Protein AF-0000000065772350 (afdb_homodimer)

Solvent-accessible surface area (backbone atoms only — not comparable to full-atom values): 46336 Å² total; per-residue (Å²): 126,84,79,58,51,27,40,21,30,43,32,26,46,42,38,69,61,45,47,45,46,50,48,33,29,39,70,34,78,89,43,21,50,24,34,38,24,37,18,22,85,47,65,66,41,33,50,53,26,49,55,54,48,52,40,41,30,59,56,54,69,30,72,39,47,77,48,82,29,68,46,66,61,71,36,40,52,66,23,47,32,36,38,36,41,57,62,77,55,40,62,73,58,43,49,50,47,42,50,53,54,36,42,76,71,72,44,83,48,23,58,44,49,60,50,49,68,27,5,50,53,41,37,57,41,35,43,63,57,53,49,49,50,52,53,43,32,59,72,46,21,53,82,22,39,35,43,35,56,38,65,15,47,45,46,43,47,32,45,43,46,71,78,42,66,77,59,46,66,36,26,52,66,59,36,60,65,49,36,50,43,50,53,20,55,42,68,71,48,65,50,86,40,53,47,70,44,53,42,42,29,76,66,52,20,29,39,80,39,48,26,35,54,44,95,89,67,48,72,42,74,40,60,69,59,53,51,51,33,39,75,72,65,56,28,67,50,78,46,85,83,73,44,72,63,43,53,47,43,46,39,53,55,47,21,71,74,68,76,40,47,56,31,34,53,27,46,54,46,42,50,63,36,32,47,42,60,49,84,92,36,61,65,45,31,61,74,40,42,55,39,66,50,39,41,65,53,49,52,54,50,50,59,63,45,42,61,55,50,50,50,49,56,70,67,39,91,57,55,87,70,74,76,54,86,62,62,66,35,54,50,53,48,6,35,74,72,41,53,70,45,78,47,62,33,34,39,69,22,77,76,23,46,64,71,48,69,75,60,40,43,27,24,29,44,20,45,25,19,60,90,37,83,42,76,47,71,72,42,71,64,63,63,68,58,38,40,57,47,44,49,53,46,38,23,40,53,30,38,40,48,15,65,77,63,64,34,58,68,32,47,52,50,17,46,58,47,18,42,24,52,20,32,60,36,38,66,68,53,49,49,50,47,52,53,50,49,53,61,72,51,43,84,62,39,60,73,69,70,74,110,126,84,79,58,51,27,41,19,30,41,31,28,47,42,37,68,62,44,47,46,48,50,48,35,29,38,70,33,79,89,44,21,50,23,34,38,24,36,17,22,84,46,65,67,40,33,51,53,26,49,54,52,50,51,42,40,30,58,55,55,69,32,70,38,48,77,47,81,29,70,45,65,62,72,36,39,51,67,24,47,30,34,37,37,40,56,61,76,55,40,60,73,58,44,49,51,48,42,50,53,55,34,41,75,71,70,43,83,49,23,58,43,48,59,50,48,68,27,6,50,53,41,37,56,40,36,41,64,56,52,50,48,50,52,53,42,31,60,74,45,21,53,83,21,40,35,42,34,57,38,65,14,47,45,46,41,46,34,46,43,46,70,76,41,66,79,58,45,66,36,28,52,65,58,35,60,66,50,37,51,45,50,54,20,56,42,69,71,47,66,51,85,40,53,46,71,44,53,42,43,28,75,65,54,22,28,40,81,39,49,26,35,54,44,96,87,67,48,72,42,73,39,61,68,58,54,50,51,31,39,77,70,66,56,28,67,51,78,44,83,82,72,44,74,63,43,55,46,42,46,40,51,55,47,20,71,74,69,76,40,48,54,30,33,53,29,49,55,46,42,51,61,34,33,49,43,62,50,86,93,36,61,65,45,32,62,76,40,42,55,38,67,50,39,40,66,53,50,50,55,50,49,58,62,47,42,60,57,51,52,52,48,56,71,68,40,93,60,57,89,70,75,78,56,88,61,60,63,36,55,48,53,48,8,36,74,73,40,52,70,45,77,46,63,31,35,39,69,21,76,75,24,46,64,70,50,69,74,60,41,42,26,25,29,44,21,45,25,19,60,89,37,82,42,75,48,73,74,43,72,63,62,63,69,60,38,41,57,46,44,50,53,46,38,22,39,51,30,38,40,48,14,65,77,64,63,36,59,68,31,47,52,49,16,47,58,48,19,42,25,51,20,33,60,34,38,68,68,55,48,50,51,47,53,50,50,48,54,60,72,52,44,84,62,39,60,72,68,70,75,110

Nearest PDB structures (foldseek):
  3fef-assembly1_A  TM=8.973E-01  e=4.379E-29  Bacillus subtilis
  5c3m-assembly1_A-2  TM=8.425E-01  e=6.530E-26  Geobacillus stearothermophilus
  6wbt-assembly1_D  TM=8.058E-01  e=1.986E-25  metagenomes
  6vc6-assembly3_C  TM=7.998E-01  e=3.654E-24  Merdibacter massiliensis
  1obb-assembly1_B  TM=8.121E-01  e=7.881E-23  Thermotoga maritima MSB8

Structure (mmCIF, N/CA/C/O backbone):
data_AF-0000000065772350-model_v1
#
loop_
_entity.id
_entity.type
_entity.pdbx_description
1 polymer Alpha-galactosidase
#
loop_
_atom_site.group_PDB
_atom_site.id
_atom_site.type_symbol
_atom_site.label_atom_id
_atom_site.label_alt_id
_atom_site.label_comp_id
_atom_site.label_asym_id
_atom_site.label_entity_id
_atom_site.label_seq_id
_atom_site.pdbx_PDB_ins_code
_atom_site.Cartn_x
_atom_site.Cartn_y
_atom_site.Cartn_z
_atom_site.occupancy
_atom_site.B_iso_or_equiv
_atom_site.auth_seq_id
_atom_site.auth_comp_id
_atom_site.auth_asym_id
_atom_site.auth_atom_id
_atom_site.pdbx_PDB_model_num
ATOM 1 N N . MET A 1 1 ? -0.227 -54.375 3.166 1 37.28 1 MET A N 1
ATOM 2 C CA . MET A 1 1 ? 0.173 -53.719 1.927 1 37.28 1 MET A CA 1
ATOM 3 C C . MET A 1 1 ? -0.187 -52.25 1.957 1 37.28 1 MET A C 1
ATOM 5 O O . MET A 1 1 ? -1.317 -51.875 2.289 1 37.28 1 MET A O 1
ATOM 9 N N . MET A 1 2 ? 0.697 -51.375 2.143 1 52.25 2 MET A N 1
ATOM 10 C CA . MET A 1 2 ? 0.331 -49.969 2.365 1 52.25 2 MET A CA 1
ATOM 11 C C . MET A 1 2 ? -0.595 -49.469 1.263 1 52.25 2 MET A C 1
ATOM 13 O O . MET A 1 2 ? -0.431 -49.844 0.096 1 52.25 2 MET A O 1
ATOM 17 N N . SER A 1 3 ? -1.798 -49.094 1.539 1 76.5 3 SER A N 1
ATOM 18 C CA . SER A 1 3 ? -2.816 -48.625 0.603 1 76.5 3 SER A CA 1
ATOM 19 C C . SER A 1 3 ? -2.256 -47.594 -0.348 1 76.5 3 SER A C 1
ATOM 21 O O . SER A 1 3 ? -1.364 -46.812 0.022 1 76.5 3 SER A O 1
ATOM 23 N N . ALA A 1 4 ? -2.244 -47.844 -1.655 1 91.94 4 ALA A N 1
ATOM 24 C CA . ALA A 1 4 ? -1.817 -46.906 -2.701 1 91.94 4 ALA A CA 1
ATOM 25 C C . ALA A 1 4 ? -2.625 -45.625 -2.65 1 91.94 4 ALA A C 1
ATOM 27 O O . ALA A 1 4 ? -3.842 -45.656 -2.457 1 91.94 4 ALA A O 1
ATOM 28 N N . PRO A 1 5 ? -1.971 -44.469 -2.648 1 96.94 5 PRO A N 1
ATOM 29 C CA . PRO A 1 5 ? -2.723 -43.219 -2.623 1 96.94 5 PRO A CA 1
ATOM 30 C C . PRO A 1 5 ? -3.52 -43 -3.904 1 96.94 5 PRO A C 1
ATOM 32 O O . PRO A 1 5 ? -3.186 -43.531 -4.953 1 96.94 5 PRO A O 1
ATOM 35 N N . LYS A 1 6 ? -4.559 -42.281 -3.801 1 98.25 6 LYS A N 1
ATOM 36 C CA . LYS A 1 6 ? -5.297 -41.781 -4.957 1 98.25 6 LYS A CA 1
ATOM 37 C C . LYS A 1 6 ? -4.98 -40.312 -5.219 1 98.25 6 LYS A C 1
ATOM 39 O O . LYS A 1 6 ? -5.141 -39.469 -4.328 1 98.25 6 LYS A O 1
ATOM 44 N N . ILE A 1 7 ? -4.539 -40.062 -6.387 1 98.31 7 ILE A N 1
ATOM 45 C CA . ILE A 1 7 ? -4.184 -38.719 -6.832 1 98.31 7 ILE A CA 1
ATOM 46 C C . ILE A 1 7 ? -5.152 -38.25 -7.922 1 98.31 7 ILE A C 1
ATOM 48 O O . ILE A 1 7 ? -5.207 -38.844 -9 1 98.31 7 ILE A O 1
ATOM 52 N N . THR A 1 8 ? -5.926 -37.219 -7.602 1 98.56 8 THR A N 1
ATOM 53 C CA . THR A 1 8 ? -6.883 -36.719 -8.57 1 98.56 8 THR A CA 1
ATOM 54 C C . THR A 1 8 ? -6.363 -35.406 -9.203 1 98.56 8 THR A C 1
ATOM 56 O O . THR A 1 8 ? -5.926 -34.5 -8.5 1 98.56 8 THR A O 1
ATOM 59 N N . PHE A 1 9 ? -6.398 -35.344 -10.539 1 98 9 PHE A N 1
ATOM 60 C CA . PHE A 1 9 ? -6.059 -34.156 -11.297 1 98 9 PHE A CA 1
ATOM 61 C C . PHE A 1 9 ? -7.316 -33.469 -11.836 1 98 9 PHE A C 1
ATOM 63 O O . PHE A 1 9 ? -8.023 -34.031 -12.672 1 98 9 PHE A O 1
ATOM 70 N N . ILE A 1 10 ? -7.578 -32.312 -11.32 1 98 10 ILE A N 1
ATOM 71 C CA . ILE A 1 10 ? -8.648 -31.484 -11.867 1 98 10 ILE A CA 1
ATOM 72 C C . ILE A 1 10 ? -8.086 -30.5 -12.891 1 98 10 ILE A C 1
ATOM 74 O O . ILE A 1 10 ? -7.207 -29.688 -12.562 1 98 10 ILE A O 1
ATOM 78 N N . GLY A 1 11 ? -8.594 -30.438 -14.102 1 95.88 11 GLY A N 1
ATOM 79 C CA . GLY A 1 11 ? -7.988 -29.719 -15.211 1 95.88 11 GLY A CA 1
ATOM 80 C C . GLY A 1 11 ? -6.922 -30.531 -15.93 1 95.88 11 GLY A C 1
ATOM 81 O O . GLY A 1 11 ? -5.879 -29.984 -16.297 1 95.88 11 GLY A O 1
ATOM 82 N N . ALA A 1 12 ? -7.145 -31.781 -16.078 1 92.62 12 ALA A N 1
ATOM 83 C CA . ALA A 1 12 ? -6.176 -32.719 -16.609 1 92.62 12 ALA A CA 1
ATOM 84 C C . ALA A 1 12 ? -5.98 -32.531 -18.109 1 92.62 12 ALA A C 1
ATOM 86 O O . ALA A 1 12 ? -5.066 -33.094 -18.719 1 92.62 12 ALA A O 1
ATOM 87 N N . GLY A 1 13 ? -6.773 -31.641 -18.672 1 87.12 13 GLY A N 1
ATOM 88 C CA . GLY A 1 13 ? -6.578 -31.297 -20.078 1 87.12 13 GLY A CA 1
ATOM 89 C C . GLY A 1 13 ? -5.297 -30.516 -20.312 1 87.12 13 GLY A C 1
ATOM 90 O O . GLY A 1 13 ? -4.848 -30.391 -21.453 1 87.12 13 GLY A O 1
ATOM 91 N N . SER A 1 14 ? -4.785 -29.969 -19.297 1 86.69 14 SER A N 1
ATOM 92 C CA . SER A 1 14 ? -3.439 -29.406 -19.375 1 86.69 14 SER A CA 1
ATOM 93 C C . SER A 1 14 ? -2.381 -30.5 -19.406 1 86.69 14 SER A C 1
ATOM 95 O O . SER A 1 14 ? -1.613 -30.672 -18.469 1 86.69 14 SER A O 1
ATOM 97 N N . THR A 1 15 ? -2.203 -31.062 -20.484 1 83.69 15 THR A N 1
ATOM 98 C CA . THR A 1 15 ? -1.484 -32.312 -20.656 1 83.69 15 THR A CA 1
ATOM 99 C C . THR A 1 15 ? -0.011 -32.156 -20.297 1 83.69 15 THR A C 1
ATOM 101 O O . THR A 1 15 ? 0.583 -33.031 -19.672 1 83.69 15 THR A O 1
ATOM 104 N N . ILE A 1 16 ? 0.551 -31.062 -20.672 1 79.44 16 ILE A N 1
ATOM 105 C CA . ILE A 1 16 ? 1.968 -30.844 -20.406 1 79.44 16 ILE A CA 1
ATOM 106 C C . ILE A 1 16 ? 2.193 -30.75 -18.891 1 79.44 16 ILE A C 1
ATOM 108 O O . ILE A 1 16 ? 3.164 -31.312 -18.375 1 79.44 16 ILE A O 1
ATOM 112 N N . PHE A 1 17 ? 1.324 -30.062 -18.25 1 84.12 17 PHE A N 1
ATOM 113 C CA . PHE A 1 17 ? 1.437 -29.938 -16.812 1 84.12 17 PHE A CA 1
ATOM 114 C C . PHE A 1 17 ? 1.237 -31.281 -16.125 1 84.12 17 PHE A C 1
ATOM 116 O O . PHE A 1 17 ? 1.968 -31.641 -15.195 1 84.12 17 PHE A O 1
ATOM 123 N N . VAL A 1 18 ? 0.269 -32 -16.578 1 89.12 18 VAL A N 1
ATOM 124 C CA . VAL A 1 18 ? -0.013 -33.344 -16.047 1 89.12 18 VAL A CA 1
ATOM 125 C C . VAL A 1 18 ? 1.196 -34.25 -16.25 1 89.12 18 VAL A C 1
ATOM 127 O O . VAL A 1 18 ? 1.621 -34.938 -15.336 1 89.12 18 VAL A O 1
ATOM 130 N N . LYS A 1 19 ? 1.681 -34.156 -17.438 1 89.12 19 LYS A N 1
ATOM 131 C CA . LYS A 1 19 ? 2.85 -34.969 -17.781 1 89.12 19 LYS A CA 1
ATOM 132 C C . LYS A 1 19 ? 4.012 -34.688 -16.844 1 89.12 19 LYS A C 1
ATOM 134 O O . LYS A 1 19 ? 4.652 -35.625 -16.328 1 89.12 19 LYS A O 1
ATOM 139 N N . ASN A 1 20 ? 4.238 -33.469 -16.562 1 88.94 20 ASN A N 1
ATOM 140 C CA . ASN A 1 20 ? 5.363 -33.062 -15.711 1 88.94 20 ASN A CA 1
ATOM 141 C C . ASN A 1 20 ? 5.164 -33.531 -14.266 1 88.94 20 ASN A C 1
ATOM 143 O O . ASN A 1 20 ? 6.074 -34.125 -13.672 1 88.94 20 ASN A O 1
ATOM 147 N N . ILE A 1 21 ? 4.027 -33.312 -13.742 1 92.19 21 ILE A N 1
ATOM 148 C CA . ILE A 1 21 ? 3.75 -33.688 -12.359 1 92.19 21 ILE A CA 1
ATOM 149 C C . ILE A 1 21 ? 3.764 -35.188 -12.195 1 92.19 21 ILE A C 1
ATOM 151 O O . ILE A 1 21 ? 4.406 -35.719 -11.289 1 92.19 21 ILE A O 1
ATOM 155 N N . LEU A 1 22 ? 3.09 -35.938 -13.102 1 92.5 22 LEU A N 1
ATOM 156 C CA . LEU A 1 22 ? 2.99 -37.375 -12.984 1 92.5 22 LEU A CA 1
ATOM 157 C C . LEU A 1 22 ? 4.312 -38.062 -13.344 1 92.5 22 LEU A C 1
ATOM 159 O O . LEU A 1 22 ? 4.656 -39.094 -12.789 1 92.5 22 LEU A O 1
ATOM 163 N N . GLY A 1 23 ? 5.012 -37.375 -14.25 1 90.75 23 GLY A N 1
ATOM 164 C CA . GLY A 1 23 ? 6.371 -37.844 -14.469 1 90.75 23 GLY A CA 1
ATOM 165 C C . GLY A 1 23 ? 7.199 -37.875 -13.195 1 90.75 23 GLY A C 1
ATOM 166 O O . GLY A 1 23 ? 7.898 -38.875 -12.945 1 90.75 23 GLY A O 1
ATOM 167 N N . ASP A 1 24 ? 7.125 -36.875 -12.453 1 92.5 24 ASP A N 1
ATOM 168 C CA . ASP A 1 24 ? 7.824 -36.812 -11.18 1 92.5 24 ASP A CA 1
ATOM 169 C C . ASP A 1 24 ? 7.25 -37.812 -10.172 1 92.5 24 ASP A C 1
ATOM 171 O O . ASP A 1 24 ? 7.992 -38.406 -9.406 1 92.5 24 ASP A O 1
ATOM 175 N N . VAL A 1 25 ? 5.973 -37.938 -10.188 1 93.56 25 VAL A N 1
ATOM 176 C CA . VAL A 1 25 ? 5.27 -38.812 -9.258 1 93.56 25 VAL A CA 1
ATOM 177 C C . VAL A 1 25 ? 5.719 -40.25 -9.469 1 93.56 25 VAL A C 1
ATOM 179 O O . VAL A 1 25 ? 6.012 -40.969 -8.508 1 93.56 25 VAL A O 1
ATOM 182 N N . PHE A 1 26 ? 5.879 -40.688 -10.672 1 92.44 26 PHE A N 1
ATOM 183 C CA . PHE A 1 26 ? 6.172 -42.062 -10.984 1 92.44 26 PHE A CA 1
ATOM 184 C C . PHE A 1 26 ? 7.648 -42.375 -10.766 1 92.44 26 PHE A C 1
ATOM 186 O O . PHE A 1 26 ? 8.055 -43.531 -10.773 1 92.44 26 PHE A O 1
ATOM 193 N N . HIS A 1 27 ? 8.375 -41.375 -10.477 1 89.81 27 HIS A N 1
ATOM 194 C CA . HIS A 1 27 ? 9.766 -41.594 -10.094 1 89.81 27 HIS A CA 1
ATOM 195 C C . HIS A 1 27 ? 9.891 -41.875 -8.609 1 89.81 27 HIS A C 1
ATOM 197 O O . HIS A 1 27 ? 10.938 -42.344 -8.148 1 89.81 27 HIS A O 1
ATOM 203 N N . ARG A 1 28 ? 8.836 -41.656 -7.922 1 92.38 28 ARG A N 1
ATOM 204 C CA . ARG A 1 28 ? 8.805 -41.938 -6.492 1 92.38 28 ARG A CA 1
ATOM 205 C C . ARG A 1 28 ? 8.305 -43.375 -6.234 1 92.38 28 ARG A C 1
ATOM 207 O O . ARG A 1 28 ? 7.16 -43.688 -6.562 1 92.38 28 ARG A O 1
ATOM 214 N N . GLU A 1 29 ? 9.086 -44.125 -5.512 1 93.38 29 GLU A N 1
ATOM 215 C CA . GLU A 1 29 ? 8.758 -45.531 -5.285 1 93.38 29 GLU A CA 1
ATOM 216 C C . GLU A 1 29 ? 7.422 -45.656 -4.555 1 93.38 29 GLU A C 1
ATOM 218 O O . GLU A 1 29 ? 6.59 -46.5 -4.926 1 93.38 29 GLU A O 1
ATOM 223 N N . ALA A 1 30 ? 7.223 -44.844 -3.639 1 94.69 30 ALA A N 1
ATOM 224 C CA . ALA A 1 30 ? 6.043 -44.938 -2.783 1 94.69 30 ALA A CA 1
ATOM 225 C C . ALA A 1 30 ? 4.777 -44.562 -3.549 1 94.69 30 ALA A C 1
ATOM 227 O O . ALA A 1 30 ? 3.666 -44.844 -3.09 1 94.69 30 ALA A O 1
ATOM 228 N N . LEU A 1 31 ? 4.883 -44.031 -4.777 1 95.56 31 LEU A N 1
ATOM 229 C CA . LEU A 1 31 ? 3.723 -43.5 -5.488 1 95.56 31 LEU A CA 1
ATOM 230 C C . LEU A 1 31 ? 3.498 -44.25 -6.793 1 95.56 31 LEU A C 1
ATOM 232 O O . LEU A 1 31 ? 2.543 -43.969 -7.523 1 95.56 31 LEU A O 1
ATOM 236 N N . LYS A 1 32 ? 4.223 -45.219 -7.074 1 93.81 32 LYS A N 1
ATOM 237 C CA . LYS A 1 32 ? 4.211 -45.969 -8.336 1 93.81 32 LYS A CA 1
ATOM 238 C C . LYS A 1 32 ? 2.908 -46.75 -8.508 1 93.81 32 LYS A C 1
ATOM 240 O O . LYS A 1 32 ? 2.539 -47.094 -9.625 1 93.81 32 LYS A O 1
ATOM 245 N N . THR A 1 33 ? 2.277 -47.062 -7.469 1 94.94 33 THR A N 1
ATOM 246 C CA . THR A 1 33 ? 1.059 -47.875 -7.543 1 94.94 33 THR A CA 1
ATOM 247 C C . THR A 1 33 ? -0.173 -47 -7.336 1 94.94 33 THR A C 1
ATOM 249 O O . THR A 1 33 ? -1.271 -47.5 -7.094 1 94.94 33 THR A O 1
ATOM 252 N N . ALA A 1 34 ? 0.012 -45.719 -7.41 1 96.5 34 ALA A N 1
ATOM 253 C CA . ALA A 1 34 ? -1.069 -44.781 -7.117 1 96.5 34 ALA A CA 1
ATOM 254 C C . ALA A 1 34 ? -2.209 -44.938 -8.125 1 96.5 34 ALA A C 1
ATOM 256 O O . ALA A 1 34 ? -1.983 -45.281 -9.273 1 96.5 34 ALA A O 1
ATOM 257 N N . HIS A 1 35 ? -3.4 -44.688 -7.629 1 97.5 35 HIS A N 1
ATOM 258 C CA . HIS A 1 35 ? -4.559 -44.5 -8.492 1 97.5 35 HIS A CA 1
ATOM 259 C C . HIS A 1 35 ? -4.609 -43.062 -9 1 97.5 35 HIS A C 1
ATOM 261 O O . HIS A 1 35 ? -4.758 -42.125 -8.219 1 97.5 35 HIS A O 1
ATOM 267 N N . ILE A 1 36 ? -4.438 -42.938 -10.328 1 97.62 36 ILE A N 1
ATOM 268 C CA . ILE A 1 36 ? -4.484 -41.625 -10.953 1 97.62 36 ILE A CA 1
ATOM 269 C C . ILE A 1 36 ? -5.879 -41.375 -11.523 1 97.62 36 ILE A C 1
ATOM 271 O O . ILE A 1 36 ? -6.324 -42.062 -12.43 1 97.62 36 ILE A O 1
ATOM 275 N N . ALA A 1 37 ? -6.57 -40.438 -10.945 1 98.25 37 ALA A N 1
ATOM 276 C CA . ALA A 1 37 ? -7.863 -40 -11.477 1 98.25 37 ALA A CA 1
ATOM 277 C C . ALA A 1 37 ? -7.742 -38.688 -12.25 1 98.25 37 ALA A C 1
ATOM 279 O O . ALA A 1 37 ? -7.41 -37.656 -11.672 1 98.25 37 ALA A O 1
ATOM 280 N N . LEU A 1 38 ? -7.961 -38.719 -13.586 1 98.12 38 LEU A N 1
ATOM 281 C CA . LEU A 1 38 ? -7.906 -37.531 -14.453 1 98.12 38 LEU A CA 1
ATOM 282 C C . LEU A 1 38 ? -9.305 -36.969 -14.695 1 98.12 38 LEU A C 1
ATOM 284 O O . LEU A 1 38 ? -10.211 -37.719 -15.102 1 98.12 38 LEU A O 1
ATOM 288 N N . MET A 1 39 ? -9.445 -35.719 -14.406 1 98.31 39 MET A N 1
ATOM 289 C CA . MET A 1 39 ? -10.734 -35.062 -14.633 1 98.31 39 MET A CA 1
ATOM 290 C C . MET A 1 39 ? -10.578 -33.844 -15.516 1 98.31 39 MET A C 1
ATOM 292 O O . MET A 1 39 ? -9.711 -33 -15.273 1 98.31 39 MET A O 1
ATOM 296 N N . ASP A 1 40 ? -11.398 -33.719 -16.578 1 97.31 40 ASP A N 1
ATOM 297 C CA . ASP A 1 40 ? -11.508 -32.531 -17.422 1 97.31 40 ASP A CA 1
ATOM 298 C C . ASP A 1 40 ? -12.891 -32.438 -18.047 1 97.31 40 ASP A C 1
ATOM 300 O O . ASP A 1 40 ? -13.547 -33.438 -18.281 1 97.31 40 ASP A O 1
ATOM 304 N N . ILE A 1 41 ? -13.273 -31.234 -18.328 1 94.19 41 ILE A N 1
ATOM 305 C CA . ILE A 1 41 ? -14.594 -31.031 -18.922 1 94.19 41 ILE A CA 1
ATOM 306 C C . ILE A 1 41 ? -14.539 -31.344 -20.406 1 94.19 41 ILE A C 1
ATOM 308 O O . ILE A 1 41 ? -15.57 -31.594 -21.031 1 94.19 41 ILE A O 1
ATOM 312 N N . ASP A 1 42 ? -13.367 -31.281 -21.016 1 94.12 42 ASP A N 1
ATOM 313 C CA . ASP A 1 42 ? -13.172 -31.578 -22.438 1 94.12 42 ASP A CA 1
ATOM 314 C C . ASP A 1 42 ? -12.766 -33.031 -22.641 1 94.12 42 ASP A C 1
ATOM 316 O O . ASP A 1 42 ? -11.617 -33.406 -22.391 1 94.12 42 ASP A O 1
ATOM 320 N N . PRO A 1 43 ? -13.625 -33.781 -23.234 1 94.69 43 PRO A N 1
ATOM 321 C CA . PRO A 1 43 ? -13.328 -35.219 -23.359 1 94.69 43 PRO A CA 1
ATOM 322 C C . PRO A 1 43 ? -12.148 -35.469 -24.281 1 94.69 43 PRO A C 1
ATOM 324 O O . PRO A 1 43 ? -11.414 -36.469 -24.094 1 94.69 43 PRO A O 1
ATOM 327 N N . THR A 1 44 ? -11.984 -34.625 -25.281 1 92.88 44 THR A N 1
ATOM 328 C CA . THR A 1 44 ? -10.875 -34.844 -26.203 1 92.88 44 THR A CA 1
ATOM 329 C C . THR A 1 44 ? -9.539 -34.625 -25.5 1 92.88 44 THR A C 1
ATOM 331 O O . THR A 1 44 ? -8.633 -35.438 -25.625 1 92.88 44 THR A O 1
ATOM 334 N N . ARG A 1 45 ? -9.414 -33.531 -24.797 1 91.94 45 ARG A N 1
ATOM 335 C CA . ARG A 1 45 ? -8.188 -33.25 -24.062 1 91.94 45 ARG A CA 1
ATOM 336 C C . ARG A 1 45 ? -7.938 -34.312 -22.969 1 91.94 45 ARG A C 1
ATOM 338 O O . ARG A 1 45 ? -6.789 -34.625 -22.688 1 91.94 45 ARG A O 1
ATOM 345 N N . LEU A 1 46 ? -9.023 -34.719 -22.406 1 95.06 46 LEU A N 1
ATOM 346 C CA . LEU A 1 46 ? -8.93 -35.75 -21.391 1 95.06 46 LEU A CA 1
ATOM 347 C C . LEU A 1 46 ? -8.344 -37.031 -21.984 1 95.06 46 LEU A C 1
ATOM 349 O O . LEU A 1 46 ? -7.488 -37.688 -21.359 1 95.06 46 LEU A O 1
ATOM 353 N N . GLU A 1 47 ? -8.773 -37.406 -23.125 1 93.62 47 GLU A N 1
ATOM 354 C CA . GLU A 1 47 ? -8.273 -38.594 -23.797 1 93.62 47 GLU A CA 1
ATOM 355 C C . GLU A 1 47 ? -6.793 -38.438 -24.156 1 93.62 47 GLU A C 1
ATOM 357 O O . GLU A 1 47 ? -6.02 -39.406 -24.031 1 93.62 47 GLU A O 1
ATOM 362 N N . GLU A 1 48 ? -6.453 -37.281 -24.625 1 91.69 48 GLU A N 1
ATOM 363 C CA . GLU A 1 48 ? -5.059 -37 -24.938 1 91.69 48 GLU A CA 1
ATOM 364 C C . GLU A 1 48 ? -4.168 -37.188 -23.703 1 91.69 48 GLU A C 1
ATOM 366 O O . GLU A 1 48 ? -3.098 -37.781 -23.781 1 91.69 48 GLU A O 1
ATOM 371 N N . SER A 1 49 ? -4.652 -36.656 -22.594 1 93.88 49 SER A N 1
ATOM 372 C CA . SER A 1 49 ? -3.908 -36.781 -21.344 1 93.88 49 SER A CA 1
ATOM 373 C C . SER A 1 49 ? -3.807 -38.25 -20.922 1 93.88 49 SER A C 1
ATOM 375 O O . SER A 1 49 ? -2.766 -38.656 -20.422 1 93.88 49 SER A O 1
ATOM 377 N N . HIS A 1 50 ? -4.887 -38.969 -21.109 1 94.75 50 HIS A N 1
ATOM 378 C CA . HIS A 1 50 ? -4.891 -40.406 -20.766 1 94.75 50 HIS A CA 1
ATOM 379 C C . HIS A 1 50 ? -3.805 -41.156 -21.531 1 94.75 50 HIS A C 1
ATOM 381 O O . HIS A 1 50 ? -3.086 -41.969 -20.938 1 94.75 50 HIS A O 1
ATOM 387 N N . ILE A 1 51 ? -3.674 -40.844 -22.766 1 92 51 ILE A N 1
ATOM 388 C CA . ILE A 1 51 ? -2.695 -41.5 -23.625 1 92 51 ILE A CA 1
ATOM 389 C C . ILE A 1 51 ? -1.284 -41.219 -23.125 1 92 51 ILE A C 1
ATOM 391 O O . ILE A 1 51 ? -0.468 -42.125 -22.969 1 92 51 ILE A O 1
ATOM 395 N N . VAL A 1 52 ? -1.066 -39.969 -22.891 1 91.75 52 VAL A N 1
ATOM 396 C CA . VAL A 1 52 ? 0.262 -39.531 -22.469 1 91.75 52 VAL A CA 1
ATOM 397 C C . VAL A 1 52 ? 0.6 -40.125 -21.109 1 91.75 52 VAL A C 1
ATOM 399 O O . VAL A 1 52 ? 1.711 -40.625 -20.891 1 91.75 52 VAL A O 1
ATOM 402 N N . VAL A 1 53 ? -0.35 -40.156 -20.172 1 93 53 VAL A N 1
ATOM 403 C CA . VAL A 1 53 ? -0.119 -40.625 -18.797 1 93 53 VAL A CA 1
ATOM 404 C C . VAL A 1 53 ? 0.101 -42.156 -18.812 1 93 53 VAL A C 1
ATOM 406 O O . VAL A 1 53 ? 0.941 -42.656 -18.078 1 93 53 VAL A O 1
ATOM 409 N N . ARG A 1 54 ? -0.634 -42.844 -19.594 1 92.5 54 ARG A N 1
ATOM 410 C CA . ARG A 1 54 ? -0.46 -44.281 -19.703 1 92.5 54 ARG A CA 1
ATOM 411 C C . ARG A 1 54 ? 0.947 -44.625 -20.188 1 92.5 54 ARG A C 1
ATOM 413 O O . ARG A 1 54 ? 1.59 -45.531 -19.625 1 92.5 54 ARG A O 1
ATOM 420 N N . LYS A 1 55 ? 1.363 -43.906 -21.125 1 91.19 55 LYS A N 1
ATOM 421 C CA . LYS A 1 55 ? 2.707 -44.125 -21.656 1 91.19 55 LYS A CA 1
ATOM 422 C C . LYS A 1 55 ? 3.77 -43.781 -20.609 1 91.19 55 LYS A C 1
ATOM 424 O O . LYS A 1 55 ? 4.812 -44.438 -20.547 1 91.19 55 LYS A O 1
ATOM 429 N N . LEU A 1 56 ? 3.492 -42.781 -19.953 1 90.75 56 LEU A N 1
ATOM 430 C CA . LEU A 1 56 ? 4.395 -42.375 -18.891 1 90.75 56 LEU A CA 1
ATOM 431 C C . LEU A 1 56 ? 4.492 -43.469 -17.828 1 90.75 56 LEU A C 1
ATOM 433 O O . LEU A 1 56 ? 5.582 -43.75 -17.328 1 90.75 56 LEU A O 1
ATOM 437 N N . MET A 1 57 ? 3.385 -44 -17.438 1 91.38 57 MET A N 1
ATOM 438 C CA . MET A 1 57 ? 3.33 -45.062 -16.453 1 91.38 57 MET A CA 1
ATOM 439 C C . MET A 1 57 ? 4.125 -46.281 -16.906 1 91.38 57 MET A C 1
ATOM 441 O O . MET A 1 57 ? 4.922 -46.844 -16.156 1 91.38 57 MET A O 1
ATOM 445 N N . ASP A 1 58 ? 3.955 -46.594 -18.109 1 90.12 58 ASP A N 1
ATOM 446 C CA . ASP A 1 58 ? 4.652 -47.719 -18.672 1 90.12 58 ASP A CA 1
ATOM 447 C C . ASP A 1 58 ? 6.164 -47.5 -18.688 1 90.12 58 ASP A C 1
ATOM 449 O O . ASP A 1 58 ? 6.93 -48.406 -18.328 1 90.12 58 ASP A O 1
ATOM 453 N N . SER A 1 59 ? 6.473 -46.406 -19.062 1 89.62 59 SER A N 1
ATOM 454 C CA . SER A 1 59 ? 7.891 -46.062 -19.172 1 89.62 59 SER A CA 1
ATOM 455 C C . SER A 1 59 ? 8.57 -46.062 -17.812 1 89.62 59 SER A C 1
ATOM 457 O O . SER A 1 59 ? 9.75 -46.406 -17.703 1 89.62 59 SER A O 1
ATOM 459 N N . ALA A 1 60 ? 7.848 -45.719 -16.781 1 89.88 60 ALA A N 1
ATOM 460 C CA . ALA A 1 60 ? 8.406 -45.594 -15.438 1 89.88 60 ALA A CA 1
ATOM 461 C C . ALA A 1 60 ? 8.258 -46.875 -14.648 1 89.88 60 ALA A C 1
ATOM 463 O O . ALA A 1 60 ? 8.75 -47 -13.523 1 89.88 60 ALA A O 1
ATOM 464 N N . GLY A 1 61 ? 7.59 -47.812 -15.211 1 89.44 61 GLY A N 1
ATOM 465 C CA . GLY A 1 61 ? 7.324 -49.062 -14.516 1 89.44 61 GLY A CA 1
ATOM 466 C C . GLY A 1 61 ? 6.293 -48.938 -13.414 1 89.44 61 GLY A C 1
ATOM 467 O O . GLY A 1 61 ? 6.355 -49.656 -12.414 1 89.44 61 GLY A O 1
ATOM 468 N N . ALA A 1 62 ? 5.453 -47.969 -13.602 1 91.38 62 ALA A N 1
ATOM 469 C CA . ALA A 1 62 ? 4.375 -47.781 -12.633 1 91.38 62 ALA A CA 1
ATOM 470 C C . ALA A 1 62 ? 3.209 -48.719 -12.914 1 91.38 62 ALA A C 1
ATOM 472 O O . ALA A 1 62 ? 2.904 -49.031 -14.078 1 91.38 62 ALA A O 1
ATOM 473 N N . SER A 1 63 ? 2.586 -49.156 -11.859 1 91.12 63 SER A N 1
ATOM 474 C CA . SER A 1 63 ? 1.566 -50.188 -12 1 91.12 63 SER A CA 1
ATOM 475 C C . SER A 1 63 ? 0.229 -49.719 -11.43 1 91.12 63 SER A C 1
ATOM 477 O O . SER A 1 63 ? -0.628 -50.562 -11.109 1 91.12 63 SER A O 1
ATOM 479 N N . GLY A 1 64 ? 0.095 -48.531 -11.227 1 91.38 64 GLY A N 1
ATOM 480 C CA . GLY A 1 64 ? -1.154 -48.031 -10.68 1 91.38 64 GLY A CA 1
ATOM 481 C C . GLY A 1 64 ? -2.281 -48 -11.695 1 91.38 64 GLY A C 1
ATOM 482 O O . GLY A 1 64 ? -2.125 -48.5 -12.82 1 91.38 64 GLY A O 1
ATOM 483 N N . LYS A 1 65 ? -3.418 -47.531 -11.219 1 94.88 65 LYS A N 1
ATOM 484 C CA . LYS A 1 65 ? -4.633 -47.406 -12.023 1 94.88 65 LYS A CA 1
ATOM 485 C C . LYS A 1 65 ? -4.824 -46 -12.539 1 94.88 65 LYS A C 1
ATOM 487 O O . LYS A 1 65 ? -4.426 -45.031 -11.883 1 94.88 65 LYS A O 1
ATOM 492 N N . ILE A 1 66 ? -5.387 -45.938 -13.781 1 96.56 66 ILE A N 1
ATOM 493 C CA . ILE A 1 66 ? -5.77 -44.656 -14.32 1 96.56 66 ILE A CA 1
ATOM 494 C C . ILE A 1 66 ? -7.266 -44.625 -14.625 1 96.56 66 ILE A C 1
ATOM 496 O O . ILE A 1 66 ? -7.789 -45.562 -15.25 1 96.56 66 ILE A O 1
ATOM 500 N N . THR A 1 67 ? -7.953 -43.688 -14.125 1 97.5 67 THR A N 1
ATOM 501 C CA . THR A 1 67 ? -9.352 -43.469 -14.461 1 97.5 67 THR A CA 1
ATOM 502 C C . THR A 1 67 ? -9.57 -42.062 -15.008 1 97.5 67 THR A C 1
ATOM 504 O O . THR A 1 67 ? -8.859 -41.125 -14.633 1 97.5 67 THR A O 1
ATOM 507 N N . CYS A 1 68 ? -10.5 -41.906 -15.969 1 97.56 68 CYS A N 1
ATOM 508 C CA . CYS A 1 68 ? -10.859 -40.625 -16.578 1 97.56 68 CYS A CA 1
ATOM 509 C C . CYS A 1 68 ? -12.289 -40.219 -16.219 1 97.56 68 CYS A C 1
ATOM 511 O O . CYS A 1 68 ? -13.18 -41.094 -16.219 1 97.56 68 CYS A O 1
ATOM 513 N N . HIS A 1 69 ? -12.453 -39.031 -15.852 1 97.88 69 HIS A N 1
ATOM 514 C CA . HIS A 1 69 ? -13.758 -38.531 -15.406 1 97.88 69 HIS A CA 1
ATOM 515 C C . HIS A 1 69 ? -14.094 -37.188 -16.062 1 97.88 69 HIS A C 1
ATOM 517 O O . HIS A 1 69 ? -13.219 -36.344 -16.25 1 97.88 69 HIS A O 1
ATOM 523 N N . THR A 1 70 ? -15.391 -37 -16.391 1 96.94 70 THR A N 1
ATOM 524 C CA . THR A 1 70 ? -15.867 -35.688 -16.812 1 96.94 70 THR A CA 1
ATOM 525 C C . THR A 1 70 ? -16.641 -35 -15.703 1 96.94 70 THR A C 1
ATOM 527 O O . THR A 1 70 ? -16.922 -33.781 -15.781 1 96.94 70 THR A O 1
ATOM 530 N N . GLN A 1 71 ? -16.828 -35.75 -14.68 1 97.31 71 GLN A N 1
ATOM 531 C CA . GLN A 1 71 ? -17.531 -35.219 -13.516 1 97.31 71 GLN A CA 1
ATOM 532 C C . GLN A 1 71 ? -16.594 -35.062 -12.328 1 97.31 71 GLN A C 1
ATOM 534 O O . GLN A 1 71 ? -15.961 -36.031 -11.898 1 97.31 71 GLN A O 1
ATOM 539 N N . GLN A 1 72 ? -16.531 -33.938 -11.789 1 98.19 72 GLN A N 1
ATOM 540 C CA . GLN A 1 72 ? -15.57 -33.5 -10.773 1 98.19 72 GLN A CA 1
ATOM 541 C C . GLN A 1 72 ? -15.719 -34.344 -9.508 1 98.19 72 GLN A C 1
ATOM 543 O O . GLN A 1 72 ? -14.734 -34.906 -9.016 1 98.19 72 GLN A O 1
ATOM 548 N N . LYS A 1 73 ? -16.953 -34.469 -8.992 1 98.25 73 LYS A N 1
ATOM 549 C CA . LYS A 1 73 ? -17.172 -35.156 -7.719 1 98.25 73 LYS A CA 1
ATOM 550 C C . LYS A 1 73 ? -16.781 -36.625 -7.793 1 98.25 73 LYS A C 1
ATOM 552 O O . LYS A 1 73 ? -16.203 -37.156 -6.844 1 98.25 73 LYS A O 1
ATOM 557 N N . GLU A 1 74 ? -17.094 -37.25 -8.906 1 98.19 74 GLU A N 1
ATOM 558 C CA . GLU A 1 74 ? -16.719 -38.625 -9.102 1 98.19 74 GLU A CA 1
ATOM 559 C C . GLU A 1 74 ? -15.203 -38.812 -9.078 1 98.19 74 GLU A C 1
ATOM 561 O O . GLU A 1 74 ? -14.688 -39.75 -8.484 1 98.19 74 GLU A O 1
ATOM 566 N N . ALA A 1 75 ? -14.539 -37.906 -9.742 1 98.5 75 ALA A N 1
ATOM 567 C CA . ALA A 1 75 ? -13.078 -37.969 -9.797 1 98.5 75 ALA A CA 1
ATOM 568 C C . ALA A 1 75 ? -12.477 -37.781 -8.406 1 98.5 75 ALA A C 1
ATOM 570 O O . ALA A 1 75 ? -11.43 -38.375 -8.102 1 98.5 75 ALA A O 1
ATOM 571 N N . LEU A 1 76 ? -13.086 -37.031 -7.504 1 98.81 76 LEU A N 1
ATOM 572 C CA . LEU A 1 76 ? -12.562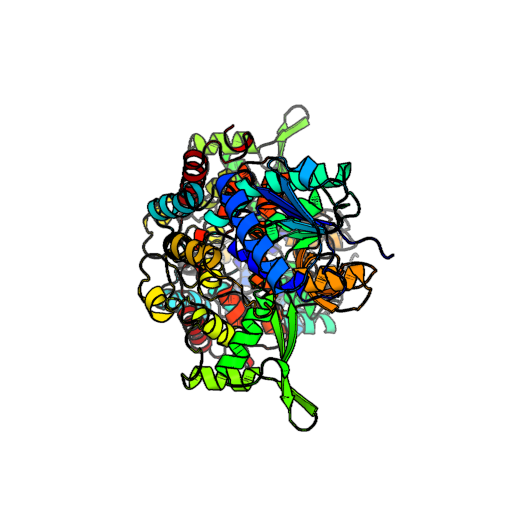 -36.625 -6.207 1 98.81 76 LEU A CA 1
ATOM 573 C C . LEU A 1 76 ? -12.828 -37.688 -5.152 1 98.81 76 LEU A C 1
ATOM 575 O O . LEU A 1 76 ? -12.203 -37.688 -4.086 1 98.81 76 LEU A O 1
ATOM 579 N N . GLU A 1 77 ? -13.742 -38.625 -5.441 1 98.44 77 GLU A N 1
ATOM 580 C CA . GLU A 1 77 ? -14.148 -39.594 -4.445 1 98.44 77 GLU A CA 1
ATOM 581 C C . GLU A 1 77 ? -12.945 -40.344 -3.885 1 98.44 77 GLU A C 1
ATOM 583 O O . GLU A 1 77 ? -12.164 -40.938 -4.641 1 98.44 77 GLU A O 1
ATOM 588 N N . ASP A 1 78 ? -12.703 -40.25 -2.566 1 97.69 78 ASP A N 1
ATOM 589 C CA . ASP A 1 78 ? -11.703 -40.969 -1.773 1 97.69 78 ASP A CA 1
ATOM 590 C C . ASP A 1 78 ? -10.289 -40.531 -2.145 1 97.69 78 ASP A C 1
ATOM 592 O O . ASP A 1 78 ? -9.328 -41.281 -1.942 1 97.69 78 ASP A O 1
ATOM 596 N N . ALA A 1 79 ? -10.141 -39.344 -2.736 1 98.69 79 ALA A N 1
ATOM 597 C CA . ALA A 1 79 ? -8.82 -38.844 -3.102 1 98.69 79 ALA A CA 1
ATOM 598 C C . ALA A 1 79 ? -7.984 -38.531 -1.86 1 98.69 79 ALA A C 1
ATOM 600 O O . ALA A 1 79 ? -8.516 -38.125 -0.834 1 98.69 79 ALA A O 1
ATOM 601 N N . ASP A 1 80 ? -6.695 -38.781 -1.958 1 98.56 80 ASP A N 1
ATOM 602 C CA . ASP A 1 80 ? -5.738 -38.375 -0.935 1 98.56 80 ASP A CA 1
ATOM 603 C C . ASP A 1 80 ? -5.082 -37.031 -1.292 1 98.56 80 ASP A C 1
ATOM 605 O O . ASP A 1 80 ? -4.727 -36.281 -0.406 1 98.56 80 ASP A O 1
ATOM 609 N N . PHE A 1 81 ? -4.859 -36.875 -2.537 1 98.69 81 PHE A N 1
ATOM 610 C CA . PHE A 1 81 ? -4.281 -35.656 -3.082 1 98.69 81 PHE A CA 1
ATOM 611 C C . PHE A 1 81 ? -5.102 -35.156 -4.262 1 98.69 81 PHE A C 1
ATOM 613 O O . PHE A 1 81 ? -5.582 -35.938 -5.074 1 98.69 81 PHE A O 1
ATOM 620 N N . VAL A 1 82 ? -5.258 -33.875 -4.32 1 98.81 82 VAL A N 1
ATOM 621 C CA . VAL A 1 82 ? -5.984 -33.219 -5.406 1 98.81 82 VAL A CA 1
ATOM 622 C C . VAL A 1 82 ? -5.105 -32.125 -6.039 1 98.81 82 VAL A C 1
ATOM 624 O O . VAL A 1 82 ? -4.75 -31.141 -5.391 1 98.81 82 VAL A O 1
ATOM 627 N N . VAL A 1 83 ? -4.699 -32.281 -7.277 1 98.31 83 VAL A N 1
ATOM 628 C CA . VAL A 1 83 ? -3.947 -31.297 -8.039 1 98.31 83 VAL A CA 1
ATOM 629 C C . VAL A 1 83 ? -4.898 -30.5 -8.93 1 98.31 83 VAL A C 1
ATOM 631 O O . VAL A 1 83 ? -5.668 -31.078 -9.703 1 98.31 83 VAL A O 1
ATOM 634 N N . VAL A 1 84 ? -4.832 -29.234 -8.766 1 98 84 VAL A N 1
ATOM 635 C CA . VAL A 1 84 ? -5.711 -28.375 -9.555 1 98 84 VAL A CA 1
ATOM 636 C C . VAL A 1 84 ? -4.879 -27.562 -10.531 1 98 84 VAL A C 1
ATOM 638 O O . VAL A 1 84 ? -3.965 -26.828 -10.125 1 98 84 VAL A O 1
ATOM 641 N N . ALA A 1 85 ? -5.184 -27.688 -11.797 1 95.31 85 ALA A N 1
ATOM 642 C CA . ALA A 1 85 ? -4.461 -26.984 -12.844 1 95.31 85 ALA A CA 1
ATOM 643 C C . ALA A 1 85 ? -5.375 -26.688 -14.031 1 95.31 85 ALA A C 1
ATOM 645 O O . ALA A 1 85 ? -5.348 -27.391 -15.039 1 95.31 85 ALA A O 1
ATOM 646 N N . PHE A 1 86 ? -6.207 -25.75 -13.945 1 95.06 86 PHE A N 1
ATOM 647 C CA . PHE A 1 86 ? -7.082 -25.375 -15.047 1 95.06 86 PHE A CA 1
ATOM 648 C C . PHE A 1 86 ? -7.035 -23.875 -15.281 1 95.06 86 PHE A C 1
ATOM 650 O O . PHE A 1 86 ? -6.441 -23.125 -14.5 1 95.06 86 PHE A O 1
ATOM 657 N N . GLN A 1 87 ? -7.5 -23.453 -16.391 1 94.12 87 GLN A N 1
ATOM 658 C CA . GLN A 1 87 ? -7.707 -22.062 -16.75 1 94.12 87 GLN A CA 1
ATOM 659 C C . GLN A 1 87 ? -9.133 -21.828 -17.234 1 94.12 87 GLN A C 1
ATOM 661 O O . GLN A 1 87 ? -9.469 -22.141 -18.375 1 94.12 87 GLN A O 1
ATOM 666 N N . ILE A 1 88 ? -9.891 -21.203 -16.406 1 96.44 88 ILE A N 1
ATOM 667 C CA . ILE A 1 88 ? -11.289 -20.969 -16.734 1 96.44 88 ILE A CA 1
ATOM 668 C C . ILE A 1 88 ? -11.398 -19.984 -17.891 1 96.44 88 ILE A C 1
ATOM 670 O O . ILE A 1 88 ? -10.828 -18.891 -17.828 1 96.44 88 ILE A O 1
ATOM 674 N N . GLY A 1 89 ? -12.117 -20.359 -18.891 1 94.69 89 GLY A N 1
ATOM 675 C CA . GLY A 1 89 ? -12.305 -19.516 -20.062 1 94.69 89 GLY A CA 1
ATOM 676 C C . GLY A 1 89 ? -11.203 -19.672 -21.094 1 94.69 89 GLY A C 1
ATOM 677 O O . GLY A 1 89 ? -11.352 -19.234 -22.234 1 94.69 89 GLY A O 1
ATOM 678 N N . GLY A 1 90 ? -10.008 -20.266 -20.719 1 92.75 90 GLY A N 1
ATOM 679 C CA . GLY A 1 90 ? -8.914 -20.609 -21.625 1 92.75 90 GLY A CA 1
ATOM 680 C C . GLY A 1 90 ? -8.328 -19.391 -22.328 1 92.75 90 GLY A C 1
ATOM 681 O O . GLY A 1 90 ? -8.539 -18.25 -21.906 1 92.75 90 GLY A O 1
ATOM 682 N N . TYR A 1 91 ? -7.473 -19.703 -23.328 1 93.62 91 TYR A N 1
ATOM 683 C CA . TYR A 1 91 ? -6.91 -18.656 -24.156 1 93.62 91 TYR A CA 1
ATOM 684 C C . TYR A 1 91 ? -8.016 -17.875 -24.875 1 93.62 91 TYR A C 1
ATOM 686 O O . TYR A 1 91 ? -8.117 -16.656 -24.719 1 93.62 91 TYR A O 1
ATOM 694 N N . GLU A 1 92 ? -8.711 -18.625 -25.656 1 94.62 92 GLU A N 1
ATOM 695 C CA . GLU A 1 92 ? -9.953 -18.047 -26.172 1 94.62 92 GLU A CA 1
ATOM 696 C C . GLU A 1 92 ? -11.156 -18.562 -25.391 1 94.62 92 GLU A C 1
ATOM 698 O O . GLU A 1 92 ? -11.25 -19.766 -25.094 1 94.62 92 GLU A O 1
ATOM 703 N N . PRO A 1 93 ? -11.969 -17.766 -24.984 1 97.12 93 PRO A N 1
ATOM 704 C CA . PRO A 1 93 ? -12.023 -16.344 -25.328 1 97.12 93 PRO A CA 1
ATOM 705 C C . PRO A 1 93 ? -11.414 -15.445 -24.25 1 97.12 93 PRO A C 1
ATOM 707 O O . PRO A 1 93 ? -11.125 -14.281 -24.516 1 97.12 93 PRO A O 1
ATOM 710 N N . CYS A 1 94 ? -11.219 -15.961 -23.094 1 97.62 94 CYS A N 1
ATOM 711 C CA . CYS A 1 94 ? -11.141 -15.078 -21.938 1 97.62 94 CYS A CA 1
ATOM 712 C C . CYS A 1 94 ? -9.781 -14.398 -21.859 1 97.62 94 CYS A C 1
ATOM 714 O O . CYS A 1 94 ? -9.695 -13.211 -21.547 1 97.62 94 CYS A O 1
ATOM 716 N N . THR A 1 95 ? -8.703 -15.102 -22.094 1 97.44 95 THR A N 1
ATOM 717 C CA . THR A 1 95 ? -7.391 -14.453 -22.078 1 97.44 95 THR A CA 1
ATOM 718 C C . THR A 1 95 ? -7.324 -13.359 -23.141 1 97.44 95 THR A C 1
ATOM 720 O O . THR A 1 95 ? -6.828 -12.266 -22.875 1 97.44 95 THR A O 1
ATOM 723 N N . VAL A 1 96 ? -7.809 -13.703 -24.344 1 98.12 96 VAL A N 1
ATOM 724 C CA . VAL A 1 96 ? -7.824 -12.727 -25.438 1 98.12 96 VAL A CA 1
ATOM 725 C C . VAL A 1 96 ? -8.633 -11.5 -25.016 1 98.12 96 VAL A C 1
ATOM 727 O O . VAL A 1 96 ? -8.203 -10.367 -25.234 1 98.12 96 VAL A O 1
ATOM 730 N N . THR A 1 97 ? -9.766 -11.727 -24.422 1 98.62 97 THR A N 1
ATOM 731 C CA . THR A 1 97 ? -10.625 -10.641 -23.953 1 98.62 97 THR A CA 1
ATOM 732 C C . THR A 1 97 ? -9.898 -9.773 -22.938 1 98.62 97 THR A C 1
ATOM 734 O O . THR A 1 97 ? -9.969 -8.547 -23 1 98.62 97 THR A O 1
ATOM 737 N N . ASP A 1 98 ? -9.164 -10.383 -21.984 1 98.69 98 ASP A N 1
ATOM 738 C CA . ASP A 1 98 ? -8.406 -9.664 -20.969 1 98.69 98 ASP A CA 1
ATOM 739 C C . ASP A 1 98 ? -7.414 -8.695 -21.594 1 98.69 98 ASP A C 1
ATOM 741 O O . ASP A 1 98 ? -7.168 -7.613 -21.047 1 98.69 98 ASP A O 1
ATOM 745 N N . PHE A 1 99 ? -6.82 -9.078 -22.703 1 98.69 99 PHE A N 1
ATOM 746 C CA . PHE A 1 99 ? -5.793 -8.258 -23.344 1 98.69 99 PHE A CA 1
ATOM 747 C C . PHE A 1 99 ? -6.422 -7.23 -24.281 1 98.69 99 PHE A C 1
ATOM 749 O O . PHE A 1 99 ? -6.055 -6.055 -24.25 1 98.69 99 PHE A O 1
ATOM 756 N N . GLU A 1 100 ? -7.402 -7.637 -25.078 1 98.56 100 GLU A N 1
ATOM 757 C CA . GLU A 1 100 ? -7.961 -6.77 -26.109 1 98.56 100 GLU A CA 1
ATOM 758 C C . GLU A 1 100 ? -8.719 -5.594 -25.5 1 98.56 100 GLU A C 1
ATOM 760 O O . GLU A 1 100 ? -8.578 -4.457 -25.953 1 98.56 100 GLU A O 1
ATOM 765 N N . VAL A 1 101 ? -9.555 -5.863 -24.5 1 98.81 101 VAL A N 1
ATOM 766 C CA . VAL A 1 101 ? -10.344 -4.801 -23.891 1 98.81 101 VAL A CA 1
ATOM 767 C C . VAL A 1 101 ? -9.406 -3.809 -23.188 1 98.81 101 VAL A C 1
ATOM 769 O O . VAL A 1 101 ? -9.586 -2.594 -23.312 1 98.81 101 VAL A O 1
ATOM 772 N N . CYS A 1 102 ? -8.414 -4.324 -22.438 1 98.69 102 CYS A N 1
ATOM 773 C CA . CYS A 1 102 ? -7.461 -3.451 -21.766 1 98.69 102 CYS A CA 1
ATOM 774 C C . CYS A 1 102 ? -6.699 -2.594 -22.766 1 98.69 102 CYS A C 1
ATOM 776 O O . CYS A 1 102 ? -6.52 -1.394 -22.562 1 98.69 102 CYS A O 1
ATOM 778 N N . LYS A 1 103 ? -6.293 -3.215 -23.844 1 98.12 103 LYS A N 1
ATOM 779 C CA . LYS A 1 103 ? -5.562 -2.49 -24.891 1 98.12 103 LYS A CA 1
ATOM 780 C C . LYS A 1 103 ? -6.41 -1.364 -25.469 1 98.12 103 LYS A C 1
ATOM 782 O O . LYS A 1 103 ? -5.902 -0.277 -25.75 1 98.12 103 LYS A O 1
ATOM 787 N N . ARG A 1 104 ? -7.688 -1.581 -25.688 1 98.25 104 ARG A N 1
ATOM 788 C CA . ARG A 1 104 ? -8.609 -0.575 -26.203 1 98.25 104 ARG A CA 1
ATOM 789 C C . ARG A 1 104 ? -8.695 0.626 -25.266 1 98.25 104 ARG A C 1
ATOM 791 O O . ARG A 1 104 ? -8.938 1.75 -25.719 1 98.25 104 ARG A O 1
ATOM 798 N N . HIS A 1 105 ? -8.484 0.392 -24.031 1 98.25 105 HIS A N 1
ATOM 799 C CA . HIS A 1 105 ? -8.539 1.467 -23.047 1 98.25 105 HIS A CA 1
ATOM 800 C C . HIS A 1 105 ? -7.16 2.053 -22.797 1 98.25 105 HIS A C 1
ATOM 802 O O . HIS A 1 105 ? -6.977 2.82 -21.844 1 98.25 105 HIS A O 1
ATOM 808 N N . GLY A 1 106 ? -6.152 1.601 -23.531 1 97.25 106 GLY A N 1
ATOM 809 C CA . GLY A 1 106 ? -4.82 2.176 -23.453 1 97.25 106 GLY A CA 1
ATOM 810 C C . GLY A 1 106 ? -3.943 1.502 -22.406 1 97.25 106 GLY A C 1
ATOM 811 O O . GLY A 1 106 ? -2.895 2.031 -22.031 1 97.25 106 GLY A O 1
ATOM 812 N N . LEU A 1 107 ? -4.328 0.39 -21.906 1 98.19 107 LEU A N 1
ATOM 813 C CA . LEU A 1 107 ? -3.566 -0.341 -20.906 1 98.19 107 LEU A CA 1
ATOM 814 C C . LEU A 1 107 ? -2.891 -1.564 -21.516 1 98.19 107 LEU A C 1
ATOM 816 O O . LEU A 1 107 ? -3.562 -2.533 -21.875 1 98.19 107 LEU A O 1
ATOM 820 N N . GLU A 1 108 ? -1.598 -1.503 -21.594 1 97.69 108 GLU A N 1
ATOM 821 C CA . GLU A 1 108 ? -0.823 -2.609 -22.141 1 97.69 108 GLU A CA 1
ATOM 822 C C . GLU A 1 108 ? -0.353 -3.557 -21.047 1 97.69 108 GLU A C 1
ATOM 824 O O . GLU A 1 108 ? 0.031 -3.115 -19.953 1 97.69 108 GLU A O 1
ATOM 829 N N . GLN A 1 109 ? -0.421 -4.828 -21.312 1 97.69 109 GLN A N 1
ATOM 830 C CA . GLN A 1 109 ? -0.057 -5.852 -20.328 1 97.69 109 GLN A CA 1
ATOM 831 C C . GLN A 1 109 ? 0.977 -6.816 -20.906 1 97.69 109 GLN A C 1
ATOM 833 O O . GLN A 1 109 ? 1.153 -6.891 -22.125 1 97.69 109 GLN A O 1
ATOM 838 N N . THR A 1 110 ? 1.687 -7.516 -20.016 1 97 110 THR A N 1
ATOM 839 C CA . THR A 1 110 ? 2.619 -8.562 -20.438 1 97 110 THR A CA 1
ATOM 840 C C . THR A 1 110 ? 1.994 -9.945 -20.25 1 97 110 THR A C 1
ATOM 842 O O . THR A 1 110 ? 1.728 -10.633 -21.234 1 97 110 THR A O 1
ATOM 845 N N . ILE A 1 111 ? 1.609 -10.32 -19.047 1 96.06 111 ILE A N 1
ATOM 846 C CA . ILE A 1 111 ? 1.114 -11.656 -18.75 1 96.06 111 ILE A CA 1
ATOM 847 C C . ILE A 1 111 ? -0.365 -11.586 -18.375 1 96.06 111 ILE A C 1
ATOM 849 O O . ILE A 1 111 ? -1.181 -12.344 -18.906 1 96.06 111 ILE A O 1
ATOM 853 N N . ALA A 1 112 ? -0.747 -10.672 -17.438 1 96.69 112 ALA A N 1
ATOM 854 C CA . ALA A 1 112 ? -2.131 -10.359 -17.094 1 96.69 112 ALA A CA 1
ATOM 855 C C . ALA A 1 112 ? -2.809 -11.531 -16.406 1 96.69 112 ALA A C 1
ATOM 857 O O . ALA A 1 112 ? -4.027 -11.695 -16.5 1 96.69 112 ALA A O 1
ATOM 858 N N . ASP A 1 113 ? -2.15 -12.367 -15.656 1 95.81 113 ASP A N 1
ATOM 859 C CA . ASP A 1 113 ? -2.805 -13.539 -15.094 1 95.81 113 ASP A CA 1
ATOM 860 C C . ASP A 1 113 ? -2.715 -13.539 -13.562 1 95.81 113 ASP A C 1
ATOM 862 O O . ASP A 1 113 ? -3.119 -14.508 -12.914 1 95.81 113 ASP A O 1
ATOM 866 N N . THR A 1 114 ? -2.102 -12.523 -13.016 1 95 114 THR A N 1
ATOM 867 C CA . THR A 1 114 ? -1.852 -12.523 -11.578 1 95 114 THR A CA 1
ATOM 868 C C . THR A 1 114 ? -2.439 -11.273 -10.93 1 95 114 THR A C 1
ATOM 870 O O . THR A 1 114 ? -3.154 -11.359 -9.93 1 95 114 THR A O 1
ATOM 873 N N . LEU A 1 115 ? -2.127 -10.141 -11.469 1 96.5 115 LEU A N 1
ATOM 874 C CA . LEU A 1 115 ? -2.576 -8.836 -10.984 1 96.5 115 LEU A CA 1
ATOM 875 C C . LEU A 1 115 ? -3.113 -7.988 -12.133 1 96.5 115 LEU A C 1
ATOM 877 O O . LEU A 1 115 ? -3.271 -8.477 -13.25 1 96.5 115 LEU A O 1
ATOM 881 N N . GLY A 1 116 ? -3.529 -6.746 -11.805 1 97.69 116 GLY A N 1
ATOM 882 C CA . GLY A 1 116 ? -4.082 -5.887 -12.836 1 97.69 116 GLY A CA 1
ATOM 883 C C . GLY A 1 116 ? -5.477 -6.297 -13.273 1 97.69 116 GLY A C 1
ATOM 884 O O . GLY A 1 116 ? -6.02 -7.285 -12.773 1 97.69 116 GLY A O 1
ATOM 885 N N . PRO A 1 117 ? -6.027 -5.594 -14.234 1 98.62 117 PRO A N 1
ATOM 886 C CA . PRO A 1 117 ? -7.383 -5.906 -14.695 1 98.62 117 PRO A CA 1
ATOM 887 C C . PRO A 1 117 ? -7.504 -7.332 -15.234 1 98.62 117 PRO A C 1
ATOM 889 O O . PRO A 1 117 ? -8.508 -8.008 -14.984 1 98.62 117 PRO A O 1
ATOM 892 N N . GLY A 1 118 ? -6.504 -7.762 -16 1 98.5 118 GLY A N 1
ATOM 893 C CA . GLY A 1 118 ? -6.535 -9.141 -16.453 1 98.5 118 GLY A CA 1
ATOM 894 C C . GLY A 1 118 ? -6.555 -10.141 -15.312 1 98.5 118 GLY A C 1
ATOM 895 O O . GLY A 1 118 ? -7.352 -11.086 -15.32 1 98.5 118 GLY A O 1
ATOM 896 N N . GLY A 1 119 ? -5.648 -9.969 -14.32 1 98.31 119 GLY A N 1
ATOM 897 C CA . GLY A 1 119 ? -5.613 -10.828 -13.141 1 98.31 119 GLY A CA 1
ATOM 898 C C . GLY A 1 119 ? -6.891 -10.766 -12.328 1 98.31 119 GLY A C 1
ATOM 899 O O . GLY A 1 119 ? -7.348 -11.789 -11.805 1 98.31 119 GLY A O 1
ATOM 900 N N . ILE A 1 120 ? -7.441 -9.602 -12.18 1 98.81 120 ILE A N 1
ATOM 901 C CA . ILE A 1 120 ? -8.688 -9.406 -11.445 1 98.81 120 ILE A CA 1
ATOM 902 C C . ILE A 1 120 ? -9.805 -10.203 -12.102 1 98.81 120 ILE A C 1
ATOM 904 O O . ILE A 1 120 ? -10.531 -10.945 -11.43 1 98.81 120 ILE A O 1
ATOM 908 N N . MET A 1 121 ? -9.953 -10.07 -13.43 1 98.88 121 MET A N 1
ATOM 909 C CA . MET A 1 121 ? -10.984 -10.805 -14.148 1 98.88 121 MET A CA 1
ATOM 910 C C . MET A 1 121 ? -10.766 -12.305 -14.039 1 98.88 121 MET A C 1
ATOM 912 O O . MET A 1 121 ? -11.719 -13.07 -13.883 1 98.88 121 MET A O 1
ATOM 916 N N . ARG A 1 122 ? -9.508 -12.703 -14.125 1 98.69 122 ARG A N 1
ATOM 917 C CA . ARG A 1 122 ? -9.188 -14.125 -14 1 98.69 122 ARG A CA 1
ATOM 918 C C . ARG A 1 122 ? -9.586 -14.656 -12.633 1 98.69 122 ARG A C 1
ATOM 920 O O . ARG A 1 122 ? -10.109 -15.773 -12.516 1 98.69 122 ARG A O 1
ATOM 927 N N . ALA A 1 123 ? -9.352 -13.914 -11.602 1 98.75 123 ALA A N 1
ATOM 928 C CA . ALA A 1 123 ? -9.75 -14.32 -10.258 1 98.75 123 ALA A CA 1
ATOM 929 C C . ALA A 1 123 ? -11.266 -14.469 -10.164 1 98.75 123 ALA A C 1
ATOM 931 O O . ALA A 1 123 ? -11.766 -15.453 -9.602 1 98.75 123 ALA A O 1
ATOM 932 N N . LEU A 1 124 ? -11.938 -13.5 -10.734 1 98.81 124 LEU A N 1
ATOM 933 C CA . LEU A 1 124 ? -13.398 -13.477 -10.672 1 98.81 124 LEU A CA 1
ATOM 934 C C . LEU A 1 124 ? -13.992 -14.695 -11.375 1 98.81 124 LEU A C 1
ATOM 936 O O . LEU A 1 124 ? -15 -15.242 -10.93 1 98.81 124 LEU A O 1
ATOM 940 N N . ARG A 1 125 ? -13.367 -15.109 -12.445 1 98.25 125 ARG A N 1
ATOM 941 C CA . ARG A 1 125 ? -13.852 -16.266 -13.188 1 98.25 125 ARG A CA 1
ATOM 942 C C . ARG A 1 125 ? -13.453 -17.562 -12.492 1 98.25 125 ARG A C 1
ATOM 944 O O . ARG A 1 125 ? -14.18 -18.562 -12.57 1 98.25 125 ARG A O 1
ATOM 951 N N . THR A 1 126 ? -12.398 -17.594 -11.781 1 98.62 126 THR A N 1
ATOM 952 C CA . THR A 1 126 ? -11.742 -18.828 -11.344 1 98.62 126 THR A CA 1
ATOM 953 C C . THR A 1 126 ? -12.227 -19.234 -9.953 1 98.62 126 THR A C 1
ATOM 955 O O . THR A 1 126 ? -12.5 -20.406 -9.711 1 98.62 126 THR A O 1
ATOM 958 N N . ILE A 1 127 ? -12.398 -18.328 -9.031 1 98.75 127 ILE A N 1
ATOM 959 C CA . ILE A 1 127 ? -12.562 -18.609 -7.605 1 98.75 127 ILE A CA 1
ATOM 960 C C . ILE A 1 127 ? -13.852 -19.391 -7.371 1 98.75 127 ILE A C 1
ATOM 962 O O . ILE A 1 127 ? -13.875 -20.328 -6.586 1 98.75 127 ILE A O 1
ATOM 966 N N . PRO A 1 128 ? -14.992 -19.094 -8.078 1 98.44 128 PRO A N 1
ATOM 967 C CA . PRO A 1 128 ? -16.203 -19.891 -7.871 1 98.44 128 PRO A CA 1
ATOM 968 C C . PRO A 1 128 ? -15.984 -21.375 -8.18 1 98.44 128 PRO A C 1
ATOM 970 O O . PRO A 1 128 ? -16.562 -22.234 -7.52 1 98.44 128 PRO A O 1
ATOM 973 N N . HIS A 1 129 ? -15.188 -21.656 -9.172 1 98.12 129 HIS A N 1
ATOM 974 C CA . HIS A 1 129 ? -14.906 -23.047 -9.516 1 98.12 129 HIS A CA 1
ATOM 975 C C . HIS A 1 129 ? -14.031 -23.703 -8.453 1 98.12 129 HIS A C 1
ATOM 977 O O . HIS A 1 129 ? -14.219 -24.891 -8.133 1 98.12 129 HIS A O 1
ATOM 983 N N . LEU A 1 130 ? -13.086 -22.953 -7.957 1 98.81 130 LEU A N 1
ATOM 984 C CA . LEU A 1 130 ? -12.266 -23.469 -6.863 1 98.81 130 LEU A CA 1
ATOM 985 C C . LEU A 1 130 ? -13.117 -23.75 -5.633 1 98.81 130 LEU A C 1
ATOM 987 O O . LEU A 1 130 ? -12.906 -24.75 -4.941 1 98.81 130 LEU A O 1
ATOM 991 N N . TRP A 1 131 ? -14.055 -22.875 -5.336 1 98.62 131 TRP A N 1
ATOM 992 C CA . TRP A 1 131 ? -14.961 -23.094 -4.219 1 98.62 131 TRP A CA 1
ATOM 993 C C . TRP A 1 131 ? -15.781 -24.359 -4.422 1 98.62 131 TRP A C 1
ATOM 995 O O . TRP A 1 131 ? -16.047 -25.094 -3.469 1 98.62 131 TRP A O 1
ATOM 1005 N N . GLN A 1 132 ? -16.172 -24.609 -5.652 1 98.38 132 GLN A N 1
ATOM 1006 C CA . GLN A 1 132 ? -16.922 -25.828 -5.941 1 98.38 132 GLN A CA 1
ATOM 1007 C C . GLN A 1 132 ? -16.078 -27.078 -5.668 1 98.38 132 GLN A C 1
ATOM 1009 O O . GLN A 1 132 ? -16.594 -28.078 -5.184 1 98.38 132 GLN A O 1
ATOM 1014 N N . ILE A 1 133 ? -14.82 -27.016 -6.027 1 98.75 133 ILE A N 1
ATOM 1015 C CA . ILE A 1 133 ? -13.93 -28.109 -5.711 1 98.75 133 ILE A CA 1
ATOM 1016 C C . ILE A 1 133 ? -13.875 -28.312 -4.199 1 98.75 133 ILE A C 1
ATOM 1018 O O . ILE A 1 133 ? -13.945 -29.453 -3.717 1 98.75 133 ILE A O 1
ATOM 1022 N N . CYS A 1 134 ? -13.727 -27.234 -3.457 1 98.81 134 CYS A N 1
ATOM 1023 C CA . CYS A 1 134 ? -13.672 -27.312 -2.002 1 98.81 134 CYS A CA 1
ATOM 1024 C C . CYS A 1 134 ? -14.953 -27.922 -1.438 1 98.81 134 CYS A C 1
ATOM 1026 O O . CYS A 1 134 ? -14.898 -28.703 -0.495 1 98.81 134 CYS A O 1
ATOM 1028 N N . GLU A 1 135 ? -16.062 -27.562 -2.027 1 98.44 135 GLU A N 1
ATOM 1029 C CA . GLU A 1 135 ? -17.328 -28.125 -1.61 1 98.44 135 GLU A CA 1
ATOM 1030 C C . GLU A 1 135 ? -17.359 -29.641 -1.815 1 98.44 135 GLU A C 1
ATOM 1032 O O . GLU A 1 135 ? -17.734 -30.391 -0.91 1 98.44 135 GLU A O 1
ATOM 1037 N N . ASP A 1 136 ? -17 -30.031 -2.982 1 98.75 136 ASP A N 1
ATOM 1038 C CA . ASP A 1 136 ? -16.984 -31.453 -3.301 1 98.75 136 ASP A CA 1
ATOM 1039 C C . ASP A 1 136 ? -15.984 -32.188 -2.412 1 98.75 136 ASP A C 1
ATOM 1041 O O . ASP A 1 136 ? -16.266 -33.312 -1.938 1 98.75 136 ASP A O 1
ATOM 1045 N N . MET A 1 137 ? -14.82 -31.625 -2.209 1 98.88 137 MET A N 1
ATOM 1046 C CA . MET A 1 137 ? -13.82 -32.25 -1.349 1 98.88 137 MET A CA 1
ATOM 1047 C C . MET A 1 137 ? -14.367 -32.469 0.063 1 98.88 137 MET A C 1
ATOM 1049 O O . MET A 1 137 ? -14.141 -33.5 0.679 1 98.88 137 MET A O 1
ATOM 1053 N N . THR A 1 138 ? -15.016 -31.438 0.55 1 98.69 138 THR A N 1
ATOM 1054 C CA . THR A 1 138 ? -15.609 -31.516 1.884 1 98.69 138 THR A CA 1
ATOM 1055 C C . THR A 1 138 ? -16.516 -32.719 2.008 1 98.69 138 THR A C 1
ATOM 1057 O O . THR A 1 138 ? -16.562 -33.375 3.061 1 98.69 138 THR A O 1
ATOM 1060 N N . GLU A 1 139 ? -17.141 -33.094 0.949 1 98.5 139 GLU A N 1
ATOM 1061 C CA . GLU A 1 139 ? -18.125 -34.156 0.965 1 98.5 139 GLU A CA 1
ATOM 1062 C C . GLU A 1 139 ? -17.484 -35.531 0.752 1 98.5 139 GLU A C 1
ATOM 1064 O O . GLU A 1 139 ? -17.828 -36.5 1.423 1 98.5 139 GLU A O 1
ATOM 1069 N N . VAL A 1 140 ? -16.484 -35.625 -0.157 1 98.75 140 VAL A N 1
ATOM 1070 C CA . VAL A 1 140 ? -16.172 -36.969 -0.626 1 98.75 140 VAL A CA 1
ATOM 1071 C C . VAL A 1 140 ? -14.719 -37.281 -0.295 1 98.75 140 VAL A C 1
ATOM 1073 O O . VAL A 1 140 ? -14.32 -38.469 -0.343 1 98.75 140 VAL A O 1
ATOM 1076 N N . CYS A 1 141 ? -13.922 -36.312 0.06 1 98.56 141 CYS A N 1
ATOM 1077 C CA . CYS A 1 141 ? -12.539 -36.562 0.452 1 98.56 141 CYS A CA 1
ATOM 1078 C C . CYS A 1 141 ? -12.039 -35.469 1.387 1 98.56 141 CYS A C 1
ATOM 1080 O O . CYS A 1 141 ? -11.023 -34.812 1.106 1 98.56 141 CYS A O 1
ATOM 1082 N N . PRO A 1 142 ? -12.609 -35.219 2.521 1 98.12 142 PRO A N 1
ATOM 1083 C CA . PRO A 1 142 ? -12.336 -34.094 3.43 1 98.12 142 PRO A CA 1
ATOM 1084 C C . PRO A 1 142 ? -10.906 -34.125 3.969 1 98.12 142 PRO A C 1
ATOM 1086 O O . PRO A 1 142 ? -10.422 -33.094 4.453 1 98.12 142 PRO A O 1
ATOM 1089 N N . ASP A 1 143 ? -10.227 -35.219 3.852 1 97.75 143 ASP A N 1
ATOM 1090 C CA . ASP A 1 143 ? -8.883 -35.312 4.422 1 97.75 143 ASP A CA 1
ATOM 1091 C C . ASP A 1 143 ? -7.816 -35.094 3.348 1 97.75 143 ASP A C 1
ATOM 1093 O O . ASP A 1 143 ? -6.621 -35.094 3.648 1 97.75 143 ASP A O 1
ATOM 1097 N N . ALA A 1 144 ? -8.219 -34.969 2.086 1 98.62 144 ALA A N 1
ATOM 1098 C CA . ALA A 1 144 ? -7.277 -34.812 0.978 1 98.62 144 ALA A CA 1
ATOM 1099 C C . ALA A 1 144 ? -6.527 -33.469 1.073 1 98.62 144 ALA A C 1
ATOM 1101 O O . ALA A 1 144 ? -7.047 -32.5 1.615 1 98.62 144 ALA A O 1
ATOM 1102 N N . THR A 1 145 ? -5.309 -33.438 0.575 1 98.75 145 THR A N 1
ATOM 1103 C CA . THR A 1 145 ? -4.527 -32.219 0.437 1 98.75 145 THR A CA 1
ATOM 1104 C C . THR A 1 145 ? -4.613 -31.672 -0.987 1 98.75 145 THR A C 1
ATOM 1106 O O . THR A 1 145 ? -4.305 -32.375 -1.946 1 98.75 145 THR A O 1
ATOM 1109 N N . MET A 1 146 ? -5.055 -30.484 -1.094 1 98.81 146 MET A N 1
ATOM 1110 C CA . MET A 1 146 ? -5.141 -29.828 -2.4 1 98.81 146 MET A CA 1
ATOM 1111 C C . MET A 1 146 ? -3.834 -29.141 -2.75 1 98.81 146 MET A C 1
ATOM 1113 O O . MET A 1 146 ? -3.289 -28.391 -1.938 1 98.81 146 MET A O 1
ATOM 1117 N N . LEU A 1 147 ? -3.338 -29.375 -3.904 1 98.62 147 LEU A N 1
ATOM 1118 C CA . LEU A 1 147 ? -2.189 -28.719 -4.52 1 98.62 147 LEU A CA 1
ATOM 1119 C C . LEU A 1 147 ? -2.631 -27.828 -5.676 1 98.62 147 LEU A C 1
ATOM 1121 O O . LEU A 1 147 ? -2.826 -28.312 -6.797 1 98.62 147 LEU A O 1
ATOM 1125 N N . ASN A 1 148 ? -2.699 -26.531 -5.445 1 98.25 148 ASN A N 1
ATOM 1126 C CA . ASN A 1 148 ? -3.266 -25.594 -6.406 1 98.25 148 ASN A CA 1
ATOM 1127 C C . ASN A 1 148 ? -2.18 -24.922 -7.25 1 98.25 148 ASN A C 1
ATOM 1129 O O . ASN A 1 148 ? -1.295 -24.25 -6.719 1 98.25 148 ASN A O 1
ATOM 1133 N N . TYR A 1 149 ? -2.289 -25.078 -8.555 1 96.94 149 TYR A N 1
ATOM 1134 C CA . TYR A 1 149 ? -1.353 -24.453 -9.484 1 96.94 149 TYR A CA 1
ATOM 1135 C C . TYR A 1 149 ? -2.035 -23.344 -10.281 1 96.94 149 TYR A C 1
ATOM 1137 O O . TYR A 1 149 ? -1.444 -22.797 -11.211 1 96.94 149 TYR A O 1
ATOM 1145 N N . VAL A 1 150 ? -3.264 -23 -9.922 1 97.12 150 VAL A N 1
ATOM 1146 C CA . VAL A 1 150 ? -4.082 -22.094 -10.719 1 97.12 150 VAL A CA 1
ATOM 1147 C C . VAL A 1 150 ? -3.789 -20.656 -10.312 1 97.12 150 VAL A C 1
ATOM 1149 O O . VAL A 1 150 ? -3.773 -20.312 -9.125 1 97.12 150 VAL A O 1
ATOM 1152 N N . ASN A 1 151 ? -3.588 -19.828 -11.281 1 96.5 151 ASN A N 1
ATOM 1153 C CA . ASN A 1 151 ? -3.48 -18.391 -11.062 1 96.5 151 ASN A CA 1
ATOM 1154 C C . ASN A 1 151 ? -4.844 -17.703 -11.164 1 96.5 151 ASN A C 1
ATOM 1156 O O . ASN A 1 151 ? -5.746 -18.203 -11.828 1 96.5 151 ASN A O 1
ATOM 1160 N N . PRO A 1 152 ? -4.879 -16.516 -10.531 1 98.06 152 PRO A N 1
ATOM 1161 C CA . PRO A 1 152 ? -3.896 -15.852 -9.672 1 98.06 152 PRO A CA 1
ATOM 1162 C C . PRO A 1 152 ? -3.758 -16.5 -8.305 1 98.06 152 PRO A C 1
ATOM 1164 O O . PRO A 1 152 ? -4.719 -16.547 -7.531 1 98.06 152 PRO A O 1
ATOM 1167 N N . MET A 1 153 ? -2.578 -16.828 -7.996 1 98.31 153 MET A N 1
ATOM 1168 C CA . MET A 1 153 ? -2.279 -17.734 -6.887 1 98.31 153 MET A CA 1
ATOM 1169 C C . MET A 1 153 ? -2.721 -17.125 -5.559 1 98.31 153 MET A C 1
ATOM 1171 O O . MET A 1 153 ? -3.447 -17.766 -4.793 1 98.31 153 MET A O 1
ATOM 1175 N N . ALA A 1 154 ? -2.365 -15.859 -5.309 1 98.38 154 ALA A N 1
ATOM 1176 C CA . ALA A 1 154 ? -2.604 -15.258 -3.998 1 98.38 154 ALA A CA 1
ATOM 1177 C C . ALA A 1 154 ? -4.098 -15.078 -3.74 1 98.38 154 ALA A C 1
ATOM 1179 O O . ALA A 1 154 ? -4.602 -15.453 -2.678 1 98.38 154 ALA A O 1
ATOM 1180 N N . MET A 1 155 ? -4.84 -14.547 -4.691 1 98.69 155 MET A N 1
ATOM 1181 C CA . MET A 1 155 ? -6.27 -14.297 -4.516 1 98.69 155 MET A CA 1
ATOM 1182 C C . MET A 1 155 ? -7.047 -15.602 -4.434 1 98.69 155 MET A C 1
ATOM 1184 O O . MET A 1 155 ? -7.953 -15.734 -3.611 1 98.69 155 MET A O 1
ATOM 1188 N N . ASN A 1 156 ? -6.672 -16.594 -5.27 1 98.75 156 ASN A N 1
ATOM 1189 C CA . ASN A 1 156 ? -7.305 -17.906 -5.238 1 98.75 156 ASN A CA 1
ATOM 1190 C C . ASN A 1 156 ? -7.141 -18.578 -3.877 1 98.75 156 ASN A C 1
ATOM 1192 O O . ASN A 1 156 ? -8.125 -19.016 -3.277 1 98.75 156 ASN A O 1
ATOM 1196 N N . THR A 1 157 ? -5.906 -18.625 -3.457 1 98.69 157 THR A N 1
ATOM 1197 C CA . THR A 1 157 ? -5.578 -19.281 -2.197 1 98.69 157 THR A CA 1
ATOM 1198 C C . THR A 1 157 ? -6.27 -18.578 -1.027 1 98.69 157 THR A C 1
ATOM 1200 O O . THR A 1 157 ? -6.836 -19.234 -0.152 1 98.69 157 THR A O 1
ATOM 1203 N N . TRP A 1 158 ? -6.215 -17.281 -1.052 1 98.62 158 TRP A N 1
ATOM 1204 C CA . TRP A 1 158 ? -6.828 -16.484 -0 1 98.62 158 TRP A CA 1
ATOM 1205 C C . TRP A 1 158 ? -8.328 -16.719 0.06 1 98.62 158 TRP A C 1
ATOM 1207 O O . TRP A 1 158 ? -8.891 -16.922 1.141 1 98.62 158 TRP A O 1
ATOM 1217 N N . ALA A 1 159 ? -9 -16.75 -1.066 1 98.56 159 ALA A N 1
ATOM 1218 C CA . ALA A 1 159 ? -10.445 -16.938 -1.123 1 98.56 159 ALA A CA 1
ATOM 1219 C C . ALA A 1 159 ? -10.828 -18.328 -0.615 1 98.56 159 ALA A C 1
ATOM 1221 O O . ALA A 1 159 ? -11.859 -18.484 0.048 1 98.56 159 ALA A O 1
ATOM 1222 N N . MET A 1 160 ? -10.039 -19.344 -0.93 1 98.62 160 MET A N 1
ATOM 1223 C CA . MET A 1 160 ? -10.32 -20.703 -0.453 1 98.62 160 MET A CA 1
ATOM 1224 C C . MET A 1 160 ? -10.156 -20.781 1.061 1 98.62 160 MET A C 1
ATOM 1226 O O . MET A 1 160 ? -10.977 -21.391 1.745 1 98.62 160 MET A O 1
ATOM 1230 N N . TYR A 1 161 ? -9.102 -20.172 1.635 1 98.06 161 TYR A N 1
ATOM 1231 C CA . TYR A 1 161 ? -8.914 -20.156 3.08 1 98.06 161 TYR A CA 1
ATOM 1232 C C . TYR A 1 161 ? -10.078 -19.469 3.775 1 98.06 161 TYR A C 1
ATOM 1234 O O . TYR A 1 161 ? -10.516 -19.891 4.844 1 98.06 161 TYR A O 1
ATOM 1242 N N . ALA A 1 162 ? -10.508 -18.406 3.162 1 97.88 162 ALA A N 1
ATOM 1243 C CA . ALA A 1 162 ? -11.539 -17.578 3.795 1 97.88 162 ALA A CA 1
ATOM 1244 C C . ALA A 1 162 ? -12.867 -18.328 3.869 1 97.88 162 ALA A C 1
ATOM 1246 O O . ALA A 1 162 ? -13.57 -18.266 4.883 1 97.88 162 ALA A O 1
ATOM 1247 N N . ARG A 1 163 ? -13.258 -19.062 2.854 1 97.94 163 ARG A N 1
ATOM 1248 C CA . ARG A 1 163 ? -14.578 -19.688 2.789 1 97.94 163 ARG A CA 1
ATOM 1249 C C . ARG A 1 163 ? -14.531 -21.125 3.271 1 97.94 163 ARG A C 1
ATOM 1251 O O . ARG A 1 163 ? -15.5 -21.641 3.84 1 97.94 163 ARG A O 1
ATOM 1258 N N . TYR A 1 164 ? -13.414 -21.812 3.045 1 98.19 164 TYR A N 1
ATOM 1259 C CA . TYR A 1 164 ? -13.266 -23.219 3.4 1 98.19 164 TYR A CA 1
ATOM 1260 C C . TYR A 1 164 ? -11.984 -23.453 4.203 1 98.19 164 TYR A C 1
ATOM 1262 O O . TYR A 1 164 ? -11.094 -24.188 3.771 1 98.19 164 TYR A O 1
ATOM 1270 N N . PRO A 1 165 ? -11.922 -22.906 5.438 1 96.69 165 PRO A N 1
ATOM 1271 C CA . PRO A 1 165 ? -10.695 -22.969 6.238 1 96.69 165 PRO A CA 1
ATOM 1272 C C . PRO A 1 165 ? -10.312 -24.391 6.629 1 96.69 165 PRO A C 1
ATOM 1274 O O . PRO A 1 165 ? -9.172 -24.641 7.02 1 96.69 165 PRO A O 1
ATOM 1277 N N . HIS A 1 166 ? -11.273 -25.359 6.477 1 97.38 166 HIS A N 1
ATOM 1278 C CA . HIS A 1 166 ? -11.008 -26.734 6.895 1 97.38 166 HIS A CA 1
ATOM 1279 C C . HIS A 1 166 ? -10.289 -27.516 5.797 1 97.38 166 HIS A C 1
ATOM 1281 O O . HIS A 1 166 ? -9.758 -28.609 6.043 1 97.38 166 HIS A O 1
ATOM 1287 N N . ILE A 1 167 ? -10.312 -27 4.562 1 98.31 167 ILE A N 1
ATOM 1288 C CA . ILE A 1 167 ? -9.641 -27.672 3.455 1 98.31 167 ILE A CA 1
ATOM 1289 C C . ILE A 1 167 ? -8.125 -27.531 3.605 1 98.31 167 ILE A C 1
ATOM 1291 O O . ILE A 1 167 ? -7.609 -26.422 3.738 1 98.31 167 ILE A O 1
ATOM 1295 N N . LYS A 1 168 ? -7.414 -28.672 3.633 1 98.5 168 LYS A N 1
ATOM 1296 C CA . LYS A 1 168 ? -5.957 -28.656 3.551 1 98.5 168 LYS A CA 1
ATOM 1297 C C . LYS A 1 168 ? -5.488 -28.266 2.154 1 98.5 168 LYS A C 1
ATOM 1299 O O . LYS A 1 168 ? -5.801 -28.938 1.173 1 98.5 168 LYS A O 1
ATOM 1304 N N . GLN A 1 169 ? -4.797 -27.156 2.072 1 98.5 169 GLN A N 1
ATOM 1305 C CA . GLN A 1 169 ? -4.391 -26.688 0.75 1 98.5 169 GLN A CA 1
ATOM 1306 C C . GLN A 1 169 ? -3.033 -26 0.805 1 98.5 169 GLN A C 1
ATOM 1308 O O . GLN A 1 169 ? -2.607 -25.531 1.866 1 98.5 169 GLN A O 1
ATOM 1313 N N . VAL A 1 170 ? -2.395 -25.922 -0.357 1 98.75 170 VAL A N 1
ATOM 1314 C CA . VAL A 1 170 ? -1.201 -25.109 -0.592 1 98.75 170 VAL A CA 1
ATOM 1315 C C . VAL A 1 170 ? -1.178 -24.625 -2.043 1 98.75 170 VAL A C 1
ATOM 1317 O O . VAL A 1 170 ? -1.521 -25.391 -2.957 1 98.75 170 VAL A O 1
ATOM 1320 N N . GLY A 1 171 ? -0.976 -23.281 -2.186 1 98.5 171 GLY A N 1
ATOM 1321 C CA . GLY A 1 171 ? -0.691 -22.781 -3.52 1 98.5 171 GLY A CA 1
ATOM 1322 C C . GLY A 1 171 ? 0.75 -23 -3.943 1 98.5 171 GLY A C 1
ATOM 1323 O O . GLY A 1 171 ? 1.668 -22.844 -3.135 1 98.5 171 GLY A O 1
ATOM 1324 N N . LEU A 1 172 ? 0.922 -23.312 -5.25 1 97.56 172 LEU A N 1
ATOM 1325 C CA . LEU A 1 172 ? 2.264 -23.672 -5.695 1 97.56 172 LEU A CA 1
ATOM 1326 C C . LEU A 1 172 ? 2.652 -22.891 -6.941 1 97.56 172 LEU A C 1
ATOM 1328 O O . LEU A 1 172 ? 1.817 -22.656 -7.82 1 97.56 172 LEU A O 1
ATOM 1332 N N . CYS A 1 173 ? 3.777 -22.391 -6.902 1 93.94 173 CYS A N 1
ATOM 1333 C CA . CYS A 1 173 ? 4.461 -21.75 -8.016 1 93.94 173 CYS A CA 1
ATOM 1334 C C . CYS A 1 173 ? 5.914 -22.203 -8.102 1 93.94 173 CYS A C 1
ATOM 1336 O O . CYS A 1 173 ? 6.535 -22.5 -7.086 1 93.94 173 CYS A O 1
ATOM 1338 N N . HIS A 1 174 ? 6.449 -22.312 -9.258 1 90.75 174 HIS A N 1
ATOM 1339 C CA . HIS A 1 174 ? 7.816 -22.797 -9.406 1 90.75 174 HIS A CA 1
ATOM 1340 C C . HIS A 1 174 ? 8.812 -21.641 -9.438 1 90.75 174 HIS A C 1
ATOM 1342 O O . HIS A 1 174 ? 9.992 -21.844 -9.727 1 90.75 174 HIS A O 1
ATOM 1348 N N . SER A 1 175 ? 8.375 -20.453 -9.117 1 92.94 175 SER A N 1
ATOM 1349 C CA . SER A 1 175 ? 9.203 -19.281 -9.297 1 92.94 175 SER A CA 1
ATOM 1350 C C . SER A 1 175 ? 10.414 -19.297 -8.359 1 92.94 175 SER A C 1
ATOM 1352 O O . SER A 1 175 ? 11.508 -18.875 -8.75 1 92.94 175 SER A O 1
ATOM 1354 N N . VAL A 1 176 ? 10.25 -19.781 -7.133 1 95.25 176 VAL A N 1
ATOM 1355 C CA . VAL A 1 176 ? 11.352 -19.734 -6.172 1 95.25 176 VAL A CA 1
ATOM 1356 C C . VAL A 1 176 ? 12.477 -20.672 -6.629 1 95.25 176 VAL A C 1
ATOM 1358 O O . VAL A 1 176 ? 13.617 -20.234 -6.789 1 95.25 176 VAL A O 1
ATOM 1361 N N . GLN A 1 177 ? 12.172 -21.922 -6.898 1 92.69 177 GLN A N 1
ATOM 1362 C CA . GLN A 1 177 ? 13.195 -22.859 -7.332 1 92.69 177 GLN A CA 1
ATOM 1363 C C . GLN A 1 177 ? 13.703 -22.531 -8.734 1 92.69 177 GLN A C 1
ATOM 1365 O O . GLN A 1 177 ? 14.891 -22.672 -9.023 1 92.69 177 GLN A O 1
ATOM 1370 N N . GLY A 1 178 ? 12.734 -22.078 -9.594 1 91.81 178 GLY A N 1
ATOM 1371 C CA . GLY A 1 178 ? 13.125 -21.703 -10.938 1 91.81 178 GLY A CA 1
ATOM 1372 C C . GLY A 1 178 ? 14.109 -20.547 -10.969 1 91.81 178 GLY A C 1
ATOM 1373 O O . GLY A 1 178 ? 15.078 -20.578 -11.727 1 91.81 178 GLY A O 1
ATOM 1374 N N . THR A 1 179 ? 13.891 -19.547 -10.18 1 94.88 179 THR A N 1
ATOM 1375 C CA . THR A 1 179 ? 14.773 -18.391 -10.133 1 94.88 179 THR A CA 1
ATOM 1376 C C . THR A 1 179 ? 16.141 -18.781 -9.562 1 94.88 179 THR A C 1
ATOM 1378 O O . THR A 1 179 ? 17.172 -18.312 -10.039 1 94.88 179 THR A O 1
ATOM 1381 N N . ALA A 1 180 ? 16.172 -19.609 -8.516 1 94.88 180 ALA A N 1
ATOM 1382 C CA . ALA A 1 180 ? 17.453 -20.094 -7.973 1 94.88 180 ALA A CA 1
ATOM 1383 C C . ALA A 1 180 ? 18.297 -20.734 -9.062 1 94.88 180 ALA A C 1
ATOM 1385 O O . ALA A 1 180 ? 19.5 -20.5 -9.141 1 94.88 180 ALA A O 1
ATOM 1386 N N . GLU A 1 181 ? 17.656 -21.547 -9.891 1 93.12 181 GLU A N 1
ATOM 1387 C CA . GLU A 1 181 ? 18.359 -22.203 -10.992 1 93.12 181 GLU A CA 1
ATOM 1388 C C . GLU A 1 181 ? 18.844 -21.188 -12.016 1 93.12 181 GLU A C 1
ATOM 1390 O O . GLU A 1 181 ? 19.953 -21.312 -12.539 1 93.12 181 GLU A O 1
ATOM 1395 N N . GLU A 1 182 ? 17.984 -20.219 -12.281 1 93.56 182 GLU A N 1
ATOM 1396 C CA . GLU A 1 182 ? 18.328 -19.172 -13.242 1 93.56 182 GLU A CA 1
ATOM 1397 C C . GLU A 1 182 ? 19.547 -18.375 -12.773 1 93.56 182 GLU A C 1
ATOM 1399 O O . GLU A 1 182 ? 20.453 -18.094 -13.555 1 93.56 182 GLU A O 1
ATOM 1404 N N . LEU A 1 183 ? 19.547 -18.047 -11.508 1 96.19 183 LEU A N 1
ATOM 1405 C CA . LEU A 1 183 ? 20.641 -17.266 -10.961 1 96.19 183 LEU A CA 1
ATOM 1406 C C . LEU A 1 183 ? 21.938 -18.078 -10.914 1 96.19 183 LEU A C 1
ATOM 1408 O O . LEU A 1 183 ? 23.016 -17.547 -11.148 1 96.19 183 LEU A O 1
ATOM 1412 N N . ALA A 1 184 ? 21.812 -19.359 -10.594 1 96.25 184 ALA A N 1
ATOM 1413 C CA . ALA A 1 184 ? 22.969 -20.25 -10.656 1 96.25 184 ALA A CA 1
ATOM 1414 C C . ALA A 1 184 ? 23.562 -20.297 -12.062 1 96.25 184 ALA A C 1
ATOM 1416 O O . ALA A 1 184 ? 24.781 -20.234 -12.234 1 96.25 184 ALA A O 1
ATOM 1417 N N . ARG A 1 185 ? 22.719 -20.391 -13.047 1 95.31 185 ARG A N 1
ATOM 1418 C CA . ARG A 1 185 ? 23.156 -20.391 -14.438 1 95.31 185 ARG A CA 1
ATOM 1419 C C . ARG A 1 185 ? 23.844 -19.078 -14.805 1 95.31 185 ARG A C 1
ATOM 1421 O O . ARG A 1 185 ? 24.875 -19.094 -15.477 1 95.31 185 ARG A O 1
ATOM 1428 N N . ASP A 1 186 ? 23.25 -18 -14.383 1 96.25 186 ASP A N 1
ATOM 1429 C CA . ASP A 1 186 ? 23.828 -16.688 -14.672 1 96.25 186 ASP A CA 1
ATOM 1430 C C . ASP A 1 186 ? 25.266 -16.594 -14.172 1 96.25 186 ASP A C 1
ATOM 1432 O O . ASP A 1 186 ? 26.094 -15.922 -14.789 1 96.25 186 ASP A O 1
ATOM 1436 N N . LEU A 1 187 ? 25.609 -17.281 -13.055 1 96.94 187 LEU A N 1
ATOM 1437 C CA . LEU A 1 187 ? 26.922 -17.219 -12.453 1 96.94 187 LEU A CA 1
ATOM 1438 C C . LEU A 1 187 ? 27.75 -18.453 -12.805 1 96.94 187 LEU A C 1
ATOM 1440 O O . LEU A 1 187 ? 28.875 -18.609 -12.328 1 96.94 187 LEU A O 1
ATOM 1444 N N . ASN A 1 188 ? 27.203 -19.375 -13.547 1 96.06 188 ASN A N 1
ATOM 1445 C CA . ASN A 1 188 ? 27.875 -20.609 -13.938 1 96.06 188 ASN A CA 1
ATOM 1446 C C . ASN A 1 188 ? 28.266 -21.453 -12.727 1 96.06 188 ASN A C 1
ATOM 1448 O O . ASN A 1 188 ? 29.406 -21.891 -12.609 1 96.06 188 ASN A O 1
ATOM 1452 N N . ILE A 1 189 ? 27.359 -21.594 -11.875 1 96.25 189 ILE A N 1
ATOM 1453 C CA . ILE A 1 189 ? 27.609 -22.438 -10.719 1 96.25 189 ILE A CA 1
ATOM 1454 C C . ILE A 1 189 ? 26.547 -23.531 -10.648 1 96.25 189 ILE A C 1
ATOM 1456 O O . ILE A 1 189 ? 25.516 -23.469 -11.336 1 96.25 189 ILE A O 1
ATOM 1460 N N . ASP A 1 190 ? 26.766 -24.562 -9.906 1 95.75 190 ASP A N 1
ATOM 1461 C CA . ASP A 1 190 ? 25.828 -25.656 -9.688 1 95.75 190 ASP A CA 1
ATOM 1462 C C . ASP A 1 190 ? 24.703 -25.219 -8.742 1 95.75 190 ASP A C 1
ATOM 1464 O O . ASP A 1 190 ? 24.953 -24.859 -7.598 1 95.75 190 ASP A O 1
ATOM 1468 N N . PRO A 1 191 ? 23.484 -25.281 -9.188 1 94.94 191 PRO A N 1
ATOM 1469 C CA . PRO A 1 191 ? 22.375 -24.875 -8.336 1 94.94 191 PRO A CA 1
ATOM 1470 C C . PRO A 1 191 ? 22.297 -25.688 -7.035 1 94.94 191 PRO A C 1
ATOM 1472 O O . PRO A 1 191 ? 21.766 -25.188 -6.035 1 94.94 191 PRO A O 1
ATOM 1475 N N . ALA A 1 192 ? 22.844 -26.828 -7.004 1 93.88 192 ALA A N 1
ATOM 1476 C CA . ALA A 1 192 ? 22.812 -27.688 -5.82 1 93.88 192 ALA A CA 1
ATOM 1477 C C . ALA A 1 192 ? 23.641 -27.094 -4.688 1 93.88 192 ALA A C 1
ATOM 1479 O O . ALA A 1 192 ? 23.5 -27.484 -3.529 1 93.88 192 ALA A O 1
ATOM 1480 N N . THR A 1 193 ? 24.516 -26.141 -5.012 1 96.19 193 THR A N 1
ATOM 1481 C CA . THR A 1 193 ? 25.391 -25.516 -4.016 1 96.19 193 THR A CA 1
ATOM 1482 C C . THR A 1 193 ? 24.688 -24.344 -3.346 1 96.19 193 THR A C 1
ATOM 1484 O O . THR A 1 193 ? 25.203 -23.766 -2.391 1 96.19 193 THR A O 1
ATOM 1487 N N . LEU A 1 194 ? 23.516 -24.031 -3.824 1 97.31 194 LEU A N 1
ATOM 1488 C CA . LEU A 1 194 ? 22.828 -22.844 -3.32 1 97.31 194 LEU A CA 1
ATOM 1489 C C . LEU A 1 194 ? 22.078 -23.141 -2.027 1 97.31 194 LEU A C 1
ATOM 1491 O O . LEU A 1 194 ? 21.5 -24.234 -1.881 1 97.31 194 LEU A O 1
ATOM 1495 N N . ARG A 1 195 ? 22.172 -22.25 -1.108 1 97.31 195 ARG A N 1
ATOM 1496 C CA . ARG A 1 195 ? 21.297 -22.156 0.061 1 97.31 195 ARG A CA 1
ATOM 1497 C C . ARG A 1 195 ? 20.594 -20.812 0.108 1 97.31 195 ARG A C 1
ATOM 1499 O O . ARG A 1 195 ? 21.219 -19.766 -0.092 1 97.31 195 ARG A O 1
ATOM 1506 N N . TYR A 1 196 ? 19.297 -20.875 0.248 1 97.88 196 TYR A N 1
ATOM 1507 C CA . TYR A 1 196 ? 18.594 -19.594 0.255 1 97.88 196 TYR A CA 1
ATOM 1508 C C . TYR A 1 196 ? 17.359 -19.656 1.146 1 97.88 196 TYR A C 1
ATOM 1510 O O . TYR A 1 196 ? 16.859 -20.734 1.465 1 97.88 196 TYR A O 1
ATOM 1518 N N . ARG A 1 197 ? 16.969 -18.547 1.649 1 98 197 ARG A N 1
ATOM 1519 C CA . ARG A 1 197 ? 15.695 -18.266 2.312 1 98 197 ARG A CA 1
ATOM 1520 C C . ARG A 1 197 ? 14.883 -17.234 1.539 1 98 197 ARG A C 1
ATOM 1522 O O . ARG A 1 197 ? 15.383 -16.141 1.249 1 98 197 ARG A O 1
ATOM 1529 N N . CYS A 1 198 ? 13.719 -17.594 1.135 1 98.38 198 CYS A N 1
ATOM 1530 C CA . CYS A 1 198 ? 12.844 -16.75 0.333 1 98.38 198 CYS A CA 1
ATOM 1531 C C . CYS A 1 198 ? 11.516 -16.516 1.04 1 98.38 198 CYS A C 1
ATOM 1533 O O . CYS A 1 198 ? 11.039 -17.375 1.772 1 98.38 198 CYS A O 1
ATOM 1535 N N . ALA A 1 199 ? 10.938 -15.289 0.942 1 98.81 199 ALA A N 1
ATOM 1536 C CA . ALA A 1 199 ? 9.641 -15.008 1.556 1 98.81 199 ALA A CA 1
ATOM 1537 C C . ALA A 1 199 ? 8.977 -13.797 0.907 1 98.81 199 ALA A C 1
ATOM 1539 O O . ALA A 1 199 ? 9.664 -12.938 0.344 1 98.81 199 ALA A O 1
ATOM 1540 N N . GLY A 1 200 ? 7.699 -13.68 0.999 1 98.75 200 GLY A N 1
ATOM 1541 C CA . GLY A 1 200 ? 6.891 -12.594 0.487 1 98.75 200 GLY A CA 1
ATOM 1542 C C . GLY A 1 200 ? 5.496 -13.023 0.071 1 98.75 200 GLY A C 1
ATOM 1543 O O . GLY A 1 200 ? 4.797 -13.695 0.833 1 98.75 200 GLY A O 1
ATOM 1544 N N . ILE A 1 201 ? 5.098 -12.539 -1.102 1 98.69 201 ILE A N 1
ATOM 1545 C CA . ILE A 1 201 ? 3.855 -13 -1.709 1 98.69 201 ILE A CA 1
ATOM 1546 C C . ILE A 1 201 ? 4.148 -13.641 -3.062 1 98.69 201 ILE A C 1
ATOM 1548 O O . ILE A 1 201 ? 5.23 -13.453 -3.625 1 98.69 201 ILE A O 1
ATOM 1552 N N . ASN A 1 202 ? 3.215 -14.406 -3.557 1 98 202 ASN A N 1
ATOM 1553 C CA . ASN A 1 202 ? 3.43 -15.086 -4.828 1 98 202 ASN A CA 1
ATOM 1554 C C . ASN A 1 202 ? 3.826 -14.109 -5.93 1 98 202 ASN A C 1
ATOM 1556 O O . ASN A 1 202 ? 3.213 -13.047 -6.07 1 98 202 ASN A O 1
ATOM 1560 N N . HIS A 1 203 ? 4.836 -14.43 -6.652 1 96.69 203 HIS A N 1
ATOM 1561 C CA . HIS A 1 203 ? 5.371 -13.688 -7.789 1 96.69 203 HIS A CA 1
ATOM 1562 C C . HIS A 1 203 ? 6.066 -12.406 -7.332 1 96.69 203 HIS A C 1
ATOM 1564 O O . HIS A 1 203 ? 6.539 -11.625 -8.156 1 96.69 203 HIS A O 1
ATOM 1570 N N . MET A 1 204 ? 6.109 -12.133 -6.066 1 97.94 204 MET A N 1
ATOM 1571 C CA . MET A 1 204 ? 6.855 -11.016 -5.492 1 97.94 204 MET A CA 1
ATOM 1572 C C . MET A 1 204 ? 7.5 -11.422 -4.168 1 97.94 204 MET A C 1
ATOM 1574 O O . MET A 1 204 ? 7.402 -10.688 -3.18 1 97.94 204 MET A O 1
ATOM 1578 N N . ALA A 1 205 ? 7.926 -12.648 -4.07 1 98.5 205 ALA A N 1
ATOM 1579 C CA . ALA A 1 205 ? 8.805 -13.078 -2.984 1 98.5 205 ALA A CA 1
ATOM 1580 C C . ALA A 1 205 ? 10.266 -12.742 -3.295 1 98.5 205 ALA A C 1
ATOM 1582 O O . ALA A 1 205 ? 10.648 -12.648 -4.461 1 98.5 205 ALA A O 1
ATOM 1583 N N . PHE A 1 206 ? 11.062 -12.5 -2.273 1 98.81 206 PHE A N 1
ATOM 1584 C CA . PHE A 1 206 ? 12.461 -12.117 -2.438 1 98.81 206 PHE A CA 1
ATOM 1585 C C . PHE A 1 206 ? 13.375 -13.094 -1.705 1 98.81 206 PHE A C 1
ATOM 1587 O O . PHE A 1 206 ? 13.016 -13.617 -0.65 1 98.81 206 PHE A O 1
ATOM 1594 N N . TYR A 1 207 ? 14.531 -13.336 -2.311 1 98.75 207 TYR A N 1
ATOM 1595 C CA . TYR A 1 207 ? 15.562 -14.078 -1.598 1 98.75 207 TYR A CA 1
ATOM 1596 C C . TYR A 1 207 ? 16.203 -13.227 -0.505 1 98.75 207 TYR A C 1
ATOM 1598 O O . TYR A 1 207 ? 17.125 -12.453 -0.771 1 98.75 207 TYR A O 1
ATOM 1606 N N . LEU A 1 208 ? 15.734 -13.43 0.726 1 98.62 208 LEU A N 1
ATOM 1607 C CA . LEU A 1 208 ? 16.25 -12.695 1.871 1 98.62 208 LEU A CA 1
ATOM 1608 C C . LEU A 1 208 ? 17.703 -13.07 2.154 1 98.62 208 LEU A C 1
ATOM 1610 O O . LEU A 1 208 ? 18.469 -12.258 2.682 1 98.62 208 LEU A O 1
ATOM 1614 N N . GLU A 1 209 ? 18 -14.32 1.893 1 98.12 209 GLU A N 1
ATOM 1615 C CA . GLU A 1 209 ? 19.359 -14.875 1.879 1 98.12 209 GLU A CA 1
ATOM 1616 C C . GLU A 1 209 ? 19.578 -15.742 0.645 1 98.12 209 GLU A C 1
ATOM 1618 O O . GLU A 1 209 ? 18.703 -16.516 0.247 1 98.12 209 GLU A O 1
ATOM 1623 N N . LEU A 1 210 ? 20.672 -15.562 0.004 1 98.38 210 LEU A N 1
ATOM 1624 C CA . LEU A 1 210 ? 21.125 -16.344 -1.143 1 98.38 210 LEU A CA 1
ATOM 1625 C C . LEU A 1 210 ? 22.625 -16.578 -1.088 1 98.38 210 LEU A C 1
ATOM 1627 O O . LEU A 1 210 ? 23.406 -15.648 -1.32 1 98.38 210 LEU A O 1
ATOM 1631 N N . GLU A 1 211 ? 22.984 -17.797 -0.805 1 98.5 211 GLU A N 1
ATOM 1632 C CA . GLU A 1 211 ? 24.391 -18.109 -0.556 1 98.5 211 GLU A CA 1
ATOM 1633 C C . GLU A 1 211 ? 24.844 -19.312 -1.377 1 98.5 211 GLU A C 1
ATOM 1635 O O . GLU A 1 211 ? 24.016 -20.109 -1.807 1 98.5 211 GLU A O 1
ATOM 1640 N N . ARG A 1 212 ? 26.062 -19.375 -1.574 1 97.69 212 ARG A N 1
ATOM 1641 C CA . ARG A 1 212 ? 26.688 -20.516 -2.232 1 97.69 212 ARG A CA 1
ATOM 1642 C C . ARG A 1 212 ? 27.641 -21.25 -1.286 1 97.69 212 ARG A C 1
ATOM 1644 O O . ARG A 1 212 ? 28.406 -20.609 -0.557 1 97.69 212 ARG A O 1
ATOM 1651 N N . LYS A 1 213 ? 27.547 -22.5 -1.27 1 97 213 LYS A N 1
ATOM 1652 C CA . LYS A 1 213 ? 28.5 -23.312 -0.52 1 97 213 LYS A CA 1
ATOM 1653 C C . LYS A 1 213 ? 29.859 -23.359 -1.212 1 97 213 LYS A C 1
ATOM 1655 O O . LYS A 1 213 ? 29.938 -23.656 -2.406 1 97 213 LYS A O 1
ATOM 1660 N N . THR A 1 214 ? 30.891 -23.094 -0.452 1 95.19 214 THR A N 1
ATOM 1661 C CA . THR A 1 214 ? 32.25 -23.109 -0.996 1 95.19 214 THR A CA 1
ATOM 1662 C C . THR A 1 214 ? 32.875 -24.5 -0.824 1 95.19 214 THR A C 1
ATOM 1664 O O . THR A 1 214 ? 32.281 -25.375 -0.183 1 95.19 214 THR A O 1
ATOM 1667 N N . ALA A 1 215 ? 34 -24.641 -1.383 1 93.88 215 ALA A N 1
ATOM 1668 C CA . ALA A 1 215 ? 34.719 -25.922 -1.354 1 93.88 215 ALA A CA 1
ATOM 1669 C C . ALA A 1 215 ? 35.062 -26.328 0.077 1 93.88 215 ALA A C 1
ATOM 1671 O O . ALA A 1 215 ? 35.062 -27.516 0.408 1 93.88 215 ALA A O 1
ATOM 1672 N N . ASP A 1 216 ? 35.281 -25.422 0.944 1 95.5 216 ASP A N 1
ATOM 1673 C CA . ASP A 1 216 ? 35.688 -25.734 2.318 1 95.5 216 ASP A CA 1
ATOM 1674 C C . ASP A 1 216 ? 34.438 -25.906 3.203 1 95.5 216 ASP A C 1
ATOM 1676 O O . ASP A 1 216 ? 34.562 -26.094 4.418 1 95.5 216 ASP A O 1
ATOM 1680 N N . GLY A 1 217 ? 33.312 -25.797 2.576 1 94.69 217 GLY A N 1
ATOM 1681 C CA . GLY A 1 217 ? 32.062 -26.062 3.297 1 94.69 217 GLY A CA 1
ATOM 1682 C C . GLY A 1 217 ? 31.406 -24.812 3.854 1 94.69 217 GLY A C 1
ATOM 1683 O O . GLY A 1 217 ? 30.297 -24.875 4.371 1 94.69 217 GLY A O 1
ATOM 1684 N N . SER A 1 218 ? 32.094 -23.703 3.713 1 97.06 218 SER A N 1
ATOM 1685 C CA . SER A 1 218 ? 31.5 -22.453 4.188 1 97.06 218 SER A CA 1
ATOM 1686 C C . SER A 1 218 ? 30.516 -21.891 3.17 1 97.06 218 SER A C 1
ATOM 1688 O O . SER A 1 218 ? 30.422 -22.375 2.045 1 97.06 218 SER A O 1
ATOM 1690 N N . TYR A 1 219 ? 29.656 -20.938 3.598 1 97.62 219 TYR A N 1
ATOM 1691 C CA . TYR A 1 219 ? 28.703 -20.266 2.723 1 97.62 219 TYR A CA 1
ATOM 1692 C C . TYR A 1 219 ? 29.078 -18.812 2.496 1 97.62 219 TYR A C 1
ATOM 1694 O O . TYR A 1 219 ? 29.531 -18.141 3.418 1 97.62 219 TYR A O 1
ATOM 1702 N N . VAL A 1 220 ? 28.922 -18.391 1.28 1 97.81 220 VAL A N 1
ATOM 1703 C CA . VAL A 1 220 ? 29.219 -17 0.954 1 97.81 220 VAL A CA 1
ATOM 1704 C C . VAL A 1 220 ? 28 -16.359 0.292 1 97.81 220 VAL A C 1
ATOM 1706 O O . VAL A 1 220 ? 27.312 -17 -0.501 1 97.81 220 VAL A O 1
ATOM 1709 N N . ASN A 1 221 ? 27.781 -15.133 0.617 1 98.12 221 ASN A N 1
ATOM 1710 C CA . ASN A 1 221 ? 26.703 -14.359 -0 1 98.12 221 ASN A CA 1
ATOM 1711 C C . ASN A 1 221 ? 26.922 -14.188 -1.5 1 98.12 221 ASN A C 1
ATOM 1713 O O . ASN A 1 221 ? 27.984 -13.727 -1.925 1 98.12 221 ASN A O 1
ATOM 1717 N N . LEU A 1 222 ? 25.922 -14.406 -2.252 1 97.94 222 LEU A N 1
ATOM 1718 C CA . LEU A 1 222 ? 26.047 -14.438 -3.705 1 97.94 222 LEU A CA 1
ATOM 1719 C C . LEU A 1 222 ? 25.781 -13.062 -4.305 1 97.94 222 LEU A C 1
ATOM 1721 O O . LEU A 1 222 ? 26.094 -12.805 -5.465 1 97.94 222 LEU A O 1
ATOM 1725 N N . TYR A 1 223 ? 25.156 -12.156 -3.645 1 98.12 223 TYR A N 1
ATOM 1726 C CA . TYR A 1 223 ? 24.625 -10.914 -4.188 1 98.12 223 TYR A CA 1
ATOM 1727 C C . TYR A 1 223 ? 25.734 -10.047 -4.754 1 98.12 223 TYR A C 1
ATOM 1729 O O . TYR A 1 223 ? 25.594 -9.469 -5.836 1 98.12 223 TYR A O 1
ATOM 1737 N N . PRO A 1 224 ? 26.922 -9.953 -4.055 1 98.12 224 PRO A N 1
ATOM 1738 C CA . PRO A 1 224 ? 27.969 -9.141 -4.664 1 98.12 224 PRO A CA 1
ATOM 1739 C C . PRO A 1 224 ? 28.422 -9.68 -6.02 1 98.12 224 PRO A C 1
ATOM 1741 O O . PRO A 1 224 ? 28.641 -8.898 -6.953 1 98.12 224 PRO A O 1
ATOM 1744 N N . GLU A 1 225 ? 28.5 -11 -6.133 1 97.56 225 GLU A N 1
ATOM 1745 C CA . GLU A 1 225 ? 28.891 -11.617 -7.395 1 97.56 225 GLU A CA 1
ATOM 1746 C C . GLU A 1 225 ? 27.844 -11.406 -8.469 1 97.56 225 GLU A C 1
ATOM 1748 O O . GLU A 1 225 ? 28.172 -11.172 -9.633 1 97.56 225 GLU A O 1
ATOM 1753 N N . LEU A 1 226 ? 26.609 -11.523 -8.094 1 98 226 LEU A N 1
ATOM 1754 C CA . LEU A 1 226 ? 25.5 -11.32 -9.023 1 98 226 LEU A CA 1
ATOM 1755 C C . LEU A 1 226 ? 25.5 -9.898 -9.555 1 98 226 LEU A C 1
ATOM 1757 O O . LEU A 1 226 ? 25.297 -9.68 -10.75 1 98 226 LEU A O 1
ATOM 1761 N N . LEU A 1 227 ? 25.688 -8.961 -8.68 1 97.75 227 LEU A N 1
ATOM 1762 C CA . LEU A 1 227 ? 25.703 -7.559 -9.07 1 97.75 227 LEU A CA 1
ATOM 1763 C C . LEU A 1 227 ? 26.875 -7.273 -10.008 1 97.75 227 LEU A C 1
ATOM 1765 O O . LEU A 1 227 ? 26.719 -6.551 -10.992 1 97.75 227 LEU A O 1
ATOM 1769 N N . ALA A 1 228 ? 28.016 -7.789 -9.695 1 98.06 228 ALA A N 1
ATOM 1770 C CA . ALA A 1 228 ? 29.188 -7.613 -10.531 1 98.06 228 ALA A CA 1
ATOM 1771 C C . ALA A 1 228 ? 28.969 -8.188 -11.93 1 98.06 228 ALA A C 1
ATOM 1773 O O . ALA A 1 228 ? 29.375 -7.59 -12.93 1 98.06 228 ALA A O 1
ATOM 1774 N N . ALA A 1 229 ? 28.375 -9.375 -11.953 1 98.06 229 ALA A N 1
ATOM 1775 C CA . ALA A 1 229 ? 28.078 -10.016 -13.234 1 98.06 229 ALA A CA 1
ATOM 1776 C C . ALA A 1 229 ? 27.125 -9.156 -14.062 1 98.06 229 ALA A C 1
ATOM 1778 O O . ALA A 1 229 ? 27.281 -9.047 -15.281 1 98.06 229 ALA A O 1
ATOM 1779 N N . TYR A 1 230 ? 26.156 -8.609 -13.438 1 97.44 230 TYR A N 1
ATOM 1780 C CA . TYR A 1 230 ? 25.203 -7.746 -14.125 1 97.44 230 TYR A CA 1
ATOM 1781 C C . TYR A 1 230 ? 25.875 -6.492 -14.656 1 97.44 230 TYR A C 1
ATOM 1783 O O . TYR A 1 230 ? 25.672 -6.105 -15.812 1 97.44 230 TYR A O 1
ATOM 1791 N N . GLU A 1 231 ? 26.672 -5.879 -13.906 1 96.88 231 GLU A N 1
ATOM 1792 C CA . GLU A 1 231 ? 27.391 -4.664 -14.289 1 96.88 231 GLU A CA 1
ATOM 1793 C C . GLU A 1 231 ? 28.344 -4.926 -15.453 1 96.88 231 GLU A C 1
ATOM 1795 O O . GLU A 1 231 ? 28.531 -4.059 -16.312 1 96.88 231 GLU A O 1
ATOM 1800 N N . ALA A 1 232 ? 28.859 -6.113 -15.469 1 97.25 232 ALA A N 1
ATOM 1801 C CA . ALA A 1 232 ? 29.828 -6.48 -16.5 1 97.25 232 ALA A CA 1
ATOM 1802 C C . ALA A 1 232 ? 29.125 -6.949 -17.766 1 97.25 232 ALA A C 1
ATOM 1804 O O . ALA A 1 232 ? 29.766 -7.227 -18.781 1 97.25 232 ALA A O 1
ATOM 1805 N N . GLY A 1 233 ? 27.797 -7.113 -17.688 1 95 233 GLY A N 1
ATOM 1806 C CA . GLY A 1 233 ? 27.031 -7.566 -18.844 1 95 233 GLY A CA 1
ATOM 1807 C C . GLY A 1 233 ? 27.062 -9.07 -19.016 1 95 233 GLY A C 1
ATOM 1808 O O . GLY A 1 233 ? 26.688 -9.586 -20.078 1 95 233 GLY A O 1
ATOM 1809 N N . GLN A 1 234 ? 27.484 -9.797 -18 1 96.44 234 GLN A N 1
ATOM 1810 C CA . GLN A 1 234 ? 27.562 -11.25 -18.062 1 96.44 234 GLN A CA 1
ATOM 1811 C C . GLN A 1 234 ? 26.25 -11.891 -17.656 1 96.44 234 GLN A C 1
ATOM 1813 O O . GLN A 1 234 ? 26 -13.062 -17.953 1 96.44 234 GLN A O 1
ATOM 1818 N N . ALA A 1 235 ? 25.484 -11.242 -16.922 1 96 235 ALA A N 1
ATOM 1819 C CA . ALA A 1 235 ? 24.141 -11.633 -16.5 1 96 235 ALA A CA 1
ATOM 1820 C C . ALA A 1 235 ? 23.125 -10.539 -16.812 1 96 235 ALA A C 1
ATOM 1822 O O . ALA A 1 235 ? 23.453 -9.352 -16.812 1 96 235 ALA A O 1
ATOM 1823 N N . PRO A 1 236 ? 21.938 -10.836 -17.141 1 95.19 236 PRO A N 1
ATOM 1824 C CA . PRO A 1 236 ? 21.375 -12.188 -17.188 1 95.19 236 PRO A CA 1
ATOM 1825 C C . PRO A 1 236 ? 21.734 -12.93 -18.469 1 95.19 236 PRO A C 1
ATOM 1827 O O . PRO A 1 236 ? 21.969 -12.297 -19.516 1 95.19 236 PRO A O 1
ATOM 1830 N N . LYS A 1 237 ? 21.75 -14.195 -18.438 1 92.88 237 LYS A N 1
ATOM 1831 C CA . LYS A 1 237 ? 21.875 -15.031 -19.625 1 92.88 237 LYS A CA 1
ATOM 1832 C C . LYS A 1 237 ? 20.531 -15.242 -20.297 1 92.88 237 LYS A C 1
ATOM 1834 O O . LYS A 1 237 ? 19.484 -15.023 -19.688 1 92.88 237 LYS A O 1
ATOM 1839 N N . PRO A 1 238 ? 20.609 -15.578 -21.531 1 86.19 238 PRO A N 1
ATOM 1840 C CA . PRO A 1 238 ? 19.344 -15.836 -22.234 1 86.19 238 PRO A CA 1
ATOM 1841 C C . PRO A 1 238 ? 18.516 -16.922 -21.562 1 86.19 238 PRO A C 1
ATOM 1843 O O . PRO A 1 238 ? 19.062 -17.906 -21.062 1 86.19 238 PRO A O 1
ATOM 1846 N N . ASN A 1 239 ? 17.281 -16.656 -21.656 1 77.06 239 ASN A N 1
ATOM 1847 C CA . ASN A 1 239 ? 16.344 -17.609 -21.078 1 77.06 239 ASN A CA 1
ATOM 1848 C C . ASN A 1 239 ? 16.375 -18.938 -21.828 1 77.06 239 ASN A C 1
ATOM 1850 O O . ASN A 1 239 ? 16.266 -18.969 -23.062 1 77.06 239 ASN A O 1
ATOM 1854 N N . ILE A 1 240 ? 16.625 -20.016 -21.078 1 65.94 240 ILE A N 1
ATOM 1855 C CA . ILE A 1 240 ? 16.719 -21.328 -21.719 1 65.94 240 ILE A CA 1
ATOM 1856 C C . ILE A 1 240 ? 15.352 -22 -21.719 1 65.94 240 ILE A C 1
ATOM 1858 O O . ILE A 1 240 ? 15.18 -23.078 -22.297 1 65.94 240 ILE A O 1
ATOM 1862 N N . HIS A 1 241 ? 14.469 -21.328 -20.953 1 61.47 241 HIS A N 1
ATOM 1863 C CA . HIS A 1 241 ? 13.172 -21.984 -20.812 1 61.47 241 HIS A CA 1
ATOM 1864 C C . HIS A 1 241 ? 12.172 -21.453 -21.828 1 61.47 241 HIS A C 1
ATOM 1866 O O . HIS A 1 241 ? 10.969 -21.375 -21.547 1 61.47 241 HIS A O 1
ATOM 1872 N N . GLY A 1 242 ? 12.648 -21.031 -22.984 1 57.88 242 GLY A N 1
ATOM 1873 C CA . GLY A 1 242 ? 11.75 -20.781 -24.109 1 57.88 242 GLY A CA 1
ATOM 1874 C C . GLY A 1 242 ? 11.281 -19.344 -24.188 1 57.88 242 GLY A C 1
ATOM 1875 O O . GLY A 1 242 ? 10.586 -18.969 -25.141 1 57.88 242 GLY A O 1
ATOM 1876 N N . ASN A 1 243 ? 11.477 -18.578 -23.156 1 69.31 243 ASN A N 1
ATOM 1877 C CA . ASN A 1 243 ? 10.977 -17.219 -23.359 1 69.31 243 ASN A CA 1
ATOM 1878 C C . ASN A 1 243 ? 12.094 -16.281 -23.797 1 69.31 243 ASN A C 1
ATOM 1880 O O . ASN A 1 243 ? 12.562 -15.469 -22.984 1 69.31 243 ASN A O 1
ATOM 1884 N N . THR A 1 244 ? 12.398 -16.375 -25.047 1 73.69 244 THR A N 1
ATOM 1885 C CA . THR A 1 244 ? 13.516 -15.609 -25.578 1 73.69 244 THR A CA 1
ATOM 1886 C C . THR A 1 244 ? 13.18 -14.125 -25.641 1 73.69 244 THR A C 1
ATOM 1888 O O . THR A 1 244 ? 14.07 -13.281 -25.781 1 73.69 244 THR A O 1
ATOM 1891 N N . ARG A 1 245 ? 11.992 -13.859 -25.406 1 80.06 245 ARG A N 1
ATOM 1892 C CA . ARG A 1 245 ? 11.57 -12.469 -25.547 1 80.06 245 ARG A CA 1
ATOM 1893 C C . ARG A 1 245 ? 11.742 -11.711 -24.234 1 80.06 245 ARG A C 1
ATOM 1895 O O . ARG A 1 245 ? 11.648 -10.477 -24.219 1 80.06 245 ARG A O 1
ATOM 1902 N N . CYS A 1 246 ? 12.023 -12.469 -23.25 1 83.81 246 CYS A N 1
ATOM 1903 C CA . CYS A 1 246 ? 12.227 -11.844 -21.938 1 83.81 246 CYS A CA 1
ATOM 1904 C C . CYS A 1 246 ? 13.672 -11.977 -21.484 1 83.81 246 CYS A C 1
ATOM 1906 O O . CYS A 1 246 ? 14.141 -13.078 -21.203 1 83.81 246 CYS A O 1
ATOM 1908 N N . GLN A 1 247 ? 14.422 -10.914 -21.406 1 87.56 247 GLN A N 1
ATOM 1909 C CA . GLN A 1 247 ? 15.852 -10.938 -21.109 1 87.56 247 GLN A CA 1
ATOM 1910 C C . GLN A 1 247 ? 16.109 -10.711 -19.625 1 87.56 247 GLN A C 1
ATOM 1912 O O . GLN A 1 247 ? 17.25 -10.531 -19.203 1 87.56 247 GLN A O 1
ATOM 1917 N N . ASN A 1 248 ? 15.164 -10.695 -18.797 1 93.06 248 ASN A N 1
ATOM 1918 C CA . ASN A 1 248 ? 15.211 -10.664 -17.344 1 93.06 248 ASN A CA 1
ATOM 1919 C C . ASN A 1 248 ? 15.844 -9.367 -16.828 1 93.06 248 ASN A C 1
ATOM 1921 O O . ASN A 1 248 ? 16.438 -9.344 -15.75 1 93.06 248 ASN A O 1
ATOM 1925 N N . ILE A 1 249 ? 15.805 -8.289 -17.516 1 95.38 249 ILE A N 1
ATOM 1926 C CA . ILE A 1 249 ? 16.453 -7.023 -17.188 1 95.38 249 ILE A CA 1
ATOM 1927 C C . ILE A 1 249 ? 15.703 -6.336 -16.047 1 95.38 249 ILE A C 1
ATOM 1929 O O . ILE A 1 249 ? 16.312 -5.793 -15.133 1 95.38 249 ILE A O 1
ATOM 1933 N N . VAL A 1 250 ? 14.406 -6.391 -16.031 1 97.06 250 VAL A N 1
ATOM 1934 C CA . VAL A 1 250 ? 13.578 -5.746 -15.016 1 97.06 250 VAL A CA 1
ATOM 1935 C C . VAL A 1 250 ? 13.969 -6.262 -13.633 1 97.06 250 VAL A C 1
ATOM 1937 O O . VAL A 1 250 ? 14.18 -5.473 -12.711 1 97.06 250 VAL A O 1
ATOM 1940 N N . ARG A 1 251 ? 14.148 -7.551 -13.461 1 97.06 251 ARG A N 1
ATOM 1941 C CA . ARG A 1 251 ? 14.453 -8.125 -12.148 1 97.06 251 ARG A CA 1
ATOM 1942 C C . ARG A 1 251 ? 15.852 -7.723 -11.695 1 97.06 251 ARG A C 1
ATOM 1944 O O . ARG A 1 251 ? 16.062 -7.449 -10.508 1 97.06 251 ARG A O 1
ATOM 1951 N N . TYR A 1 252 ? 16.797 -7.66 -12.578 1 97.31 252 TYR A N 1
ATOM 1952 C CA . TYR A 1 252 ? 18.141 -7.258 -12.211 1 97.31 252 TYR A CA 1
ATOM 1953 C C . TYR A 1 252 ? 18.188 -5.785 -11.82 1 97.31 252 TYR A C 1
ATOM 1955 O O . TYR A 1 252 ? 18.906 -5.402 -10.898 1 97.31 252 TYR A O 1
ATOM 1963 N N . GLU A 1 253 ? 17.469 -4.969 -12.578 1 97.12 253 GLU A N 1
ATOM 1964 C CA . GLU A 1 253 ? 17.406 -3.551 -12.234 1 97.12 253 GLU A CA 1
ATOM 1965 C C . GLU A 1 253 ? 16.781 -3.346 -10.859 1 97.12 253 GLU A C 1
ATOM 1967 O O . GLU A 1 253 ? 17.234 -2.506 -10.078 1 97.12 253 GLU A O 1
ATOM 1972 N N . MET A 1 254 ? 15.75 -4.098 -10.617 1 97.62 254 MET A N 1
ATOM 1973 C CA . MET A 1 254 ? 15.102 -4.008 -9.312 1 97.62 254 MET A CA 1
ATOM 1974 C C . MET A 1 254 ? 16.016 -4.543 -8.211 1 97.62 254 MET A C 1
ATOM 1976 O O . MET A 1 254 ? 16.047 -4 -7.105 1 97.62 254 MET A O 1
ATOM 1980 N N . PHE A 1 255 ? 16.781 -5.602 -8.531 1 98.38 255 PHE A N 1
ATOM 1981 C CA . PHE A 1 255 ? 17.766 -6.125 -7.602 1 98.38 255 PHE A CA 1
ATOM 1982 C C . PHE A 1 255 ? 18.797 -5.051 -7.238 1 98.38 255 PHE A C 1
ATOM 1984 O O . PHE A 1 255 ? 19.109 -4.863 -6.062 1 98.38 255 PHE A O 1
ATOM 1991 N N . LYS A 1 256 ? 19.188 -4.379 -8.195 1 97.19 256 LYS A N 1
ATOM 1992 C CA . LYS A 1 256 ? 20.172 -3.312 -7.992 1 97.19 256 LYS A CA 1
ATOM 1993 C C . LYS A 1 256 ? 19.625 -2.238 -7.055 1 97.19 256 LYS A C 1
ATOM 1995 O O . LYS A 1 256 ? 20.375 -1.692 -6.234 1 97.19 256 LYS A O 1
ATOM 2000 N N . LYS A 1 257 ? 18.391 -1.949 -7.137 1 97.25 257 LYS A N 1
ATOM 2001 C CA . LYS A 1 257 ? 17.797 -0.866 -6.371 1 97.25 257 LYS A CA 1
ATOM 2002 C C . LYS A 1 257 ? 17.312 -1.358 -5.004 1 97.25 257 LYS A C 1
ATOM 2004 O O . LYS A 1 257 ? 17.359 -0.616 -4.023 1 97.25 257 LYS A O 1
ATOM 2009 N N . LEU A 1 258 ? 16.875 -2.621 -4.898 1 98 258 LEU A N 1
ATOM 2010 C CA . LEU A 1 258 ? 16.219 -3.107 -3.695 1 98 258 LEU A CA 1
ATOM 2011 C C . LEU A 1 258 ? 17.188 -3.889 -2.816 1 98 258 LEU A C 1
ATOM 2013 O O . LEU A 1 258 ? 16.922 -4.09 -1.628 1 98 258 LEU A O 1
ATOM 2017 N N . GLY A 1 259 ? 18.25 -4.492 -3.416 1 97.81 259 GLY A N 1
ATOM 2018 C CA . GLY A 1 259 ? 19.25 -5.238 -2.648 1 97.81 259 GLY A CA 1
ATOM 2019 C C . GLY A 1 259 ? 18.875 -6.703 -2.475 1 97.81 259 GLY A C 1
ATOM 2020 O O . GLY A 1 259 ? 19.641 -7.473 -1.888 1 97.81 259 GLY A O 1
ATOM 2021 N N . TYR A 1 260 ? 17.703 -7.113 -2.967 1 98.56 260 TYR A N 1
ATOM 2022 C CA . TYR A 1 260 ? 17.219 -8.484 -2.91 1 98.56 260 TYR A CA 1
ATOM 2023 C C . TYR A 1 260 ? 16.656 -8.922 -4.254 1 98.56 260 TYR A C 1
ATOM 2025 O O . TYR A 1 260 ? 15.984 -8.141 -4.934 1 98.56 260 TYR A O 1
ATOM 2033 N N . PHE A 1 261 ? 16.891 -10.102 -4.648 1 98.5 261 PHE A N 1
ATOM 2034 C CA . PHE A 1 261 ? 16.422 -10.57 -5.945 1 98.5 261 PHE A CA 1
ATOM 2035 C C . PHE A 1 261 ? 15.008 -11.125 -5.844 1 98.5 261 PHE A C 1
ATOM 2037 O O . PHE A 1 261 ? 14.719 -11.938 -4.965 1 98.5 261 PHE A O 1
ATOM 2044 N N . VAL A 1 262 ? 14.164 -10.773 -6.746 1 98.19 262 VAL A N 1
ATOM 2045 C CA . VAL A 1 262 ? 12.758 -11.172 -6.734 1 98.19 262 VAL A CA 1
ATOM 2046 C C . VAL A 1 262 ? 12.578 -12.469 -7.516 1 98.19 262 VAL A C 1
ATOM 2048 O O . VAL A 1 262 ? 13.289 -12.719 -8.492 1 98.19 262 VAL A O 1
ATOM 2051 N N . THR A 1 263 ? 11.688 -13.367 -7.16 1 93.75 263 THR A N 1
ATOM 2052 C CA . THR A 1 263 ? 11.516 -14.703 -7.734 1 93.75 263 THR A CA 1
ATOM 2053 C C . THR A 1 263 ? 10.828 -14.617 -9.094 1 93.75 263 THR A C 1
ATOM 2055 O O . THR A 1 263 ? 11.141 -15.391 -10 1 93.75 263 THR A O 1
ATOM 2058 N N . GLU A 1 264 ? 9.703 -13.828 -9.258 1 89.62 264 GLU A N 1
ATOM 2059 C CA . GLU A 1 264 ? 8.898 -13.945 -10.469 1 89.62 264 GLU A CA 1
ATOM 2060 C C . GLU A 1 264 ? 9.516 -13.156 -11.625 1 89.62 264 GLU A C 1
ATOM 2062 O O . GLU A 1 264 ? 10.266 -12.203 -11.398 1 89.62 264 GLU A O 1
ATOM 2067 N N . SER A 1 265 ? 9.312 -13.602 -12.906 1 92.06 265 SER A N 1
ATOM 2068 C CA . SER A 1 265 ? 9.953 -13.172 -14.141 1 92.06 265 SER A CA 1
ATOM 2069 C C . SER A 1 265 ? 9.789 -11.672 -14.359 1 92.06 265 SER A C 1
ATOM 2071 O O . SER A 1 265 ? 8.922 -11.047 -13.75 1 92.06 265 SER A O 1
ATOM 2073 N N . SER A 1 266 ? 10.68 -11.109 -15.258 1 94.62 266 SER A N 1
ATOM 2074 C CA . SER A 1 266 ? 10.648 -9.695 -15.609 1 94.62 266 SER A CA 1
ATOM 2075 C C . SER A 1 266 ? 9.305 -9.312 -16.219 1 94.62 266 SER A C 1
ATOM 2077 O O . SER A 1 266 ? 8.805 -8.211 -15.992 1 94.62 266 SER A O 1
ATOM 2079 N N . GLU A 1 267 ? 8.766 -10.195 -17.031 1 94.06 267 GLU A N 1
ATOM 2080 C CA . GLU A 1 267 ? 7.492 -9.883 -17.672 1 94.06 267 GLU A CA 1
ATOM 2081 C C . GLU A 1 267 ? 6.371 -9.766 -16.641 1 94.06 267 GLU A C 1
ATOM 2083 O O . GLU A 1 267 ? 5.52 -8.875 -16.734 1 94.06 267 GLU A O 1
ATOM 2088 N N . HIS A 1 268 ? 6.395 -10.609 -15.594 1 94.56 268 HIS A N 1
ATOM 2089 C CA . HIS A 1 268 ? 5.418 -10.516 -14.516 1 94.56 268 HIS A CA 1
ATOM 2090 C C . HIS A 1 268 ? 5.637 -9.258 -13.688 1 94.56 268 HIS A C 1
ATOM 2092 O O . HIS A 1 268 ? 4.703 -8.484 -13.453 1 94.56 268 HIS A O 1
ATOM 2098 N N . PHE A 1 269 ? 6.863 -9.031 -13.305 1 96.56 269 PHE A N 1
ATOM 2099 C CA . PHE A 1 269 ? 7.16 -7.953 -12.367 1 96.56 269 PHE A CA 1
ATOM 2100 C C . PHE A 1 269 ? 6.867 -6.598 -12.992 1 96.56 269 PHE A C 1
ATOM 2102 O O . PHE A 1 269 ? 6.426 -5.668 -12.312 1 96.56 269 PHE A O 1
ATOM 2109 N N . ALA A 1 270 ? 7.07 -6.496 -14.328 1 96.94 270 ALA A N 1
ATOM 2110 C CA . ALA A 1 270 ? 6.891 -5.23 -15.031 1 96.94 270 ALA A CA 1
ATOM 2111 C C . ALA A 1 270 ? 5.434 -4.77 -14.969 1 96.94 270 ALA A C 1
ATOM 2113 O O . ALA A 1 270 ? 5.152 -3.57 -15.016 1 96.94 270 ALA A O 1
ATOM 2114 N N . GLU A 1 271 ? 4.516 -5.652 -14.82 1 95.69 271 GLU A N 1
ATOM 2115 C CA . GLU A 1 271 ? 3.109 -5.254 -14.812 1 95.69 271 GLU A CA 1
ATOM 2116 C C . GLU A 1 271 ? 2.562 -5.184 -13.391 1 95.69 271 GLU A C 1
ATOM 2118 O O . GLU A 1 271 ? 1.42 -4.77 -13.18 1 95.69 271 GLU A O 1
ATOM 2123 N N . TYR A 1 272 ? 3.398 -5.488 -12.344 1 96.19 272 TYR A N 1
ATOM 2124 C CA . TYR A 1 272 ? 2.982 -5.406 -10.945 1 96.19 272 TYR A CA 1
ATOM 2125 C C . TYR A 1 272 ? 3.285 -4.027 -10.367 1 96.19 272 TYR A C 1
ATOM 2127 O O . TYR A 1 272 ? 2.818 -3.686 -9.281 1 96.19 272 TYR A O 1
ATOM 2135 N N . THR A 1 273 ? 4.141 -3.311 -11.031 1 97.75 273 THR A N 1
ATOM 2136 C CA . THR A 1 273 ? 4.68 -2.057 -10.516 1 97.75 273 THR A CA 1
ATOM 2137 C C . THR A 1 273 ? 4.387 -0.907 -11.477 1 97.75 273 THR A C 1
ATOM 2139 O O . THR A 1 273 ? 4.055 -1.133 -12.641 1 97.75 273 THR A O 1
ATOM 2142 N N . PRO A 1 274 ? 4.473 0.243 -11.039 1 98.12 274 PRO A N 1
ATOM 2143 C CA . PRO A 1 274 ? 4.066 1.378 -11.875 1 98.12 274 PRO A CA 1
ATOM 2144 C C . PRO A 1 274 ? 5.215 1.951 -12.695 1 98.12 274 PRO A C 1
ATOM 2146 O O . PRO A 1 274 ? 5.059 2.988 -13.344 1 98.12 274 PRO A O 1
ATOM 2149 N N . TRP A 1 275 ? 6.375 1.367 -12.805 1 98.38 275 TRP A N 1
ATOM 2150 C CA . TRP A 1 275 ? 7.57 2.104 -13.195 1 98.38 275 TRP A CA 1
ATOM 2151 C C . TRP A 1 275 ? 7.957 1.792 -14.641 1 98.38 275 TRP A C 1
ATOM 2153 O O . TRP A 1 275 ? 8.719 2.533 -15.258 1 98.38 275 TRP A O 1
ATOM 2163 N N . PHE A 1 276 ? 7.402 0.753 -15.258 1 98.12 276 PHE A N 1
ATOM 2164 C CA . PHE A 1 276 ? 8.047 0.234 -16.453 1 98.12 276 PHE A CA 1
ATOM 2165 C C . PHE A 1 276 ? 7.152 0.412 -17.672 1 98.12 276 PHE A C 1
ATOM 2167 O O . PHE A 1 276 ? 7.637 0.525 -18.797 1 98.12 276 PHE A O 1
ATOM 2174 N N . ILE A 1 277 ? 5.855 0.284 -17.516 1 98.06 277 ILE A N 1
ATOM 2175 C CA . ILE A 1 277 ? 4.906 0.406 -18.609 1 98.06 277 ILE A CA 1
ATOM 2176 C C . ILE A 1 277 ? 4.07 1.671 -18.438 1 98.06 277 ILE A C 1
ATOM 2178 O O . ILE A 1 277 ? 3.174 1.717 -17.594 1 98.06 277 ILE A O 1
ATOM 2182 N N . LYS A 1 278 ? 4.34 2.668 -19.219 1 96.31 278 LYS A N 1
ATOM 2183 C CA . LYS A 1 278 ? 3.686 3.971 -19.141 1 96.31 278 LYS A CA 1
ATOM 2184 C C . LYS A 1 278 ? 3.334 4.5 -20.531 1 96.31 278 LYS A C 1
ATOM 2186 O O . LYS A 1 278 ? 4.078 4.289 -21.484 1 96.31 278 LYS A O 1
ATOM 2191 N N . PRO A 1 279 ? 2.221 5.273 -20.578 1 94.69 279 PRO A N 1
ATOM 2192 C CA . PRO A 1 279 ? 1.876 5.863 -21.875 1 94.69 279 PRO A CA 1
ATOM 2193 C C . PRO A 1 279 ? 2.967 6.789 -22.406 1 94.69 279 PRO A C 1
ATOM 2195 O O . PRO A 1 279 ? 3.477 7.637 -21.672 1 94.69 279 PRO A O 1
ATOM 2198 N N . GLY A 1 280 ? 3.301 6.547 -23.672 1 94.25 280 GLY A N 1
ATOM 2199 C CA . GLY A 1 280 ? 4.238 7.43 -24.344 1 94.25 280 GLY A CA 1
ATOM 2200 C C . GLY A 1 280 ? 5.68 7.188 -23.938 1 94.25 280 GLY A C 1
ATOM 2201 O O . GLY A 1 280 ? 6.57 7.961 -24.297 1 94.25 280 GLY A O 1
ATOM 2202 N N . ARG A 1 281 ? 5.906 6.172 -23.203 1 96.56 281 ARG A N 1
ATOM 2203 C CA . ARG A 1 281 ? 7.258 5.906 -22.719 1 96.56 281 ARG A CA 1
ATOM 2204 C C . ARG A 1 281 ? 7.82 4.629 -23.344 1 96.56 281 ARG A C 1
ATOM 2206 O O . ARG A 1 281 ? 8.242 3.719 -22.625 1 96.56 281 ARG A O 1
ATOM 2213 N N . GLU A 1 282 ? 7.906 4.625 -24.609 1 97 282 GLU A N 1
ATOM 2214 C CA . GLU A 1 282 ? 8.477 3.502 -25.344 1 97 282 GLU A CA 1
ATOM 2215 C C . GLU A 1 282 ? 9.938 3.287 -24.984 1 97 282 GLU A C 1
ATOM 2217 O O . GLU A 1 282 ? 10.461 2.174 -25.094 1 97 282 GLU A O 1
ATOM 2222 N N . ASP A 1 283 ? 10.562 4.328 -24.531 1 97.69 283 ASP A N 1
ATOM 2223 C CA . ASP A 1 283 ? 11.961 4.242 -24.109 1 97.69 283 ASP A CA 1
ATOM 2224 C C . ASP A 1 283 ? 12.133 3.26 -22.953 1 97.69 283 ASP A C 1
ATOM 2226 O O . ASP A 1 283 ? 13.125 2.529 -22.891 1 97.69 283 ASP A O 1
ATOM 2230 N N . LEU A 1 284 ? 11.172 3.213 -22.047 1 97.75 284 LEU A N 1
ATOM 2231 C CA . LEU A 1 284 ? 11.227 2.279 -20.938 1 97.75 284 LEU A CA 1
ATOM 2232 C C . LEU A 1 284 ? 11.07 0.842 -21.406 1 97.75 284 LEU A C 1
ATOM 2234 O O . LEU A 1 284 ? 11.773 -0.056 -20.953 1 97.75 284 LEU A O 1
ATOM 2238 N N . ILE A 1 285 ? 10.109 0.625 -22.344 1 97.31 285 ILE A N 1
ATOM 2239 C CA . ILE A 1 285 ? 9.859 -0.7 -22.906 1 97.31 285 ILE A CA 1
ATOM 2240 C C . ILE A 1 285 ? 11.125 -1.223 -23.578 1 97.31 285 ILE A C 1
ATOM 2242 O O . ILE A 1 285 ? 11.5 -2.385 -23.391 1 97.31 285 ILE A O 1
ATOM 2246 N N . GLU A 1 286 ? 11.781 -0.344 -24.312 1 96.88 286 GLU A N 1
ATOM 2247 C CA . GLU A 1 286 ? 13 -0.71 -25.031 1 96.88 286 GLU A CA 1
ATOM 2248 C C . GLU A 1 286 ? 14.156 -0.952 -24.062 1 96.88 286 GLU A C 1
ATOM 2250 O O . GLU A 1 286 ? 14.852 -1.965 -24.156 1 96.88 286 GLU A O 1
ATOM 2255 N N . ARG A 1 287 ? 14.32 -0.097 -23.156 1 95.94 287 ARG A N 1
ATOM 2256 C CA . ARG A 1 287 ? 15.438 -0.158 -22.219 1 95.94 287 ARG A CA 1
ATOM 2257 C C . ARG A 1 287 ? 15.391 -1.44 -21.391 1 95.94 287 ARG A C 1
ATOM 2259 O O . ARG A 1 287 ? 16.422 -2.08 -21.172 1 95.94 287 ARG A O 1
ATOM 2266 N N . TYR A 1 288 ? 14.211 -1.8 -20.969 1 96.25 288 TYR A N 1
ATOM 2267 C CA . TYR A 1 288 ? 14.102 -2.928 -20.047 1 96.25 288 TYR A CA 1
ATOM 2268 C C . TYR A 1 288 ? 13.625 -4.18 -20.781 1 96.25 288 TYR A C 1
ATOM 2270 O O . TYR A 1 288 ? 13.398 -5.219 -20.156 1 96.25 288 TYR A O 1
ATOM 2278 N N . LYS A 1 289 ? 13.438 -4.078 -22.062 1 94.62 289 LYS A N 1
ATOM 2279 C CA . LYS A 1 289 ? 13.039 -5.188 -22.922 1 94.62 289 LYS A CA 1
ATOM 2280 C C . LYS A 1 289 ? 11.773 -5.859 -22.406 1 94.62 289 LYS A C 1
ATOM 2282 O O . LYS A 1 289 ? 11.734 -7.082 -22.25 1 94.62 289 LYS A O 1
ATOM 2287 N N . VAL A 1 290 ? 10.766 -5.07 -22.109 1 95.75 290 VAL A N 1
ATOM 2288 C CA . VAL A 1 290 ? 9.484 -5.559 -21.594 1 95.75 290 VAL A CA 1
ATOM 2289 C C . VAL A 1 290 ? 8.688 -6.199 -22.719 1 95.75 290 VAL A C 1
ATOM 2291 O O . VAL A 1 290 ? 8.336 -5.535 -23.703 1 95.75 290 VAL A O 1
ATOM 2294 N N . PRO A 1 291 ? 8.398 -7.457 -22.609 1 94.5 291 PRO A N 1
ATOM 2295 C CA . PRO A 1 291 ? 7.691 -8.133 -23.703 1 94.5 291 PRO A CA 1
ATOM 2296 C C . PRO A 1 291 ? 6.176 -7.988 -23.609 1 94.5 291 PRO A C 1
ATOM 2298 O O . PRO A 1 291 ? 5.488 -8.922 -23.172 1 94.5 291 PRO A O 1
ATOM 2301 N N . LEU A 1 292 ? 5.625 -6.875 -24.109 1 95.69 292 LEU A N 1
ATOM 2302 C CA . LEU A 1 292 ? 4.184 -6.645 -24.109 1 95.69 292 LEU A CA 1
ATOM 2303 C C . LEU A 1 292 ? 3.459 -7.754 -24.859 1 95.69 292 LEU A C 1
ATOM 2305 O O . LEU A 1 292 ? 3.984 -8.297 -25.844 1 95.69 292 LEU A O 1
ATOM 2309 N N . ASP A 1 293 ? 2.309 -8.203 -24.422 1 94.88 293 ASP A N 1
ATOM 2310 C CA . ASP A 1 293 ? 1.447 -9.219 -25.016 1 94.88 293 ASP A CA 1
ATOM 2311 C C . ASP A 1 293 ? 2.135 -10.586 -25.031 1 94.88 293 ASP A C 1
ATOM 2313 O O . ASP A 1 293 ? 1.92 -11.391 -25.938 1 94.88 293 ASP A O 1
ATOM 2317 N N . GLU A 1 294 ? 2.955 -10.805 -24.062 1 91.81 294 GLU A N 1
ATOM 2318 C CA . GLU A 1 294 ? 3.744 -12.031 -24.031 1 91.81 294 GLU A CA 1
ATOM 2319 C C . GLU A 1 294 ? 2.852 -13.258 -23.875 1 91.81 294 GLU A C 1
ATOM 2321 O O . GLU A 1 294 ? 3.035 -14.266 -24.562 1 91.81 294 GLU A O 1
ATOM 2326 N N . TYR A 1 295 ? 1.933 -13.21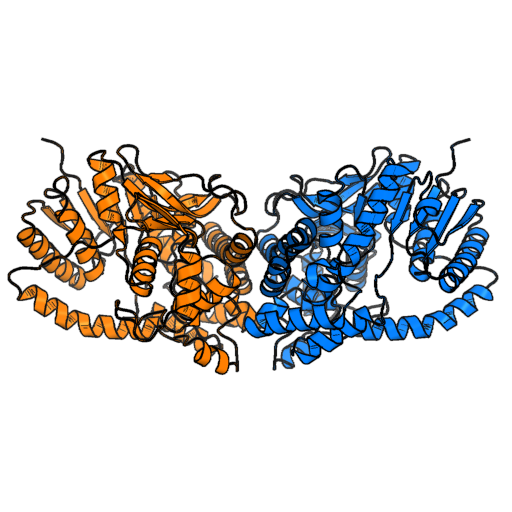1 -22.969 1 92.31 295 TYR A N 1
ATOM 2327 C CA . TYR A 1 295 ? 1.139 -14.391 -22.641 1 92.31 295 TYR A CA 1
ATOM 2328 C C . TYR A 1 295 ? 0.322 -14.852 -23.844 1 92.31 295 TYR A C 1
ATOM 2330 O O . TYR A 1 295 ? 0.296 -16.031 -24.172 1 92.31 295 TYR A O 1
ATOM 2338 N N . PRO A 1 296 ? -0.407 -13.969 -24.562 1 92.94 296 PRO A N 1
ATOM 2339 C CA . PRO A 1 296 ? -1.122 -14.406 -25.766 1 92.94 296 PRO A CA 1
ATOM 2340 C C . PRO A 1 296 ? -0.201 -15.055 -26.797 1 92.94 296 PRO A C 1
ATOM 2342 O O . PRO A 1 296 ? -0.568 -16.062 -27.406 1 92.94 296 PRO A O 1
ATOM 2345 N N . LYS A 1 297 ? 0.968 -14.492 -26.969 1 90.81 297 LYS A N 1
ATOM 2346 C CA . LYS A 1 297 ? 1.922 -15.055 -27.922 1 90.81 297 LYS A CA 1
ATOM 2347 C C . LYS A 1 297 ? 2.326 -16.469 -27.516 1 90.81 297 LYS A C 1
ATOM 2349 O O . LYS A 1 297 ? 2.373 -17.375 -28.359 1 90.81 297 LYS A O 1
ATOM 2354 N N . ARG A 1 298 ? 2.59 -16.609 -26.219 1 88.94 298 ARG A N 1
ATOM 2355 C CA . ARG A 1 298 ? 2.963 -17.922 -25.688 1 88.94 298 ARG A CA 1
ATOM 2356 C C . ARG A 1 298 ? 1.839 -18.938 -25.906 1 88.94 298 ARG A C 1
ATOM 2358 O O . ARG A 1 298 ? 2.09 -20.094 -26.266 1 88.94 298 ARG A O 1
ATOM 2365 N N . CYS A 1 299 ? 0.646 -18.516 -25.656 1 88.44 299 CYS A N 1
ATOM 2366 C CA . CYS A 1 299 ? -0.503 -19.406 -25.797 1 88.44 299 CYS A CA 1
ATOM 2367 C C . CYS A 1 299 ? -0.637 -19.906 -27.234 1 88.44 299 CYS A C 1
ATOM 2369 O O . CYS A 1 299 ? -0.824 -21.094 -27.469 1 88.44 299 CYS A O 1
ATOM 2371 N N . VAL A 1 300 ? -0.481 -19.047 -28.172 1 88.94 300 VAL A N 1
ATOM 2372 C CA . VAL A 1 300 ? -0.611 -19.391 -29.578 1 88.94 300 VAL A CA 1
ATOM 2373 C C . VAL A 1 300 ? 0.5 -20.359 -29.984 1 88.94 300 VAL A C 1
ATOM 2375 O O . VAL A 1 300 ? 0.249 -21.344 -30.672 1 88.94 300 VAL A O 1
ATOM 2378 N N . GLU A 1 301 ? 1.664 -20.062 -29.484 1 87.44 301 GLU A N 1
ATOM 2379 C CA . GLU A 1 301 ? 2.807 -20.906 -29.812 1 87.44 301 GLU A CA 1
ATOM 2380 C C . GLU A 1 301 ? 2.654 -22.297 -29.188 1 87.44 301 GLU A C 1
ATOM 2382 O O . GLU A 1 301 ? 2.957 -23.297 -29.828 1 87.44 301 GLU A O 1
ATOM 2387 N N . GLN A 1 302 ? 2.221 -22.328 -27.938 1 84.69 302 GLN A N 1
ATOM 2388 C CA . GLN A 1 302 ? 2.035 -23.594 -27.234 1 84.69 302 GLN A CA 1
ATOM 2389 C C . GLN A 1 302 ? 0.963 -24.438 -27.922 1 84.69 302 GLN A C 1
ATOM 2391 O O . GLN A 1 302 ? 1.121 -25.656 -28.062 1 84.69 302 GLN A O 1
ATOM 2396 N N . LEU A 1 303 ? -0.116 -23.828 -28.344 1 83 303 LEU A N 1
ATOM 2397 C CA . LEU A 1 303 ? -1.19 -24.531 -29.031 1 83 303 LEU A CA 1
ATOM 2398 C C . LEU A 1 303 ? -0.7 -25.109 -30.359 1 83 303 LEU A C 1
ATOM 2400 O O . LEU A 1 303 ? -1.055 -26.234 -30.719 1 83 303 LEU A O 1
ATOM 2404 N N . ALA A 1 304 ? 0.128 -24.328 -30.969 1 84.62 304 ALA A N 1
ATOM 2405 C CA . ALA A 1 304 ? 0.652 -24.766 -32.25 1 84.62 304 ALA A CA 1
ATOM 2406 C C . ALA A 1 304 ? 1.6 -25.953 -32.094 1 84.62 304 ALA A C 1
ATOM 2408 O O . ALA A 1 304 ? 1.602 -26.859 -32.938 1 84.62 304 ALA A O 1
ATOM 2409 N N . ASN A 1 305 ? 2.277 -25.953 -31.047 1 86.94 305 ASN A N 1
ATOM 2410 C CA . ASN A 1 305 ? 3.289 -26.984 -30.828 1 86.94 305 ASN A CA 1
ATOM 2411 C C . ASN A 1 305 ? 2.682 -28.234 -30.219 1 86.94 305 ASN A C 1
ATOM 2413 O O . ASN A 1 305 ? 3.244 -29.328 -30.359 1 86.94 305 ASN A O 1
ATOM 2417 N N . TRP A 1 306 ? 1.592 -28.062 -29.609 1 85.06 306 TRP A N 1
ATOM 2418 C CA . TRP A 1 306 ? 0.992 -29.156 -28.875 1 85.06 306 TRP A CA 1
ATOM 2419 C C . TRP A 1 306 ? 0.602 -30.297 -29.812 1 85.06 306 TRP A C 1
ATOM 2421 O O . TRP A 1 306 ? 0.835 -31.469 -29.516 1 85.06 306 TRP A O 1
ATOM 2431 N N . HIS A 1 307 ? 0.026 -29.984 -30.922 1 83.12 307 HIS A N 1
ATOM 2432 C CA . HIS A 1 307 ? -0.394 -31.016 -31.859 1 83.12 307 HIS A CA 1
ATOM 2433 C C . HIS A 1 307 ? 0.789 -31.859 -32.312 1 83.12 307 HIS A C 1
ATOM 2435 O O . HIS A 1 307 ? 0.679 -33.094 -32.406 1 83.12 307 HIS A O 1
ATOM 2441 N N . LYS A 1 308 ? 1.832 -31.188 -32.5 1 87.62 308 LYS A N 1
ATOM 2442 C CA . LYS A 1 308 ? 3.037 -31.891 -32.906 1 87.62 308 LYS A CA 1
ATOM 2443 C C . LYS A 1 308 ? 3.58 -32.75 -31.766 1 87.62 308 LYS A C 1
ATOM 2445 O O . LYS A 1 308 ? 3.947 -33.906 -31.984 1 87.62 308 LYS A O 1
ATOM 2450 N N . GLU A 1 309 ? 3.615 -32.25 -30.672 1 86.44 309 GLU A N 1
ATOM 2451 C CA . GLU A 1 309 ? 4.125 -32.969 -29.5 1 86.44 309 GLU A CA 1
ATOM 2452 C C . GLU A 1 309 ? 3.256 -34.188 -29.172 1 86.44 309 GLU A C 1
ATOM 2454 O O . GLU A 1 309 ? 3.771 -35.25 -28.844 1 86.44 309 GLU A O 1
ATOM 2459 N N . LEU A 1 310 ? 1.973 -34 -29.297 1 87.38 310 LEU A N 1
ATOM 2460 C CA . LEU A 1 310 ? 1.043 -35.094 -29.016 1 87.38 310 LEU A CA 1
ATOM 2461 C C . LEU A 1 310 ? 1.266 -36.25 -29.969 1 87.38 310 LEU A C 1
ATOM 2463 O O . LEU A 1 310 ? 1.244 -37.406 -29.547 1 87.38 310 LEU A O 1
ATOM 2467 N N . GLU A 1 311 ? 1.447 -35.906 -31.172 1 88.75 311 GLU A N 1
ATOM 2468 C CA . GLU A 1 311 ? 1.687 -36.938 -32.156 1 88.75 311 GLU A CA 1
ATOM 2469 C C . GLU A 1 311 ? 2.982 -37.688 -31.875 1 88.75 311 GLU A C 1
ATOM 2471 O O . GLU A 1 311 ? 3.057 -38.906 -32.062 1 88.75 311 GLU A O 1
ATOM 2476 N N . GLU A 1 312 ? 3.904 -36.906 -31.453 1 88.25 312 GLU A N 1
ATOM 2477 C CA . GLU A 1 312 ? 5.176 -37.531 -31.094 1 88.25 312 GLU A CA 1
ATOM 2478 C C . GLU A 1 312 ? 5.008 -38.469 -29.922 1 88.25 312 GLU A C 1
ATOM 2480 O O . GLU A 1 312 ? 5.586 -39.562 -29.891 1 88.25 312 GLU A O 1
ATOM 2485 N N . TYR A 1 313 ? 4.254 -38.094 -28.984 1 86 313 TYR A N 1
ATOM 2486 C CA . TYR A 1 313 ? 4.016 -38.938 -27.812 1 86 313 TYR A CA 1
ATOM 2487 C C . TYR A 1 313 ? 3.248 -40.188 -28.203 1 86 313 TYR A C 1
ATOM 2489 O O . TYR A 1 313 ? 3.525 -41.281 -27.688 1 86 313 TYR A O 1
ATOM 2497 N N . LYS A 1 314 ? 2.332 -40.031 -29.047 1 85.44 314 LYS A N 1
ATOM 2498 C CA . LYS A 1 314 ? 1.53 -41.188 -29.5 1 85.44 314 LYS A CA 1
ATOM 2499 C C . LYS A 1 314 ? 2.393 -42.188 -30.219 1 85.44 314 LYS A C 1
ATOM 2501 O O . LYS A 1 314 ? 2.178 -43.406 -30.078 1 85.44 314 LYS A O 1
ATOM 2506 N N . LYS A 1 315 ? 3.393 -41.688 -30.891 1 89.38 315 LYS A N 1
ATOM 2507 C CA . LYS A 1 315 ? 4.219 -42.562 -31.719 1 89.38 315 LYS A CA 1
ATOM 2508 C C . LYS A 1 315 ? 5.379 -43.156 -30.922 1 89.38 315 LYS A C 1
ATOM 2510 O O . LYS A 1 315 ? 5.91 -44.219 -31.266 1 89.38 315 LYS A O 1
ATOM 2515 N N . ALA A 1 316 ? 5.734 -42.406 -29.984 1 86.56 316 ALA A N 1
ATOM 2516 C CA . ALA A 1 316 ? 6.883 -42.844 -29.203 1 86.56 316 ALA A CA 1
ATOM 2517 C C . ALA A 1 316 ? 6.543 -44.062 -28.359 1 86.56 316 ALA A C 1
ATOM 2519 O O . ALA A 1 316 ? 5.43 -44.188 -27.844 1 86.56 316 ALA A O 1
ATOM 2520 N N . SER A 1 317 ? 7.477 -45.062 -28.406 1 81.44 317 SER A N 1
ATOM 2521 C CA . SER A 1 317 ? 7.277 -46.25 -27.578 1 81.44 317 SER A CA 1
ATOM 2522 C C . SER A 1 317 ? 7.496 -45.938 -26.109 1 81.44 317 SER A C 1
ATOM 2524 O O . SER A 1 317 ? 6.91 -46.594 -25.234 1 81.44 317 SER A O 1
ATOM 2526 N N . ARG A 1 318 ? 8.312 -44.938 -25.875 1 84.94 318 ARG A N 1
ATOM 2527 C CA . ARG A 1 318 ? 8.641 -44.531 -24.516 1 84.94 318 ARG A CA 1
ATOM 2528 C C . ARG A 1 318 ? 8.75 -43 -24.391 1 84.94 318 ARG A C 1
ATOM 2530 O O . ARG A 1 318 ? 9.117 -42.344 -25.359 1 84.94 318 ARG A O 1
ATOM 2537 N N . ILE A 1 319 ? 8.289 -42.625 -23.25 1 81.94 319 ILE A N 1
ATOM 2538 C CA . ILE A 1 319 ? 8.453 -41.188 -22.953 1 81.94 319 ILE A CA 1
ATOM 2539 C C . ILE A 1 319 ? 9.5 -41.031 -21.859 1 81.94 319 ILE A C 1
ATOM 2541 O O . ILE A 1 319 ? 9.336 -41.531 -20.75 1 81.94 319 ILE A O 1
ATOM 2545 N N . ASP A 1 320 ? 10.688 -40.562 -22.234 1 77.44 320 ASP A N 1
ATOM 2546 C CA . ASP A 1 320 ? 11.727 -40.281 -21.25 1 77.44 320 ASP A CA 1
ATOM 2547 C C . ASP A 1 320 ? 11.438 -38.969 -20.5 1 77.44 320 ASP A C 1
ATOM 2549 O O . ASP A 1 320 ? 11.164 -37.938 -21.109 1 77.44 320 ASP A O 1
ATOM 2553 N N . ILE A 1 321 ? 11.227 -39.188 -19.188 1 74.75 321 ILE A N 1
ATOM 2554 C CA . ILE A 1 321 ? 10.891 -38 -18.438 1 74.75 321 ILE A CA 1
ATOM 2555 C C . ILE A 1 321 ? 12.047 -37.625 -17.5 1 74.75 321 ILE A C 1
ATOM 2557 O O . ILE A 1 321 ? 12.438 -38.438 -16.641 1 74.75 321 ILE A O 1
ATOM 2561 N N . LYS A 1 322 ? 12.656 -36.562 -17.719 1 78 322 LYS A N 1
ATOM 2562 C CA . LYS A 1 322 ? 13.578 -35.969 -16.75 1 78 322 LYS A CA 1
ATOM 2563 C C . LYS A 1 322 ? 12.812 -35.375 -15.57 1 78 322 LYS A C 1
ATOM 2565 O O . LYS A 1 322 ? 11.773 -34.719 -15.758 1 78 322 LYS A O 1
ATOM 2570 N N . PRO A 1 323 ? 13.258 -35.781 -14.422 1 77.25 323 PRO A N 1
ATOM 2571 C CA . PRO A 1 323 ? 12.57 -35.219 -13.266 1 77.25 323 PRO A CA 1
ATOM 2572 C C . PRO A 1 323 ? 12.414 -33.688 -13.367 1 77.25 323 PRO A C 1
ATOM 2574 O O . PRO A 1 323 ? 13.336 -33 -13.82 1 77.25 323 PRO A O 1
ATOM 2577 N N . SER A 1 324 ? 11.18 -33.406 -13.109 1 75.56 324 SER A N 1
ATOM 2578 C CA . SER A 1 324 ? 10.914 -31.969 -13.055 1 75.56 324 SER A CA 1
ATOM 2579 C C . SER A 1 324 ? 11.008 -31.453 -11.625 1 75.56 324 SER A C 1
ATOM 2581 O O . SER A 1 324 ? 11.219 -32.219 -10.688 1 75.56 324 SER A O 1
ATOM 2583 N N . ARG A 1 325 ? 11.109 -30.234 -11.312 1 77.88 325 ARG A N 1
ATOM 2584 C CA . ARG A 1 325 ? 11.289 -29.594 -10.008 1 77.88 325 ARG A CA 1
ATOM 2585 C C . ARG A 1 325 ? 9.961 -29.078 -9.469 1 77.88 325 ARG A C 1
ATOM 2587 O O . ARG A 1 325 ? 9.93 -28.109 -8.711 1 77.88 325 ARG A O 1
ATOM 2594 N N . GLU A 1 326 ? 8.914 -29.766 -9.922 1 85.94 326 GLU A N 1
ATOM 2595 C CA . GLU A 1 326 ? 7.625 -29.375 -9.359 1 85.94 326 GLU A CA 1
ATOM 2596 C C . GLU A 1 326 ? 7.453 -29.922 -7.945 1 85.94 326 GLU A C 1
ATOM 2598 O O . GLU A 1 326 ? 7.867 -31.047 -7.652 1 85.94 326 GLU A O 1
ATOM 2603 N N . TYR A 1 327 ? 6.73 -29.125 -7.18 1 93.88 327 TYR A N 1
ATOM 2604 C CA . TYR A 1 327 ? 6.652 -29.438 -5.758 1 93.88 327 TYR A CA 1
ATOM 2605 C C . TYR A 1 327 ? 5.641 -30.547 -5.5 1 93.88 327 TYR A C 1
ATOM 2607 O O . TYR A 1 327 ? 5.668 -31.188 -4.445 1 93.88 327 TYR A O 1
ATOM 2615 N N . ALA A 1 328 ? 4.742 -30.812 -6.422 1 95.81 328 ALA A N 1
ATOM 2616 C CA . ALA A 1 328 ? 3.607 -31.688 -6.152 1 95.81 328 ALA A CA 1
ATOM 2617 C C . ALA A 1 328 ? 4.078 -33.094 -5.73 1 95.81 328 ALA A C 1
ATOM 2619 O O . ALA A 1 328 ? 3.645 -33.594 -4.703 1 95.81 328 ALA A O 1
ATOM 2620 N N . SER A 1 329 ? 4.992 -33.688 -6.512 1 95.31 329 SER A N 1
ATOM 2621 C CA . SER A 1 329 ? 5.477 -35.031 -6.203 1 95.31 329 SER A CA 1
ATOM 2622 C C . SER A 1 329 ? 6.207 -35.062 -4.867 1 95.31 329 SER A C 1
ATOM 2624 O O . SER A 1 329 ? 6.09 -36.031 -4.113 1 95.31 329 SER A O 1
ATOM 2626 N N . THR A 1 330 ? 6.949 -33.938 -4.598 1 96.25 330 THR A N 1
ATOM 2627 C CA . THR A 1 330 ? 7.676 -33.812 -3.34 1 96.25 330 THR A CA 1
ATOM 2628 C C . THR A 1 330 ? 6.711 -33.781 -2.158 1 96.25 330 THR A C 1
ATOM 2630 O O . THR A 1 330 ? 6.934 -34.469 -1.152 1 96.25 330 THR A O 1
ATOM 2633 N N . ILE A 1 331 ? 5.684 -33.094 -2.275 1 98.31 331 ILE A N 1
ATOM 2634 C CA . ILE A 1 331 ? 4.688 -32.938 -1.22 1 98.31 331 ILE A CA 1
ATOM 2635 C C . ILE A 1 331 ? 3.994 -34.281 -0.987 1 98.31 331 ILE A C 1
ATOM 2637 O O . ILE A 1 331 ? 3.9 -34.75 0.151 1 98.31 331 ILE A O 1
ATOM 2641 N N . MET A 1 332 ? 3.535 -34.969 -2.057 1 98 332 MET A N 1
ATOM 2642 C CA . MET A 1 332 ? 2.816 -36.219 -1.951 1 98 332 MET A CA 1
ATOM 2643 C C . MET A 1 332 ? 3.689 -37.312 -1.297 1 98 332 MET A C 1
ATOM 2645 O O . MET A 1 332 ? 3.234 -38.031 -0.405 1 98 332 MET A O 1
ATOM 2649 N N . ASN A 1 333 ? 4.922 -37.344 -1.769 1 97.25 333 ASN A N 1
ATOM 2650 C CA . ASN A 1 333 ? 5.844 -38.312 -1.21 1 97.25 333 ASN A CA 1
ATOM 2651 C C . ASN A 1 333 ? 6.078 -38.062 0.279 1 97.25 333 ASN A C 1
ATOM 2653 O O . ASN A 1 333 ? 6.094 -39.031 1.067 1 97.25 333 ASN A O 1
ATOM 2657 N N . ALA A 1 334 ? 6.328 -36.812 0.65 1 98.25 334 ALA A N 1
ATOM 2658 C CA . ALA A 1 334 ? 6.613 -36.469 2.039 1 98.25 334 ALA A CA 1
ATOM 2659 C C . ALA A 1 334 ? 5.434 -36.812 2.943 1 98.25 334 ALA A C 1
ATOM 2661 O O . ALA A 1 334 ? 5.613 -37.406 4.008 1 98.25 334 ALA A O 1
ATOM 2662 N N . ILE A 1 335 ? 4.258 -36.469 2.51 1 98.31 335 ILE A N 1
ATOM 2663 C CA . ILE A 1 335 ? 3.072 -36.719 3.322 1 98.31 335 ILE A CA 1
ATOM 2664 C C . ILE A 1 335 ? 2.824 -38.25 3.414 1 98.31 335 ILE A C 1
ATOM 2666 O O . ILE A 1 335 ? 2.508 -38.75 4.488 1 98.31 335 ILE A O 1
ATOM 2670 N N . TRP A 1 336 ? 2.971 -38.969 2.309 1 97.81 336 TRP A N 1
ATOM 2671 C CA . TRP A 1 336 ? 2.602 -40.375 2.234 1 97.81 336 TRP A CA 1
ATOM 2672 C C . TRP A 1 336 ? 3.609 -41.25 2.984 1 97.81 336 TRP A C 1
ATOM 2674 O O . TRP A 1 336 ? 3.234 -42.219 3.635 1 97.81 336 TRP A O 1
ATOM 2684 N N . THR A 1 337 ? 4.91 -40.906 2.916 1 97.38 337 THR A N 1
ATOM 2685 C CA . THR A 1 337 ? 5.957 -41.781 3.475 1 97.38 337 THR A CA 1
ATOM 2686 C C . THR A 1 337 ? 6.41 -41.25 4.836 1 97.38 337 THR A C 1
ATOM 2688 O O . THR A 1 337 ? 7.027 -41.969 5.613 1 97.38 337 THR A O 1
ATOM 2691 N N . GLY A 1 338 ? 6.254 -39.938 4.98 1 97.5 338 GLY A N 1
ATOM 2692 C CA . GLY A 1 338 ? 6.766 -39.312 6.188 1 97.5 338 GLY A CA 1
ATOM 2693 C C . GLY A 1 338 ? 8.164 -38.75 6.027 1 97.5 338 GLY A C 1
ATOM 2694 O O . GLY A 1 338 ? 8.688 -38.094 6.926 1 97.5 338 GLY A O 1
ATOM 2695 N N . GLU A 1 339 ? 8.773 -39.031 4.895 1 97.5 339 GLU A N 1
ATOM 2696 C CA . GLU A 1 339 ? 10.086 -38.438 4.637 1 97.5 339 GLU A CA 1
ATOM 2697 C C . GLU A 1 339 ? 9.984 -36.906 4.48 1 97.5 339 GLU A C 1
ATOM 2699 O O . GLU A 1 339 ? 9.352 -36.438 3.545 1 97.5 339 GLU A O 1
ATOM 2704 N N . PRO A 1 340 ? 10.617 -36.219 5.367 1 98.06 340 PRO A N 1
ATOM 2705 C CA . PRO A 1 340 ? 10.43 -34.75 5.359 1 98.06 340 PRO A CA 1
ATOM 2706 C C . PRO A 1 340 ? 11.039 -34.094 4.133 1 98.06 340 PRO A C 1
ATOM 2708 O O . PRO A 1 340 ? 12.031 -34.594 3.578 1 98.06 340 PRO A O 1
ATOM 2711 N N . SER A 1 341 ? 10.43 -32.969 3.721 1 97.56 341 SER A N 1
ATOM 2712 C CA . SER A 1 341 ? 10.914 -32.125 2.646 1 97.56 341 SER A CA 1
ATOM 2713 C C . SER A 1 341 ? 10.562 -30.656 2.9 1 97.56 341 SER A C 1
ATOM 2715 O O . SER A 1 341 ? 9.781 -30.344 3.799 1 97.56 341 SER A O 1
ATOM 2717 N N . VAL A 1 342 ? 11.305 -29.781 2.164 1 97.12 342 VAL A N 1
ATOM 2718 C CA . VAL A 1 342 ? 11.016 -28.359 2.232 1 97.12 342 VAL A CA 1
ATOM 2719 C C . VAL A 1 342 ? 10.531 -27.859 0.872 1 97.12 342 VAL A C 1
ATOM 2721 O O . VAL A 1 342 ? 11.078 -28.234 -0.165 1 97.12 342 VAL A O 1
ATOM 2724 N N . ILE A 1 343 ? 9.445 -27.156 0.892 1 97.94 343 ILE A N 1
ATOM 2725 C CA . ILE A 1 343 ? 8.953 -26.469 -0.296 1 97.94 343 ILE A CA 1
ATOM 2726 C C . ILE A 1 343 ? 8.68 -25 0.034 1 97.94 343 ILE A C 1
ATOM 2728 O O . ILE A 1 343 ? 8.742 -24.609 1.199 1 97.94 343 ILE A O 1
ATOM 2732 N N . TYR A 1 344 ? 8.531 -24.25 -0.946 1 98.12 344 TYR A N 1
ATOM 2733 C CA . TYR A 1 344 ? 7.953 -22.922 -0.776 1 98.12 344 TYR A CA 1
ATOM 2734 C C . TYR A 1 344 ? 6.496 -22.891 -1.225 1 98.12 344 TYR A C 1
ATOM 2736 O O . TYR A 1 344 ? 6.191 -23.188 -2.381 1 98.12 344 TYR A O 1
ATOM 2744 N N . GLY A 1 345 ? 5.621 -22.641 -0.29 1 98.62 345 GLY A N 1
ATOM 2745 C CA . GLY A 1 345 ? 4.191 -22.703 -0.56 1 98.62 345 GLY A CA 1
ATOM 2746 C C . GLY A 1 345 ? 3.469 -21.406 -0.271 1 98.62 345 GLY A C 1
ATOM 2747 O O . GLY A 1 345 ? 3.961 -20.562 0.491 1 98.62 345 GLY A O 1
ATOM 2748 N N . ASN A 1 346 ? 2.377 -21.172 -0.975 1 98.81 346 ASN A N 1
ATOM 2749 C CA . ASN A 1 346 ? 1.467 -20.062 -0.705 1 98.81 346 ASN A CA 1
ATOM 2750 C C . ASN A 1 346 ? 0.397 -20.453 0.312 1 98.81 346 ASN A C 1
ATOM 2752 O O . ASN A 1 346 ? -0.392 -21.359 0.071 1 98.81 346 ASN A O 1
ATOM 2756 N N . VAL A 1 347 ? 0.393 -19.781 1.433 1 98.81 347 VAL A N 1
ATOM 2757 C CA . VAL A 1 347 ? -0.443 -20.141 2.57 1 98.81 347 VAL A CA 1
ATOM 2758 C C . VAL A 1 347 ? -0.976 -18.891 3.246 1 98.81 347 VAL A C 1
ATOM 2760 O O . VAL A 1 347 ? -0.59 -17.766 2.887 1 98.81 347 VAL A O 1
ATOM 2763 N N . ARG A 1 348 ? -1.861 -19.094 4.148 1 98.56 348 ARG A N 1
ATOM 2764 C CA . ARG A 1 348 ? -2.424 -17.969 4.91 1 98.56 348 ARG A CA 1
ATOM 2765 C C . ARG A 1 348 ? -1.39 -17.391 5.863 1 98.56 348 ARG A C 1
ATOM 2767 O O . ARG A 1 348 ? -0.651 -18.125 6.52 1 98.56 348 ARG A O 1
ATOM 2774 N N . ASN A 1 349 ? -1.3 -16.078 5.941 1 98.69 349 ASN A N 1
ATOM 2775 C CA . ASN A 1 349 ? -0.411 -15.414 6.891 1 98.69 349 ASN A CA 1
ATOM 2776 C C . ASN A 1 349 ? -0.981 -15.445 8.305 1 98.69 349 ASN A C 1
ATOM 2778 O O . ASN A 1 349 ? -1.715 -14.539 8.703 1 98.69 349 ASN A O 1
ATOM 2782 N N . ASP A 1 350 ? -0.633 -16.391 9.023 1 97.88 350 ASP A N 1
ATOM 2783 C CA . ASP A 1 350 ? -0.986 -16.516 10.438 1 97.88 350 ASP A CA 1
ATOM 2784 C C . ASP A 1 350 ? 0.238 -16.328 11.328 1 97.88 350 ASP A C 1
ATOM 2786 O O . ASP A 1 350 ? 0.711 -17.281 11.961 1 97.88 350 ASP A O 1
ATOM 2790 N N . GLY A 1 351 ? 0.627 -15.102 11.328 1 97.69 351 GLY A N 1
ATOM 2791 C CA . GLY A 1 351 ? 1.786 -14.773 12.141 1 97.69 351 GLY A CA 1
ATOM 2792 C C . GLY A 1 351 ? 3.1 -15.188 11.508 1 97.69 351 GLY A C 1
ATOM 2793 O O . GLY A 1 351 ? 4.121 -15.297 12.188 1 97.69 351 GLY A O 1
ATOM 2794 N N . LEU A 1 352 ? 3.078 -15.484 10.203 1 98.81 352 LEU A N 1
ATOM 2795 C CA . LEU A 1 352 ? 4.277 -15.961 9.516 1 98.81 352 LEU A CA 1
ATOM 2796 C C . LEU A 1 352 ? 5.188 -14.789 9.148 1 98.81 352 LEU A C 1
ATOM 2798 O O . LEU A 1 352 ? 6.402 -14.859 9.344 1 98.81 352 LEU A O 1
ATOM 2802 N N . ILE A 1 353 ? 4.617 -13.766 8.516 1 98.81 353 ILE A N 1
ATOM 2803 C CA . ILE A 1 353 ? 5.309 -12.516 8.203 1 98.81 353 ILE A CA 1
ATOM 2804 C C . ILE A 1 353 ? 4.684 -11.375 9 1 98.81 353 ILE A C 1
ATOM 2806 O O . ILE A 1 353 ? 3.521 -11.023 8.789 1 98.81 353 ILE A O 1
ATOM 2810 N N . ASP A 1 354 ? 5.441 -10.75 9.836 1 98.06 354 ASP A N 1
ATOM 2811 C CA . ASP A 1 354 ? 4.93 -9.852 10.867 1 98.06 354 ASP A CA 1
ATOM 2812 C C . ASP A 1 354 ? 4.426 -8.547 10.258 1 98.06 354 ASP A C 1
ATOM 2814 O O . ASP A 1 354 ? 3.477 -7.941 10.766 1 98.06 354 ASP A O 1
ATOM 2818 N N . ASN A 1 355 ? 5.074 -8.062 9.227 1 98.06 355 ASN A N 1
ATOM 2819 C CA . ASN A 1 355 ? 4.758 -6.727 8.734 1 98.06 355 ASN A CA 1
ATOM 2820 C C . ASN A 1 355 ? 3.998 -6.785 7.41 1 98.06 355 ASN A C 1
ATOM 2822 O O . ASN A 1 355 ? 4.129 -5.891 6.574 1 98.06 355 ASN A O 1
ATOM 2826 N N . LEU A 1 356 ? 3.289 -7.863 7.172 1 98.38 356 LEU A N 1
ATOM 2827 C CA . LEU A 1 356 ? 2.221 -7.977 6.184 1 98.38 356 LEU A CA 1
ATOM 2828 C C . LEU A 1 356 ? 0.886 -8.273 6.855 1 98.38 356 LEU A C 1
ATOM 2830 O O . LEU A 1 356 ? 0.853 -8.773 7.98 1 98.38 356 LEU A O 1
ATOM 2834 N N . PRO A 1 357 ? -0.196 -7.922 6.211 1 97.62 357 PRO A N 1
ATOM 2835 C CA . PRO A 1 357 ? -1.493 -8.102 6.867 1 97.62 357 PRO A CA 1
ATOM 2836 C C . PRO A 1 357 ? -1.758 -9.547 7.27 1 97.62 357 PRO A C 1
ATOM 2838 O O . PRO A 1 357 ? -1.467 -10.469 6.5 1 97.62 357 PRO A O 1
ATOM 2841 N N . GLN A 1 358 ? -2.295 -9.742 8.445 1 96.69 358 GLN A N 1
ATOM 2842 C CA . GLN A 1 358 ? -2.721 -11.07 8.867 1 96.69 358 GLN A CA 1
ATOM 2843 C C . GLN A 1 358 ? -3.873 -11.578 8.008 1 96.69 358 GLN A C 1
ATOM 2845 O O . GLN A 1 358 ? -4.758 -10.812 7.629 1 96.69 358 GLN A O 1
ATOM 2850 N N . GLY A 1 359 ? -3.795 -12.852 7.637 1 97 359 GLY A N 1
ATOM 2851 C CA . GLY A 1 359 ? -4.863 -13.477 6.867 1 97 359 GLY A CA 1
ATOM 2852 C C . GLY A 1 359 ? -4.613 -13.445 5.371 1 97 359 GLY A C 1
ATOM 2853 O O . GLY A 1 359 ? -5.246 -14.188 4.617 1 97 359 GLY A O 1
ATOM 2854 N N . CYS A 1 360 ? -3.707 -12.492 4.945 1 98.38 360 CYS A N 1
ATOM 2855 C CA . CYS A 1 360 ? -3.426 -12.469 3.516 1 98.38 360 CYS A CA 1
ATOM 2856 C C . CYS A 1 360 ? -2.668 -13.719 3.088 1 98.38 360 CYS A C 1
ATOM 2858 O O . CYS A 1 360 ? -2.354 -14.578 3.92 1 98.38 360 CYS A O 1
ATOM 2860 N N . CYS A 1 361 ? -2.484 -13.914 1.815 1 98.81 361 CYS A N 1
ATOM 2861 C CA . CYS A 1 361 ? -1.723 -15.047 1.299 1 98.81 361 CYS A CA 1
ATOM 2862 C C . CYS A 1 361 ? -0.244 -14.703 1.174 1 98.81 361 CYS A C 1
ATOM 2864 O O . CYS A 1 361 ? 0.109 -13.68 0.587 1 98.81 361 CYS A O 1
ATOM 2866 N N . VAL A 1 362 ? 0.63 -15.508 1.766 1 98.88 362 VAL A N 1
ATOM 2867 C CA . VAL A 1 362 ? 2.068 -15.273 1.688 1 98.88 362 VAL A CA 1
ATOM 2868 C C . VAL A 1 362 ? 2.766 -16.531 1.16 1 98.88 362 VAL A C 1
ATOM 2870 O O . VAL A 1 362 ? 2.172 -17.609 1.123 1 98.88 362 VAL A O 1
ATOM 2873 N N . GLU A 1 363 ? 3.906 -16.391 0.66 1 98.88 363 GLU A N 1
ATOM 2874 C CA . GLU A 1 363 ? 4.762 -17.469 0.19 1 98.88 363 GLU A CA 1
ATOM 2875 C C . GLU A 1 363 ? 5.98 -17.641 1.093 1 98.88 363 GLU A C 1
ATOM 2877 O O . GLU A 1 363 ? 6.801 -16.734 1.219 1 98.88 363 GLU A O 1
ATOM 2882 N N . VAL A 1 364 ? 6.074 -18.781 1.753 1 98.88 364 VAL A N 1
ATOM 2883 C CA . VAL A 1 364 ? 7.129 -19.031 2.729 1 98.88 364 VAL A CA 1
ATOM 2884 C C . VAL A 1 364 ? 7.609 -20.469 2.615 1 98.88 364 VAL A C 1
ATOM 2886 O O . VAL A 1 364 ? 6.973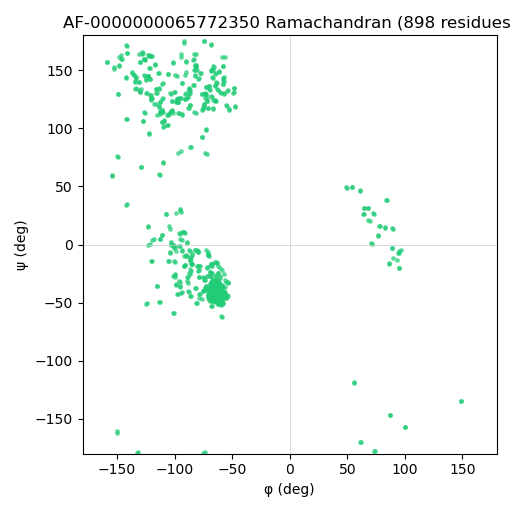 -21.297 1.951 1 98.88 364 VAL A O 1
ATOM 2889 N N . ALA A 1 365 ? 8.75 -20.734 3.213 1 98.56 365 ALA A N 1
ATOM 2890 C CA . ALA A 1 365 ? 9.203 -22.109 3.336 1 98.56 365 ALA A CA 1
ATOM 2891 C C . ALA A 1 365 ? 8.25 -22.922 4.207 1 98.56 365 ALA A C 1
ATOM 2893 O O . ALA A 1 365 ? 7.758 -22.438 5.227 1 98.56 365 ALA A O 1
ATOM 2894 N N . CYS A 1 366 ? 8.016 -24.156 3.77 1 98.69 366 CYS A N 1
ATOM 2895 C CA . CYS A 1 366 ? 7.148 -25.078 4.5 1 98.69 366 CYS A CA 1
ATOM 2896 C C . CYS A 1 366 ? 7.832 -26.422 4.707 1 98.69 366 CYS A C 1
ATOM 2898 O O . CYS A 1 366 ? 8.391 -26.984 3.768 1 98.69 366 CYS A O 1
ATOM 2900 N N . LEU A 1 367 ? 7.789 -26.859 5.906 1 98.75 367 LEU A N 1
ATOM 2901 C CA . LEU A 1 367 ? 8.109 -28.25 6.18 1 98.75 367 LEU A CA 1
ATOM 2902 C C . LEU A 1 367 ? 6.953 -29.156 5.789 1 98.75 367 LEU A C 1
ATOM 2904 O O . LEU A 1 367 ? 5.801 -28.891 6.137 1 98.75 367 LEU A O 1
ATOM 2908 N N . VAL A 1 368 ? 7.262 -30.203 5.012 1 98.69 368 VAL A N 1
ATOM 2909 C CA . VAL A 1 368 ? 6.234 -31.188 4.668 1 98.69 368 VAL A CA 1
ATOM 2910 C C . VAL A 1 368 ? 6.648 -32.562 5.156 1 98.69 368 VAL A C 1
ATOM 2912 O O . VAL A 1 368 ? 7.77 -33.031 4.895 1 98.69 368 VAL A O 1
ATOM 2915 N N . ASP A 1 369 ? 5.867 -33.188 5.906 1 98.38 369 ASP A N 1
ATOM 2916 C CA . ASP A 1 369 ? 6.027 -34.562 6.359 1 98.38 369 ASP A CA 1
ATOM 2917 C C . ASP A 1 369 ? 4.672 -35.219 6.59 1 98.38 369 ASP A C 1
ATOM 2919 O O . ASP A 1 369 ? 3.658 -34.781 6.039 1 98.38 369 ASP A O 1
ATOM 2923 N N . ALA A 1 370 ? 4.629 -36.344 7.352 1 97.56 370 ALA A N 1
ATOM 2924 C CA . ALA A 1 370 ? 3.391 -37.094 7.543 1 97.56 370 ALA A CA 1
ATOM 2925 C C . ALA A 1 370 ? 2.326 -36.219 8.219 1 97.56 370 ALA A C 1
ATOM 2927 O O . ALA A 1 370 ? 1.137 -36.562 8.164 1 97.56 370 ALA A O 1
ATOM 2928 N N . ASN A 1 371 ? 2.777 -35.156 8.867 1 97.56 371 ASN A N 1
ATOM 2929 C CA . ASN A 1 371 ? 1.849 -34.25 9.516 1 97.56 371 ASN A CA 1
ATOM 2930 C C . ASN A 1 371 ? 1.257 -33.25 8.523 1 97.56 371 ASN A C 1
ATOM 2932 O O . ASN A 1 371 ? 0.348 -32.469 8.867 1 97.56 371 ASN A O 1
ATOM 2936 N N . GLY A 1 372 ? 1.698 -33.25 7.246 1 98.25 372 GLY A N 1
ATOM 2937 C CA . GLY A 1 372 ? 1.177 -32.312 6.246 1 98.25 372 GLY A CA 1
ATOM 2938 C C . GLY A 1 372 ? 2.078 -31.125 6.004 1 98.25 372 GLY A C 1
ATOM 2939 O O . GLY A 1 372 ? 3.301 -31.219 6.121 1 98.25 372 GLY A O 1
ATOM 2940 N N . ILE A 1 373 ? 1.527 -30.094 5.531 1 98.5 373 ILE A N 1
ATOM 2941 C CA . ILE A 1 373 ? 2.234 -28.859 5.191 1 98.5 373 ILE A CA 1
ATOM 2942 C C . ILE A 1 373 ? 2.336 -27.969 6.422 1 98.5 373 ILE A C 1
ATOM 2944 O O . ILE A 1 373 ? 1.317 -27.578 7 1 98.5 373 ILE A O 1
ATOM 2948 N N . GLN A 1 374 ? 3.496 -27.641 6.844 1 98.62 374 GLN A N 1
ATOM 2949 C CA . GLN A 1 374 ? 3.744 -26.828 8.039 1 98.62 374 GLN A CA 1
ATOM 2950 C C . GLN A 1 374 ? 4.555 -25.578 7.695 1 98.62 374 GLN A C 1
ATOM 2952 O O . GLN A 1 374 ? 5.785 -25.641 7.641 1 98.62 374 GLN A O 1
ATOM 2957 N N . PRO A 1 375 ? 3.92 -24.422 7.461 1 98.69 375 PRO A N 1
ATOM 2958 C CA . PRO A 1 375 ? 4.633 -23.188 7.109 1 98.69 375 PRO A CA 1
ATOM 2959 C C . PRO A 1 375 ? 5.59 -22.719 8.203 1 98.69 375 PRO A C 1
ATOM 2961 O O . PRO A 1 375 ? 5.309 -22.906 9.391 1 98.69 375 PRO A O 1
ATOM 2964 N N . THR A 1 376 ? 6.648 -22.094 7.84 1 98.38 376 THR A N 1
ATOM 2965 C CA . THR A 1 376 ? 7.629 -21.609 8.805 1 98.38 376 THR A CA 1
ATOM 2966 C C . THR A 1 376 ? 7.523 -20.094 8.953 1 98.38 376 THR A C 1
ATOM 2968 O O . THR A 1 376 ? 7.227 -19.375 7.992 1 98.38 376 THR A O 1
ATOM 2971 N N . LYS A 1 377 ? 7.781 -19.656 10.141 1 98.38 377 LYS A N 1
ATOM 2972 C CA . LYS A 1 377 ? 7.762 -18.234 10.414 1 98.38 377 LYS A CA 1
ATOM 2973 C C . LYS A 1 377 ? 8.969 -17.531 9.797 1 98.38 377 LYS A C 1
ATOM 2975 O O . LYS A 1 377 ? 10.094 -18.016 9.906 1 98.38 377 LYS A O 1
ATOM 2980 N N . VAL A 1 378 ? 8.734 -16.406 9.164 1 98.44 378 VAL A N 1
ATOM 2981 C CA . VAL A 1 378 ? 9.773 -15.609 8.523 1 98.44 378 VAL A CA 1
ATOM 2982 C C . VAL A 1 378 ? 10.195 -14.461 9.438 1 98.44 378 VAL A C 1
ATOM 2984 O O . VAL A 1 378 ? 11.383 -14.141 9.539 1 98.44 378 VAL A O 1
ATOM 2987 N N . GLY A 1 379 ? 9.211 -13.914 10.211 1 98.38 379 GLY A N 1
ATOM 2988 C CA . GLY A 1 379 ? 9.469 -12.703 10.977 1 98.38 379 GLY A CA 1
ATOM 2989 C C . GLY A 1 379 ? 9.227 -11.43 10.18 1 98.38 379 GLY A C 1
ATOM 2990 O O . GLY A 1 379 ? 8.273 -11.352 9.398 1 98.38 379 GLY A O 1
ATOM 2991 N N . THR A 1 380 ? 9.984 -10.43 10.445 1 98.38 380 THR A N 1
ATOM 2992 C CA . THR A 1 380 ? 9.789 -9.133 9.805 1 98.38 380 THR A CA 1
ATOM 2993 C C . THR A 1 380 ? 10.617 -9.031 8.523 1 98.38 380 THR A C 1
ATOM 2995 O O . THR A 1 380 ? 11.812 -9.312 8.531 1 98.38 380 THR A O 1
ATOM 2998 N N . LEU A 1 381 ? 10.031 -8.648 7.453 1 98.75 381 LEU A N 1
ATOM 2999 C CA . LEU A 1 381 ? 10.727 -8.398 6.191 1 98.75 381 LEU A CA 1
ATOM 3000 C C . LEU A 1 381 ? 11.367 -7.016 6.184 1 98.75 381 LEU A C 1
ATOM 3002 O O . LEU A 1 381 ? 10.922 -6.117 6.902 1 98.75 381 LEU A O 1
ATOM 3006 N N . PRO A 1 382 ? 12.492 -6.879 5.352 1 98.44 382 PRO A N 1
ATOM 3007 C CA . PRO A 1 382 ? 12.883 -5.492 5.09 1 98.44 382 PRO A CA 1
ATOM 3008 C C . PRO A 1 382 ? 11.711 -4.613 4.664 1 98.44 382 PRO A C 1
ATOM 3010 O O . PRO A 1 382 ? 10.914 -5.012 3.812 1 98.44 382 PRO A O 1
ATOM 3013 N N . SER A 1 383 ? 11.617 -3.436 5.238 1 98.38 383 SER A N 1
ATOM 3014 C CA . SER A 1 383 ? 10.406 -2.625 5.152 1 98.38 383 SER A CA 1
ATOM 3015 C C . SER A 1 383 ? 10.102 -2.23 3.709 1 98.38 383 SER A C 1
ATOM 3017 O O . SER A 1 383 ? 8.938 -2.119 3.32 1 98.38 383 SER A O 1
ATOM 3019 N N . HIS A 1 384 ? 11.188 -1.968 2.955 1 98.69 384 HIS A N 1
ATOM 3020 C CA . HIS A 1 384 ? 10.961 -1.53 1.582 1 98.69 384 HIS A CA 1
ATOM 3021 C C . HIS A 1 384 ? 10.375 -2.656 0.735 1 98.69 384 HIS A C 1
ATOM 3023 O O . HIS A 1 384 ? 9.586 -2.404 -0.178 1 98.69 384 HIS A O 1
ATOM 3029 N N . LEU A 1 385 ? 10.734 -3.902 1.035 1 98.81 385 LEU A N 1
ATOM 3030 C CA . LEU A 1 385 ? 10.141 -5.035 0.341 1 98.81 385 LEU A CA 1
ATOM 3031 C C . LEU A 1 385 ? 8.68 -5.215 0.753 1 98.81 385 LEU A C 1
ATOM 3033 O O . LEU A 1 385 ? 7.812 -5.441 -0.096 1 98.81 385 LEU A O 1
ATOM 3037 N N . ALA A 1 386 ? 8.438 -5.117 2.045 1 98.81 386 ALA A N 1
ATOM 3038 C CA . ALA A 1 386 ? 7.07 -5.23 2.547 1 98.81 386 ALA A CA 1
ATOM 3039 C C . ALA A 1 386 ? 6.176 -4.145 1.957 1 98.81 386 ALA A C 1
ATOM 3041 O O . ALA A 1 386 ? 5.016 -4.398 1.622 1 98.81 386 ALA A O 1
ATOM 3042 N N . ALA A 1 387 ? 6.707 -2.943 1.866 1 98.69 387 ALA A N 1
ATOM 3043 C CA . ALA A 1 387 ? 5.957 -1.835 1.278 1 98.69 387 ALA A CA 1
ATOM 3044 C C . ALA A 1 387 ? 5.57 -2.141 -0.166 1 98.69 387 ALA A C 1
ATOM 3046 O O . ALA A 1 387 ? 4.445 -1.859 -0.586 1 98.69 387 ALA A O 1
ATOM 3047 N N . LEU A 1 388 ? 6.523 -2.641 -0.889 1 98.5 388 LEU A N 1
ATOM 3048 C CA . LEU A 1 388 ? 6.262 -3.018 -2.273 1 98.5 388 LEU A CA 1
ATOM 3049 C C . LEU A 1 388 ? 5.195 -4.105 -2.348 1 98.5 388 LEU A C 1
ATOM 3051 O O . LEU A 1 388 ? 4.27 -4.02 -3.158 1 98.5 388 LEU A O 1
ATOM 3055 N N . MET A 1 389 ? 5.258 -5.121 -1.489 1 98.75 389 MET A N 1
ATOM 3056 C CA . MET A 1 389 ? 4.281 -6.203 -1.444 1 98.75 389 MET A CA 1
ATOM 3057 C C . MET A 1 389 ? 2.893 -5.672 -1.105 1 98.75 389 MET A C 1
ATOM 3059 O O . MET A 1 389 ? 1.893 -6.152 -1.64 1 98.75 389 MET A O 1
ATOM 3063 N N . GLN A 1 390 ? 2.879 -4.676 -0.269 1 98.62 390 GLN A N 1
ATOM 3064 C CA . GLN A 1 390 ? 1.612 -4.121 0.201 1 98.62 390 GLN A CA 1
ATOM 3065 C C . GLN A 1 390 ? 0.812 -3.525 -0.954 1 98.62 390 GLN A C 1
ATOM 3067 O O . GLN A 1 390 ? -0.42 -3.576 -0.953 1 98.62 390 GLN A O 1
ATOM 3072 N N . THR A 1 391 ? 1.485 -2.949 -1.896 1 98.5 391 THR A N 1
ATOM 3073 C CA . THR A 1 391 ? 0.781 -2.367 -3.031 1 98.5 391 THR A CA 1
ATOM 3074 C C . THR A 1 391 ? -0.013 -3.434 -3.781 1 98.5 391 THR A C 1
ATOM 3076 O O . THR A 1 391 ? -1.089 -3.154 -4.312 1 98.5 391 THR A O 1
ATOM 3079 N N . ASN A 1 392 ? 0.497 -4.641 -3.828 1 98.5 392 ASN A N 1
ATOM 3080 C CA . ASN A 1 392 ? -0.201 -5.742 -4.48 1 98.5 392 ASN A CA 1
ATOM 3081 C C . ASN A 1 392 ? -1.256 -6.359 -3.568 1 98.5 392 ASN A C 1
ATOM 3083 O O . ASN A 1 392 ? -2.34 -6.73 -4.023 1 98.5 392 ASN A O 1
ATOM 3087 N N . ILE A 1 393 ? -0.929 -6.426 -2.312 1 98.81 393 ILE A N 1
ATOM 3088 C CA . ILE A 1 393 ? -1.845 -7.004 -1.336 1 98.81 393 ILE A CA 1
ATOM 3089 C C . ILE A 1 393 ? -3.115 -6.16 -1.256 1 98.81 393 ILE A C 1
ATOM 3091 O O . ILE A 1 393 ? -4.211 -6.695 -1.079 1 98.81 393 ILE A O 1
ATOM 3095 N N . ASN A 1 394 ? -2.977 -4.828 -1.479 1 98.69 394 ASN A N 1
ATOM 3096 C CA . ASN A 1 394 ? -4.152 -3.963 -1.506 1 98.69 394 ASN A CA 1
ATOM 3097 C C . ASN A 1 394 ? -5.18 -4.441 -2.527 1 98.69 394 ASN A C 1
ATOM 3099 O O . ASN A 1 394 ? -6.371 -4.504 -2.23 1 98.69 394 ASN A O 1
ATOM 3103 N N . VAL A 1 395 ? -4.719 -4.781 -3.688 1 98.81 395 VAL A N 1
ATOM 3104 C CA . VAL A 1 395 ? -5.586 -5.27 -4.758 1 98.81 395 VAL A CA 1
ATOM 3105 C C . VAL A 1 395 ? -6.188 -6.613 -4.363 1 98.81 395 VAL A C 1
ATOM 3107 O O . VAL A 1 395 ? -7.391 -6.828 -4.516 1 98.81 395 VAL A O 1
ATOM 3110 N N . GLN A 1 396 ? -5.352 -7.477 -3.812 1 98.88 396 GLN A N 1
ATOM 3111 C CA . GLN A 1 396 ? -5.77 -8.812 -3.41 1 98.88 396 GLN A CA 1
ATOM 3112 C C . GLN A 1 396 ? -6.828 -8.75 -2.312 1 98.88 396 GLN A C 1
ATOM 3114 O O . GLN A 1 396 ? -7.816 -9.492 -2.352 1 98.88 396 GLN A O 1
ATOM 3119 N N . THR A 1 397 ? -6.621 -7.844 -1.382 1 98.81 397 THR A N 1
ATOM 3120 C CA . THR A 1 397 ? -7.562 -7.656 -0.283 1 98.81 397 THR A CA 1
ATOM 3121 C C . THR A 1 397 ? -8.938 -7.246 -0.811 1 98.81 397 THR A C 1
ATOM 3123 O O . THR A 1 397 ? -9.945 -7.855 -0.454 1 98.81 397 THR A O 1
ATOM 3126 N N . LEU A 1 398 ? -8.945 -6.285 -1.661 1 98.88 398 LEU A N 1
ATOM 3127 C CA . LEU A 1 398 ? -10.203 -5.719 -2.139 1 98.88 398 LEU A CA 1
ATOM 3128 C C . LEU A 1 398 ? -10.938 -6.711 -3.037 1 98.88 398 LEU A C 1
ATOM 3130 O O . LEU A 1 398 ? -12.164 -6.836 -2.957 1 98.88 398 LEU A O 1
ATOM 3134 N N . LEU A 1 399 ? -10.211 -7.398 -3.854 1 98.88 399 LEU A N 1
ATOM 3135 C CA . LEU A 1 399 ? -10.867 -8.336 -4.754 1 98.88 399 LEU A CA 1
ATOM 3136 C C . LEU A 1 399 ? -11.406 -9.539 -3.988 1 98.88 399 LEU A C 1
ATOM 3138 O O . LEU A 1 399 ? -12.492 -10.039 -4.289 1 98.88 399 LEU A O 1
ATOM 3142 N N . THR A 1 400 ? -10.617 -10.086 -3.049 1 98.56 400 THR A N 1
ATOM 3143 C CA . THR A 1 400 ? -11.102 -11.195 -2.242 1 98.56 400 THR A CA 1
ATOM 3144 C C . THR A 1 400 ? -12.367 -10.805 -1.477 1 98.56 400 THR A C 1
ATOM 3146 O O . THR A 1 400 ? -13.32 -11.578 -1.396 1 98.56 400 THR A O 1
ATOM 3149 N N . GLU A 1 401 ? -12.344 -9.586 -0.96 1 98.5 401 GLU A N 1
ATOM 3150 C CA . GLU A 1 401 ? -13.539 -9.078 -0.308 1 98.5 401 GLU A CA 1
ATOM 3151 C C . GLU A 1 401 ? -14.711 -8.984 -1.289 1 98.5 401 GLU A C 1
ATOM 3153 O O . GLU A 1 401 ? -15.844 -9.328 -0.948 1 98.5 401 GLU A O 1
ATOM 3158 N N . ALA A 1 402 ? -14.422 -8.5 -2.486 1 98.75 402 ALA A N 1
ATOM 3159 C CA . ALA A 1 402 ? -15.453 -8.359 -3.51 1 98.75 402 ALA A CA 1
ATOM 3160 C C . ALA A 1 402 ? -16.156 -9.695 -3.76 1 98.75 402 ALA A C 1
ATOM 3162 O O . ALA A 1 402 ? -17.391 -9.75 -3.822 1 98.75 402 ALA A O 1
ATOM 3163 N N . ILE A 1 403 ? -15.414 -10.734 -3.893 1 98.38 403 ILE A N 1
ATOM 3164 C CA . ILE A 1 403 ? -15.969 -12.023 -4.27 1 98.38 403 ILE A CA 1
ATOM 3165 C C . ILE A 1 403 ? -16.688 -12.641 -3.07 1 98.38 403 ILE A C 1
ATOM 3167 O O . ILE A 1 403 ? -17.766 -13.234 -3.221 1 98.38 403 ILE A O 1
ATOM 3171 N N . LEU A 1 404 ? -16.125 -12.516 -1.868 1 98.31 404 LEU A N 1
ATOM 3172 C CA . LEU A 1 404 ? -16.688 -13.102 -0.663 1 98.31 404 LEU A CA 1
ATOM 3173 C C . LEU A 1 404 ? -18.016 -12.438 -0.31 1 98.31 404 LEU A C 1
ATOM 3175 O O . LEU A 1 404 ? -18.906 -13.07 0.255 1 98.31 404 LEU A O 1
ATOM 3179 N N . THR A 1 405 ? -18.156 -11.148 -0.651 1 98.31 405 THR A N 1
ATOM 3180 C CA . THR A 1 405 ? -19.328 -10.398 -0.235 1 98.31 405 THR A CA 1
ATOM 3181 C C . THR A 1 405 ? -20.188 -10.031 -1.44 1 98.31 405 THR A C 1
ATOM 3183 O O . THR A 1 405 ? -21.188 -9.328 -1.302 1 98.31 405 THR A O 1
ATOM 3186 N N . GLU A 1 406 ? -19.828 -10.5 -2.635 1 98.31 406 GLU A N 1
ATOM 3187 C CA . GLU A 1 406 ? -20.516 -10.172 -3.875 1 98.31 406 GLU A CA 1
ATOM 3188 C C . GLU A 1 406 ? -20.734 -8.672 -4.004 1 98.31 406 GLU A C 1
ATOM 3190 O O . GLU A 1 406 ? -21.859 -8.219 -4.238 1 98.31 406 GLU A O 1
ATOM 3195 N N . ASN A 1 407 ? -19.672 -7.926 -3.787 1 98 407 ASN A N 1
ATOM 3196 C CA . ASN A 1 407 ? -19.672 -6.469 -3.818 1 98 407 ASN A CA 1
ATOM 3197 C C . ASN A 1 407 ? -18.984 -5.934 -5.07 1 98 407 ASN A C 1
ATOM 3199 O O . ASN A 1 407 ? -17.766 -5.832 -5.117 1 98 407 ASN A O 1
ATOM 3203 N N . ARG A 1 408 ? -19.734 -5.5 -6.008 1 98 408 ARG A N 1
ATOM 3204 C CA . ARG A 1 408 ? -19.234 -5.039 -7.301 1 98 408 ARG A CA 1
ATOM 3205 C C . ARG A 1 408 ? -18.359 -3.801 -7.141 1 98 408 ARG A C 1
ATOM 3207 O O . ARG A 1 408 ? -17.391 -3.623 -7.879 1 98 408 ARG A O 1
ATOM 3214 N N . ASP A 1 409 ? -18.672 -2.896 -6.199 1 98.06 409 ASP A N 1
ATOM 3215 C CA . ASP A 1 409 ? -17.891 -1.679 -5.984 1 98.06 409 ASP A CA 1
ATOM 3216 C C . ASP A 1 409 ? -16.438 -2.006 -5.641 1 98.06 409 ASP A C 1
ATOM 3218 O O . ASP A 1 409 ? -15.523 -1.292 -6.055 1 98.06 409 ASP A O 1
ATOM 3222 N N . ARG A 1 410 ? -16.25 -3.07 -4.93 1 98.69 410 ARG A N 1
ATOM 3223 C CA . ARG A 1 410 ? -14.914 -3.455 -4.504 1 98.69 410 ARG A CA 1
ATOM 3224 C C . ARG A 1 410 ? -14.07 -3.906 -5.691 1 98.69 410 ARG A C 1
ATOM 3226 O O . ARG A 1 410 ? -12.836 -3.865 -5.633 1 98.69 410 ARG A O 1
ATOM 3233 N N . VAL A 1 411 ? -14.703 -4.352 -6.766 1 98.88 411 VAL A N 1
ATOM 3234 C CA . VAL A 1 411 ? -13.969 -4.711 -7.977 1 98.88 411 VAL A CA 1
ATOM 3235 C C . VAL A 1 411 ? -13.336 -3.461 -8.586 1 98.88 411 VAL A C 1
ATOM 3237 O O . VAL A 1 411 ? -12.164 -3.48 -8.984 1 98.88 411 VAL A O 1
ATOM 3240 N N . TYR A 1 412 ? -14.117 -2.371 -8.633 1 98.81 412 TYR A N 1
ATOM 3241 C CA . TYR A 1 412 ? -13.594 -1.104 -9.133 1 98.81 412 TYR A CA 1
ATOM 3242 C C . TYR A 1 412 ? -12.453 -0.599 -8.258 1 98.81 412 TYR A C 1
ATOM 3244 O O . TYR A 1 412 ? -11.43 -0.14 -8.758 1 98.81 412 TYR A O 1
ATOM 3252 N N . HIS A 1 413 ? -12.664 -0.69 -6.953 1 98.88 413 HIS A N 1
ATOM 3253 C CA . HIS A 1 413 ? -11.641 -0.237 -6.02 1 98.88 413 HIS A CA 1
ATOM 3254 C C . HIS A 1 413 ? -10.352 -1.038 -6.188 1 98.88 413 HIS A C 1
ATOM 3256 O O . HIS A 1 413 ? -9.25 -0.484 -6.09 1 98.88 413 HIS A O 1
ATOM 3262 N N . ALA A 1 414 ? -10.484 -2.357 -6.406 1 98.88 414 ALA A N 1
ATOM 3263 C CA . ALA A 1 414 ? -9.305 -3.18 -6.656 1 98.88 414 ALA A CA 1
ATOM 3264 C C . ALA A 1 414 ? -8.547 -2.689 -7.887 1 98.88 414 ALA A C 1
ATOM 3266 O O . ALA A 1 414 ? -7.316 -2.566 -7.855 1 98.88 414 ALA A O 1
ATOM 3267 N N . ALA A 1 415 ? -9.297 -2.42 -8.93 1 98.88 415 ALA A N 1
ATOM 3268 C CA . ALA A 1 415 ? -8.672 -1.928 -10.156 1 98.88 415 ALA A CA 1
ATOM 3269 C C . ALA A 1 415 ? -8.008 -0.573 -9.93 1 98.88 415 ALA A C 1
ATOM 3271 O O . ALA A 1 415 ? -6.918 -0.314 -10.438 1 98.88 415 ALA A O 1
ATOM 3272 N N . MET A 1 416 ? -8.633 0.281 -9.125 1 98.69 416 MET A N 1
ATOM 3273 C CA . MET A 1 416 ? -8.094 1.602 -8.805 1 98.69 416 MET A CA 1
ATOM 3274 C C . MET A 1 416 ? -6.773 1.487 -8.055 1 98.69 416 MET A C 1
ATOM 3276 O O . MET A 1 416 ? -5.891 2.328 -8.219 1 98.69 416 MET A O 1
ATOM 3280 N N . MET A 1 417 ? -6.648 0.439 -7.25 1 98.69 417 MET A N 1
ATOM 3281 C CA . MET A 1 417 ? -5.484 0.3 -6.383 1 98.69 417 MET A CA 1
ATOM 3282 C C . MET A 1 417 ? -4.336 -0.386 -7.113 1 98.69 417 MET A C 1
ATOM 3284 O O . MET A 1 417 ? -3.201 -0.392 -6.633 1 98.69 417 MET A O 1
ATOM 3288 N N . ASP A 1 418 ? -4.613 -0.99 -8.281 1 98.75 418 ASP A N 1
ATOM 3289 C CA . ASP A 1 418 ? -3.547 -1.65 -9.031 1 98.75 418 ASP A CA 1
ATOM 3290 C C . ASP A 1 418 ? -2.502 -0.642 -9.508 1 98.75 418 ASP A C 1
ATOM 3292 O O . ASP A 1 418 ? -2.826 0.301 -10.234 1 98.75 418 ASP A O 1
ATOM 3296 N N . PRO A 1 419 ? -1.222 -0.863 -9.133 1 98.12 419 PRO A N 1
ATOM 3297 C CA . PRO A 1 419 ? -0.207 0.167 -9.367 1 98.12 419 PRO A CA 1
ATOM 3298 C C . PRO A 1 419 ? -0.048 0.511 -10.844 1 98.12 419 PRO A C 1
ATOM 3300 O O . PRO A 1 419 ? 0.027 1.689 -11.203 1 98.12 419 PRO A O 1
ATOM 3303 N N . HIS A 1 420 ? 0.006 -0.504 -11.688 1 98.38 420 HIS A N 1
ATOM 3304 C CA . HIS A 1 420 ? 0.19 -0.285 -13.125 1 98.38 420 HIS A CA 1
ATOM 3305 C C . HIS A 1 420 ? -1.02 0.415 -13.734 1 98.38 420 HIS A C 1
ATOM 3307 O O . HIS A 1 420 ? -0.872 1.406 -14.453 1 98.38 420 HIS A O 1
ATOM 3313 N N . THR A 1 421 ? -2.23 -0.053 -13.414 1 98.69 421 THR A N 1
ATOM 3314 C CA . THR A 1 421 ? -3.469 0.519 -13.93 1 98.69 421 THR A CA 1
ATOM 3315 C C . THR A 1 421 ? -3.613 1.976 -13.5 1 98.69 421 THR A C 1
ATOM 3317 O O . THR A 1 421 ? -3.959 2.836 -14.312 1 98.69 421 THR A O 1
ATOM 3320 N N . ALA A 1 422 ? -3.311 2.219 -12.242 1 98.44 422 ALA A N 1
ATOM 3321 C CA . ALA A 1 422 ? -3.445 3.557 -11.672 1 98.44 422 ALA A CA 1
ATOM 3322 C C . ALA A 1 422 ? -2.449 4.527 -12.297 1 98.44 422 ALA A C 1
ATOM 3324 O O . ALA A 1 422 ? -2.732 5.719 -12.43 1 98.44 422 ALA A O 1
ATOM 3325 N N . ALA A 1 423 ? -1.252 4.027 -12.641 1 97.56 423 ALA A N 1
ATOM 3326 C CA . ALA A 1 423 ? -0.234 4.871 -13.266 1 97.56 423 ALA A CA 1
ATOM 3327 C C . ALA A 1 423 ? -0.649 5.277 -14.672 1 97.56 423 ALA A C 1
ATOM 3329 O O . ALA A 1 423 ? -0.325 6.379 -15.133 1 97.56 423 ALA A O 1
ATOM 3330 N N . VAL A 1 424 ? -1.459 4.469 -15.344 1 98.06 424 VAL A N 1
ATOM 3331 C CA . VAL A 1 424 ? -1.737 4.641 -16.766 1 98.06 424 VAL A CA 1
ATOM 3332 C C . VAL A 1 424 ? -3.053 5.395 -16.953 1 98.06 424 VAL A C 1
ATOM 3334 O O . VAL A 1 424 ? -3.158 6.273 -17.812 1 98.06 424 VAL A O 1
ATOM 3337 N N . LEU A 1 425 ? -4.07 5.062 -16.172 1 98.38 425 LEU A N 1
ATOM 3338 C CA . LEU A 1 425 ? -5.43 5.52 -16.438 1 98.38 425 LEU A CA 1
ATOM 3339 C C . LEU A 1 425 ? -5.91 6.457 -15.336 1 98.38 425 LEU A C 1
ATOM 3341 O O . LEU A 1 425 ? -5.477 6.352 -14.188 1 98.38 425 LEU A O 1
ATOM 3345 N N . GLY A 1 426 ? -6.766 7.43 -15.719 1 97.56 426 GLY A N 1
ATOM 3346 C CA . GLY A 1 426 ? -7.52 8.195 -14.734 1 97.56 426 GLY A CA 1
ATOM 3347 C C . GLY A 1 426 ? -8.672 7.414 -14.125 1 97.56 426 GLY A C 1
ATOM 3348 O O . GLY A 1 426 ? -8.977 6.305 -14.57 1 97.56 426 GLY A O 1
ATOM 3349 N N . ILE A 1 427 ? -9.344 7.953 -13.172 1 97.44 427 ILE A N 1
ATOM 3350 C CA . ILE A 1 427 ? -10.312 7.234 -12.359 1 97.44 427 ILE A CA 1
ATOM 3351 C C . ILE A 1 427 ? -11.5 6.809 -13.227 1 97.44 427 ILE A C 1
ATOM 3353 O O . ILE A 1 427 ? -11.93 5.656 -13.172 1 97.44 427 ILE A O 1
ATOM 3357 N N . ASP A 1 428 ? -12.055 7.691 -14.023 1 97.75 428 ASP A N 1
ATOM 3358 C CA . ASP A 1 428 ? -13.203 7.359 -14.859 1 97.75 428 ASP A CA 1
ATOM 3359 C C . ASP A 1 428 ? -12.828 6.328 -15.922 1 97.75 428 ASP A C 1
ATOM 3361 O O . ASP A 1 428 ? -13.656 5.488 -16.297 1 97.75 428 ASP A O 1
ATOM 3365 N N . GLU A 1 429 ? -11.656 6.438 -16.391 1 98.56 429 GLU A N 1
ATOM 3366 C CA . GLU A 1 429 ? -11.172 5.477 -17.375 1 98.56 429 GLU A CA 1
ATOM 3367 C C . GLU A 1 429 ? -11.07 4.078 -16.781 1 98.56 429 GLU A C 1
ATOM 3369 O O . GLU A 1 429 ? -11.344 3.086 -17.453 1 98.56 429 GLU A O 1
ATOM 3374 N N . ILE A 1 430 ? -10.648 4.004 -15.555 1 98.75 430 ILE A N 1
ATOM 3375 C CA . ILE A 1 430 ? -10.57 2.721 -14.867 1 98.75 430 ILE A CA 1
ATOM 3376 C C . ILE A 1 430 ? -11.961 2.121 -14.727 1 98.75 430 ILE A C 1
ATOM 3378 O O . ILE A 1 430 ? -12.156 0.926 -14.961 1 98.75 430 ILE A O 1
ATOM 3382 N N . TYR A 1 431 ? -12.945 2.939 -14.336 1 98.62 431 TYR A N 1
ATOM 3383 C CA . TYR A 1 431 ? -14.312 2.465 -14.211 1 98.62 431 TYR A CA 1
ATOM 3384 C C . TYR A 1 431 ? -14.844 1.97 -15.555 1 98.62 431 TYR A C 1
ATOM 3386 O O . TYR A 1 431 ? -15.469 0.908 -15.625 1 98.62 431 TYR A O 1
ATOM 3394 N N . ALA A 1 432 ? -14.578 2.727 -16.594 1 98.75 432 ALA A N 1
ATOM 3395 C CA . ALA A 1 432 ? -15.016 2.334 -17.922 1 98.75 432 ALA A CA 1
ATOM 3396 C C . ALA A 1 432 ? -14.367 1.018 -18.344 1 98.75 432 ALA A C 1
ATOM 3398 O O . ALA A 1 432 ? -15.016 0.171 -18.969 1 98.75 432 ALA A O 1
ATOM 3399 N N . LEU A 1 433 ? -13.125 0.896 -18.062 1 98.88 433 LEU A N 1
ATOM 3400 C CA . LEU A 1 433 ? -12.398 -0.334 -18.359 1 98.88 433 LEU A CA 1
ATOM 3401 C C . LEU A 1 433 ? -13.055 -1.531 -17.672 1 98.88 433 LEU A C 1
ATOM 3403 O O . LEU A 1 433 ? -13.297 -2.557 -18.312 1 98.88 433 LEU A O 1
ATOM 3407 N N . VAL A 1 434 ? -13.32 -1.41 -16.359 1 98.88 434 VAL A N 1
ATOM 3408 C CA . VAL A 1 434 ? -13.906 -2.506 -15.594 1 98.88 434 VAL A CA 1
ATOM 3409 C C . VAL A 1 434 ? -15.297 -2.832 -16.141 1 98.88 434 VAL A C 1
ATOM 3411 O O . VAL A 1 434 ? -15.648 -4.004 -16.297 1 98.88 434 VAL A O 1
ATOM 3414 N N . ASP A 1 435 ? -16.062 -1.789 -16.453 1 98.75 435 ASP A N 1
ATOM 3415 C CA . ASP A 1 435 ? -17.375 -1.996 -17.031 1 98.75 435 ASP A CA 1
ATOM 3416 C C . ASP A 1 435 ? -17.281 -2.783 -18.344 1 98.75 435 ASP A C 1
ATOM 3418 O O . ASP A 1 435 ? -18.047 -3.732 -18.547 1 98.75 435 ASP A O 1
ATOM 3422 N N . ASP A 1 436 ? -16.391 -2.381 -19.172 1 98.88 436 ASP A N 1
ATOM 3423 C CA . ASP A 1 436 ? -16.25 -3.027 -20.469 1 98.88 436 ASP A CA 1
ATOM 3424 C C . ASP A 1 436 ? -15.766 -4.465 -20.328 1 98.88 436 ASP A C 1
ATOM 3426 O O . ASP A 1 436 ? -16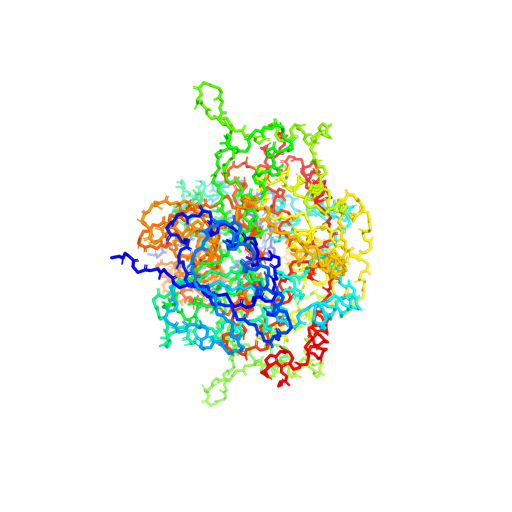.172 -5.348 -21.078 1 98.88 436 ASP A O 1
ATOM 3430 N N . LEU A 1 437 ? -14.883 -4.672 -19.391 1 98.94 437 LEU A N 1
ATOM 3431 C CA . LEU A 1 437 ? -14.414 -6.031 -19.125 1 98.94 437 LEU A CA 1
ATOM 3432 C C . LEU A 1 437 ? -15.562 -6.914 -18.641 1 98.94 437 LEU A C 1
ATOM 3434 O O . LEU A 1 437 ? -15.711 -8.055 -19.094 1 98.94 437 LEU A O 1
ATOM 3438 N N . ILE A 1 438 ? -16.375 -6.438 -17.703 1 98.81 438 ILE A N 1
ATOM 3439 C CA . ILE A 1 438 ? -17.5 -7.191 -17.188 1 98.81 438 ILE A CA 1
ATOM 3440 C C . ILE A 1 438 ? -18.469 -7.516 -18.328 1 98.81 438 ILE A C 1
ATOM 3442 O O . ILE A 1 438 ? -18.922 -8.656 -18.469 1 98.81 438 ILE A O 1
ATOM 3446 N N . ALA A 1 439 ? -18.734 -6.531 -19.156 1 98.62 439 ALA A N 1
ATOM 3447 C CA . ALA A 1 439 ? -19.641 -6.723 -20.281 1 98.62 439 ALA A CA 1
ATOM 3448 C C . ALA A 1 439 ? -19.062 -7.727 -21.281 1 98.62 439 ALA A C 1
ATOM 3450 O O . ALA A 1 439 ? -19.781 -8.602 -21.766 1 98.62 439 ALA A O 1
ATOM 3451 N N . ALA A 1 440 ? -17.812 -7.633 -21.609 1 98.75 440 ALA A N 1
ATOM 3452 C CA . ALA A 1 440 ? -17.188 -8.453 -22.625 1 98.75 440 ALA A CA 1
ATOM 3453 C C . ALA A 1 440 ? -17.078 -9.914 -22.188 1 98.75 440 ALA A C 1
ATOM 3455 O O . ALA A 1 440 ? -17.219 -10.828 -23 1 98.75 440 ALA A O 1
ATOM 3456 N N . HIS A 1 441 ? -16.797 -10.148 -20.922 1 98.62 441 HIS A N 1
ATOM 3457 C CA . HIS A 1 441 ? -16.688 -11.508 -20.406 1 98.62 441 HIS A CA 1
ATOM 3458 C C . HIS A 1 441 ? -18.062 -12.164 -20.266 1 98.62 441 HIS A C 1
ATOM 3460 O O . HIS A 1 441 ? -18.172 -13.383 -20.359 1 98.62 441 HIS A O 1
ATOM 3466 N N . GLY A 1 442 ? -19.109 -11.367 -20.031 1 97.88 442 GLY A N 1
ATOM 3467 C CA . GLY A 1 442 ? -20.469 -11.867 -19.984 1 97.88 442 GLY A CA 1
ATOM 3468 C C . GLY A 1 442 ? -20.656 -12.992 -18.984 1 97.88 442 GLY A C 1
ATOM 3469 O O . GLY A 1 442 ? -20.266 -12.859 -17.812 1 97.88 442 GLY A O 1
ATOM 3470 N N . ASP A 1 443 ? -21.031 -14.148 -19.438 1 97.19 443 ASP A N 1
ATOM 3471 C CA . ASP A 1 443 ? -21.469 -15.25 -18.578 1 97.19 443 ASP A CA 1
ATOM 3472 C C . ASP A 1 443 ? -20.281 -16 -17.984 1 97.19 443 ASP A C 1
ATOM 3474 O O . ASP A 1 443 ? -20.453 -16.875 -17.125 1 97.19 443 ASP A O 1
ATOM 3478 N N . TRP A 1 444 ? -19.125 -15.633 -18.391 1 98 444 TRP A N 1
ATOM 3479 C CA . TRP A 1 444 ? -17.953 -16.234 -17.766 1 98 444 TRP A CA 1
ATOM 3480 C C . TRP A 1 444 ? -17.75 -15.711 -16.344 1 98 444 TRP A C 1
ATOM 3482 O O . TRP A 1 444 ? -16.984 -16.281 -15.578 1 98 444 TRP A O 1
ATOM 3492 N N . LEU A 1 445 ? -18.359 -14.578 -16.047 1 98.56 445 LEU A N 1
ATOM 3493 C CA . LEU A 1 445 ? -18.25 -13.977 -14.719 1 98.56 445 LEU A CA 1
ATOM 3494 C C . LEU A 1 445 ? -19.5 -14.258 -13.883 1 98.56 445 LEU A C 1
ATOM 3496 O O . LEU A 1 445 ? -20.562 -14.539 -14.43 1 98.56 445 LEU A O 1
ATOM 3500 N N . PRO A 1 446 ? -19.359 -14.211 -12.555 1 97.94 446 PRO A N 1
ATOM 3501 C CA . PRO A 1 446 ? -20.516 -14.453 -11.695 1 97.94 446 PRO A CA 1
ATOM 3502 C C . PRO A 1 446 ? -21.672 -13.484 -11.977 1 97.94 446 PRO A C 1
ATOM 3504 O O . PRO A 1 446 ? -21.438 -12.328 -12.336 1 97.94 446 PRO A O 1
ATOM 3507 N N . GLY A 1 447 ? -22.875 -13.961 -11.664 1 97.75 447 GLY A N 1
ATOM 3508 C CA . GLY A 1 447 ? -24.094 -13.227 -11.961 1 97.75 447 GLY A CA 1
ATOM 3509 C C . GLY A 1 447 ? -24.188 -11.906 -11.211 1 97.75 447 GLY A C 1
ATOM 3510 O O . GLY A 1 447 ? -24.75 -10.93 -11.727 1 97.75 447 GLY A O 1
ATOM 3511 N N . TRP A 1 448 ? -23.625 -11.844 -10.031 1 97.69 448 TRP A N 1
ATOM 3512 C CA . TRP A 1 448 ? -23.766 -10.664 -9.18 1 97.69 448 TRP A CA 1
ATOM 3513 C C . TRP A 1 448 ? -23.031 -9.469 -9.781 1 97.69 448 TRP A C 1
ATOM 3515 O O . TRP A 1 448 ? -23.266 -8.32 -9.391 1 97.69 448 TRP A O 1
ATOM 3525 N N . LEU A 1 449 ? -22.141 -9.648 -10.719 1 98.06 449 LEU A N 1
ATOM 3526 C CA . LEU A 1 449 ? -21.391 -8.562 -11.344 1 98.06 449 LEU A CA 1
ATOM 3527 C C . LEU A 1 449 ? -22.25 -7.836 -12.375 1 98.06 449 LEU A C 1
ATOM 3529 O O . LEU A 1 449 ? -21.906 -6.734 -12.805 1 98.06 449 LEU A O 1
ATOM 3533 N N . HIS A 1 450 ? -23.328 -8.5 -12.812 1 95.19 450 HIS A N 1
ATOM 3534 C CA . HIS A 1 450 ? -24.141 -7.949 -13.891 1 95.19 450 HIS A CA 1
ATOM 3535 C C . HIS A 1 450 ? -25.344 -7.184 -13.336 1 95.19 450 HIS A C 1
ATOM 3537 O O . HIS A 1 450 ? -26.156 -6.676 -14.102 1 95.19 450 HIS A O 1
ATOM 3543 N N . ARG A 1 451 ? -25.594 -7.074 -12.07 1 84.38 451 ARG A N 1
ATOM 3544 C CA . ARG A 1 451 ? -26.719 -6.406 -11.438 1 84.38 451 ARG A CA 1
ATOM 3545 C C . ARG A 1 451 ? -26.531 -4.891 -11.438 1 84.38 451 ARG A C 1
ATOM 3547 O O . ARG A 1 451 ? -25.391 -4.406 -11.406 1 84.38 451 ARG A O 1
ATOM 3554 N N . MET B 1 1 ? -3.951 30.25 44.781 1 37.28 1 MET B N 1
ATOM 3555 C CA . MET B 1 1 ? -4.113 30.891 43.469 1 37.28 1 MET B CA 1
ATOM 3556 C C . MET B 1 1 ? -3.66 29.953 42.375 1 37.28 1 MET B C 1
ATOM 3558 O O . MET B 1 1 ? -2.572 29.375 42.438 1 37.28 1 MET B O 1
ATOM 3562 N N . MET B 1 2 ? -4.5 29.344 41.656 1 52.31 2 MET B N 1
ATOM 3563 C CA . MET B 1 2 ? -4.082 28.297 40.719 1 52.31 2 MET B CA 1
ATOM 3564 C C . MET B 1 2 ? -2.977 28.797 39.781 1 52.31 2 MET B C 1
ATOM 3566 O O . MET B 1 2 ? -3 29.953 39.344 1 52.31 2 MET B O 1
ATOM 3570 N N . SER B 1 3 ? -1.79 28.25 39.844 1 76.69 3 SER B N 1
ATOM 3571 C CA . SER B 1 3 ? -0.614 28.641 39.062 1 76.69 3 SER B CA 1
ATOM 3572 C C . SER B 1 3 ? -0.951 28.797 37.594 1 76.69 3 SER B C 1
ATOM 3574 O O . SER B 1 3 ? -1.851 28.125 37.062 1 76.69 3 SER B O 1
ATOM 3576 N N . ALA B 1 4 ? -0.781 29.984 37 1 92 4 ALA B N 1
ATOM 3577 C CA . ALA B 1 4 ? -0.978 30.266 35.562 1 92 4 ALA B CA 1
ATOM 3578 C C . ALA B 1 4 ? -0.099 29.375 34.719 1 92 4 ALA B C 1
ATOM 3580 O O . ALA B 1 4 ? 1.073 29.156 35.031 1 92 4 ALA B O 1
ATOM 3581 N N . PRO B 1 5 ? -0.671 28.719 33.719 1 96.94 5 PRO B N 1
ATOM 3582 C CA . PRO B 1 5 ? 0.156 27.875 32.844 1 96.94 5 PRO B CA 1
ATOM 3583 C C . PRO B 1 5 ? 1.152 28.688 32.031 1 96.94 5 PRO B C 1
ATOM 3585 O O . PRO B 1 5 ? 0.943 29.875 31.781 1 96.94 5 PRO B O 1
ATOM 3588 N N . LYS B 1 6 ? 2.211 28.109 31.672 1 98.25 6 LYS B N 1
ATOM 3589 C CA . LYS B 1 6 ? 3.148 28.656 30.703 1 98.25 6 LYS B CA 1
ATOM 3590 C C . LYS B 1 6 ? 2.986 27.984 29.344 1 98.25 6 LYS B C 1
ATOM 3592 O O . LYS B 1 6 ? 3.072 26.766 29.234 1 98.25 6 LYS B O 1
ATOM 3597 N N . ILE B 1 7 ? 2.744 28.766 28.359 1 98.31 7 ILE B N 1
ATOM 3598 C CA . ILE B 1 7 ? 2.564 28.328 26.984 1 98.31 7 ILE B CA 1
ATOM 3599 C C . ILE B 1 7 ? 3.719 28.844 26.125 1 98.31 7 ILE B C 1
ATOM 3601 O O . ILE B 1 7 ? 3.893 30.047 25.953 1 98.31 7 ILE B O 1
ATOM 3605 N N . THR B 1 8 ? 4.504 27.906 25.609 1 98.56 8 THR B N 1
ATOM 3606 C CA . THR B 1 8 ? 5.637 28.281 24.781 1 98.56 8 THR B CA 1
ATOM 3607 C C . THR B 1 8 ? 5.324 28.047 23.297 1 98.56 8 THR B C 1
ATOM 3609 O O . THR B 1 8 ? 4.855 26.969 22.938 1 98.56 8 THR B O 1
ATOM 3612 N N . PHE B 1 9 ? 5.562 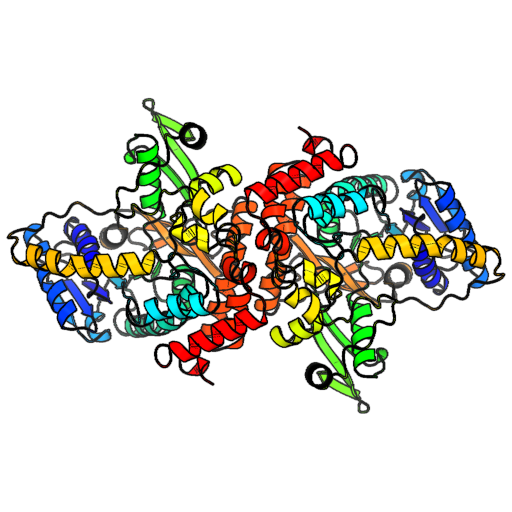29.047 22.453 1 98 9 PHE B N 1
ATOM 3613 C CA . PHE B 1 9 ? 5.438 28.938 21 1 98 9 PHE B CA 1
ATOM 3614 C C . PHE B 1 9 ? 6.809 28.859 20.344 1 98 9 PHE B C 1
ATOM 3616 O O . PHE B 1 9 ? 7.59 29.812 20.406 1 98 9 PHE B O 1
ATOM 3623 N N . ILE B 1 10 ? 7.078 27.719 19.766 1 98 10 ILE B N 1
ATOM 3624 C CA . ILE B 1 10 ? 8.281 27.562 18.969 1 98 10 ILE B CA 1
ATOM 3625 C C . ILE B 1 10 ? 7.949 27.812 17.484 1 98 10 ILE B C 1
ATOM 3627 O O . ILE B 1 10 ? 7.098 27.141 16.922 1 98 10 ILE B O 1
ATOM 3631 N N . GLY B 1 11 ? 8.641 28.703 16.812 1 95.81 11 GLY B N 1
ATOM 3632 C CA . GLY B 1 11 ? 8.266 29.188 15.492 1 95.81 11 GLY B CA 1
ATOM 3633 C C . GLY B 1 11 ? 7.262 30.328 15.539 1 95.81 11 GLY B C 1
ATOM 3634 O O . GLY B 1 11 ? 6.328 30.359 14.727 1 95.81 11 GLY B O 1
ATOM 3635 N N . ALA B 1 12 ? 7.406 31.188 16.469 1 92.38 12 ALA B N 1
ATOM 3636 C CA . ALA B 1 12 ? 6.457 32.25 16.75 1 92.38 12 ALA B CA 1
ATOM 3637 C C . ALA B 1 12 ? 6.5 33.312 15.656 1 92.38 12 ALA B C 1
ATOM 3639 O O . ALA B 1 12 ? 5.637 34.219 15.609 1 92.38 12 ALA B O 1
ATOM 3640 N N . GLY B 1 13 ? 7.438 33.188 14.742 1 87.06 13 GLY B N 1
ATOM 3641 C CA . GLY B 1 13 ? 7.477 34.094 13.602 1 87.06 13 GLY B CA 1
ATOM 3642 C C . GLY B 1 13 ? 6.309 33.906 12.656 1 87.06 13 GLY B C 1
ATOM 3643 O O . GLY B 1 13 ? 6.047 34.75 11.812 1 87.06 13 GLY B O 1
ATOM 3644 N N . SER B 1 14 ? 5.688 32.781 12.766 1 86.62 14 SER B N 1
ATOM 3645 C CA . SER B 1 14 ? 4.414 32.594 12.078 1 86.62 14 SER B CA 1
ATOM 3646 C C . SER B 1 14 ? 3.299 33.406 12.758 1 86.62 14 SER B C 1
ATOM 3648 O O . SER B 1 14 ? 2.381 32.812 13.336 1 86.62 14 SER B O 1
ATOM 3650 N N . THR B 1 15 ? 3.244 34.594 12.539 1 83.62 15 THR B N 1
ATOM 3651 C CA . THR B 1 15 ? 2.471 35.562 13.32 1 83.62 15 THR B CA 1
ATOM 3652 C C . THR B 1 15 ? 0.975 35.281 13.188 1 83.62 15 THR B C 1
ATOM 3654 O O . THR B 1 15 ? 0.229 35.375 14.164 1 83.62 15 THR B O 1
ATOM 3657 N N . ILE B 1 16 ? 0.552 34.969 12.008 1 79.5 16 ILE B N 1
ATOM 3658 C CA . ILE B 1 16 ? -0.869 34.719 11.789 1 79.5 16 ILE B CA 1
ATOM 3659 C C . ILE B 1 16 ? -1.313 33.5 12.578 1 79.5 16 ILE B C 1
ATOM 3661 O O . ILE B 1 16 ? -2.393 33.5 13.172 1 79.5 16 ILE B O 1
ATOM 3665 N N . PHE B 1 17 ? -0.502 32.5 12.539 1 84.06 17 PHE B N 1
ATOM 3666 C CA . PHE B 1 17 ? -0.823 31.281 13.281 1 84.06 17 PHE B CA 1
ATOM 3667 C C . PHE B 1 17 ? -0.83 31.547 14.781 1 84.06 17 PHE B C 1
ATOM 3669 O O . PHE B 1 17 ? -1.716 31.078 15.5 1 84.06 17 PHE B O 1
ATOM 3676 N N . VAL B 1 18 ? 0.143 32.281 15.234 1 89.06 18 VAL B N 1
ATOM 3677 C CA . VAL B 1 18 ? 0.242 32.625 16.641 1 89.06 18 VAL B CA 1
ATOM 3678 C C . VAL B 1 18 ? -0.985 33.438 17.062 1 89.06 18 VAL B C 1
ATOM 3680 O O . VAL B 1 18 ? -1.595 33.188 18.094 1 89.06 18 VAL B O 1
ATOM 3683 N N . LYS B 1 19 ? -1.277 34.375 16.219 1 89.19 19 LYS B N 1
ATOM 3684 C CA . LYS B 1 19 ? -2.438 35.219 16.469 1 89.19 19 LYS B CA 1
ATOM 3685 C C . LYS B 1 19 ? -3.705 34.406 16.625 1 89.19 19 LYS B C 1
ATOM 3687 O O . LYS B 1 19 ? -4.48 34.594 17.562 1 89.19 19 LYS B O 1
ATOM 3692 N N . ASN B 1 20 ? -3.873 33.438 15.789 1 88.94 20 ASN B N 1
ATOM 3693 C CA . ASN B 1 20 ? -5.078 32.625 15.812 1 88.94 20 ASN B CA 1
ATOM 3694 C C . ASN B 1 20 ? -5.141 31.75 17.078 1 88.94 20 ASN B C 1
ATOM 3696 O O . ASN B 1 20 ? -6.168 31.703 17.75 1 88.94 20 ASN B O 1
ATOM 3700 N N . ILE B 1 21 ? -4.09 31.109 17.391 1 92.19 21 ILE B N 1
ATOM 3701 C CA . ILE B 1 21 ? -4.055 30.219 18.531 1 92.19 21 ILE B CA 1
ATOM 3702 C C . ILE B 1 21 ? -4.207 31.016 19.828 1 92.19 21 ILE B C 1
ATOM 3704 O O . ILE B 1 21 ? -5.016 30.672 20.688 1 92.19 21 ILE B O 1
ATOM 3708 N N . LEU B 1 22 ? -3.467 32.156 19.969 1 92.31 22 LEU B N 1
ATOM 3709 C CA . LEU B 1 22 ? -3.498 32.938 21.203 1 92.31 22 LEU B CA 1
ATOM 3710 C C . LEU B 1 22 ? -4.797 33.719 21.312 1 92.31 22 LEU B C 1
ATOM 3712 O O . LEU B 1 22 ? -5.301 33.938 22.422 1 92.31 22 LEU B O 1
ATOM 3716 N N . GLY B 1 23 ? -5.289 34.062 20.125 1 90.69 23 GLY B N 1
ATOM 3717 C CA . GLY B 1 23 ? -6.633 34.625 20.172 1 90.69 23 GLY B CA 1
ATOM 3718 C C . GLY B 1 23 ? -7.641 33.719 20.828 1 90.69 23 GLY B C 1
ATOM 3719 O O . GLY B 1 23 ? -8.445 34.156 21.656 1 90.69 23 GLY B O 1
ATOM 3720 N N . ASP B 1 24 ? -7.602 32.5 20.484 1 92.5 24 ASP B N 1
ATOM 3721 C CA . ASP B 1 24 ? -8.484 31.5 21.094 1 92.5 24 ASP B CA 1
ATOM 3722 C C . ASP B 1 24 ? -8.141 31.266 22.562 1 92.5 24 ASP B C 1
ATOM 3724 O O . ASP B 1 24 ? -9.031 31.094 23.391 1 92.5 24 ASP B O 1
ATOM 3728 N N . VAL B 1 25 ? -6.895 31.281 22.859 1 93.56 25 VAL B N 1
ATOM 3729 C CA . VAL B 1 25 ? -6.406 31.016 24.219 1 93.56 25 VAL B CA 1
ATOM 3730 C C . VAL B 1 25 ? -6.922 32.094 25.156 1 93.56 25 VAL B C 1
ATOM 3732 O O . VAL B 1 25 ? -7.406 31.797 26.25 1 93.56 25 VAL B O 1
ATOM 3735 N N . PHE B 1 26 ? -6.93 33.312 24.75 1 92.44 26 PHE B N 1
ATOM 3736 C CA . PHE B 1 26 ? -7.27 34.438 25.625 1 92.44 26 PHE B CA 1
ATOM 3737 C C . PHE B 1 26 ? -8.781 34.562 25.781 1 92.44 26 PHE B C 1
ATOM 3739 O O . PHE B 1 26 ? -9.266 35.281 26.641 1 92.44 26 PHE B O 1
ATOM 3746 N N . HIS B 1 27 ? -9.469 33.781 25.047 1 89.75 27 HIS B N 1
ATOM 3747 C CA . HIS B 1 27 ? -10.914 33.719 25.234 1 89.75 27 HIS B CA 1
ATOM 3748 C C . HIS B 1 27 ? -11.281 32.719 26.328 1 89.75 27 HIS B C 1
ATOM 3750 O O . HIS B 1 27 ? -12.414 32.719 26.812 1 89.75 27 HIS B O 1
ATOM 3756 N N . ARG B 1 28 ? -10.328 31.953 26.719 1 92.38 28 ARG B N 1
ATOM 3757 C CA . ARG B 1 28 ? -10.531 31 27.797 1 92.38 28 ARG B CA 1
ATOM 3758 C C . ARG B 1 28 ? -10.18 31.625 29.156 1 92.38 28 ARG B C 1
ATOM 3760 O O . ARG B 1 28 ? -9.031 32 29.375 1 92.38 28 ARG B O 1
ATOM 3767 N N . GLU B 1 29 ? -11.117 31.578 30.062 1 93.38 29 GLU B N 1
ATOM 3768 C CA . GLU B 1 29 ? -10.922 32.219 31.359 1 93.38 29 GLU B CA 1
ATOM 3769 C C . GLU B 1 29 ? -9.727 31.641 32.094 1 93.38 29 GLU B C 1
ATOM 3771 O O . GLU B 1 29 ? -8.914 32.375 32.656 1 93.38 29 GLU B O 1
ATOM 3776 N N . ALA B 1 30 ? -9.609 30.391 32.031 1 94.62 30 ALA B N 1
ATOM 3777 C CA . ALA B 1 30 ? -8.578 29.703 32.781 1 94.62 30 ALA B CA 1
ATOM 3778 C C . ALA B 1 30 ? -7.188 29.984 32.219 1 94.62 30 ALA B C 1
ATOM 3780 O O . ALA B 1 30 ? -6.18 29.719 32.875 1 94.62 30 ALA B O 1
ATOM 3781 N N . LEU B 1 31 ? -7.07 30.625 31.031 1 95.56 31 LEU B N 1
ATOM 3782 C CA . LEU B 1 31 ? -5.785 30.781 30.375 1 95.56 31 LEU B CA 1
ATOM 3783 C C . LEU B 1 31 ? -5.426 32.25 30.234 1 95.56 31 LEU B C 1
ATOM 3785 O O . LEU B 1 31 ? -4.355 32.594 29.719 1 95.56 31 LEU B O 1
ATOM 3789 N N . LYS B 1 32 ? -6.168 33.125 30.734 1 93.88 32 LYS B N 1
ATOM 3790 C CA . LYS B 1 32 ? -6.02 34.562 30.562 1 93.88 32 LYS B CA 1
ATOM 3791 C C . LYS B 1 32 ? -4.77 35.094 31.266 1 93.88 32 LYS B C 1
ATOM 3793 O O . LYS B 1 32 ? -4.262 36.156 30.938 1 93.88 32 LYS B O 1
ATOM 3798 N N . THR B 1 33 ? -4.324 34.406 32.25 1 95 33 THR B N 1
ATOM 3799 C CA . THR B 1 33 ? -3.17 34.875 33 1 95 33 THR B CA 1
ATOM 3800 C C . THR B 1 33 ? -1.923 34.062 32.625 1 95 33 THR B C 1
ATOM 3802 O O . THR B 1 33 ? -0.915 34.125 33.344 1 95 33 THR B O 1
ATOM 3805 N N . ALA B 1 34 ? -2 33.375 31.547 1 96.5 34 ALA B N 1
ATOM 3806 C CA . ALA B 1 34 ? -0.91 32.5 31.141 1 96.5 34 ALA B CA 1
ATOM 3807 C C . ALA B 1 34 ? 0.355 33.281 30.828 1 96.5 34 ALA B C 1
ATOM 3809 O O . ALA B 1 34 ? 0.281 34.438 30.406 1 96.5 34 ALA B O 1
ATOM 3810 N N . HIS B 1 35 ? 1.474 32.656 31.125 1 97.5 35 HIS B N 1
ATOM 3811 C CA . HIS B 1 35 ? 2.762 33.125 30.625 1 97.5 35 HIS B CA 1
ATOM 3812 C C . HIS B 1 35 ? 2.998 32.656 29.203 1 97.5 35 HIS B C 1
ATOM 3814 O O . HIS B 1 35 ? 3.096 31.453 28.938 1 97.5 35 HIS B O 1
ATOM 3820 N N . ILE B 1 36 ? 3.025 33.656 28.297 1 97.56 36 ILE B N 1
ATOM 3821 C CA . ILE B 1 36 ? 3.264 33.344 26.891 1 97.56 36 ILE B CA 1
ATOM 3822 C C . ILE B 1 36 ? 4.742 33.531 26.562 1 97.56 36 ILE B C 1
ATOM 3824 O O . ILE B 1 36 ? 5.266 34.656 26.641 1 97.56 36 ILE B O 1
ATOM 3828 N N . ALA B 1 37 ? 5.414 32.438 26.25 1 98.19 37 ALA B N 1
ATOM 3829 C CA . ALA B 1 37 ? 6.801 32.531 25.797 1 98.19 37 ALA B CA 1
ATOM 3830 C C . ALA B 1 37 ? 6.895 32.344 24.297 1 98.19 37 ALA B C 1
ATOM 3832 O O . ALA B 1 37 ? 6.562 31.281 23.766 1 98.19 37 ALA B O 1
ATOM 3833 N N . LEU B 1 38 ? 7.312 33.375 23.531 1 98.12 38 LEU B N 1
ATOM 3834 C CA . LEU B 1 38 ? 7.477 33.344 22.094 1 98.12 38 LEU B CA 1
ATOM 3835 C C . LEU B 1 38 ? 8.938 33.094 21.703 1 98.12 38 LEU B C 1
ATOM 3837 O O . LEU B 1 38 ? 9.828 33.812 22.188 1 98.12 38 LEU B O 1
ATOM 3841 N N . MET B 1 39 ? 9.125 32.094 20.922 1 98.25 39 MET B N 1
ATOM 3842 C CA . MET B 1 39 ? 10.477 31.781 20.469 1 98.25 39 MET B CA 1
ATOM 3843 C C . MET B 1 39 ? 10.555 31.75 18.953 1 98.25 39 MET B C 1
ATOM 3845 O O . MET B 1 39 ? 9.727 31.094 18.297 1 98.25 39 MET B O 1
ATOM 3849 N N . ASP B 1 40 ? 11.523 32.438 18.328 1 97.25 40 ASP B N 1
ATOM 3850 C CA . ASP B 1 40 ? 11.852 32.375 16.906 1 97.25 40 ASP B CA 1
ATOM 3851 C C . ASP B 1 40 ? 13.32 32.719 16.672 1 97.25 40 ASP B C 1
ATOM 3853 O O . ASP B 1 40 ? 13.922 33.469 17.438 1 97.25 40 ASP B O 1
ATOM 3857 N N . ILE B 1 41 ? 13.82 32.156 15.633 1 94.12 41 ILE B N 1
ATOM 3858 C CA . ILE B 1 41 ? 15.227 32.406 15.328 1 94.12 41 ILE B CA 1
ATOM 3859 C C . ILE B 1 41 ? 15.375 33.781 14.672 1 94.12 41 ILE B C 1
ATOM 3861 O O . ILE B 1 41 ? 16.469 34.344 14.664 1 94.12 41 ILE B O 1
ATOM 3865 N N . ASP B 1 42 ? 14.32 34.312 14.078 1 94.06 42 ASP B N 1
ATOM 3866 C CA . ASP B 1 42 ? 14.32 35.625 13.438 1 94.06 42 ASP B CA 1
ATOM 3867 C C . ASP B 1 42 ? 13.844 36.719 14.406 1 94.06 42 ASP B C 1
ATOM 3869 O O . ASP B 1 42 ? 12.648 36.812 14.68 1 94.06 42 ASP B O 1
ATOM 3873 N N . PRO B 1 43 ? 14.727 37.562 14.773 1 94.62 43 PRO B N 1
ATOM 3874 C CA . PRO B 1 43 ? 14.352 38.562 15.781 1 94.62 43 PRO B CA 1
ATOM 3875 C C . PRO B 1 43 ? 13.305 39.562 15.266 1 94.62 43 PRO B C 1
ATOM 3877 O O . PRO B 1 43 ? 12.484 40.031 16.031 1 94.62 43 PRO B O 1
ATOM 3880 N N . THR B 1 44 ? 13.359 39.812 13.984 1 92.88 44 THR B N 1
ATOM 3881 C CA . THR B 1 44 ? 12.398 40.75 13.414 1 92.88 44 THR B CA 1
ATOM 3882 C C . THR B 1 44 ? 10.984 40.188 13.453 1 92.88 44 THR B C 1
ATOM 3884 O O . THR B 1 44 ? 10.047 40.844 13.898 1 92.88 44 THR B O 1
ATOM 3887 N N . ARG B 1 45 ? 10.836 38.969 13.023 1 91.81 45 ARG B N 1
ATOM 3888 C CA . ARG B 1 45 ? 9.531 38.312 13.047 1 91.81 45 ARG B CA 1
ATOM 3889 C C . ARG B 1 45 ? 9.039 38.125 14.477 1 91.81 45 ARG B C 1
ATOM 3891 O O . ARG B 1 45 ? 7.84 38.188 14.734 1 91.81 45 ARG B O 1
ATOM 3898 N N . LEU B 1 46 ? 10 37.844 15.312 1 95 46 LEU B N 1
ATOM 3899 C CA . LEU B 1 46 ? 9.672 37.688 16.734 1 95 46 LEU B CA 1
ATOM 3900 C C . LEU B 1 46 ? 9.086 38.969 17.297 1 95 46 LEU B C 1
ATOM 3902 O O . LEU B 1 46 ? 8.102 38.938 18.047 1 95 46 LEU B O 1
ATOM 3906 N N . GLU B 1 47 ? 9.664 40.062 16.969 1 93.56 47 GLU B N 1
ATOM 3907 C CA . GLU B 1 47 ? 9.172 41.375 17.422 1 93.56 47 GLU B CA 1
ATOM 3908 C C . GLU B 1 47 ? 7.781 41.656 16.875 1 93.56 47 GLU B C 1
ATOM 3910 O O . GLU B 1 47 ? 6.934 42.219 17.578 1 93.56 47 GLU B O 1
ATOM 3915 N N . GLU B 1 48 ? 7.602 41.344 15.633 1 91.62 48 GLU B N 1
ATOM 3916 C CA . GLU B 1 48 ? 6.293 41.531 15.008 1 91.62 48 GLU B CA 1
ATOM 3917 C C . GLU B 1 48 ? 5.219 40.719 15.742 1 91.62 48 GLU B C 1
ATOM 3919 O O . GLU B 1 48 ? 4.133 41.25 16.016 1 91.62 48 GLU B O 1
ATOM 3924 N N . SER B 1 49 ? 5.578 39.5 16.047 1 93.88 49 SER B N 1
ATOM 3925 C CA . SER B 1 49 ? 4.645 38.656 16.797 1 93.88 49 SER B CA 1
ATOM 3926 C C . SER B 1 49 ? 4.367 39.188 18.188 1 93.88 49 SER B C 1
ATOM 3928 O O . SER B 1 49 ? 3.236 39.156 18.672 1 93.88 49 SER B O 1
ATOM 3930 N N . HIS B 1 50 ? 5.402 39.719 18.812 1 94.75 50 HIS B N 1
ATOM 3931 C CA . HIS B 1 50 ? 5.25 40.312 20.141 1 94.75 50 HIS B CA 1
ATOM 3932 C C . HIS B 1 50 ? 4.238 41.438 20.125 1 94.75 50 HIS B C 1
ATOM 3934 O O . HIS B 1 50 ? 3.381 41.531 21 1 94.75 50 HIS B O 1
ATOM 3940 N N . ILE B 1 51 ? 4.32 42.25 19.125 1 92 51 ILE B N 1
ATOM 3941 C CA . ILE B 1 51 ? 3.434 43.406 18.984 1 92 51 ILE B CA 1
ATOM 3942 C C . ILE B 1 51 ? 1.989 42.938 18.844 1 92 51 ILE B C 1
ATOM 3944 O O . ILE B 1 51 ? 1.093 43.438 19.531 1 92 51 ILE B O 1
ATOM 3948 N N . VAL B 1 52 ? 1.832 42.031 17.969 1 91.75 52 VAL B N 1
ATOM 3949 C CA . VAL B 1 52 ? 0.494 41.531 17.672 1 91.75 52 VAL B CA 1
ATOM 3950 C C . VAL B 1 52 ? -0.091 40.844 18.906 1 91.75 52 VAL B C 1
ATOM 3952 O O . VAL B 1 52 ? -1.257 41.031 19.25 1 91.75 52 VAL B O 1
ATOM 3955 N N . VAL B 1 53 ? 0.698 40.031 19.625 1 92.94 53 VAL B N 1
ATOM 3956 C CA . VAL B 1 53 ? 0.229 39.281 20.766 1 92.94 53 VAL B CA 1
ATOM 3957 C C . VAL B 1 53 ? -0.098 40.219 21.922 1 92.94 53 VAL B C 1
ATOM 3959 O O . VAL B 1 53 ? -1.074 40 22.656 1 92.94 53 VAL B O 1
ATOM 3962 N N . ARG B 1 54 ? 0.693 41.188 22.125 1 92.5 54 ARG B N 1
ATOM 3963 C CA . ARG B 1 54 ? 0.429 42.188 23.172 1 92.5 54 ARG B CA 1
ATOM 3964 C C . ARG B 1 54 ? -0.911 42.875 22.938 1 92.5 54 ARG B C 1
ATOM 3966 O O . ARG B 1 54 ? -1.696 43.031 23.875 1 92.5 54 ARG B O 1
ATOM 3973 N N . LYS B 1 55 ? -1.123 43.219 21.75 1 91.25 55 LYS B N 1
ATOM 3974 C CA . LYS B 1 55 ? -2.387 43.875 21.406 1 91.25 55 LYS B CA 1
ATOM 3975 C C . LYS B 1 55 ? -3.562 42.906 21.594 1 91.25 55 LYS B C 1
ATOM 3977 O O . LYS B 1 55 ? -4.652 43.344 21.984 1 91.25 55 LYS B O 1
ATOM 3982 N N . LEU B 1 56 ? -3.311 41.75 21.219 1 90.69 56 LEU B N 1
ATOM 3983 C CA . LEU B 1 56 ? -4.332 40.719 21.406 1 90.69 56 LEU B CA 1
ATOM 3984 C C . LEU B 1 56 ? -4.668 40.562 22.891 1 90.69 56 LEU B C 1
ATOM 3986 O O . LEU B 1 56 ? -5.84 40.406 23.25 1 90.69 56 LEU B O 1
ATOM 3990 N N . MET B 1 57 ? -3.67 40.5 23.703 1 91.38 57 MET B N 1
ATOM 3991 C CA . MET B 1 57 ? -3.846 40.375 25.141 1 91.38 57 MET B CA 1
ATOM 3992 C C . MET B 1 57 ? -4.652 41.531 25.703 1 91.38 57 MET B C 1
ATOM 3994 O O . MET B 1 57 ? -5.594 41.344 26.469 1 91.38 57 MET B O 1
ATOM 3998 N N . ASP B 1 58 ? -4.332 42.656 25.281 1 90.12 58 ASP B N 1
ATOM 3999 C CA . ASP B 1 58 ? -5.02 43.844 25.734 1 90.12 58 ASP B CA 1
ATOM 4000 C C . ASP B 1 58 ? -6.488 43.844 25.312 1 90.12 58 ASP B C 1
ATOM 4002 O O . ASP B 1 58 ? -7.371 44.156 26.125 1 90.12 58 ASP B O 1
ATOM 4006 N N . SER B 1 59 ? -6.656 43.5 24.172 1 89.62 59 SER B N 1
ATOM 4007 C CA . SER B 1 59 ? -8.008 43.469 23.625 1 89.62 59 SER B CA 1
ATOM 4008 C C . SER B 1 59 ? -8.883 42.438 24.328 1 89.62 59 SER B C 1
ATOM 4010 O O . SER B 1 59 ? -10.094 42.656 24.469 1 89.62 59 SER B O 1
ATOM 4012 N N . ALA B 1 60 ? -8.305 41.375 24.781 1 89.94 60 ALA B N 1
ATOM 4013 C CA . ALA B 1 60 ? -9.055 40.281 25.391 1 89.94 60 ALA B CA 1
ATOM 4014 C C . ALA B 1 60 ? -9.117 40.438 26.906 1 89.94 60 ALA B C 1
ATOM 4016 O O . ALA B 1 60 ? -9.781 39.656 27.594 1 89.94 60 ALA B O 1
ATOM 4017 N N . GLY B 1 61 ? -8.445 41.406 27.406 1 89.56 61 GLY B N 1
ATOM 4018 C CA . GLY B 1 61 ? -8.383 41.594 28.844 1 89.56 61 GLY B CA 1
ATOM 4019 C C . GLY B 1 61 ? -7.527 40.562 29.562 1 89.56 61 GLY B C 1
ATOM 4020 O O . GLY B 1 61 ? -7.793 40.219 30.703 1 89.56 61 GLY B O 1
ATOM 4021 N N . ALA B 1 62 ? -6.594 40.062 28.812 1 91.44 62 ALA B N 1
ATOM 4022 C CA . ALA B 1 62 ? -5.664 39.094 29.406 1 91.44 62 ALA B CA 1
ATOM 4023 C C . ALA B 1 62 ? -4.543 39.812 30.156 1 91.44 62 ALA B C 1
ATOM 4025 O O . ALA B 1 62 ? -4.09 40.875 29.75 1 91.44 62 ALA B O 1
ATOM 4026 N N . SER B 1 63 ? -4.121 39.188 31.219 1 91.25 63 SER B N 1
ATOM 4027 C CA . SER B 1 63 ? -3.172 39.844 32.094 1 91.25 63 SER B CA 1
ATOM 4028 C C . SER B 1 63 ? -1.909 39.031 32.281 1 91.25 63 SER B C 1
ATOM 4030 O O . SER B 1 63 ? -1.175 39.219 33.25 1 91.25 63 SER B O 1
ATOM 4032 N N . GLY B 1 64 ? -1.726 38.125 31.484 1 91.31 64 GLY B N 1
ATOM 4033 C CA . GLY B 1 64 ? -0.538 37.281 31.594 1 91.31 64 GLY B CA 1
ATOM 4034 C C . GLY B 1 64 ? 0.728 38 31.156 1 91.31 64 GLY B C 1
ATOM 4035 O O . GLY B 1 64 ? 0.706 39.188 30.844 1 91.31 64 GLY B O 1
ATOM 4036 N N . LYS B 1 65 ? 1.818 37.25 31.219 1 94.88 65 LYS B N 1
ATOM 4037 C CA . LYS B 1 65 ? 3.143 37.719 30.828 1 94.88 65 LYS B CA 1
ATOM 4038 C C . LYS B 1 65 ? 3.518 37.25 29.438 1 94.88 65 LYS B C 1
ATOM 4040 O O . LYS B 1 65 ? 3.098 36.156 29 1 94.88 65 LYS B O 1
ATOM 4045 N N . ILE B 1 66 ? 4.262 38.125 28.734 1 96.56 66 ILE B N 1
ATOM 4046 C CA . ILE B 1 66 ? 4.82 37.75 27.453 1 96.56 66 ILE B CA 1
ATOM 4047 C C . ILE B 1 66 ? 6.34 37.844 27.484 1 96.56 66 ILE B C 1
ATOM 4049 O O . ILE B 1 66 ? 6.883 38.875 27.922 1 96.56 66 ILE B O 1
ATOM 4053 N N . THR B 1 67 ? 7.02 36.844 27.141 1 97.44 67 THR B N 1
ATOM 4054 C CA . THR B 1 67 ? 8.469 36.875 26.984 1 97.44 67 THR B CA 1
ATOM 4055 C C . THR B 1 67 ? 8.875 36.438 25.578 1 97.44 67 THR B C 1
ATOM 4057 O O . THR B 1 67 ? 8.188 35.594 24.969 1 97.44 67 THR B O 1
ATOM 4060 N N . CYS B 1 68 ? 9.938 37.031 25.031 1 97.56 68 CYS B N 1
ATOM 4061 C CA . CYS B 1 68 ? 10.484 36.688 23.703 1 97.56 68 CYS B CA 1
ATOM 4062 C C . CYS B 1 68 ? 11.867 36.062 23.828 1 97.56 68 CYS B C 1
ATOM 4064 O O . CYS B 1 68 ? 12.688 36.531 24.641 1 97.56 68 CYS B O 1
ATOM 4066 N N . HIS B 1 69 ? 12.062 35.031 23.125 1 97.88 69 HIS B N 1
ATOM 4067 C CA . HIS B 1 69 ? 13.32 34.281 23.203 1 97.88 69 HIS B CA 1
ATOM 4068 C C . HIS B 1 69 ? 13.844 33.969 21.812 1 97.88 69 HIS B C 1
ATOM 4070 O O . HIS B 1 69 ? 13.07 33.656 20.906 1 97.88 69 HIS B O 1
ATOM 4076 N N . THR B 1 70 ? 15.188 34 21.656 1 96.94 70 THR B N 1
ATOM 4077 C CA . THR B 1 70 ? 15.812 33.5 20.438 1 96.94 70 THR B CA 1
ATOM 4078 C C . THR B 1 70 ? 16.453 32.125 20.672 1 96.94 70 THR B C 1
ATOM 4080 O O . THR B 1 70 ? 16.828 31.438 19.719 1 96.94 70 THR B O 1
ATOM 4083 N N . GLN B 1 71 ? 16.438 31.781 21.906 1 97.31 71 GLN B N 1
ATOM 4084 C CA . GLN B 1 71 ? 16.984 30.484 22.281 1 97.31 71 GLN B CA 1
ATOM 4085 C C . GLN B 1 71 ? 15.891 29.516 22.719 1 97.31 71 GLN B C 1
ATOM 4087 O O . GLN B 1 71 ? 15.125 29.828 23.641 1 97.31 71 GLN B O 1
ATOM 4092 N N . GLN B 1 72 ? 15.844 28.406 22.141 1 98.19 72 GLN B N 1
ATOM 4093 C CA . GLN B 1 72 ? 14.773 27.422 22.266 1 98.19 72 GLN B CA 1
ATOM 4094 C C . GLN B 1 72 ? 14.664 26.922 23.719 1 98.19 72 GLN B C 1
ATOM 4096 O O . GLN B 1 72 ? 13.578 26.953 24.297 1 98.19 72 GLN B O 1
ATOM 4101 N N . LYS B 1 73 ? 15.797 26.5 24.297 1 98.25 73 LYS B N 1
ATOM 4102 C CA . LYS B 1 73 ? 15.781 25.891 25.625 1 98.25 73 LYS B CA 1
ATOM 4103 C C . LYS B 1 73 ? 15.281 26.875 26.688 1 98.25 73 LYS B C 1
ATOM 4105 O O . LYS B 1 73 ? 14.531 26.5 27.578 1 98.25 73 LYS B O 1
ATOM 4110 N N . GLU B 1 74 ? 15.727 28.094 26.562 1 98.19 74 GLU B N 1
ATOM 4111 C CA . GLU B 1 74 ? 15.281 29.125 27.484 1 98.19 74 GLU B CA 1
ATOM 4112 C C . GLU B 1 74 ? 13.773 29.328 27.406 1 98.19 74 GLU B C 1
ATOM 4114 O O . GLU B 1 74 ? 13.102 29.484 28.438 1 98.19 74 GLU B O 1
ATOM 4119 N N . ALA B 1 75 ? 13.273 29.375 26.203 1 98.5 75 ALA B N 1
ATOM 4120 C CA . ALA B 1 75 ? 11.836 29.547 25.984 1 98.5 75 ALA B CA 1
ATOM 4121 C C . ALA B 1 75 ? 11.039 28.391 26.578 1 98.5 75 ALA B C 1
ATOM 4123 O O . ALA B 1 75 ? 9.93 28.578 27.078 1 98.5 75 ALA B O 1
ATOM 4124 N N . LEU B 1 76 ? 11.57 27.172 26.609 1 98.81 76 LEU B N 1
ATOM 4125 C CA . LEU B 1 76 ? 10.883 25.938 26.984 1 98.81 76 LEU B CA 1
ATOM 4126 C C . LEU B 1 76 ? 10.906 25.734 28.5 1 98.81 76 LEU B C 1
ATOM 4128 O O . LEU B 1 76 ? 10.133 24.938 29.031 1 98.81 76 LEU B O 1
ATOM 4132 N N . GLU B 1 77 ? 11.789 26.453 29.203 1 98.44 77 GLU B N 1
ATOM 4133 C CA . GLU B 1 77 ? 11.969 26.234 30.641 1 98.44 77 GLU B CA 1
ATOM 4134 C C . GLU B 1 77 ? 10.641 26.344 31.375 1 98.44 77 GLU B C 1
ATOM 4136 O O . GLU B 1 77 ? 9.945 27.359 31.281 1 98.44 77 GLU B O 1
ATOM 4141 N N . ASP B 1 78 ? 10.211 25.266 32.031 1 97.62 78 ASP B N 1
ATOM 4142 C CA . ASP B 1 78 ? 9.055 25.156 32.938 1 97.62 78 ASP B CA 1
ATOM 4143 C C . ASP B 1 78 ? 7.746 25.281 32.156 1 97.62 78 ASP B C 1
ATOM 4145 O O . ASP B 1 78 ? 6.715 25.656 32.719 1 97.62 78 ASP B O 1
ATOM 4149 N N . ALA B 1 79 ? 7.762 25.047 30.844 1 98.69 79 ALA B N 1
ATOM 4150 C CA . ALA B 1 79 ? 6.555 25.125 30.016 1 98.69 79 ALA B CA 1
ATOM 4151 C C . ALA B 1 79 ? 5.566 24.016 30.391 1 98.69 79 ALA B C 1
ATOM 4153 O O . ALA B 1 79 ? 5.973 22.906 30.734 1 98.69 79 ALA B O 1
ATOM 4154 N N . ASP B 1 80 ? 4.297 24.344 30.344 1 98.56 80 ASP B N 1
ATOM 4155 C CA . ASP B 1 80 ? 3.229 23.359 30.484 1 98.56 80 ASP B CA 1
ATOM 4156 C C . ASP B 1 80 ? 2.738 22.875 29.109 1 98.56 80 ASP B C 1
ATOM 4158 O O . ASP B 1 80 ? 2.311 21.734 28.969 1 98.56 80 ASP B O 1
ATOM 4162 N N . PHE B 1 81 ? 2.723 23.766 28.203 1 98.69 81 PHE B N 1
ATOM 4163 C CA . PHE B 1 81 ? 2.326 23.5 26.828 1 98.69 81 PHE B CA 1
ATOM 4164 C C . PHE B 1 81 ? 3.352 24.062 25.844 1 98.69 81 PHE B C 1
ATOM 4166 O O . PHE B 1 81 ? 3.893 25.141 26.062 1 98.69 81 PHE B O 1
ATOM 4173 N N . VAL 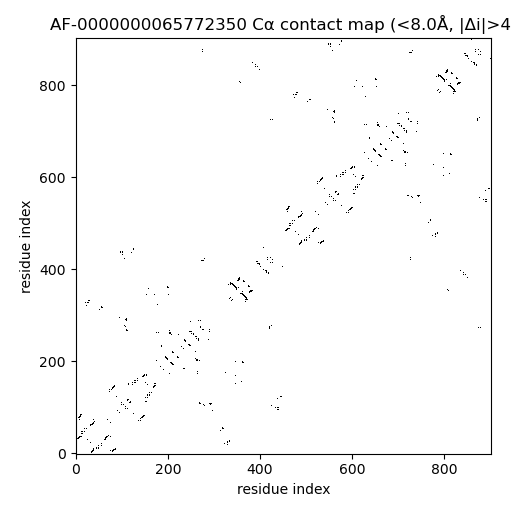B 1 82 ? 3.607 23.312 24.828 1 98.81 82 VAL B N 1
ATOM 4174 C CA . VAL B 1 82 ? 4.539 23.719 23.766 1 98.81 82 VAL B CA 1
ATOM 4175 C C . VAL B 1 82 ? 3.85 23.641 22.406 1 98.81 82 VAL B C 1
ATOM 4177 O O . VAL B 1 82 ? 3.477 22.547 21.969 1 98.81 82 VAL B O 1
ATOM 4180 N N . VAL B 1 83 ? 3.619 24.734 21.734 1 98.31 83 VAL B N 1
ATOM 4181 C CA . VAL B 1 83 ? 3.07 24.781 20.391 1 98.31 83 VAL B CA 1
ATOM 4182 C C . VAL B 1 83 ? 4.203 24.938 19.375 1 98.31 83 VAL B C 1
ATOM 4184 O O . VAL B 1 83 ? 5.031 25.844 19.484 1 98.31 83 VAL B O 1
ATOM 4187 N N . VAL B 1 84 ? 4.207 24.047 18.469 1 98 84 VAL B N 1
ATOM 4188 C CA . VAL B 1 84 ? 5.254 24.078 17.453 1 98 84 VAL B CA 1
ATOM 4189 C C . VAL B 1 84 ? 4.645 24.406 16.094 1 98 84 VAL B C 1
ATOM 4191 O O . VAL B 1 84 ? 3.736 23.719 15.617 1 98 84 VAL B O 1
ATOM 4194 N N . ALA B 1 85 ? 5.121 25.453 15.492 1 95.31 85 ALA B N 1
ATOM 4195 C CA . ALA B 1 85 ? 4.625 25.906 14.195 1 95.31 85 ALA B CA 1
ATOM 4196 C C . ALA B 1 85 ? 5.727 26.594 13.391 1 95.31 85 ALA B C 1
ATOM 4198 O O . ALA B 1 85 ? 5.797 27.812 13.344 1 95.31 85 ALA B O 1
ATOM 4199 N N . PHE B 1 86 ? 6.613 25.906 12.852 1 95 86 PHE B N 1
ATOM 4200 C CA . PHE B 1 86 ? 7.676 26.469 12.031 1 95 86 PHE B CA 1
ATOM 4201 C C . PHE B 1 86 ? 7.77 25.766 10.688 1 95 86 PHE B C 1
ATOM 4203 O O . PHE B 1 86 ? 7.121 24.734 10.477 1 95 86 PHE B O 1
ATOM 4210 N N . GLN B 1 87 ? 8.422 26.328 9.773 1 94.12 87 GLN B N 1
ATOM 4211 C CA . GLN B 1 87 ? 8.789 25.75 8.484 1 94.12 87 GLN B CA 1
ATOM 4212 C C . GLN B 1 87 ? 10.289 25.891 8.234 1 94.12 87 GLN B C 1
ATOM 4214 O O . GLN B 1 87 ? 10.773 26.953 7.859 1 94.12 87 GLN B O 1
ATOM 4219 N N . ILE B 1 88 ? 10.961 24.812 8.352 1 96.31 88 ILE B N 1
ATOM 4220 C CA . ILE B 1 88 ? 12.406 24.812 8.188 1 96.31 88 ILE B CA 1
ATOM 4221 C C . ILE B 1 88 ? 12.766 25.109 6.734 1 96.31 88 ILE B C 1
ATOM 4223 O O . ILE B 1 88 ? 12.273 24.438 5.824 1 96.31 88 ILE B O 1
ATOM 4227 N N . GLY B 1 89 ? 13.594 26.078 6.547 1 94.62 89 GLY B N 1
ATOM 4228 C CA . GLY B 1 89 ? 14.016 26.484 5.215 1 94.62 89 GLY B CA 1
ATOM 4229 C C . GLY B 1 89 ? 13.078 27.469 4.559 1 94.62 89 GLY B C 1
ATOM 4230 O O . GLY B 1 89 ? 13.438 28.109 3.566 1 94.62 89 GLY B O 1
ATOM 4231 N N . GLY B 1 90 ? 11.797 27.625 5.078 1 92.62 90 GLY B N 1
ATOM 4232 C CA . GLY B 1 90 ? 10.836 28.625 4.648 1 92.62 90 GLY B CA 1
ATOM 4233 C C . GLY B 1 90 ? 10.453 28.5 3.186 1 92.62 90 GLY B C 1
ATOM 4234 O O . GLY B 1 90 ? 10.68 27.453 2.572 1 92.62 90 GLY B O 1
ATOM 4235 N N . TYR B 1 91 ? 9.742 29.531 2.701 1 93.5 91 TYR B N 1
ATOM 4236 C CA . TYR B 1 91 ? 9.398 29.594 1.287 1 93.5 91 TYR B CA 1
ATOM 4237 C C . TYR B 1 91 ? 10.648 29.594 0.416 1 93.5 91 TYR B C 1
ATOM 4239 O O . TYR B 1 91 ? 10.812 28.719 -0.44 1 93.5 91 TYR B O 1
ATOM 4247 N N . GLU B 1 92 ? 11.398 30.625 0.634 1 94.5 92 GLU B N 1
ATOM 4248 C CA . GLU B 1 92 ? 12.742 30.594 0.063 1 94.5 92 GLU B CA 1
ATOM 4249 C C . GLU B 1 92 ? 13.781 30.188 1.111 1 94.5 92 GLU B C 1
ATOM 4251 O O . GLU B 1 92 ? 13.742 30.672 2.244 1 94.5 92 GLU B O 1
ATOM 4256 N N . PRO B 1 93 ? 14.586 29.312 0.841 1 97 93 PRO B N 1
ATOM 4257 C CA . PRO B 1 93 ? 14.797 28.719 -0.481 1 97 93 PRO B CA 1
ATOM 4258 C C . PRO B 1 93 ? 14.102 27.359 -0.637 1 97 93 PRO B C 1
ATOM 4260 O O . PRO B 1 93 ? 13.93 26.875 -1.758 1 97 93 PRO B O 1
ATOM 4263 N N . CYS B 1 94 ? 13.68 26.781 0.431 1 97.56 94 CYS B N 1
ATOM 4264 C CA . CYS B 1 94 ? 13.5 25.344 0.417 1 97.56 94 CYS B CA 1
ATOM 4265 C C . CYS B 1 94 ? 12.195 24.953 -0.279 1 97.56 94 CYS B C 1
ATOM 4267 O O . CYS B 1 94 ? 12.156 24 -1.05 1 97.56 94 CYS B O 1
ATOM 4269 N N . THR B 1 95 ? 11.109 25.656 -0.026 1 97.31 95 THR B N 1
ATOM 4270 C CA . THR B 1 95 ? 9.867 25.359 -0.728 1 97.31 95 THR B CA 1
ATOM 4271 C C . THR B 1 95 ? 10.039 25.531 -2.234 1 97.31 95 THR B C 1
ATOM 4273 O O . THR B 1 95 ? 9.594 24.688 -3.018 1 97.31 95 THR B O 1
ATOM 4276 N N . VAL B 1 96 ? 10.672 26.656 -2.613 1 98.06 96 VAL B N 1
ATOM 4277 C CA . VAL B 1 96 ? 10.922 26.922 -4.027 1 98.06 96 VAL B CA 1
ATOM 4278 C C . VAL B 1 96 ? 11.75 25.781 -4.625 1 98.06 96 VAL B C 1
ATOM 4280 O O . VAL B 1 96 ? 11.445 25.297 -5.719 1 98.06 96 VAL B O 1
ATOM 4283 N N . THR B 1 97 ? 12.766 25.359 -3.918 1 98.62 97 THR B N 1
ATOM 4284 C CA . THR B 1 97 ? 13.617 24.266 -4.371 1 98.62 97 THR B CA 1
ATOM 4285 C C . THR B 1 97 ? 12.812 22.984 -4.559 1 98.62 97 THR B C 1
ATOM 4287 O O . THR B 1 97 ? 12.984 22.281 -5.555 1 98.62 97 THR B O 1
ATOM 4290 N N . ASP B 1 98 ? 11.891 22.672 -3.627 1 98.69 98 ASP B N 1
ATOM 4291 C CA . ASP B 1 98 ? 11.055 21.484 -3.693 1 98.69 98 ASP B CA 1
ATOM 4292 C C . ASP B 1 98 ? 10.234 21.453 -4.984 1 98.69 98 ASP B C 1
ATOM 4294 O O . ASP B 1 98 ? 9.992 20.391 -5.555 1 98.69 98 ASP B O 1
ATOM 4298 N N . PHE B 1 99 ? 9.789 22.609 -5.434 1 98.69 99 PHE B N 1
ATOM 4299 C CA . PHE B 1 99 ? 8.938 22.703 -6.613 1 98.69 99 PHE B CA 1
ATOM 4300 C C . PHE B 1 99 ? 9.773 22.766 -7.883 1 98.69 99 PHE B C 1
ATOM 4302 O O . PHE B 1 99 ? 9.5 22.047 -8.852 1 98.69 99 PHE B O 1
ATOM 4309 N N . GLU B 1 100 ? 10.836 23.562 -7.891 1 98.56 100 GLU B N 1
ATOM 4310 C CA . GLU B 1 100 ? 11.609 23.812 -9.109 1 98.56 100 GLU B CA 1
ATOM 4311 C C . GLU B 1 100 ? 12.352 22.562 -9.555 1 98.56 100 GLU B C 1
ATOM 4313 O O . GLU B 1 100 ? 12.367 22.234 -10.742 1 98.56 100 GLU B O 1
ATOM 4318 N N . VAL B 1 101 ? 13.008 21.875 -8.633 1 98.81 101 VAL B N 1
ATOM 4319 C CA . VAL B 1 101 ? 13.766 20.672 -8.984 1 98.81 101 VAL B CA 1
ATOM 4320 C C . VAL B 1 101 ? 12.812 19.594 -9.492 1 98.81 101 VAL B C 1
ATOM 4322 O O . VAL B 1 101 ? 13.102 18.938 -10.492 1 98.81 101 VAL B O 1
ATOM 4325 N N . CYS B 1 102 ? 11.68 19.391 -8.797 1 98.69 102 CYS B N 1
ATOM 4326 C CA . CYS B 1 102 ? 10.703 18.391 -9.227 1 98.69 102 CYS B CA 1
ATOM 4327 C C . CYS B 1 102 ? 10.172 18.719 -10.617 1 98.69 102 CYS B C 1
ATOM 4329 O O . CYS B 1 102 ? 10.055 17.844 -11.469 1 98.69 102 CYS B O 1
ATOM 4331 N N . LYS B 1 103 ? 9.891 19.984 -10.828 1 98.06 103 LYS B N 1
ATOM 4332 C CA . LYS B 1 103 ? 9.383 20.422 -12.125 1 98.06 103 LYS B CA 1
ATOM 4333 C C . LYS B 1 103 ? 10.391 20.125 -13.234 1 98.06 103 LYS B C 1
ATOM 4335 O O . LYS B 1 103 ? 10.016 19.719 -14.336 1 98.06 103 LYS B O 1
ATOM 4340 N N . ARG B 1 104 ? 11.672 20.344 -13 1 98.31 104 ARG B N 1
ATOM 4341 C CA . ARG B 1 104 ? 12.727 20.078 -13.969 1 98.31 104 ARG B CA 1
ATOM 4342 C C . ARG B 1 104 ? 12.766 18.594 -14.344 1 98.31 104 ARG B C 1
ATOM 4344 O O . ARG B 1 104 ? 13.148 18.25 -15.461 1 98.31 104 ARG B O 1
ATOM 4351 N N . HIS B 1 105 ? 12.336 17.781 -13.453 1 98.25 105 HIS B N 1
ATOM 4352 C CA . HIS B 1 105 ? 12.328 16.344 -13.711 1 98.25 105 HIS B CA 1
ATOM 4353 C C . HIS B 1 105 ? 10.969 15.883 -14.227 1 98.25 105 HIS B C 1
ATOM 4355 O O . HIS B 1 105 ? 10.695 14.68 -14.297 1 98.25 105 HIS B O 1
ATOM 4361 N N . GLY B 1 106 ? 10.062 16.812 -14.461 1 97.25 106 GLY B N 1
ATOM 4362 C CA . GLY B 1 106 ? 8.781 16.5 -15.062 1 97.25 106 GLY B CA 1
ATOM 4363 C C . GLY B 1 106 ? 7.715 16.141 -14.047 1 97.25 106 GLY B C 1
ATOM 4364 O O . GLY B 1 106 ? 6.668 15.602 -14.398 1 97.25 106 GLY B O 1
ATOM 4365 N N . LEU B 1 107 ? 7.926 16.406 -12.82 1 98.19 107 LEU B N 1
ATOM 4366 C CA . LEU B 1 107 ? 6.969 16.109 -11.758 1 98.19 107 LEU B CA 1
ATOM 4367 C C . LEU B 1 107 ? 6.305 17.391 -11.258 1 98.19 107 LEU B C 1
ATOM 4369 O O . LEU B 1 107 ? 6.949 18.219 -10.602 1 98.19 107 LEU B O 1
ATOM 4373 N N . GLU B 1 108 ? 5.051 17.516 -11.539 1 97.62 108 GLU B N 1
ATOM 4374 C CA . GLU B 1 108 ? 4.289 18.688 -11.109 1 97.62 108 GLU B CA 1
ATOM 4375 C C . GLU B 1 108 ? 3.586 18.438 -9.781 1 97.62 108 GLU B C 1
ATOM 4377 O O . GLU B 1 108 ? 3.072 17.344 -9.539 1 97.62 108 GLU B O 1
ATOM 4382 N N . GLN B 1 109 ? 3.6 19.422 -8.93 1 97.69 109 GLN B N 1
ATOM 4383 C CA . GLN B 1 109 ? 3.016 19.297 -7.598 1 97.69 109 GLN B CA 1
ATOM 4384 C C . GLN B 1 109 ? 2.012 20.422 -7.336 1 97.69 109 GLN B C 1
ATOM 4386 O O . GLN B 1 109 ? 2.018 21.438 -8.023 1 97.69 109 GLN B O 1
ATOM 4391 N N . THR B 1 110 ? 1.125 20.188 -6.359 1 96.94 110 THR B N 1
ATOM 4392 C CA . THR B 1 110 ? 0.19 21.219 -5.922 1 96.94 110 THR B CA 1
ATOM 4393 C C . THR B 1 110 ? 0.674 21.875 -4.633 1 96.94 110 THR B C 1
ATOM 4395 O O . THR B 1 110 ? 1.017 23.047 -4.621 1 96.94 110 THR B O 1
ATOM 4398 N N . ILE B 1 111 ? 0.858 21.125 -3.562 1 96.06 111 ILE B N 1
ATOM 4399 C CA . ILE B 1 111 ? 1.193 21.656 -2.248 1 96.06 111 ILE B CA 1
ATOM 4400 C C . ILE B 1 111 ? 2.602 21.219 -1.854 1 96.06 111 ILE B C 1
ATOM 4402 O O . ILE B 1 111 ? 3.424 22.031 -1.441 1 96.06 111 ILE B O 1
ATOM 4406 N N . ALA B 1 112 ? 2.91 19.891 -1.971 1 96.62 112 ALA B N 1
ATOM 4407 C CA . ALA B 1 112 ? 4.25 19.344 -1.807 1 96.62 112 ALA B CA 1
ATOM 4408 C C . ALA B 1 112 ? 4.719 19.453 -0.359 1 96.62 112 ALA B C 1
ATOM 4410 O O . ALA B 1 112 ? 5.918 19.547 -0.095 1 96.62 112 ALA B O 1
ATOM 4411 N N . ASP B 1 113 ? 3.889 19.391 0.648 1 95.81 113 ASP B N 1
ATOM 4412 C CA . ASP B 1 113 ? 4.355 19.625 2.014 1 95.81 113 ASP B CA 1
ATOM 4413 C C . ASP B 1 113 ? 4.031 18.422 2.904 1 95.81 113 ASP B C 1
ATOM 4415 O O . ASP B 1 113 ? 4.258 18.469 4.113 1 95.81 113 ASP B O 1
ATOM 4419 N N . THR B 1 114 ? 3.408 17.422 2.336 1 95 114 THR B N 1
ATOM 4420 C CA . THR B 1 114 ? 2.939 16.297 3.146 1 95 114 THR B CA 1
ATOM 4421 C C . THR B 1 114 ? 3.51 14.977 2.629 1 95 114 THR B C 1
ATOM 4423 O O . THR B 1 114 ? 4.051 14.188 3.4 1 95 114 THR B O 1
ATOM 4426 N N . LEU B 1 115 ? 3.375 14.75 1.36 1 96.56 115 LEU B N 1
ATOM 4427 C CA . LEU B 1 115 ? 3.836 13.539 0.688 1 96.56 115 LEU B CA 1
ATOM 4428 C C . LEU B 1 115 ? 4.605 13.891 -0.584 1 96.56 115 LEU B C 1
ATOM 4430 O O . LEU B 1 115 ? 4.871 15.062 -0.854 1 96.56 115 LEU B O 1
ATOM 4434 N N . GLY B 1 116 ? 5.07 12.844 -1.304 1 97.69 116 GLY B N 1
ATOM 4435 C CA . GLY B 1 116 ? 5.84 13.094 -2.512 1 97.69 116 GLY B CA 1
ATOM 4436 C C . GLY B 1 116 ? 7.25 13.578 -2.23 1 97.69 116 GLY B C 1
ATOM 4437 O O . GLY B 1 116 ? 7.637 13.742 -1.072 1 97.69 116 GLY B O 1
ATOM 4438 N N . PRO B 1 117 ? 7.992 13.867 -3.281 1 98.62 117 PRO B N 1
ATOM 4439 C CA . PRO B 1 117 ? 9.375 14.32 -3.094 1 98.62 117 PRO B CA 1
ATOM 4440 C C . PRO B 1 117 ? 9.469 15.602 -2.271 1 98.62 117 PRO B C 1
ATOM 4442 O O . PRO B 1 117 ? 10.375 15.742 -1.44 1 98.62 117 PRO B O 1
ATOM 4445 N N . GLY B 1 118 ? 8.562 16.547 -2.533 1 98.44 118 GLY B N 1
ATOM 4446 C CA . GLY B 1 118 ? 8.562 17.734 -1.706 1 98.44 118 GLY B CA 1
ATOM 4447 C C . GLY B 1 118 ? 8.336 17.453 -0.235 1 98.44 118 GLY B C 1
ATOM 4448 O O . GLY B 1 118 ? 9.047 17.969 0.625 1 98.44 118 GLY B O 1
ATOM 4449 N N . GLY B 1 119 ? 7.297 16.609 0.079 1 98.31 119 GLY B N 1
ATOM 4450 C CA . GLY B 1 119 ? 7.023 16.219 1.45 1 98.31 119 GLY B CA 1
ATOM 4451 C C . GLY B 1 119 ? 8.156 15.43 2.084 1 98.31 119 GLY B C 1
ATOM 4452 O O . GLY B 1 119 ? 8.453 15.609 3.268 1 98.31 119 GLY B O 1
ATOM 4453 N N . ILE B 1 120 ? 8.766 14.57 1.335 1 98.81 120 ILE B N 1
ATOM 4454 C CA . ILE B 1 120 ? 9.898 13.773 1.801 1 98.81 120 ILE B CA 1
ATOM 4455 C C . ILE B 1 120 ? 11.039 14.695 2.211 1 98.81 120 ILE B C 1
ATOM 4457 O O . ILE B 1 120 ? 11.594 14.562 3.305 1 98.81 120 ILE B O 1
ATOM 4461 N N . MET B 1 121 ? 11.398 15.656 1.336 1 98.88 121 MET B N 1
ATOM 4462 C CA . MET B 1 121 ? 12.469 16.594 1.645 1 98.88 121 MET B CA 1
ATOM 4463 C C . MET B 1 121 ? 12.125 17.438 2.863 1 98.88 121 MET B C 1
ATOM 4465 O O . MET B 1 121 ? 12.984 17.703 3.707 1 98.88 121 MET B O 1
ATOM 4469 N N . ARG B 1 122 ? 10.875 17.844 2.939 1 98.69 122 ARG B N 1
ATOM 4470 C CA . ARG B 1 122 ? 10.438 18.641 4.086 1 98.69 122 ARG B CA 1
ATOM 4471 C C . ARG B 1 122 ? 10.578 17.844 5.383 1 98.69 122 ARG B C 1
ATOM 4473 O O . ARG B 1 122 ? 10.992 18.406 6.406 1 98.69 122 ARG B O 1
ATOM 4480 N N . ALA B 1 123 ? 10.242 16.594 5.371 1 98.75 123 ALA B N 1
ATOM 4481 C CA . ALA B 1 123 ? 10.398 15.758 6.551 1 98.75 123 ALA B CA 1
ATOM 4482 C C . ALA B 1 123 ? 11.867 15.656 6.961 1 98.75 123 ALA B C 1
ATOM 4484 O O . ALA B 1 123 ? 12.195 15.773 8.141 1 98.75 123 ALA B O 1
ATOM 4485 N N . LEU B 1 124 ? 12.688 15.469 5.957 1 98.81 124 LEU B N 1
ATOM 4486 C CA . LEU B 1 124 ? 14.117 15.289 6.199 1 98.81 124 LEU B CA 1
ATOM 4487 C C . LEU B 1 124 ? 14.719 16.547 6.828 1 98.81 124 LEU B C 1
ATOM 4489 O O . LEU B 1 124 ? 15.602 16.453 7.688 1 98.81 124 LEU B O 1
ATOM 4493 N N . ARG B 1 125 ? 14.242 17.688 6.426 1 98.25 125 ARG B N 1
ATOM 4494 C CA . ARG B 1 125 ? 14.742 18.938 6.969 1 98.25 125 ARG B CA 1
ATOM 4495 C C . ARG B 1 125 ? 14.148 19.219 8.344 1 98.25 125 ARG B C 1
ATOM 4497 O O . ARG B 1 125 ? 14.797 19.828 9.195 1 98.25 125 ARG B O 1
ATOM 4504 N N . THR B 1 126 ? 13 18.75 8.641 1 98.56 126 THR B N 1
ATOM 4505 C CA . THR B 1 126 ? 12.188 19.203 9.766 1 98.56 126 THR B CA 1
ATOM 4506 C C . THR B 1 126 ? 12.422 18.328 10.984 1 98.56 126 THR B C 1
ATOM 4508 O O . THR B 1 126 ? 12.562 18.828 12.102 1 98.56 126 THR B O 1
ATOM 4511 N N . ILE B 1 127 ? 12.523 17.031 10.852 1 98.75 127 ILE B N 1
ATOM 4512 C CA . ILE B 1 127 ? 12.445 16.062 11.938 1 98.75 127 ILE B CA 1
ATOM 4513 C C . ILE B 1 127 ? 13.625 16.25 12.883 1 98.75 127 ILE B C 1
ATOM 4515 O O . ILE B 1 127 ? 13.461 16.219 14.109 1 98.75 127 ILE B O 1
ATOM 4519 N N . PRO B 1 128 ? 14.875 16.562 12.414 1 98.44 128 PRO B N 1
ATOM 4520 C CA . PRO B 1 128 ? 15.969 16.797 13.352 1 98.44 128 PRO B CA 1
ATOM 4521 C C . PRO B 1 128 ? 15.695 17.953 14.305 1 98.44 128 PRO B C 1
ATOM 4523 O O . PRO B 1 128 ? 16.109 17.922 15.469 1 98.44 128 PRO B O 1
ATOM 4526 N N . HIS B 1 129 ? 15.047 18.969 13.812 1 98.12 129 HIS B N 1
ATOM 4527 C CA . HIS B 1 129 ? 14.711 20.109 14.656 1 98.12 129 HIS B CA 1
ATOM 4528 C C . HIS B 1 129 ? 13.641 19.734 15.68 1 98.12 129 HIS B C 1
ATOM 4530 O O . HIS B 1 129 ? 13.688 20.188 16.828 1 98.12 129 HIS B O 1
ATOM 4536 N N . LEU B 1 130 ? 12.688 18.953 15.242 1 98.81 130 LEU B N 1
ATOM 4537 C CA . LEU B 1 130 ? 11.672 18.469 16.172 1 98.81 130 LEU B CA 1
ATOM 4538 C C . LEU B 1 130 ? 12.305 17.594 17.25 1 98.81 130 LEU B C 1
ATOM 4540 O O . LEU B 1 130 ? 11.914 17.688 18.422 1 98.81 130 LEU B O 1
ATOM 4544 N N . TRP B 1 131 ? 13.25 16.766 16.875 1 98.62 131 TRP B N 1
ATOM 4545 C CA . TRP B 1 131 ? 13.961 15.945 17.859 1 98.62 131 TRP B CA 1
ATOM 4546 C C . TRP B 1 131 ? 14.703 16.812 18.859 1 98.62 131 TRP B C 1
ATOM 4548 O O . TRP B 1 131 ? 14.766 16.484 20.047 1 98.62 131 TRP B O 1
ATOM 4558 N N . GLN B 1 132 ? 15.242 17.906 18.391 1 98.38 132 GLN B N 1
ATOM 4559 C CA . GLN B 1 132 ? 15.938 18.828 19.281 1 98.38 132 GLN B CA 1
ATOM 4560 C C . GLN B 1 132 ? 14.977 19.422 20.297 1 98.38 132 GLN B C 1
ATOM 4562 O O . GLN B 1 132 ? 15.336 19.625 21.469 1 98.38 132 GLN B O 1
ATOM 4567 N N . ILE B 1 133 ? 13.805 19.766 19.844 1 98.75 133 ILE B N 1
ATOM 4568 C CA . ILE B 1 133 ? 12.789 20.266 20.781 1 98.75 133 ILE B CA 1
ATOM 4569 C C . ILE B 1 133 ? 12.492 19.203 21.828 1 98.75 133 ILE B C 1
ATOM 4571 O O . ILE B 1 133 ? 12.406 19.5 23.016 1 98.75 133 ILE B O 1
ATOM 4575 N N . CYS B 1 134 ? 12.312 17.969 21.391 1 98.81 134 CYS B N 1
ATOM 4576 C CA . CYS B 1 134 ? 12.031 16.859 22.297 1 98.81 134 CYS B CA 1
ATOM 4577 C C . CYS B 1 134 ? 13.156 16.688 23.312 1 98.81 134 CYS B C 1
ATOM 4579 O O . CYS B 1 134 ? 12.906 16.438 24.5 1 98.81 134 CYS B O 1
ATOM 4581 N N . GLU B 1 135 ? 14.367 16.844 22.859 1 98.44 135 GLU B N 1
ATOM 4582 C CA . GLU B 1 135 ? 15.523 16.766 23.75 1 98.44 135 GLU B CA 1
ATOM 4583 C C . GLU B 1 135 ? 15.469 17.844 24.828 1 98.44 135 GLU B C 1
ATOM 4585 O O . GLU B 1 135 ? 15.641 17.562 26 1 98.44 135 GLU B O 1
ATOM 4590 N N . ASP B 1 136 ? 15.258 19.031 24.375 1 98.75 136 ASP B N 1
ATOM 4591 C CA . ASP B 1 136 ? 15.18 20.156 25.312 1 98.75 136 ASP B CA 1
ATOM 4592 C C . ASP B 1 136 ? 14.016 19.984 26.281 1 98.75 136 ASP B C 1
ATOM 4594 O O . ASP B 1 136 ? 14.141 20.266 27.469 1 98.75 136 ASP B O 1
ATOM 4598 N N . MET B 1 137 ? 12.875 19.562 25.781 1 98.88 137 MET B N 1
ATOM 4599 C CA . MET B 1 137 ? 11.719 19.344 26.625 1 98.88 137 MET B CA 1
ATOM 4600 C C . MET B 1 137 ? 12.023 18.297 27.703 1 98.88 137 MET B C 1
ATOM 4602 O O . MET B 1 137 ? 11.625 18.469 28.859 1 98.88 137 MET B O 1
ATOM 4606 N N . THR B 1 138 ? 12.664 17.25 27.297 1 98.69 138 THR B N 1
ATOM 4607 C CA . THR B 1 138 ? 13.039 16.203 28.234 1 98.69 138 THR B CA 1
ATOM 4608 C C . THR B 1 138 ? 13.828 16.781 29.422 1 98.69 138 THR B C 1
ATOM 4610 O O . THR B 1 138 ? 13.672 16.328 30.547 1 98.69 138 THR B O 1
ATOM 4613 N N . GLU B 1 139 ? 14.57 17.781 29.141 1 98.5 139 GLU B N 1
ATOM 4614 C CA . GLU B 1 139 ? 15.469 18.344 30.156 1 98.5 139 GLU B CA 1
ATOM 4615 C C . GLU B 1 139 ? 14.758 19.391 31 1 98.5 139 GLU B C 1
ATOM 4617 O O . GLU B 1 139 ? 14.93 19.422 32.219 1 98.5 139 GLU B O 1
ATOM 4622 N N . VAL B 1 140 ? 13.922 20.25 30.391 1 98.75 140 VAL B N 1
ATOM 4623 C CA . VAL B 1 140 ? 13.578 21.469 31.125 1 98.75 140 VAL B CA 1
ATOM 4624 C C . VAL B 1 140 ? 12.07 21.516 31.359 1 98.75 140 VAL B C 1
ATOM 4626 O O . VAL B 1 140 ? 11.594 22.281 32.188 1 98.75 140 VAL B O 1
ATOM 4629 N N . CYS B 1 141 ? 11.305 20.703 30.688 1 98.56 141 CYS B N 1
ATOM 4630 C CA . CYS B 1 141 ? 9.859 20.641 30.906 1 98.56 141 CYS B CA 1
ATOM 4631 C C . CYS B 1 141 ? 9.305 19.266 30.516 1 98.56 141 CYS B C 1
ATOM 4633 O O . CYS B 1 141 ? 8.406 19.172 29.688 1 98.56 141 CYS B O 1
ATOM 4635 N N . PRO B 1 142 ? 9.711 18.188 31.094 1 98.12 142 PRO B N 1
ATOM 4636 C CA . PRO B 1 142 ? 9.383 16.812 30.703 1 98.12 142 PRO B CA 1
ATOM 4637 C C . PRO B 1 142 ? 7.895 16.516 30.828 1 98.12 142 PRO B C 1
ATOM 4639 O O . PRO B 1 142 ? 7.414 15.539 30.219 1 98.12 142 PRO B O 1
ATOM 4642 N N . ASP B 1 143 ? 7.16 17.312 31.516 1 97.75 143 ASP B N 1
ATOM 4643 C CA . ASP B 1 143 ? 5.746 17.016 31.719 1 97.75 143 ASP B CA 1
ATOM 4644 C C . ASP B 1 143 ? 4.871 17.828 30.766 1 97.75 143 ASP B C 1
ATOM 4646 O O . ASP B 1 143 ? 3.648 17.672 30.75 1 97.75 143 ASP B O 1
ATOM 4650 N N . ALA B 1 144 ? 5.465 18.703 29.953 1 98.62 144 ALA B N 1
ATOM 4651 C CA . ALA B 1 144 ? 4.719 19.562 29.031 1 98.62 144 ALA B CA 1
ATOM 4652 C C . ALA B 1 144 ? 4.062 18.734 27.922 1 98.62 144 ALA B C 1
ATOM 4654 O O . ALA B 1 144 ? 4.566 17.672 27.547 1 98.62 144 ALA B O 1
ATOM 4655 N N . THR B 1 145 ? 2.939 19.188 27.406 1 98.75 145 THR B N 1
ATOM 4656 C CA . THR B 1 145 ? 2.279 18.609 26.25 1 98.75 145 THR B CA 1
ATOM 4657 C C . THR B 1 145 ? 2.621 19.406 24.984 1 98.75 145 THR B C 1
ATOM 4659 O O . THR B 1 145 ? 2.408 20.609 24.922 1 98.75 145 THR B O 1
ATOM 4662 N N . MET B 1 146 ? 3.158 18.734 24.047 1 98.81 146 MET B N 1
ATOM 4663 C CA . MET B 1 146 ? 3.492 19.359 22.766 1 98.81 146 MET B CA 1
ATOM 4664 C C . MET B 1 146 ? 2.309 19.312 21.812 1 98.81 146 MET B C 1
ATOM 4666 O O . MET B 1 146 ? 1.702 18.25 21.625 1 98.81 146 MET B O 1
ATOM 4670 N N . LEU B 1 147 ? 1.977 20.406 21.25 1 98.62 147 LEU B N 1
ATOM 4671 C CA . LEU B 1 147 ? 0.99 20.578 20.188 1 98.62 147 LEU B CA 1
ATOM 4672 C C . LEU B 1 147 ? 1.668 20.922 18.859 1 98.62 147 LEU B C 1
ATOM 4674 O O . LEU B 1 147 ? 1.992 22.078 18.609 1 98.62 147 LEU B O 1
ATOM 4678 N N . ASN B 1 148 ? 1.795 19.938 17.969 1 98.25 148 ASN B N 1
ATOM 4679 C CA . ASN B 1 148 ? 2.572 20.078 16.75 1 98.25 148 ASN B CA 1
ATOM 4680 C C . ASN B 1 148 ? 1.683 20.422 15.562 1 98.25 148 ASN B C 1
ATOM 4682 O O . ASN B 1 148 ? 0.784 19.656 15.211 1 98.25 148 ASN B O 1
ATOM 4686 N N . TYR B 1 149 ? 1.977 21.531 14.922 1 97 149 TYR B N 1
ATOM 4687 C CA . TYR B 1 149 ? 1.242 21.953 13.734 1 97 149 TYR B CA 1
ATOM 4688 C C . TYR B 1 149 ? 2.117 21.859 12.484 1 97 149 TYR B C 1
ATOM 4690 O O . TYR B 1 149 ? 1.713 22.281 11.398 1 97 149 TYR B O 1
ATOM 4698 N N . VAL B 1 150 ? 3.301 21.266 12.617 1 97.12 150 VAL B N 1
ATOM 4699 C CA . VAL B 1 150 ? 4.297 21.281 11.555 1 97.12 150 VAL B CA 1
ATOM 4700 C C . VAL B 1 150 ? 4.055 20.109 10.602 1 97.12 150 VAL B C 1
ATOM 4702 O O . VAL B 1 150 ? 3.887 18.969 11.047 1 97.12 150 VAL B O 1
ATOM 4705 N N . ASN B 1 151 ? 4.066 20.375 9.352 1 96.5 151 ASN B N 1
ATOM 4706 C CA . ASN B 1 151 ? 4.035 19.344 8.32 1 96.5 151 ASN B CA 1
ATOM 4707 C C . ASN B 1 151 ? 5.441 18.906 7.93 1 96.5 151 ASN B C 1
ATOM 4709 O O . ASN B 1 151 ? 6.398 19.672 8.062 1 96.5 151 ASN B O 1
ATOM 4713 N N . PRO B 1 152 ? 5.465 17.672 7.391 1 98.06 152 PRO B N 1
ATOM 4714 C CA . PRO B 1 152 ? 4.422 16.672 7.219 1 98.06 152 PRO B CA 1
ATOM 4715 C C . PRO B 1 152 ? 4.027 15.992 8.531 1 98.06 152 PRO B C 1
ATOM 4717 O O . PRO B 1 152 ? 4.859 15.344 9.172 1 98.06 152 PRO B O 1
ATOM 4720 N N . MET B 1 153 ? 2.799 16.031 8.797 1 98.25 153 MET B N 1
ATOM 4721 C CA . MET B 1 153 ? 2.27 15.734 10.117 1 98.25 153 MET B CA 1
ATOM 4722 C C . MET B 1 153 ? 2.545 14.281 10.5 1 98.25 153 MET B C 1
ATOM 4724 O O . MET B 1 153 ? 3.1 14.008 11.562 1 98.25 153 MET B O 1
ATOM 4728 N N . ALA B 1 154 ? 2.254 13.328 9.586 1 98.38 154 ALA B N 1
ATOM 4729 C CA . ALA B 1 154 ? 2.334 11.914 9.93 1 98.38 154 ALA B CA 1
ATOM 4730 C C . ALA B 1 154 ? 3.779 11.484 10.164 1 98.38 154 ALA B C 1
ATOM 4732 O O . ALA B 1 154 ? 4.086 10.828 11.164 1 98.38 154 ALA B O 1
ATOM 4733 N N . MET B 1 155 ? 4.691 11.859 9.297 1 98.62 155 MET B N 1
ATOM 4734 C CA . MET B 1 155 ? 6.094 11.461 9.414 1 98.62 155 MET B CA 1
ATOM 4735 C C . MET B 1 155 ? 6.75 12.133 10.617 1 98.62 155 MET B C 1
ATOM 4737 O O . MET B 1 155 ? 7.508 11.5 11.352 1 98.62 155 MET B O 1
ATOM 4741 N N . ASN B 1 156 ? 6.434 13.438 10.844 1 98.75 156 ASN B N 1
ATOM 4742 C CA . ASN B 1 156 ? 6.953 14.164 12 1 98.75 156 ASN B CA 1
ATOM 4743 C C . ASN B 1 156 ? 6.535 13.508 13.312 1 98.75 156 ASN B C 1
ATOM 4745 O O . ASN B 1 156 ? 7.379 13.227 14.164 1 98.75 156 ASN B O 1
ATOM 4749 N N . THR B 1 157 ? 5.25 13.281 13.406 1 98.69 157 THR B N 1
ATOM 4750 C CA . THR B 1 157 ? 4.688 12.711 14.625 1 98.69 157 THR B CA 1
ATOM 4751 C C . THR B 1 157 ? 5.246 11.312 14.875 1 98.69 157 THR B C 1
ATOM 4753 O O . THR B 1 157 ? 5.621 10.984 16 1 98.69 157 THR B O 1
ATOM 4756 N N . TRP B 1 158 ? 5.297 10.547 13.828 1 98.56 158 TRP B N 1
ATOM 4757 C CA . TRP B 1 158 ? 5.805 9.188 13.914 1 98.56 158 TRP B CA 1
ATOM 4758 C C . TRP B 1 158 ? 7.262 9.172 14.359 1 98.56 158 TRP B C 1
ATOM 4760 O O . TRP B 1 158 ? 7.637 8.398 15.242 1 98.56 158 TRP B O 1
ATOM 4770 N N . ALA B 1 159 ? 8.086 10.031 13.812 1 98.56 159 ALA B N 1
ATOM 4771 C CA . ALA B 1 159 ? 9.508 10.086 14.156 1 98.56 159 ALA B CA 1
ATOM 4772 C C . ALA B 1 159 ? 9.703 10.508 15.609 1 98.56 159 ALA B C 1
ATOM 4774 O O . ALA B 1 159 ? 10.609 10.008 16.281 1 98.56 159 ALA B O 1
ATOM 4775 N N . MET B 1 160 ? 8.891 11.43 16.109 1 98.62 160 MET B N 1
ATOM 4776 C CA . MET B 1 160 ? 8.992 11.859 17.5 1 98.62 160 MET B CA 1
ATOM 4777 C C . MET B 1 160 ? 8.594 10.727 18.438 1 98.62 160 MET B C 1
ATOM 4779 O O . MET B 1 160 ? 9.266 10.5 19.453 1 98.62 160 MET B O 1
ATOM 4783 N N . TYR B 1 161 ? 7.523 9.984 18.141 1 98.06 161 TYR B N 1
ATOM 4784 C CA . TYR B 1 161 ? 7.117 8.844 18.969 1 98.06 161 TYR B CA 1
ATOM 4785 C C . TYR B 1 161 ? 8.211 7.789 19 1 98.06 161 TYR B C 1
ATOM 4787 O O . TYR B 1 161 ? 8.461 7.18 20.047 1 98.06 161 TYR B O 1
ATOM 4795 N N . ALA B 1 162 ? 8.805 7.598 17.875 1 97.88 162 ALA B N 1
ATOM 4796 C CA . ALA B 1 162 ? 9.789 6.52 17.766 1 97.88 162 ALA B CA 1
ATOM 4797 C C . ALA B 1 162 ? 11.031 6.816 18.594 1 97.88 162 ALA B C 1
ATOM 4799 O O . ALA B 1 162 ? 11.57 5.922 19.25 1 97.88 162 ALA B O 1
ATOM 4800 N N . ARG B 1 163 ? 11.516 8.039 18.625 1 97.94 163 ARG B N 1
ATOM 4801 C CA . ARG B 1 163 ? 12.781 8.367 19.281 1 97.94 163 ARG B CA 1
ATOM 4802 C C . ARG B 1 163 ? 12.547 8.875 20.688 1 97.94 163 ARG B C 1
ATOM 4804 O O . ARG B 1 163 ? 13.383 8.656 21.578 1 97.94 163 ARG B O 1
ATOM 4811 N N . TYR B 1 164 ? 11.43 9.547 20.922 1 98.19 164 TYR B N 1
ATOM 4812 C CA . TYR B 1 164 ? 11.125 10.133 22.219 1 98.19 164 TYR B CA 1
ATOM 4813 C C . TYR B 1 164 ? 9.727 9.734 22.688 1 98.19 164 TYR B C 1
ATOM 4815 O O . TYR B 1 164 ? 8.859 10.586 22.875 1 98.19 164 TYR B O 1
ATOM 4823 N N . PRO B 1 165 ? 9.516 8.438 22.984 1 96.69 165 PRO B N 1
ATOM 4824 C CA . PRO B 1 165 ? 8.188 7.93 23.328 1 96.69 165 PRO B CA 1
ATOM 4825 C C . PRO B 1 165 ? 7.641 8.523 24.625 1 96.69 165 PRO B C 1
ATOM 4827 O O . PRO B 1 165 ? 6.434 8.453 24.875 1 96.69 165 PRO B O 1
ATOM 4830 N N . HIS B 1 166 ? 8.539 9.172 25.438 1 97.38 166 HIS B N 1
ATOM 4831 C CA . HIS B 1 166 ? 8.102 9.695 26.734 1 97.38 166 HIS B CA 1
ATOM 4832 C C . HIS B 1 166 ? 7.504 11.086 26.578 1 97.38 166 HIS B C 1
ATOM 4834 O O . HIS B 1 166 ? 6.859 11.594 27.516 1 97.38 166 HIS B O 1
ATOM 4840 N N . ILE B 1 167 ? 7.754 11.75 25.453 1 98.31 167 ILE B N 1
ATOM 4841 C CA . ILE B 1 167 ? 7.207 13.086 25.219 1 98.31 167 ILE B CA 1
ATOM 4842 C C . ILE B 1 167 ? 5.703 12.992 24.969 1 98.31 167 ILE B C 1
ATOM 4844 O O . ILE B 1 167 ? 5.258 12.25 24.094 1 98.31 167 ILE B O 1
ATOM 4848 N N . LYS B 1 168 ? 4.914 13.719 25.781 1 98.5 168 LYS B N 1
ATOM 4849 C CA . LYS B 1 168 ? 3.492 13.883 25.5 1 98.5 168 LYS B CA 1
ATOM 4850 C C . LYS B 1 168 ? 3.271 14.781 24.281 1 98.5 168 LYS B C 1
ATOM 4852 O O . LYS B 1 168 ? 3.678 15.945 24.281 1 98.5 168 LYS B O 1
ATOM 4857 N N . GLN B 1 169 ? 2.684 14.227 23.266 1 98.5 169 GLN B N 1
ATOM 4858 C CA . GLN B 1 169 ? 2.52 15.016 22.047 1 98.5 169 GLN B CA 1
ATOM 4859 C C . GLN B 1 169 ? 1.227 14.648 21.328 1 98.5 169 GLN B C 1
ATOM 4861 O O . GLN B 1 169 ? 0.684 13.562 21.516 1 98.5 169 GLN B O 1
ATOM 4866 N N . VAL B 1 170 ? 0.774 15.555 20.469 1 98.75 170 VAL B N 1
ATOM 4867 C CA . VAL B 1 170 ? -0.305 15.344 19.516 1 98.75 170 VAL B CA 1
ATOM 4868 C C . VAL B 1 170 ? -0.072 16.203 18.281 1 98.75 170 VAL B C 1
ATOM 4870 O O . VAL B 1 170 ? 0.352 17.344 18.375 1 98.75 170 VAL B O 1
ATOM 4873 N N . GLY B 1 171 ? -0.151 15.508 17.094 1 98.5 171 GLY B N 1
ATOM 4874 C CA . GLY B 1 171 ? -0.19 16.281 15.859 1 98.5 171 GLY B CA 1
ATOM 4875 C C . GLY B 1 171 ? -1.562 16.844 15.555 1 98.5 171 GLY B C 1
ATOM 4876 O O . GLY B 1 171 ? -2.578 16.188 15.781 1 98.5 171 GLY B O 1
ATOM 4877 N N . LEU B 1 172 ? -1.554 18.094 15.016 1 97.62 172 LEU B N 1
ATOM 4878 C CA . LEU B 1 172 ? -2.834 18.766 14.828 1 97.62 172 LEU B CA 1
ATOM 4879 C C . LEU B 1 172 ? -2.963 19.297 13.406 1 97.62 172 LEU B C 1
ATOM 4881 O O . LEU B 1 172 ? -1.987 19.781 12.828 1 97.62 172 LEU B O 1
ATOM 4885 N N . CYS B 1 173 ? -4.043 19.047 12.867 1 94 173 CYS B N 1
ATOM 4886 C CA . CYS B 1 173 ? -4.496 19.578 11.586 1 94 173 CYS B CA 1
ATOM 4887 C C . CYS B 1 173 ? -5.949 20.031 11.672 1 94 173 CYS B C 1
ATOM 4889 O O . CYS B 1 173 ? -6.738 19.469 12.438 1 94 173 CYS B O 1
ATOM 4891 N N . HIS B 1 174 ? -6.32 21.047 10.984 1 90.81 174 HIS B N 1
ATOM 4892 C CA . HIS B 1 174 ? -7.684 21.562 11.07 1 90.81 174 HIS B CA 1
ATOM 4893 C C . HIS B 1 174 ? -8.57 20.953 9.984 1 90.81 174 HIS B C 1
ATOM 4895 O O . HIS B 1 174 ? -9.703 21.391 9.789 1 90.81 174 HIS B O 1
ATOM 4901 N N . SER B 1 175 ? -8.094 19.953 9.305 1 92.94 175 SER B N 1
ATOM 4902 C CA . SER B 1 175 ? -8.797 19.438 8.133 1 92.94 175 SER B CA 1
ATOM 4903 C C . SER B 1 175 ? -10.133 18.797 8.523 1 92.94 175 SER B C 1
ATOM 4905 O O . SER B 1 175 ? -11.117 18.938 7.801 1 92.94 175 SER B O 1
ATOM 4907 N N . VAL B 1 176 ? -10.203 18.125 9.68 1 95.25 176 VAL B N 1
ATOM 4908 C CA . VAL B 1 176 ? -11.43 17.422 10.047 1 95.25 176 VAL B CA 1
ATOM 4909 C C . VAL B 1 176 ? -12.539 18.438 10.336 1 95.25 176 VAL B C 1
ATOM 4911 O O . VAL B 1 176 ? -13.609 18.391 9.727 1 95.25 176 VAL B O 1
ATOM 4914 N N . GLN B 1 177 ? -12.289 19.391 11.211 1 92.62 177 GLN B N 1
ATOM 4915 C CA . GLN B 1 177 ? -13.297 20.391 11.547 1 92.62 177 GLN B CA 1
ATOM 4916 C C . GLN B 1 177 ? -13.555 21.328 10.367 1 92.62 177 GLN B C 1
ATOM 4918 O O . GLN B 1 177 ? -14.695 21.734 10.141 1 92.62 177 GLN B O 1
ATOM 4923 N N . GLY B 1 178 ? -12.438 21.656 9.656 1 91.69 178 GLY B N 1
ATOM 4924 C CA . GLY B 1 178 ? -12.594 22.531 8.5 1 91.69 178 GLY B CA 1
ATOM 4925 C C . GLY B 1 178 ? -13.469 21.922 7.418 1 91.69 178 GLY B C 1
ATOM 4926 O O . GLY B 1 178 ? -14.312 22.609 6.836 1 91.69 178 GLY B O 1
ATOM 4927 N N . THR B 1 179 ? -13.305 20.672 7.125 1 94.81 179 THR B N 1
ATOM 4928 C CA . THR B 1 179 ? -14.102 19.984 6.109 1 94.81 179 THR B CA 1
ATOM 4929 C C . THR B 1 179 ? -15.555 19.875 6.547 1 94.81 179 THR B C 1
ATOM 4931 O O . THR B 1 179 ? -16.469 20.047 5.734 1 94.81 179 THR B O 1
ATOM 4934 N N . ALA B 1 180 ? -15.82 19.562 7.82 1 94.75 180 ALA B N 1
ATOM 4935 C CA . ALA B 1 180 ? -17.188 19.531 8.328 1 94.75 180 ALA B CA 1
ATOM 4936 C C . ALA B 1 180 ? -17.906 20.844 8.062 1 94.75 180 ALA B C 1
ATOM 4938 O O . ALA B 1 180 ? -19.062 20.859 7.645 1 94.75 180 ALA B O 1
ATOM 4939 N N . GLU B 1 181 ? -17.219 21.953 8.297 1 93 181 GLU B N 1
ATOM 4940 C CA . GLU B 1 181 ? -17.781 23.266 8.055 1 93 181 GLU B CA 1
ATOM 4941 C C . GLU B 1 181 ? -18.047 23.484 6.566 1 93 181 GLU B C 1
ATOM 4943 O O . GLU B 1 181 ? -19.062 24.062 6.188 1 93 181 GLU B O 1
ATOM 4948 N N . GLU B 1 182 ? -17.078 23.047 5.773 1 93.38 182 GLU B N 1
ATOM 4949 C CA . GLU B 1 182 ? -17.203 23.188 4.328 1 93.38 182 GLU B CA 1
ATOM 4950 C C . GLU B 1 182 ? -18.422 22.422 3.801 1 93.38 182 GLU B C 1
ATOM 4952 O O . GLU B 1 182 ? -19.172 22.922 2.969 1 93.38 182 GLU B O 1
ATOM 4957 N N . LEU B 1 183 ? -18.578 21.219 4.297 1 96.06 183 LEU B N 1
ATOM 4958 C CA . LEU B 1 183 ? -19.688 20.391 3.842 1 96.06 183 LEU B CA 1
ATOM 4959 C C . LEU B 1 183 ? -21.016 20.953 4.316 1 96.06 183 LEU B C 1
ATOM 4961 O O . LEU B 1 183 ? -22.016 20.891 3.592 1 96.06 183 LEU B O 1
ATOM 4965 N N . ALA B 1 184 ? -21.047 21.469 5.539 1 96.12 184 ALA B N 1
ATOM 4966 C CA . ALA B 1 184 ? -22.25 22.141 6.027 1 96.12 184 ALA B CA 1
ATOM 4967 C C . ALA B 1 184 ? -22.609 23.328 5.129 1 96.12 184 ALA B C 1
ATOM 4969 O O . ALA B 1 184 ? -23.781 23.516 4.801 1 96.12 184 ALA B O 1
ATOM 4970 N N . ARG B 1 185 ? -21.641 24.094 4.742 1 95.19 185 ARG B N 1
ATOM 4971 C CA . ARG B 1 185 ? -21.859 25.234 3.852 1 95.19 185 ARG B CA 1
ATOM 4972 C C . ARG B 1 185 ? -22.391 24.766 2.498 1 95.19 185 ARG B C 1
ATOM 4974 O O . ARG B 1 185 ? -23.312 25.375 1.945 1 95.19 185 ARG B O 1
ATOM 4981 N N . ASP B 1 186 ? -21.781 23.719 1.979 1 96.12 186 ASP B N 1
ATOM 4982 C CA . ASP B 1 186 ? -22.203 23.203 0.686 1 96.12 186 ASP B CA 1
ATOM 4983 C C . ASP B 1 186 ? -23.688 22.844 0.691 1 96.12 186 ASP B C 1
ATOM 4985 O O . ASP B 1 186 ? -24.375 22.984 -0.329 1 96.12 186 ASP B O 1
ATOM 4989 N N . LEU B 1 187 ? -24.25 22.422 1.856 1 96.88 187 LEU B N 1
ATOM 4990 C CA . LEU B 1 187 ? -25.641 22 1.961 1 96.88 187 LEU B CA 1
ATOM 4991 C C . LEU B 1 187 ? -26.484 23.094 2.604 1 96.88 187 LEU B C 1
ATOM 4993 O O . LEU B 1 187 ? -27.688 22.891 2.842 1 96.88 187 LEU B O 1
ATOM 4997 N N . ASN B 1 188 ? -25.906 24.203 2.969 1 96 188 ASN B N 1
ATOM 4998 C CA . ASN B 1 188 ? -26.594 25.328 3.605 1 96 188 ASN B CA 1
ATOM 4999 C C . ASN B 1 188 ? -27.219 24.922 4.938 1 96 188 ASN B C 1
ATOM 5001 O O . ASN B 1 188 ? -28.391 25.172 5.188 1 96 188 ASN B O 1
ATOM 5005 N N . ILE B 1 189 ? -26.469 24.25 5.688 1 96.19 189 ILE B N 1
ATOM 5006 C CA . ILE B 1 189 ? -26.953 23.891 7.016 1 96.19 189 ILE B CA 1
ATOM 5007 C C . ILE B 1 189 ? -26 24.422 8.078 1 96.19 189 ILE B C 1
ATOM 5009 O O . ILE B 1 189 ? -24.875 24.844 7.762 1 96.19 189 ILE B O 1
ATOM 5013 N N . ASP B 1 190 ? -26.422 24.484 9.289 1 95.69 190 ASP B N 1
ATOM 5014 C CA . ASP B 1 190 ? -25.594 24.906 10.422 1 95.69 190 ASP B CA 1
ATOM 5015 C C . ASP B 1 190 ? -24.609 23.812 10.812 1 95.69 190 ASP B C 1
ATOM 5017 O O . ASP B 1 190 ? -25 22.703 11.172 1 95.69 190 ASP B O 1
ATOM 5021 N N . PRO B 1 191 ? -23.344 24.109 10.773 1 94.88 191 PRO B N 1
ATOM 5022 C CA . PRO B 1 191 ? -22.328 23.109 11.141 1 94.88 191 PRO B CA 1
ATOM 5023 C C . PRO B 1 191 ? -22.531 22.562 12.555 1 94.88 191 PRO B C 1
ATOM 5025 O O . PRO B 1 191 ? -22.125 21.438 12.844 1 94.88 191 PRO B O 1
ATOM 5028 N N . ALA B 1 192 ? -23.141 23.281 13.398 1 93.88 192 ALA B N 1
ATOM 5029 C CA . ALA B 1 192 ? -23.359 22.875 14.781 1 93.88 192 ALA B CA 1
ATOM 5030 C C . ALA B 1 192 ? -24.312 21.688 14.867 1 93.88 192 ALA B C 1
ATOM 5032 O O . ALA B 1 192 ? -24.375 21 15.891 1 93.88 192 ALA B O 1
ATOM 5033 N N . THR B 1 193 ? -25.047 21.422 13.789 1 96.19 193 THR B N 1
ATOM 5034 C CA . THR B 1 193 ? -26.016 20.312 13.766 1 96.19 193 THR B CA 1
ATOM 5035 C C . THR B 1 193 ? -25.344 19.016 13.344 1 96.19 193 THR B C 1
ATOM 5037 O O . THR B 1 193 ? -25.953 17.953 13.391 1 96.19 193 THR B O 1
ATOM 5040 N N . LEU B 1 194 ? -24.078 19.109 12.992 1 97.31 194 LEU B N 1
ATOM 5041 C CA . LEU B 1 194 ? -23.406 17.938 12.461 1 97.31 194 LEU B CA 1
ATOM 5042 C C . LEU B 1 194 ? -22.875 17.047 13.586 1 97.31 194 LEU B C 1
ATOM 5044 O O . LEU B 1 194 ? -22.406 17.562 14.609 1 97.31 194 LEU B O 1
ATOM 5048 N N . ARG B 1 195 ? -23.047 15.789 13.43 1 97.31 195 ARG B N 1
ATOM 5049 C CA . ARG B 1 195 ? -22.359 14.75 14.18 1 97.31 195 ARG B CA 1
ATOM 5050 C C . ARG B 1 195 ? -21.562 13.836 13.25 1 97.31 195 ARG B C 1
ATOM 5052 O O . ARG B 1 195 ? -22.078 13.398 12.211 1 97.31 195 ARG B O 1
ATOM 5059 N N . TYR B 1 196 ? -20.312 13.656 13.578 1 97.88 196 TYR B N 1
ATOM 5060 C CA . TYR B 1 196 ? -19.531 12.82 12.672 1 97.88 196 TYR B CA 1
ATOM 5061 C C . TYR B 1 196 ? -18.453 12.055 13.43 1 97.88 196 TYR B C 1
ATOM 5063 O O . TYR B 1 196 ? -18.094 12.43 14.547 1 97.88 196 TYR B O 1
ATOM 5071 N N . ARG B 1 197 ? -18.047 10.961 12.914 1 98 197 ARG B N 1
ATOM 5072 C CA . ARG B 1 197 ? -16.875 10.164 13.289 1 98 197 ARG B CA 1
ATOM 5073 C C . ARG B 1 197 ? -15.891 10.078 12.125 1 98 197 ARG B C 1
ATOM 5075 O O . ARG B 1 197 ? -16.25 9.672 11.023 1 98 197 ARG B O 1
ATOM 5082 N N . CYS B 1 198 ? -14.703 10.539 12.367 1 98.38 198 CYS B N 1
ATOM 5083 C CA . CYS B 1 198 ? -13.664 10.586 11.352 1 98.38 198 CYS B CA 1
ATOM 5084 C C . CYS B 1 198 ? -12.445 9.781 11.781 1 98.38 198 CYS B C 1
ATOM 5086 O O . CYS B 1 198 ? -12.148 9.695 12.977 1 98.38 198 CYS B O 1
ATOM 5088 N N . ALA B 1 199 ? -11.766 9.062 10.844 1 98.81 199 ALA B N 1
ATOM 5089 C CA . ALA B 1 199 ? -10.562 8.305 11.188 1 98.81 199 ALA B CA 1
ATOM 5090 C C . ALA B 1 199 ? -9.719 8.031 9.938 1 98.81 199 ALA B C 1
ATOM 5092 O O . ALA B 1 199 ? -10.242 8 8.828 1 98.81 199 ALA B O 1
ATOM 5093 N N . GLY B 1 200 ? -8.469 7.789 10.094 1 98.75 200 GLY B N 1
ATOM 5094 C CA . GLY B 1 200 ? -7.512 7.469 9.047 1 98.75 200 GLY B CA 1
ATOM 5095 C C . GLY B 1 200 ? -6.105 7.957 9.352 1 98.75 200 GLY B C 1
ATOM 5096 O O . GLY B 1 200 ? -5.582 7.703 10.438 1 98.75 200 GLY B O 1
ATOM 5097 N N . ILE B 1 201 ? -5.504 8.562 8.344 1 98.69 201 ILE B N 1
ATOM 5098 C CA . ILE B 1 201 ? -4.219 9.219 8.539 1 98.69 201 ILE B CA 1
ATOM 5099 C C . ILE B 1 201 ? -4.344 10.703 8.195 1 98.69 201 ILE B C 1
ATOM 5101 O O . ILE B 1 201 ? -5.312 11.117 7.555 1 98.69 201 ILE B O 1
ATOM 5105 N N . ASN B 1 202 ? -3.398 11.484 8.648 1 98 202 ASN B N 1
ATOM 5106 C CA . ASN B 1 202 ? -3.465 12.914 8.391 1 98 202 ASN B CA 1
ATOM 5107 C C . ASN B 1 202 ? -3.617 13.219 6.902 1 98 202 ASN B C 1
ATOM 5109 O O . ASN B 1 202 ? -2.918 12.633 6.074 1 98 202 ASN B O 1
ATOM 5113 N N . HIS B 1 203 ? -4.52 14.078 6.582 1 96.62 203 HIS B N 1
ATOM 5114 C CA . HIS B 1 203 ? -4.82 14.562 5.238 1 96.62 203 HIS B CA 1
ATOM 5115 C C . HIS B 1 203 ? -5.477 13.477 4.395 1 96.62 203 HIS B C 1
ATOM 5117 O O . HIS B 1 203 ? -5.734 13.68 3.205 1 96.62 203 HIS B O 1
ATOM 5123 N N . MET B 1 204 ? -5.707 12.312 4.926 1 98 204 MET B N 1
ATOM 5124 C CA . MET B 1 204 ? -6.445 11.242 4.27 1 98 204 MET B CA 1
ATOM 5125 C C . MET B 1 204 ? -7.316 10.484 5.27 1 98 204 MET B C 1
ATOM 5127 O O . MET B 1 204 ? -7.324 9.258 5.289 1 98 204 MET B O 1
ATOM 5131 N N . ALA B 1 205 ? -7.836 11.188 6.246 1 98.5 205 ALA B N 1
ATOM 5132 C CA . ALA B 1 205 ? -8.898 10.656 7.094 1 98.5 205 ALA B CA 1
ATOM 5133 C C . ALA B 1 205 ? -10.266 10.812 6.422 1 98.5 205 ALA B C 1
ATOM 5135 O O . ALA B 1 205 ? -10.453 11.703 5.59 1 98.5 205 ALA B O 1
ATOM 5136 N N . PHE B 1 206 ? -11.195 9.906 6.715 1 98.81 206 PHE B N 1
ATOM 5137 C CA . PHE B 1 206 ? -12.516 9.914 6.102 1 98.81 206 PHE B CA 1
ATOM 5138 C C . PHE B 1 206 ? -13.602 9.992 7.168 1 98.81 206 PHE B C 1
ATOM 5140 O O . PHE B 1 206 ? -13.445 9.461 8.266 1 98.81 206 PHE B O 1
ATOM 5147 N N . TYR B 1 207 ? -14.672 10.711 6.816 1 98.75 207 TYR B N 1
ATOM 5148 C CA . TYR B 1 207 ? -15.852 10.688 7.676 1 98.75 207 TYR B CA 1
ATOM 5149 C C . TYR B 1 207 ? -16.578 9.352 7.555 1 98.75 207 TYR B C 1
ATOM 5151 O O . TYR B 1 207 ? -17.391 9.156 6.652 1 98.75 207 TYR B O 1
ATOM 5159 N N . LEU B 1 208 ? -16.328 8.469 8.523 1 98.62 208 LEU B N 1
ATOM 5160 C CA . LEU B 1 208 ? -16.953 7.152 8.547 1 98.62 208 LEU B CA 1
ATOM 5161 C C . LEU B 1 208 ? -18.453 7.27 8.789 1 98.62 208 LEU B C 1
ATOM 5163 O O . LEU B 1 208 ? -19.234 6.422 8.352 1 98.62 208 LEU B O 1
ATOM 5167 N N . GLU B 1 209 ? -18.797 8.266 9.586 1 98.12 209 GLU B N 1
ATOM 5168 C CA . GLU B 1 209 ? -20.172 8.711 9.805 1 98.12 209 GLU B CA 1
ATOM 5169 C C . GLU B 1 209 ? -20.266 10.234 9.719 1 98.12 209 GLU B C 1
ATOM 5171 O O . GLU B 1 209 ? -19.406 10.953 10.227 1 98.12 209 GLU B O 1
ATOM 5176 N N . LEU B 1 210 ? -21.25 10.711 9.031 1 98.31 210 LEU B N 1
ATOM 5177 C CA . LEU B 1 210 ? -21.578 12.125 8.898 1 98.31 210 LEU B CA 1
ATOM 5178 C C . LEU B 1 210 ? -23.078 12.336 8.883 1 98.31 210 LEU B C 1
ATOM 5180 O O . LEU B 1 210 ? -23.75 12.008 7.898 1 98.31 210 LEU B O 1
ATOM 5184 N N . GLU B 1 211 ? -23.562 12.883 9.969 1 98.5 211 GLU B N 1
ATOM 5185 C CA . GLU B 1 211 ? -25.016 12.984 10.148 1 98.5 211 GLU B CA 1
ATOM 5186 C C . GLU B 1 211 ? -25.422 14.398 10.539 1 98.5 211 GLU B C 1
ATOM 5188 O O . GLU B 1 211 ? -24.609 15.164 11.055 1 98.5 211 GLU B O 1
ATOM 5193 N N . ARG B 1 212 ? -26.609 14.695 10.289 1 97.69 212 ARG B N 1
ATOM 5194 C CA . ARG B 1 212 ? -27.203 15.961 10.703 1 97.69 212 ARG B CA 1
ATOM 5195 C C . ARG B 1 212 ? -28.344 15.734 11.695 1 97.69 212 ARG B C 1
ATOM 5197 O O . ARG B 1 212 ? -29.156 14.828 11.516 1 97.69 212 ARG B O 1
ATOM 5204 N N . LYS B 1 213 ? -28.328 16.469 12.703 1 97.06 213 LYS B N 1
ATOM 5205 C CA . LYS B 1 213 ? -29.438 16.453 13.656 1 97.06 213 LYS B CA 1
ATOM 5206 C C . LYS B 1 213 ? -30.672 17.125 13.078 1 97.06 213 LYS B C 1
ATOM 5208 O O . LYS B 1 213 ? -30.594 18.266 12.594 1 97.06 213 LYS B O 1
ATOM 5213 N N . THR B 1 214 ? -31.797 16.453 13.156 1 95.19 214 THR B N 1
ATOM 5214 C CA . THR B 1 214 ? -33.031 17 12.648 1 95.19 214 THR B CA 1
ATOM 5215 C C . THR B 1 214 ? -33.781 17.766 13.75 1 95.19 214 THR B C 1
ATOM 5217 O O . THR B 1 214 ? -33.375 17.75 14.914 1 95.19 214 THR B O 1
ATOM 5220 N N . ALA B 1 215 ? -34.844 18.375 13.352 1 93.88 215 ALA B N 1
ATOM 5221 C CA . ALA B 1 215 ? -35.625 19.188 14.273 1 93.88 215 ALA B CA 1
ATOM 5222 C C . ALA B 1 215 ? -36.219 18.328 15.391 1 93.88 215 ALA B C 1
ATOM 5224 O O . ALA B 1 215 ? -36.344 18.781 16.531 1 93.88 215 ALA B O 1
ATOM 5225 N N . ASP B 1 216 ? -36.5 17.109 15.164 1 95.44 216 ASP B N 1
ATOM 5226 C CA . ASP B 1 216 ? -37.125 16.234 16.172 1 95.44 216 ASP B CA 1
ATOM 5227 C C . ASP B 1 216 ? -36.062 15.555 17.016 1 95.44 216 ASP B C 1
ATOM 5229 O O . ASP B 1 216 ? -36.375 14.711 17.859 1 95.44 216 ASP B O 1
ATOM 5233 N N . GLY B 1 217 ? -34.812 15.883 16.719 1 94.62 217 GLY B N 1
ATOM 5234 C CA . GLY B 1 217 ? -33.75 15.391 17.547 1 94.62 217 GLY B CA 1
ATOM 5235 C C . GLY B 1 217 ? -33.094 14.141 17 1 94.62 217 GLY B C 1
ATOM 5236 O O . GLY B 1 217 ? -32.062 13.68 17.516 1 94.62 217 GLY B O 1
ATOM 5237 N N . SER B 1 218 ? -33.625 13.633 15.93 1 97.06 218 SER B N 1
ATOM 5238 C CA . SER B 1 218 ? -33.031 12.453 15.312 1 97.06 218 SER B CA 1
ATOM 5239 C C . SER B 1 218 ? -31.875 12.828 14.406 1 97.06 218 SER B C 1
ATOM 5241 O O . SER B 1 218 ? -31.656 14.008 14.141 1 97.06 218 SER B O 1
ATOM 5243 N N . TYR B 1 219 ? -31.047 11.852 14.047 1 97.62 219 TYR B N 1
ATOM 5244 C CA . TYR B 1 219 ? -29.906 12.062 13.148 1 97.62 219 TYR B CA 1
ATOM 5245 C C . TYR B 1 219 ? -30.141 11.383 11.805 1 97.62 219 TYR B C 1
ATOM 5247 O O . TYR B 1 219 ? -30.688 10.273 11.75 1 97.62 219 TYR B O 1
ATOM 5255 N N . VAL B 1 220 ? -29.781 12.062 10.773 1 97.81 220 VAL B N 1
ATOM 5256 C CA . VAL B 1 220 ? -29.906 11.5 9.438 1 97.81 220 VAL B CA 1
ATOM 5257 C C . VAL B 1 220 ? -28.562 11.531 8.719 1 97.81 220 VAL B C 1
ATOM 5259 O O . VAL B 1 220 ? -27.797 12.492 8.859 1 97.81 220 VAL B O 1
ATOM 5262 N N . ASN B 1 221 ? -28.297 10.508 7.98 1 98.12 221 ASN B N 1
ATOM 5263 C CA . ASN B 1 221 ? -27.094 10.438 7.164 1 98.12 221 ASN B CA 1
ATOM 5264 C C . ASN B 1 221 ? -27.062 11.531 6.102 1 98.12 221 ASN B C 1
ATOM 5266 O O . ASN B 1 221 ? -28.016 11.672 5.324 1 98.12 221 ASN B O 1
ATOM 5270 N N . LEU B 1 222 ? -25.984 12.188 5.98 1 97.94 222 LEU B N 1
ATOM 5271 C CA . LEU B 1 222 ? -25.891 13.359 5.117 1 97.94 222 LEU B CA 1
ATOM 5272 C C . LEU B 1 222 ? -25.422 12.969 3.719 1 97.94 222 LEU B C 1
ATOM 5274 O O . LEU B 1 222 ? -25.562 13.75 2.775 1 97.94 222 LEU B O 1
ATOM 5278 N N . TYR B 1 223 ? -24.844 11.852 3.5 1 98.12 223 TYR B N 1
ATOM 5279 C CA . TYR B 1 223 ? -24.141 11.477 2.277 1 98.12 223 TYR B CA 1
ATOM 5280 C C . TYR B 1 223 ? -25.094 11.469 1.083 1 98.12 223 TYR B C 1
ATOM 5282 O O . TYR B 1 223 ? -24.75 11.961 0.006 1 98.12 223 TYR B O 1
ATOM 5290 N N . PRO B 1 224 ? -26.344 10.953 1.247 1 98.06 224 PRO B N 1
ATOM 5291 C CA . PRO B 1 224 ? -27.25 11.023 0.089 1 98.06 224 PRO B CA 1
ATOM 5292 C C . PRO B 1 224 ? -27.516 12.453 -0.367 1 98.06 224 PRO B C 1
ATOM 5294 O O . PRO B 1 224 ? -27.531 12.727 -1.57 1 98.06 224 PRO B O 1
ATOM 5297 N N . GLU B 1 225 ? -27.672 13.352 0.596 1 97.62 225 GLU B N 1
ATOM 5298 C CA . GLU B 1 225 ? -27.922 14.75 0.266 1 97.62 225 GLU B CA 1
ATOM 5299 C C . GLU B 1 225 ? -26.688 15.391 -0.385 1 97.62 225 GLU B C 1
ATOM 5301 O O . GLU B 1 225 ? -26.828 16.188 -1.314 1 97.62 225 GLU B O 1
ATOM 5306 N N . LEU B 1 226 ? -25.547 15.086 0.12 1 98 226 LEU B N 1
ATOM 5307 C CA . LEU B 1 226 ? -24.297 15.609 -0.429 1 98 226 LEU B CA 1
ATOM 5308 C C . LEU B 1 226 ? -24.109 15.156 -1.873 1 98 226 LEU B C 1
ATOM 5310 O O . LEU B 1 226 ? -23.703 15.945 -2.73 1 98 226 LEU B O 1
ATOM 5314 N N . LEU B 1 227 ? -24.359 13.906 -2.107 1 97.75 227 LEU B N 1
ATOM 5315 C CA . LEU B 1 227 ? -24.219 13.352 -3.451 1 97.75 227 LEU B CA 1
ATOM 5316 C C . LEU B 1 227 ? -25.203 14.008 -4.414 1 97.75 227 LEU B C 1
ATOM 5318 O O . LEU B 1 227 ? -24.844 14.328 -5.547 1 97.75 227 LEU B O 1
ATOM 5322 N N . ALA B 1 228 ? -26.406 14.156 -3.994 1 98.06 228 ALA B N 1
ATOM 5323 C CA . ALA B 1 228 ? -27.438 14.797 -4.812 1 98.06 228 ALA B CA 1
ATOM 5324 C C . ALA B 1 228 ? -27.031 16.234 -5.156 1 98.06 228 ALA B C 1
ATOM 5326 O O . ALA B 1 228 ? -27.234 16.688 -6.285 1 98.06 228 ALA B O 1
ATOM 5327 N N . ALA B 1 229 ? -26.547 16.938 -4.141 1 98 229 ALA B N 1
ATOM 5328 C CA . ALA B 1 229 ? -26.109 18.312 -4.355 1 98 229 ALA B CA 1
ATOM 5329 C C . ALA B 1 229 ? -24.984 18.375 -5.383 1 98 229 ALA B C 1
ATOM 5331 O O . ALA B 1 229 ? -24.953 19.281 -6.227 1 98 229 ALA B O 1
ATOM 5332 N N . TYR B 1 230 ? -24.078 17.484 -5.301 1 97.31 230 TYR B N 1
ATOM 5333 C CA . TYR B 1 230 ? -22.969 17.422 -6.246 1 97.31 230 TYR B CA 1
ATOM 5334 C C . TYR B 1 230 ? -23.469 17.125 -7.656 1 97.31 230 TYR B C 1
ATOM 5336 O O . TYR B 1 230 ? -23.062 17.781 -8.617 1 97.31 230 TYR B O 1
ATOM 5344 N N . GLU B 1 231 ? -24.312 16.219 -7.801 1 96.81 231 GLU B N 1
ATOM 5345 C CA . GLU B 1 231 ? -24.859 15.836 -9.094 1 96.81 231 GLU B CA 1
ATOM 5346 C C . GLU B 1 231 ? -25.656 16.984 -9.727 1 96.81 231 GLU B C 1
ATOM 5348 O O . GLU B 1 231 ? -25.656 17.141 -10.953 1 96.81 231 GLU B O 1
ATOM 5353 N N . ALA B 1 232 ? -26.25 17.766 -8.891 1 97.25 232 ALA B N 1
ATOM 5354 C CA . ALA B 1 232 ? -27.078 18.875 -9.359 1 97.25 232 ALA B CA 1
ATOM 5355 C C . ALA B 1 232 ? -26.219 20.109 -9.641 1 97.25 232 ALA B C 1
ATOM 5357 O O . ALA B 1 232 ? -26.719 21.125 -10.125 1 97.25 232 ALA B O 1
ATOM 5358 N N . GLY B 1 233 ? -24.938 20.047 -9.258 1 94.94 233 GLY B N 1
ATOM 5359 C CA . GLY B 1 233 ? -24.047 21.172 -9.469 1 94.94 233 GLY B CA 1
ATOM 5360 C C . GLY B 1 233 ? -24.156 22.234 -8.391 1 94.94 233 GLY B C 1
ATOM 5361 O O . GLY B 1 233 ? -23.656 23.344 -8.555 1 94.94 233 GLY B O 1
ATOM 5362 N N . GLN B 1 234 ? -24.781 21.906 -7.281 1 96.38 234 GLN B N 1
ATOM 5363 C CA . GLN B 1 234 ? -24.969 22.844 -6.18 1 96.38 234 GLN B CA 1
ATOM 5364 C C . GLN B 1 234 ? -23.766 22.828 -5.234 1 96.38 234 GLN B C 1
ATOM 5366 O O . GLN B 1 234 ? -23.562 23.766 -4.457 1 96.38 234 GLN B O 1
ATOM 5371 N N . ALA B 1 235 ? -23.078 21.781 -5.199 1 95.94 235 ALA B N 1
ATOM 5372 C CA . ALA B 1 235 ? -21.859 21.578 -4.438 1 95.94 235 ALA B CA 1
ATOM 5373 C C . ALA B 1 235 ? -20.719 21.094 -5.336 1 95.94 235 ALA B C 1
ATOM 5375 O O . ALA B 1 235 ? -20.953 20.391 -6.32 1 95.94 235 ALA B O 1
ATOM 5376 N N . PRO B 1 236 ? -19.516 21.453 -5.113 1 95.12 236 PRO B N 1
ATOM 5377 C CA . PRO B 1 236 ? -19.062 22.266 -3.986 1 95.12 236 PRO B CA 1
ATOM 5378 C C . PRO B 1 236 ? -19.266 23.766 -4.215 1 95.12 236 PRO B C 1
ATOM 5380 O O . PRO B 1 236 ? -19.297 24.219 -5.363 1 95.12 236 PRO B O 1
ATOM 5383 N N . LYS B 1 237 ? -19.391 24.5 -3.197 1 92.81 237 LYS B N 1
ATOM 5384 C CA . LYS B 1 237 ? -19.406 25.953 -3.252 1 92.81 237 LYS B CA 1
ATOM 5385 C C . LYS B 1 237 ? -17.984 26.516 -3.275 1 92.81 237 LYS B C 1
ATOM 5387 O O . LYS B 1 237 ? -17.031 25.812 -2.934 1 92.81 237 LYS B O 1
ATOM 5392 N N . PRO B 1 238 ? -17.906 27.703 -3.734 1 86 238 PRO B N 1
ATOM 5393 C CA . PRO B 1 238 ? -16.578 28.328 -3.75 1 86 238 PRO B CA 1
ATOM 5394 C C . PRO B 1 238 ? -15.938 28.391 -2.361 1 86 238 PRO B C 1
ATOM 5396 O O . PRO B 1 238 ? -16.641 28.609 -1.369 1 86 238 PRO B O 1
ATOM 5399 N N . ASN B 1 239 ? -14.688 28.203 -2.443 1 76.81 239 ASN B N 1
ATOM 5400 C CA . ASN B 1 239 ? -13.93 28.234 -1.196 1 76.81 239 ASN B CA 1
ATOM 5401 C C . ASN B 1 239 ? -13.969 29.609 -0.547 1 76.81 239 ASN B C 1
ATOM 5403 O O . ASN B 1 239 ? -13.727 30.625 -1.211 1 76.81 239 ASN B O 1
ATOM 5407 N N . ILE B 1 240 ? -14.406 29.625 0.708 1 65.62 240 ILE B N 1
ATOM 5408 C CA . ILE B 1 240 ? -14.523 30.906 1.395 1 65.62 240 ILE B CA 1
ATOM 5409 C C . ILE B 1 240 ? -13.203 31.234 2.088 1 65.62 240 ILE B C 1
ATOM 5411 O O . ILE B 1 240 ? -13.047 32.344 2.629 1 65.62 240 ILE B O 1
ATOM 5415 N N . HIS B 1 241 ? -12.352 30.172 2.07 1 61.53 241 HIS B N 1
ATOM 5416 C CA . HIS B 1 241 ? -11.117 30.406 2.811 1 61.53 241 HIS B CA 1
ATOM 5417 C C . HIS B 1 241 ? -10.008 30.906 1.89 1 61.53 241 HIS B C 1
ATOM 5419 O O . HIS B 1 241 ? -8.828 30.641 2.131 1 61.53 241 HIS B O 1
ATOM 5425 N N . GLY B 1 242 ? -10.398 31.562 0.826 1 57.75 242 GLY B N 1
ATOM 5426 C CA . GLY B 1 242 ? -9.422 32.312 0.051 1 57.75 242 GLY B CA 1
ATOM 5427 C C . GLY B 1 242 ? -8.781 31.484 -1.05 1 57.75 242 GLY B C 1
ATOM 5428 O O . GLY B 1 242 ? -7.938 31.984 -1.799 1 57.75 242 GLY B O 1
ATOM 5429 N N . ASN B 1 243 ? -8.969 30.203 -1.053 1 69.25 243 ASN B N 1
ATOM 5430 C CA . ASN B 1 243 ? -8.32 29.531 -2.172 1 69.25 243 ASN B CA 1
ATOM 5431 C C . ASN B 1 243 ? -9.273 29.344 -3.348 1 69.25 243 ASN B C 1
ATOM 5433 O O . ASN B 1 243 ? -9.797 28.25 -3.562 1 69.25 243 ASN B O 1
ATOM 5437 N N . THR B 1 244 ? -9.391 30.406 -4.066 1 73.56 244 THR B N 1
ATOM 5438 C CA . THR B 1 244 ? -10.352 30.406 -5.172 1 73.56 244 THR B CA 1
ATOM 5439 C C . THR B 1 244 ? -9.867 29.516 -6.309 1 73.56 244 THR B C 1
ATOM 5441 O O . THR B 1 244 ? -10.641 29.172 -7.199 1 73.56 244 THR B O 1
ATOM 5444 N N . ARG B 1 245 ? -8.711 29.094 -6.168 1 79.75 245 ARG B N 1
ATOM 5445 C CA . ARG B 1 245 ? -8.141 28.328 -7.266 1 79.75 245 ARG B CA 1
ATOM 5446 C C . ARG B 1 245 ? -8.445 26.844 -7.102 1 79.75 245 ARG B C 1
ATOM 5448 O O . ARG B 1 245 ? -8.227 26.047 -8.023 1 79.75 245 ARG B O 1
ATOM 5455 N N . CYS B 1 246 ? -8.969 26.547 -5.957 1 83.81 246 CYS B N 1
ATOM 5456 C CA . CYS B 1 246 ? -9.305 25.156 -5.695 1 83.81 246 CYS B CA 1
ATOM 5457 C C . CYS B 1 246 ? -10.812 24.969 -5.539 1 83.81 246 CYS B C 1
ATOM 5459 O O . CYS B 1 246 ? -11.398 25.453 -4.566 1 83.81 246 CYS B O 1
ATOM 5461 N N . GLN B 1 247 ? -11.492 24.312 -6.438 1 87.62 247 GLN B N 1
ATOM 5462 C CA . GLN B 1 247 ? -12.945 24.188 -6.453 1 87.62 247 GLN B CA 1
ATOM 5463 C C . GLN B 1 247 ? -13.391 22.891 -5.793 1 87.62 247 GLN B C 1
ATOM 5465 O O . GLN B 1 247 ? -14.562 22.516 -5.859 1 87.62 247 GLN B O 1
ATOM 5470 N N . ASN B 1 248 ? -12.602 22.172 -5.168 1 93 248 ASN B N 1
ATOM 5471 C CA . ASN B 1 248 ? -12.867 21 -4.336 1 93 248 ASN B CA 1
ATOM 5472 C C . ASN B 1 248 ? -13.461 19.844 -5.148 1 93 248 ASN B C 1
ATOM 5474 O O . ASN B 1 248 ? -14.195 19.016 -4.613 1 93 248 ASN B O 1
ATOM 5478 N N . ILE B 1 249 ? -13.234 19.734 -6.406 1 95.38 249 ILE B N 1
ATOM 5479 C CA . ILE B 1 249 ? -13.828 18.75 -7.312 1 95.38 249 ILE B CA 1
ATOM 5480 C C . ILE B 1 249 ? -13.203 17.375 -7.059 1 95.38 249 ILE B C 1
ATOM 5482 O O . ILE B 1 249 ? -13.906 16.375 -7.039 1 95.38 249 ILE B O 1
ATOM 5486 N N . VAL B 1 250 ? -11.93 17.297 -6.809 1 97.06 250 VAL B N 1
ATOM 5487 C CA . VAL B 1 250 ? -11.227 16.047 -6.59 1 97.06 250 VAL B CA 1
ATOM 5488 C C . VAL B 1 250 ? -11.859 15.297 -5.414 1 97.06 250 VAL B C 1
ATOM 5490 O O . VAL B 1 250 ? -12.141 14.102 -5.516 1 97.06 250 VAL B O 1
ATOM 5493 N N . ARG B 1 251 ? -12.164 15.969 -4.32 1 97 251 ARG B N 1
ATOM 5494 C CA . ARG B 1 251 ? -12.703 15.312 -3.137 1 97 251 ARG B CA 1
ATOM 5495 C C . ARG B 1 251 ? -14.125 14.805 -3.395 1 97 251 ARG B C 1
ATOM 5497 O O . ARG B 1 251 ? -14.492 13.719 -2.943 1 97 251 ARG B O 1
ATOM 5504 N N . TYR B 1 252 ? -14.914 15.531 -4.121 1 97.25 252 TYR B N 1
ATOM 5505 C CA . TYR B 1 252 ? -16.266 15.094 -4.418 1 97.25 252 TYR B CA 1
ATOM 5506 C C . TYR B 1 252 ? -16.266 13.898 -5.363 1 97.25 252 TYR B C 1
ATOM 5508 O O . TYR B 1 252 ? -17.078 12.984 -5.227 1 97.25 252 TYR B O 1
ATOM 5516 N N . GLU B 1 253 ? -15.375 13.938 -6.348 1 97.06 253 GLU B N 1
ATOM 5517 C CA . GLU B 1 253 ? -15.258 12.797 -7.25 1 97.06 253 GLU B CA 1
ATOM 5518 C C . GLU B 1 253 ? -14.836 11.539 -6.5 1 97.06 253 GLU B C 1
ATOM 5520 O O . GLU B 1 253 ? -15.344 10.453 -6.77 1 97.06 253 GLU B O 1
ATOM 5525 N N . MET B 1 254 ? -13.906 11.727 -5.609 1 97.62 254 MET B N 1
ATOM 5526 C CA . MET B 1 254 ? -13.469 10.586 -4.805 1 97.62 254 MET B CA 1
ATOM 5527 C C . MET B 1 254 ? -14.578 10.117 -3.869 1 97.62 254 MET B C 1
ATOM 5529 O O . MET B 1 254 ? -14.734 8.922 -3.639 1 97.62 254 MET B O 1
ATOM 5533 N N . PHE B 1 255 ? -15.359 11.078 -3.334 1 98.31 255 PHE B N 1
ATOM 5534 C CA . PHE B 1 255 ? -16.516 10.742 -2.521 1 98.31 255 PHE B CA 1
ATOM 5535 C C . PHE B 1 255 ? -17.5 9.875 -3.307 1 98.31 255 PHE B C 1
ATOM 5537 O O . PHE B 1 255 ? -17.984 8.859 -2.803 1 98.31 255 PHE B O 1
ATOM 5544 N N . LYS B 1 256 ? -17.688 10.25 -4.465 1 97.19 256 LYS B N 1
ATOM 5545 C CA . LYS B 1 256 ? -18.609 9.516 -5.336 1 97.19 256 LYS B CA 1
ATOM 5546 C C . LYS B 1 256 ? -18.125 8.078 -5.539 1 97.19 256 LYS B C 1
ATOM 5548 O O . LYS B 1 256 ? -18.953 7.152 -5.59 1 97.19 256 LYS B O 1
ATOM 5553 N N . LYS B 1 257 ? -16.891 7.875 -5.629 1 97.19 257 LYS B N 1
ATOM 5554 C CA . LYS B 1 257 ? -16.328 6.559 -5.93 1 97.19 257 LYS B CA 1
ATOM 5555 C C . LYS B 1 257 ? -16.109 5.75 -4.656 1 97.19 257 LYS B C 1
ATOM 5557 O O . LYS B 1 257 ? -16.25 4.523 -4.664 1 97.19 257 LYS B O 1
ATOM 5562 N N . LEU B 1 258 ? -15.781 6.402 -3.531 1 98.06 258 LEU B N 1
ATOM 5563 C CA . LEU B 1 258 ? -15.344 5.695 -2.33 1 98.06 258 LEU B CA 1
ATOM 5564 C C . LEU B 1 258 ? -16.484 5.555 -1.338 1 98.06 258 LEU B C 1
ATOM 5566 O O . LEU B 1 258 ? -16.438 4.719 -0.431 1 98.06 258 LEU B O 1
ATOM 5570 N N . GLY B 1 259 ? -17.5 6.477 -1.379 1 97.81 259 GLY B N 1
ATOM 5571 C CA . GLY B 1 259 ? -18.656 6.402 -0.485 1 97.81 259 GLY B CA 1
ATOM 5572 C C . GLY B 1 259 ? -18.438 7.129 0.828 1 97.81 259 GLY B C 1
ATOM 5573 O O . GLY B 1 259 ? -19.328 7.191 1.667 1 97.81 259 GLY B O 1
ATOM 5574 N N . TYR B 1 260 ? -17.234 7.68 1.036 1 98.56 260 TYR B N 1
ATOM 5575 C CA . TYR B 1 260 ? -16.859 8.438 2.229 1 98.56 260 TYR B CA 1
ATOM 5576 C C . TYR B 1 260 ? -16.125 9.719 1.857 1 98.56 260 TYR B C 1
ATOM 5578 O O . TYR B 1 260 ? -15.312 9.727 0.936 1 98.56 260 TYR B O 1
ATOM 5586 N N . PHE B 1 261 ? -16.391 10.773 2.523 1 98.5 261 PHE B N 1
ATOM 5587 C CA . PHE B 1 261 ? -15.766 12.047 2.193 1 98.5 261 PHE B CA 1
ATOM 5588 C C . PHE B 1 261 ? -14.43 12.203 2.908 1 98.5 261 PHE B C 1
ATOM 5590 O O . PHE B 1 261 ? -14.336 11.984 4.117 1 98.5 261 PHE B O 1
ATOM 5597 N N . VAL B 1 262 ? -13.422 12.617 2.221 1 98.12 262 VAL B N 1
ATOM 5598 C CA . VAL B 1 262 ? -12.07 12.742 2.75 1 98.12 262 VAL B CA 1
ATOM 5599 C C . VAL B 1 262 ? -11.875 14.141 3.344 1 98.12 262 VAL B C 1
ATOM 5601 O O . VAL B 1 262 ? -12.445 15.117 2.857 1 98.12 262 VAL B O 1
ATOM 5604 N N . THR B 1 263 ? -11.07 14.32 4.367 1 94.44 263 THR B N 1
ATOM 5605 C CA . THR B 1 263 ? -10.922 15.562 5.117 1 94.44 263 THR B CA 1
ATOM 5606 C C . THR B 1 263 ? -10.047 16.547 4.359 1 94.44 263 THR B C 1
ATOM 5608 O O . THR B 1 263 ? -10.312 17.75 4.359 1 94.44 263 THR B O 1
ATOM 5611 N N . GLU B 1 264 ? -8.883 16.125 3.805 1 90 264 GLU B N 1
ATOM 5612 C CA . GLU B 1 264 ? -7.934 17.109 3.309 1 90 264 GLU B CA 1
ATOM 5613 C C . GLU B 1 264 ? -8.312 17.594 1.91 1 90 264 GLU B C 1
ATOM 5615 O O . GLU B 1 264 ? -9.016 16.891 1.178 1 90 264 GLU B O 1
ATOM 5620 N N . SER B 1 265 ? -7.945 18.812 1.525 1 92.12 265 SER B N 1
ATOM 5621 C CA . SER B 1 265 ? -8.359 19.578 0.355 1 92.12 265 SER B CA 1
ATOM 5622 C C . SER B 1 265 ? -8.039 18.828 -0.936 1 92.12 265 SER B C 1
ATOM 5624 O O . SER B 1 265 ? -7.238 17.891 -0.938 1 92.12 265 SER B O 1
ATOM 5626 N N . SER B 1 266 ? -8.734 19.266 -2.047 1 94.69 266 SER B N 1
ATOM 5627 C CA . SER B 1 266 ? -8.547 18.703 -3.373 1 94.69 266 SER B CA 1
ATOM 5628 C C . SER B 1 266 ? -7.098 18.844 -3.84 1 94.69 266 SER B C 1
ATOM 5630 O O . SER B 1 266 ? -6.559 17.953 -4.5 1 94.69 266 SER B O 1
ATOM 5632 N N . GLU B 1 267 ? -6.5 19.984 -3.539 1 94.06 267 GLU B N 1
ATOM 5633 C CA . GLU B 1 267 ? -5.125 20.203 -3.973 1 94.06 267 GLU B CA 1
ATOM 5634 C C . GLU B 1 267 ? -4.168 19.234 -3.287 1 94.06 267 GLU B C 1
ATOM 5636 O O . GLU B 1 267 ? -3.25 18.703 -3.918 1 94.06 267 GLU B O 1
ATOM 5641 N N . HIS B 1 268 ? -4.422 18.906 -2 1 94.56 268 HIS B N 1
ATOM 5642 C CA . HIS B 1 268 ? -3.615 17.922 -1.292 1 94.56 268 HIS B CA 1
ATOM 5643 C C . HIS B 1 268 ? -3.869 16.516 -1.828 1 94.56 268 HIS B C 1
ATOM 5645 O O . HIS B 1 268 ? -2.926 15.797 -2.16 1 94.56 268 HIS B O 1
ATOM 5651 N N . PHE B 1 269 ? -5.117 16.172 -1.97 1 96.5 269 PHE B N 1
ATOM 5652 C CA . PHE B 1 269 ? -5.473 14.797 -2.314 1 96.5 269 PHE B CA 1
ATOM 5653 C C . PHE B 1 269 ? -4.992 14.453 -3.717 1 96.5 269 PHE B C 1
ATOM 5655 O O . PHE B 1 269 ? -4.598 13.312 -3.979 1 96.5 269 PHE B O 1
ATOM 5662 N N . ALA B 1 270 ? -4.98 15.461 -4.613 1 96.88 270 ALA B N 1
ATOM 5663 C CA . ALA B 1 270 ? -4.59 15.234 -6.004 1 96.88 270 ALA B CA 1
ATOM 5664 C C . ALA B 1 270 ? -3.131 14.797 -6.098 1 96.88 270 ALA B C 1
ATOM 5666 O O . ALA B 1 270 ? -2.748 14.086 -7.031 1 96.88 270 ALA B O 1
ATOM 5667 N N . GLU B 1 271 ? -2.326 15.164 -5.172 1 95.69 271 GLU B N 1
ATOM 5668 C CA . GLU B 1 271 ? -0.908 14.828 -5.254 1 95.69 271 GLU B CA 1
ATOM 5669 C C . GLU B 1 271 ? -0.58 13.609 -4.395 1 95.69 271 GLU B C 1
ATOM 5671 O O . GLU B 1 271 ? 0.541 13.094 -4.438 1 95.69 271 GLU B O 1
ATOM 5676 N N . TYR B 1 272 ? -1.587 13.023 -3.656 1 96.19 272 TYR B N 1
ATOM 5677 C CA . TYR B 1 272 ? -1.383 11.836 -2.834 1 96.19 272 TYR B CA 1
ATOM 5678 C C . TYR B 1 272 ? -1.667 10.57 -3.631 1 96.19 272 TYR B C 1
ATOM 5680 O O . TYR B 1 272 ? -1.344 9.461 -3.188 1 96.19 272 TYR B O 1
ATOM 5688 N N . THR B 1 273 ? -2.361 10.727 -4.711 1 97.75 273 THR B N 1
ATOM 5689 C CA . THR B 1 273 ? -2.879 9.594 -5.477 1 97.75 273 THR B CA 1
ATOM 5690 C C . THR B 1 273 ? -2.357 9.633 -6.91 1 97.75 273 THR B C 1
ATOM 5692 O O . THR B 1 273 ? -1.868 10.664 -7.375 1 97.75 273 THR B O 1
ATOM 5695 N N . PRO B 1 274 ? -2.426 8.586 -7.574 1 98.12 274 PRO B N 1
ATOM 5696 C CA . PRO B 1 274 ? -1.809 8.523 -8.898 1 98.12 274 PRO B CA 1
ATOM 5697 C C . PRO B 1 274 ? -2.773 8.906 -10.016 1 98.12 274 PRO B C 1
ATOM 5699 O O . PRO B 1 274 ? -2.439 8.773 -11.195 1 98.12 274 PRO B O 1
ATOM 5702 N N . TRP B 1 275 ? -3.941 9.438 -9.797 1 98.38 275 TRP B N 1
ATOM 5703 C CA . TRP B 1 275 ? -5.004 9.383 -10.797 1 98.38 275 TRP B CA 1
ATOM 5704 C C . TRP B 1 275 ? -5.188 10.742 -11.461 1 98.38 275 TRP B C 1
ATOM 5706 O O . TRP B 1 275 ? -5.797 10.836 -12.531 1 98.38 275 TRP B O 1
ATOM 5716 N N . PHE B 1 276 ? -4.633 11.812 -10.922 1 98.12 276 PHE B N 1
ATOM 5717 C CA . PHE B 1 276 ? -5.125 13.125 -11.328 1 98.12 276 PHE B CA 1
ATOM 5718 C C . PHE B 1 276 ? -4.043 13.914 -12.055 1 98.12 276 PHE B C 1
ATOM 5720 O O . PHE B 1 276 ? -4.344 14.773 -12.883 1 98.12 276 PHE B O 1
ATOM 5727 N N . ILE B 1 277 ? -2.797 13.773 -11.664 1 98 277 ILE B N 1
ATOM 5728 C CA . ILE B 1 277 ? -1.684 14.5 -12.266 1 98 277 ILE B CA 1
ATOM 5729 C C . ILE B 1 277 ? -0.794 13.523 -13.039 1 98 277 ILE B C 1
ATOM 5731 O O . ILE B 1 277 ? -0.028 12.766 -12.438 1 98 277 ILE B O 1
ATOM 5735 N N . LYS B 1 278 ? -0.875 13.555 -14.328 1 96.38 278 LYS B N 1
ATOM 5736 C CA . LYS B 1 278 ? -0.149 12.648 -15.211 1 96.38 278 LYS B CA 1
ATOM 5737 C C . LYS B 1 278 ? 0.45 13.391 -16.406 1 96.38 278 LYS B C 1
ATOM 5739 O O . LYS B 1 278 ? -0.15 14.336 -16.906 1 96.38 278 LYS B O 1
ATOM 5744 N N . PRO B 1 279 ? 1.617 12.883 -16.875 1 94.75 279 PRO B N 1
ATOM 5745 C CA . PRO B 1 279 ? 2.203 13.516 -18.062 1 94.75 279 PRO B CA 1
ATOM 5746 C C . PRO B 1 279 ? 1.279 13.461 -19.281 1 94.75 279 PRO B C 1
ATOM 5748 O O . PRO B 1 279 ? 0.729 12.406 -19.594 1 94.75 279 PRO B O 1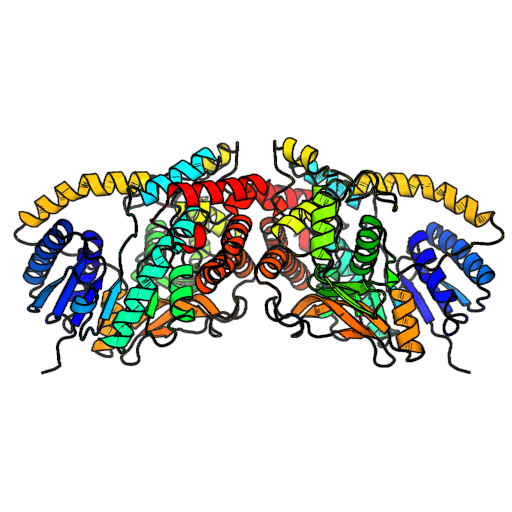
ATOM 5751 N N . GLY B 1 280 ? 1.124 14.641 -19.891 1 94.25 280 GLY B N 1
ATOM 5752 C CA . GLY B 1 280 ? 0.367 14.711 -21.125 1 94.25 280 GLY B CA 1
ATOM 5753 C C . GLY B 1 280 ? -1.134 14.648 -20.906 1 94.25 280 GLY B C 1
ATOM 5754 O O . GLY B 1 280 ? -1.898 14.539 -21.875 1 94.25 280 GLY B O 1
ATOM 5755 N N . ARG B 1 281 ? -1.539 14.695 -19.703 1 96.56 281 ARG B N 1
ATOM 5756 C CA . ARG B 1 281 ? -2.965 14.578 -19.422 1 96.56 281 ARG B CA 1
ATOM 5757 C C . ARG B 1 281 ? -3.52 15.883 -18.859 1 96.56 281 ARG B C 1
ATOM 5759 O O . ARG B 1 281 ? -4.117 15.898 -17.781 1 96.56 281 ARG B O 1
ATOM 5766 N N . GLU B 1 282 ? -3.412 16.891 -19.625 1 97 282 GLU B N 1
ATOM 5767 C CA . GLU B 1 282 ? -3.945 18.203 -19.266 1 97 282 GLU B CA 1
ATOM 5768 C C . GLU B 1 282 ? -5.461 18.156 -19.094 1 97 282 GLU B C 1
ATOM 5770 O O . GLU B 1 282 ? -6.039 18.969 -18.359 1 97 282 GLU B O 1
ATOM 5775 N N . ASP B 1 283 ? -6.074 17.219 -19.734 1 97.69 283 ASP B N 1
ATOM 5776 C CA . ASP B 1 283 ? -7.52 17.047 -19.641 1 97.69 283 ASP B CA 1
ATOM 5777 C C . ASP B 1 283 ? -7.934 16.734 -18.203 1 97.69 283 ASP B C 1
ATOM 5779 O O . ASP B 1 283 ? -8.977 17.203 -17.734 1 97.69 283 ASP B O 1
ATOM 5783 N N . LEU B 1 284 ? -7.133 15.977 -17.484 1 97.75 284 LEU B N 1
ATOM 5784 C CA . LEU B 1 284 ? -7.422 15.664 -16.094 1 97.75 284 LEU B CA 1
ATOM 5785 C C . LEU B 1 284 ? -7.301 16.906 -15.211 1 97.75 284 LEU B C 1
ATOM 5787 O O . LEU B 1 284 ? -8.133 17.141 -14.336 1 97.75 284 LEU B O 1
ATOM 5791 N N . ILE B 1 285 ? -6.219 17.703 -15.453 1 97.31 285 ILE B N 1
ATOM 5792 C CA . ILE B 1 285 ? -5.988 18.938 -14.695 1 97.31 285 ILE B CA 1
ATOM 5793 C C . ILE B 1 285 ? -7.176 19.875 -14.875 1 97.31 285 ILE B C 1
ATOM 5795 O O . ILE B 1 285 ? -7.652 20.469 -13.898 1 97.31 285 ILE B O 1
ATOM 5799 N N . GLU B 1 286 ? -7.652 19.969 -16.094 1 96.88 286 GLU B N 1
ATOM 5800 C CA . GLU B 1 286 ? -8.773 20.859 -16.422 1 96.88 286 GLU B CA 1
ATOM 5801 C C . GLU B 1 286 ? -10.078 20.328 -15.828 1 96.88 286 GLU B C 1
ATOM 5803 O O . GLU B 1 286 ? -10.82 21.078 -15.188 1 96.88 286 GLU B O 1
ATOM 5808 N N . ARG B 1 287 ? -10.305 19.094 -15.992 1 95.88 287 ARG B N 1
ATOM 5809 C CA . ARG B 1 287 ? -11.555 18.469 -15.555 1 95.88 287 ARG B CA 1
ATOM 5810 C C . ARG B 1 287 ? -11.727 18.594 -14.047 1 95.88 287 ARG B C 1
ATOM 5812 O O . ARG B 1 287 ? -12.828 18.891 -13.562 1 95.88 287 ARG B O 1
ATOM 5819 N N . TYR B 1 288 ? -10.664 18.406 -13.336 1 96.25 288 TYR B N 1
ATOM 5820 C CA . TYR B 1 288 ? -10.773 18.359 -11.883 1 96.25 288 TYR B CA 1
ATOM 5821 C C . TYR B 1 288 ? -10.289 19.656 -11.25 1 96.25 288 TYR B C 1
ATOM 5823 O O . TYR B 1 288 ? -10.25 19.781 -10.023 1 96.25 288 TYR B O 1
ATOM 5831 N N . LYS B 1 289 ? -9.891 20.609 -12.07 1 94.5 289 LYS B N 1
ATOM 5832 C CA . LYS B 1 289 ? -9.453 21.922 -11.641 1 94.5 289 LYS B CA 1
ATOM 5833 C C . LYS B 1 289 ? -8.336 21.828 -10.602 1 94.5 289 LYS B C 1
ATOM 5835 O O . LYS B 1 289 ? -8.414 22.438 -9.539 1 94.5 289 LYS B O 1
ATOM 5840 N N . VAL B 1 290 ? -7.328 21.031 -10.906 1 95.69 290 VAL B N 1
ATOM 5841 C CA . VAL B 1 290 ? -6.188 20.812 -10.023 1 95.69 290 VAL B CA 1
ATOM 5842 C C . VAL B 1 290 ? -5.273 22.047 -10.07 1 95.69 290 VAL B C 1
ATOM 5844 O O . VAL B 1 290 ? -4.734 22.391 -11.125 1 95.69 290 VAL B O 1
ATOM 5847 N N . PRO B 1 291 ? -5.094 22.703 -8.961 1 94.5 291 PRO B N 1
ATOM 5848 C CA . PRO B 1 291 ? -4.289 23.922 -8.969 1 94.5 291 PRO B CA 1
ATOM 5849 C C . PRO B 1 291 ? -2.797 23.641 -8.797 1 94.5 291 PRO B C 1
ATOM 5851 O O . PRO B 1 291 ? -2.254 23.828 -7.699 1 94.5 291 PRO B O 1
ATOM 5854 N N . LEU B 1 292 ? -2.096 23.312 -9.898 1 95.69 292 LEU B N 1
ATOM 5855 C CA . LEU B 1 292 ? -0.658 23.078 -9.867 1 95.69 292 LEU B CA 1
ATOM 5856 C C . LEU B 1 292 ? 0.087 24.297 -9.328 1 95.69 292 LEU B C 1
ATOM 5858 O O . LEU B 1 292 ? -0.333 25.438 -9.555 1 95.69 292 LEU B O 1
ATOM 5862 N N . ASP B 1 293 ? 1.123 24.125 -8.531 1 94.88 293 ASP B N 1
ATOM 5863 C CA . ASP B 1 293 ? 1.982 25.156 -7.957 1 94.88 293 ASP B CA 1
ATOM 5864 C C . ASP B 1 293 ? 1.2 26.047 -6.996 1 94.88 293 ASP B C 1
ATOM 5866 O O . ASP B 1 293 ? 1.483 27.25 -6.879 1 94.88 293 ASP B O 1
ATOM 5870 N N . GLU B 1 294 ? 0.238 25.484 -6.363 1 91.81 294 GLU B N 1
ATOM 5871 C CA . GLU B 1 294 ? -0.637 26.266 -5.5 1 91.81 294 GLU B CA 1
ATOM 5872 C C . GLU B 1 294 ? 0.125 26.828 -4.301 1 91.81 294 GLU B C 1
ATOM 5874 O O . GLU B 1 294 ? -0.032 28 -3.945 1 91.81 294 GLU B O 1
ATOM 5879 N N . TYR B 1 295 ? 0.897 26.016 -3.682 1 92.38 295 TYR B N 1
ATOM 5880 C CA . TYR B 1 295 ? 1.541 26.406 -2.436 1 92.38 295 TYR B CA 1
ATOM 5881 C C . TYR B 1 295 ? 2.492 27.578 -2.664 1 92.38 295 TYR B C 1
ATOM 5883 O O . TYR B 1 295 ? 2.48 28.562 -1.912 1 92.38 295 TYR B O 1
ATOM 5891 N N . PRO B 1 296 ? 3.375 27.562 -3.674 1 92.94 296 PRO B N 1
ATOM 5892 C CA . PRO B 1 296 ? 4.227 28.719 -3.934 1 92.94 296 PRO B CA 1
ATOM 5893 C C . PRO B 1 296 ? 3.422 30 -4.168 1 92.94 296 PRO B C 1
ATOM 5895 O O . PRO B 1 296 ? 3.801 31.062 -3.684 1 92.94 296 PRO B O 1
ATOM 5898 N N . LYS B 1 297 ? 2.336 29.875 -4.887 1 90.81 297 LYS B N 1
ATOM 5899 C CA . LYS B 1 297 ? 1.491 31.047 -5.145 1 90.81 297 LYS B CA 1
ATOM 5900 C C . LYS B 1 297 ? 0.93 31.609 -3.848 1 90.81 297 LYS B C 1
ATOM 5902 O O . LYS B 1 297 ? 0.941 32.812 -3.643 1 90.81 297 LYS B O 1
ATOM 5907 N N . ARG B 1 298 ? 0.471 30.688 -3.004 1 89 298 ARG B N 1
ATOM 5908 C CA . ARG B 1 298 ? -0.071 31.109 -1.714 1 89 298 ARG B CA 1
ATOM 5909 C C . ARG B 1 298 ? 0.992 31.797 -0.872 1 89 298 ARG B C 1
ATOM 5911 O O . ARG B 1 298 ? 0.71 32.812 -0.214 1 89 298 ARG B O 1
ATOM 5918 N N . CYS B 1 299 ? 2.158 31.266 -0.876 1 88.44 299 CYS B N 1
ATOM 5919 C CA . CYS B 1 299 ? 3.246 31.844 -0.088 1 88.44 299 CYS B CA 1
ATOM 5920 C C . CYS B 1 299 ? 3.555 33.25 -0.533 1 88.44 299 CYS B C 1
ATOM 5922 O O . CYS B 1 299 ? 3.686 34.156 0.299 1 88.44 299 CYS B O 1
ATOM 5924 N N . VAL B 1 300 ? 3.607 33.5 -1.786 1 88.88 300 VAL B N 1
ATOM 5925 C CA . VAL B 1 300 ? 3.924 34.812 -2.336 1 88.88 300 VAL B CA 1
ATOM 5926 C C . VAL B 1 300 ? 2.816 35.812 -1.98 1 88.88 300 VAL B C 1
ATOM 5928 O O . VAL B 1 300 ? 3.092 36.938 -1.573 1 88.88 300 VAL B O 1
ATOM 5931 N N . GLU B 1 301 ? 1.614 35.312 -2.094 1 87.44 301 GLU B N 1
ATOM 5932 C CA . GLU B 1 301 ? 0.471 36.156 -1.788 1 87.44 301 GLU B CA 1
ATOM 5933 C C . GLU B 1 301 ? 0.424 36.5 -0.303 1 87.44 301 GLU B C 1
ATOM 5935 O O . GLU B 1 301 ? 0.148 37.656 0.062 1 87.44 301 GLU B O 1
ATOM 5940 N N . GLN B 1 302 ? 0.664 35.5 0.521 1 84.56 302 GLN B N 1
ATOM 5941 C CA . GLN B 1 302 ? 0.648 35.719 1.964 1 84.56 302 GLN B CA 1
ATOM 5942 C C . GLN B 1 302 ? 1.745 36.688 2.391 1 84.56 302 GLN B C 1
ATOM 5944 O O . GLN B 1 302 ? 1.522 37.562 3.242 1 84.56 302 GLN B O 1
ATOM 5949 N N . LEU B 1 303 ? 2.914 36.594 1.815 1 83 303 LEU B N 1
ATOM 5950 C CA . LEU B 1 303 ? 4.027 37.469 2.121 1 83 303 LEU B CA 1
ATOM 5951 C C . LEU B 1 303 ? 3.701 38.906 1.715 1 83 303 LEU B C 1
ATOM 5953 O O . LEU B 1 303 ? 4.023 39.844 2.439 1 83 303 LEU B O 1
ATOM 5957 N N . ALA B 1 304 ? 3.029 38.969 0.618 1 84.62 304 ALA B N 1
ATOM 5958 C CA . ALA B 1 304 ? 2.678 40.281 0.106 1 84.62 304 ALA B CA 1
ATOM 5959 C C . ALA B 1 304 ? 1.634 40.969 0.993 1 84.62 304 ALA B C 1
ATOM 5961 O O . ALA B 1 304 ? 1.688 42.188 1.219 1 84.62 304 ALA B O 1
ATOM 5962 N N . ASN B 1 305 ? 0.811 40.188 1.513 1 86.88 305 ASN B N 1
ATOM 5963 C CA . ASN B 1 305 ? -0.294 40.719 2.303 1 86.88 305 ASN B CA 1
ATOM 5964 C C . ASN B 1 305 ? 0.118 40.938 3.752 1 86.88 305 ASN B C 1
ATOM 5966 O O . ASN B 1 305 ? -0.496 41.75 4.449 1 86.88 305 ASN B O 1
ATOM 5970 N N . TRP B 1 306 ? 1.116 40.281 4.137 1 85.19 306 TRP B N 1
ATOM 5971 C CA . TRP B 1 306 ? 1.511 40.312 5.539 1 85.19 306 TRP B CA 1
ATOM 5972 C C . TRP B 1 306 ? 1.944 41.719 5.941 1 85.19 306 TRP B C 1
ATOM 5974 O O . TRP B 1 306 ? 1.58 42.219 7.016 1 85.19 306 TRP B O 1
ATOM 5984 N N . HIS B 1 307 ? 2.701 42.375 5.129 1 83.31 307 HIS B N 1
ATOM 5985 C CA . HIS B 1 307 ? 3.174 43.719 5.449 1 83.31 307 HIS B CA 1
ATOM 5986 C C . HIS B 1 307 ? 2.006 44.688 5.684 1 83.31 307 HIS B C 1
ATOM 5988 O O . HIS B 1 307 ? 2.031 45.469 6.621 1 83.31 307 HIS B O 1
ATOM 5994 N N . LYS B 1 308 ? 1.067 44.5 4.871 1 87.62 308 LYS B N 1
ATOM 5995 C CA . LYS B 1 308 ? -0.116 45.344 5.012 1 87.62 308 LYS B CA 1
ATOM 5996 C C . LYS B 1 308 ? -0.884 45 6.285 1 87.62 308 LYS B C 1
ATOM 5998 O O . LYS B 1 308 ? -1.307 45.875 7.023 1 87.62 308 LYS B O 1
ATOM 6003 N N . GLU B 1 309 ? -1.044 43.812 6.543 1 86.38 309 GLU B N 1
ATOM 6004 C CA . GLU B 1 309 ? -1.771 43.344 7.723 1 86.38 309 GLU B CA 1
ATOM 6005 C C . GLU B 1 309 ? -1.056 43.781 9.008 1 86.38 309 GLU B C 1
ATOM 6007 O O . GLU B 1 309 ? -1.695 44.188 9.969 1 86.38 309 GLU B O 1
ATOM 6012 N N . LEU B 1 310 ? 0.241 43.656 8.984 1 87.44 310 LEU B N 1
ATOM 6013 C CA . LEU B 1 310 ? 1.034 44.031 10.148 1 87.44 310 LEU B CA 1
ATOM 6014 C C . LEU B 1 310 ? 0.868 45.5 10.477 1 87.44 310 LEU B C 1
ATOM 6016 O O . LEU B 1 310 ? 0.737 45.875 11.641 1 87.44 310 LEU B O 1
ATOM 6020 N N . GLU B 1 311 ? 0.892 46.25 9.438 1 88.81 311 GLU B N 1
ATOM 6021 C CA . GLU B 1 311 ? 0.724 47.688 9.641 1 88.81 311 GLU B CA 1
ATOM 6022 C C . GLU B 1 311 ? -0.654 48.031 10.211 1 88.81 311 GLU B C 1
ATOM 6024 O O . GLU B 1 311 ? -0.793 48.938 11.039 1 88.81 311 GLU B O 1
ATOM 6029 N N . GLU B 1 312 ? -1.566 47.281 9.695 1 88.19 312 GLU B N 1
ATOM 6030 C CA . GLU B 1 312 ? -2.92 47.469 10.211 1 88.19 312 GLU B CA 1
ATOM 6031 C C . GLU B 1 312 ? -3.006 47.094 11.688 1 88.19 312 GLU B C 1
ATOM 6033 O O . GLU B 1 312 ? -3.662 47.781 12.477 1 88.19 312 GLU B O 1
ATOM 6038 N N . TYR B 1 313 ? -2.373 46.062 12.047 1 85.75 313 TYR B N 1
ATOM 6039 C CA . TYR B 1 313 ? -2.371 45.656 13.445 1 85.75 313 TYR B CA 1
ATOM 6040 C C . TYR B 1 313 ? -1.656 46.656 14.328 1 85.75 313 TYR B C 1
ATOM 6042 O O . TYR B 1 313 ? -2.09 46.938 15.445 1 85.75 313 TYR B O 1
ATOM 6050 N N . LYS B 1 314 ? -0.616 47.188 13.844 1 85.5 314 LYS B N 1
ATOM 6051 C CA . LYS B 1 314 ? 0.155 48.156 14.594 1 85.5 314 LYS B CA 1
ATOM 6052 C C . LYS B 1 314 ? -0.664 49.438 14.844 1 85.5 314 LYS B C 1
ATOM 6054 O O . LYS B 1 314 ? -0.569 50.031 15.914 1 85.5 314 LYS B O 1
ATOM 6059 N N . LYS B 1 315 ? -1.498 49.719 13.891 1 89.06 315 LYS B N 1
ATOM 6060 C CA . LYS B 1 315 ? -2.256 50.969 13.961 1 89.06 315 LYS B CA 1
ATOM 6061 C C . LYS B 1 315 ? -3.562 50.781 14.719 1 89.06 315 LYS B C 1
ATOM 6063 O O . LYS B 1 315 ? -4.109 51.719 15.273 1 89.06 315 LYS B O 1
ATOM 6068 N N . ALA B 1 316 ? -3.998 49.625 14.641 1 86.5 316 ALA B N 1
ATOM 6069 C CA . ALA B 1 316 ? -5.285 49.344 15.281 1 86.5 316 ALA B CA 1
ATOM 6070 C C . ALA B 1 316 ? -5.168 49.406 16.797 1 86.5 316 ALA B C 1
ATOM 6072 O O . ALA B 1 316 ? -4.156 48.969 17.359 1 86.5 316 ALA B O 1
ATOM 6073 N N . SER B 1 317 ? -6.164 50.125 17.406 1 81.38 317 SER B N 1
ATOM 6074 C CA . SER B 1 317 ? -6.184 50.188 18.859 1 81.38 317 SER B CA 1
ATOM 6075 C C . SER B 1 317 ? -6.594 48.844 19.453 1 81.38 317 SER B C 1
ATOM 6077 O O . SER B 1 317 ? -6.191 48.5 20.578 1 81.38 317 SER B O 1
ATOM 6079 N N . ARG B 1 318 ? -7.359 48.094 18.688 1 85.12 318 ARG B N 1
ATOM 6080 C CA . ARG B 1 318 ? -7.855 46.781 19.125 1 85.12 318 ARG B CA 1
ATOM 6081 C C . ARG B 1 318 ? -7.867 45.781 17.984 1 85.12 318 ARG B C 1
ATOM 6083 O O . ARG B 1 318 ? -8.031 46.156 16.828 1 85.12 318 ARG B O 1
ATOM 6090 N N . ILE B 1 319 ? -7.562 44.594 18.406 1 82.12 319 ILE B N 1
ATOM 6091 C CA . ILE B 1 319 ? -7.664 43.5 17.438 1 82.12 319 ILE B CA 1
ATOM 6092 C C . ILE B 1 319 ? -8.852 42.625 17.797 1 82.12 319 ILE B C 1
ATOM 6094 O O . ILE B 1 319 ? -8.898 42.031 18.891 1 82.12 319 ILE B O 1
ATOM 6098 N N . ASP B 1 320 ? -9.93 42.719 17 1 77.62 320 ASP B N 1
ATOM 6099 C CA . ASP B 1 320 ? -11.086 41.844 17.203 1 77.62 320 ASP B CA 1
ATOM 6100 C C . ASP B 1 320 ? -10.805 40.438 16.703 1 77.62 320 ASP B C 1
ATOM 6102 O O . ASP B 1 320 ? -10.352 40.25 15.57 1 77.62 320 ASP B O 1
ATOM 6106 N N . ILE B 1 321 ? -10.828 39.5 17.688 1 74.75 321 ILE B N 1
ATOM 6107 C CA . ILE B 1 321 ? -10.516 38.156 17.266 1 74.75 321 ILE B CA 1
ATOM 6108 C C . ILE B 1 321 ? -11.773 37.281 17.344 1 74.75 321 ILE B C 1
ATOM 6110 O O . ILE B 1 321 ? -12.375 37.156 18.406 1 74.75 321 ILE B O 1
ATOM 6114 N N . LYS B 1 322 ? -12.234 36.844 16.25 1 78.06 322 LYS B N 1
ATOM 6115 C CA . LYS B 1 322 ? -13.25 35.781 16.219 1 78.06 322 LYS B CA 1
ATOM 6116 C C . LYS B 1 322 ? -12.641 34.438 16.562 1 78.06 322 LYS B C 1
ATOM 6118 O O . LYS B 1 322 ? -11.539 34.125 16.109 1 78.06 322 LYS B O 1
ATOM 6123 N N . PRO B 1 323 ? -13.312 33.812 17.484 1 77.56 323 PRO B N 1
ATOM 6124 C CA . PRO B 1 323 ? -12.773 32.5 17.828 1 77.56 323 PRO B CA 1
ATOM 6125 C C . PRO B 1 323 ? -12.5 31.625 16.594 1 77.56 323 PRO B C 1
ATOM 6127 O O . PRO B 1 323 ? -13.289 31.641 15.648 1 77.56 323 PRO B O 1
ATOM 6130 N N . SER B 1 324 ? -11.312 31.156 16.703 1 77.31 324 SER B N 1
ATOM 6131 C CA . SER B 1 324 ? -10.945 30.219 15.641 1 77.31 324 SER B CA 1
ATOM 6132 C C . SER B 1 324 ? -11.195 28.766 16.062 1 77.31 324 SER B C 1
ATOM 6134 O O . SER B 1 324 ? -11.562 28.516 17.219 1 77.31 324 SER B O 1
ATOM 6136 N N . ARG B 1 325 ? -11.289 27.797 15.211 1 74.88 325 ARG B N 1
ATOM 6137 C CA . ARG B 1 325 ? -11.602 26.391 15.469 1 74.88 325 ARG B CA 1
ATOM 6138 C C . ARG B 1 325 ? -10.336 25.562 15.602 1 74.88 325 ARG B C 1
ATOM 6140 O O . ARG B 1 325 ? -10.336 24.359 15.32 1 74.88 325 ARG B O 1
ATOM 6147 N N . GLU B 1 326 ? -9.242 26.234 16.094 1 86 326 GLU B N 1
ATOM 6148 C CA . GLU B 1 326 ? -8.016 25.484 16.328 1 86 326 GLU B CA 1
ATOM 6149 C C . GLU B 1 326 ? -8.094 24.688 17.609 1 86 326 GLU B C 1
ATOM 6151 O O . GLU B 1 326 ? -8.641 25.156 18.609 1 86 326 GLU B O 1
ATOM 6156 N N . TYR B 1 327 ? -7.441 23.562 17.578 1 93.75 327 TYR B N 1
ATOM 6157 C CA . TYR B 1 327 ? -7.594 22.625 18.672 1 93.75 327 TYR B CA 1
ATOM 6158 C C . TYR B 1 327 ? -6.715 23.016 19.859 1 93.75 327 TYR B C 1
ATOM 6160 O O . TYR B 1 327 ? -6.953 22.578 20.984 1 93.75 327 TYR B O 1
ATOM 6168 N N . ALA B 1 328 ? -5.711 23.844 19.641 1 95.69 328 ALA B N 1
ATOM 6169 C CA . ALA B 1 328 ? -4.699 24.078 20.672 1 95.69 328 ALA B CA 1
ATOM 6170 C C . ALA B 1 328 ? -5.332 24.625 21.953 1 95.69 328 ALA B C 1
ATOM 6172 O O . ALA B 1 328 ? -5.098 24.109 23.047 1 95.69 328 ALA B O 1
ATOM 6173 N N . SER B 1 329 ? -6.152 25.688 21.828 1 95.25 329 SER B N 1
ATOM 6174 C CA . SER B 1 329 ? -6.773 26.297 23 1 95.25 329 SER B CA 1
ATOM 6175 C C . SER B 1 329 ? -7.699 25.312 23.703 1 95.25 329 SER B C 1
ATOM 6177 O O . SER B 1 329 ? -7.77 25.312 24.938 1 95.25 329 SER B O 1
ATOM 6179 N N . THR B 1 330 ? -8.391 24.5 22.875 1 96.25 330 THR B N 1
ATOM 6180 C CA . THR B 1 330 ? -9.289 23.484 23.422 1 96.25 330 THR B CA 1
ATOM 6181 C C . THR B 1 330 ? -8.516 22.453 24.25 1 96.25 330 THR B C 1
ATOM 6183 O O . THR B 1 330 ? -8.938 22.094 25.344 1 96.25 330 THR B O 1
ATOM 6186 N N . ILE B 1 331 ? -7.43 22.031 23.781 1 98.31 331 ILE B N 1
ATOM 6187 C CA . ILE B 1 331 ? -6.594 21.047 24.438 1 98.31 331 ILE B CA 1
ATOM 6188 C C . ILE B 1 331 ? -6.047 21.625 25.75 1 98.31 331 ILE B C 1
ATOM 6190 O O . ILE B 1 331 ? -6.16 21 26.812 1 98.31 331 ILE B O 1
ATOM 6194 N N . MET B 1 332 ? -5.484 22.844 25.703 1 98.06 332 MET B N 1
ATOM 6195 C CA . MET B 1 332 ? -4.887 23.484 26.875 1 98.06 332 MET B CA 1
ATOM 6196 C C . MET B 1 332 ? -5.926 23.688 27.984 1 98.06 332 MET B C 1
ATOM 6198 O O . MET B 1 332 ? -5.664 23.391 29.141 1 98.06 332 MET B O 1
ATOM 6202 N N . ASN B 1 333 ? -7.07 24.172 27.547 1 97.25 333 ASN B N 1
ATOM 6203 C CA . ASN B 1 333 ? -8.133 24.391 28.516 1 97.25 333 ASN B CA 1
ATOM 6204 C C . ASN B 1 333 ? -8.578 23.094 29.172 1 97.25 333 ASN B C 1
ATOM 6206 O O . ASN B 1 333 ? -8.781 23.062 30.391 1 97.25 333 ASN B O 1
ATOM 6210 N N . ALA B 1 334 ? -8.781 22.047 28.359 1 98.25 334 ALA B N 1
ATOM 6211 C CA . ALA B 1 334 ? -9.25 20.766 28.859 1 98.25 334 ALA B CA 1
ATOM 6212 C C . ALA B 1 334 ? -8.25 20.172 29.859 1 98.25 334 ALA B C 1
ATOM 6214 O O . ALA B 1 334 ? -8.633 19.719 30.938 1 98.25 334 ALA B O 1
ATOM 6215 N N . ILE B 1 335 ? -7 20.219 29.516 1 98.31 335 ILE B N 1
ATOM 6216 C CA . ILE B 1 335 ? -5.973 19.656 30.391 1 98.31 335 ILE B CA 1
ATOM 6217 C C . ILE B 1 335 ? -5.855 20.484 31.656 1 98.31 335 ILE B C 1
ATOM 6219 O O . ILE B 1 335 ? -5.742 19.922 32.75 1 98.31 335 ILE B O 1
ATOM 6223 N N . TRP B 1 336 ? -5.875 21.812 31.562 1 97.81 336 TRP B N 1
ATOM 6224 C CA . TRP B 1 336 ? -5.605 22.703 32.688 1 97.81 336 TRP B CA 1
ATOM 6225 C C . TRP B 1 336 ? -6.777 22.719 33.656 1 97.81 336 TRP B C 1
ATOM 6227 O O . TRP B 1 336 ? -6.578 22.766 34.875 1 97.81 336 TRP B O 1
ATOM 6237 N N . THR B 1 337 ? -8.031 22.672 33.156 1 97.38 337 THR B N 1
ATOM 6238 C CA . THR B 1 337 ? -9.211 22.828 34 1 97.38 337 THR B CA 1
ATOM 6239 C C . THR B 1 337 ? -9.82 21.469 34.344 1 97.38 337 THR B C 1
ATOM 6241 O O . THR B 1 337 ? -10.602 21.344 35.281 1 97.38 337 THR B O 1
ATOM 6244 N N . GLY B 1 338 ? -9.586 20.547 33.406 1 97.5 338 GLY B N 1
ATOM 6245 C CA . GLY B 1 338 ? -10.227 19.25 33.562 1 97.5 338 GLY B CA 1
ATOM 6246 C C . GLY B 1 338 ? -11.539 19.125 32.812 1 97.5 338 GLY B C 1
ATOM 6247 O O . GLY B 1 338 ? -12.133 18.047 32.75 1 97.5 338 GLY B O 1
ATOM 6248 N N . GLU B 1 339 ? -11.992 20.234 32.25 1 97.5 339 GLU B N 1
ATOM 6249 C CA . GLU B 1 339 ? -13.203 20.172 31.438 1 97.5 339 GLU B CA 1
ATOM 6250 C C . GLU B 1 339 ? -12.969 19.359 30.172 1 97.5 339 GLU B C 1
ATOM 6252 O O . GLU B 1 339 ? -12.164 19.75 29.312 1 97.5 339 GLU B O 1
ATOM 6257 N N . PRO B 1 340 ? -13.68 18.281 30.047 1 98.06 340 PRO B N 1
ATOM 6258 C CA . PRO B 1 340 ? -13.383 17.375 28.922 1 98.06 340 PRO B CA 1
ATOM 6259 C C . PRO B 1 340 ? -13.75 17.984 27.562 1 98.06 340 PRO B C 1
ATOM 6261 O O . PRO B 1 340 ? -14.672 18.812 27.484 1 98.06 340 PRO B O 1
ATOM 6264 N N . SER B 1 341 ? -12.992 17.594 26.547 1 97.56 341 SER B N 1
ATOM 6265 C CA . SER B 1 341 ? -13.25 17.969 25.156 1 97.56 341 SER B CA 1
ATOM 6266 C C . SER B 1 341 ? -12.836 16.844 24.203 1 97.56 341 SER B C 1
ATOM 6268 O O . SER B 1 341 ? -12.172 15.891 24.609 1 97.56 341 SER B O 1
ATOM 6270 N N . VAL B 1 342 ? -13.375 16.953 22.953 1 97.12 342 VAL B N 1
ATOM 6271 C CA . VAL B 1 342 ? -13 16 21.906 1 97.12 342 VAL B CA 1
ATOM 6272 C C . VAL B 1 342 ? -12.281 16.734 20.781 1 97.12 342 VAL B C 1
ATOM 6274 O O . VAL B 1 342 ? -12.688 17.828 20.375 1 97.12 342 VAL B O 1
ATOM 6277 N N . ILE B 1 343 ? -11.164 16.219 20.406 1 97.94 343 ILE B N 1
ATOM 6278 C CA . ILE B 1 343 ? -10.445 16.703 19.234 1 97.94 343 ILE B CA 1
ATOM 6279 C C . ILE B 1 343 ? -10.125 15.531 18.312 1 97.94 343 ILE B C 1
ATOM 6281 O O . ILE B 1 343 ? -10.336 14.367 18.672 1 97.94 343 ILE B O 1
ATOM 6285 N N . TYR B 1 344 ? -9.773 15.828 17.156 1 98.12 344 TYR B N 1
ATOM 6286 C CA . TYR B 1 344 ? -9.133 14.836 16.281 1 98.12 344 TYR B CA 1
ATOM 6287 C C . TYR B 1 344 ? -7.629 15.062 16.219 1 98.12 344 TYR B C 1
ATOM 6289 O O . TYR B 1 344 ? -7.176 16.141 15.812 1 98.12 344 TYR B O 1
ATOM 6297 N N . GLY B 1 345 ? -6.891 14.117 16.719 1 98.62 345 GLY B N 1
ATOM 6298 C CA . GLY B 1 345 ? -5.445 14.258 16.828 1 98.62 345 GLY B CA 1
ATOM 6299 C C . GLY B 1 345 ? -4.68 13.188 16.078 1 98.62 345 GLY B C 1
ATOM 6300 O O . GLY B 1 345 ? -5.219 12.109 15.797 1 98.62 345 GLY B O 1
ATOM 6301 N N . ASN B 1 346 ? -3.484 13.516 15.633 1 98.81 346 ASN B N 1
ATOM 6302 C CA . ASN B 1 346 ? -2.545 12.555 15.055 1 98.81 346 ASN B CA 1
ATOM 6303 C C . ASN B 1 346 ? -1.675 11.906 16.125 1 98.81 346 ASN B C 1
ATOM 6305 O O . ASN B 1 346 ? -0.926 12.602 16.828 1 98.81 346 ASN B O 1
ATOM 6309 N N . VAL B 1 347 ? -1.786 10.617 16.266 1 98.81 347 VAL B N 1
ATOM 6310 C CA . VAL B 1 347 ? -1.161 9.883 17.359 1 98.81 347 VAL B CA 1
ATOM 6311 C C . VAL B 1 347 ? -0.646 8.539 16.844 1 98.81 347 VAL B C 1
ATOM 6313 O O . VAL B 1 347 ? -0.888 8.172 15.695 1 98.81 347 VAL B O 1
ATOM 6316 N N . ARG B 1 348 ? 0.074 7.883 17.672 1 98.56 348 ARG B N 1
ATOM 6317 C CA . ARG B 1 348 ? 0.594 6.562 17.328 1 98.56 348 ARG B CA 1
ATOM 6318 C C . ARG B 1 348 ? -0.527 5.531 17.281 1 98.56 348 ARG B C 1
ATOM 6320 O O . ARG B 1 348 ? -1.408 5.516 18.141 1 98.56 348 ARG B O 1
ATOM 6327 N N . ASN B 1 349 ? -0.535 4.676 16.281 1 98.69 349 ASN B N 1
ATOM 6328 C CA . ASN B 1 349 ? -1.504 3.59 16.188 1 98.69 349 ASN B CA 1
ATOM 6329 C C . ASN B 1 349 ? -1.156 2.451 17.141 1 98.69 349 ASN B C 1
ATOM 6331 O O . ASN B 1 349 ? -0.423 1.53 16.781 1 98.69 349 ASN B O 1
ATOM 6335 N N . ASP B 1 350 ? -1.672 2.484 18.266 1 97.88 350 ASP B N 1
ATOM 6336 C CA . ASP B 1 350 ? -1.54 1.43 19.266 1 97.88 350 ASP B CA 1
ATOM 6337 C C . ASP B 1 350 ? -2.863 0.696 19.469 1 97.88 350 ASP B C 1
ATOM 6339 O O . ASP B 1 350 ? -3.488 0.811 20.531 1 97.88 350 ASP B O 1
ATOM 6343 N N . GLY B 1 351 ? -3.162 -0.022 18.438 1 97.75 351 GLY B N 1
ATOM 6344 C CA . GLY B 1 351 ? -4.402 -0.78 18.5 1 97.75 351 GLY B CA 1
ATOM 6345 C C . GLY B 1 351 ? -5.633 0.069 18.25 1 97.75 351 GLY B C 1
ATOM 6346 O O . GLY B 1 351 ? -6.75 -0.333 18.578 1 97.75 351 GLY B O 1
ATOM 6347 N N . LEU B 1 352 ? -5.445 1.271 17.703 1 98.81 352 LEU B N 1
ATOM 6348 C CA . LEU B 1 352 ? -6.555 2.189 17.484 1 98.81 352 LEU B CA 1
ATOM 6349 C C . LEU B 1 352 ? -7.309 1.839 16.203 1 98.81 352 LEU B C 1
ATOM 6351 O O . LEU B 1 352 ? -8.547 1.816 16.203 1 98.81 352 LEU B O 1
ATOM 6355 N N . ILE B 1 353 ? -6.574 1.67 15.102 1 98.81 353 ILE B N 1
ATOM 6356 C CA . ILE B 1 353 ? -7.117 1.207 13.836 1 98.81 353 ILE B CA 1
ATOM 6357 C C . ILE B 1 353 ? -6.543 -0.166 13.492 1 98.81 353 ILE B C 1
ATOM 6359 O O . ILE B 1 353 ? -5.34 -0.301 13.266 1 98.81 353 ILE B O 1
ATOM 6363 N N . ASP B 1 354 ? -7.363 -1.15 13.375 1 98.06 354 ASP B N 1
ATOM 6364 C CA . ASP B 1 354 ? -6.953 -2.551 13.352 1 98.06 354 ASP B CA 1
ATOM 6365 C C . ASP B 1 354 ? -6.266 -2.904 12.039 1 98.06 354 ASP B C 1
ATOM 6367 O O . ASP B 1 354 ? -5.363 -3.744 12.008 1 98.06 354 ASP B O 1
ATOM 6371 N N . ASN B 1 355 ? -6.703 -2.328 10.945 1 98.06 355 ASN B N 1
ATOM 6372 C CA . ASN B 1 355 ? -6.219 -2.771 9.648 1 98.06 355 ASN B CA 1
ATOM 6373 C C . ASN B 1 355 ? -5.273 -1.75 9.023 1 98.06 355 ASN B C 1
ATOM 6375 O O . ASN B 1 355 ? -5.203 -1.629 7.797 1 98.06 355 ASN B O 1
ATOM 6379 N N . LEU B 1 356 ? -4.617 -0.958 9.844 1 98.44 356 LEU B N 1
ATOM 6380 C CA . LEU B 1 356 ? -3.426 -0.189 9.508 1 98.44 356 LEU B CA 1
ATOM 6381 C C . LEU B 1 356 ? -2.234 -0.642 10.352 1 98.44 356 LEU B C 1
ATOM 6383 O O . LEU B 1 356 ? -2.41 -1.229 11.422 1 98.44 356 LEU B O 1
ATOM 6387 N N . PRO B 1 357 ? -1.038 -0.438 9.844 1 97.62 357 PRO B N 1
ATOM 6388 C CA . PRO B 1 357 ? 0.128 -0.946 10.57 1 97.62 357 PRO B CA 1
ATOM 6389 C C . PRO B 1 357 ? 0.221 -0.401 11.992 1 97.62 357 PRO B C 1
ATOM 6391 O O . PRO B 1 357 ? -0.021 0.787 12.219 1 97.62 357 PRO B O 1
ATOM 6394 N N . GLN B 1 358 ? 0.554 -1.247 12.93 1 96.69 358 GLN B N 1
ATOM 6395 C CA . GLN B 1 358 ? 0.813 -0.807 14.297 1 96.69 358 GLN B CA 1
ATOM 6396 C C . GLN B 1 358 ? 2.039 0.1 14.359 1 96.69 358 GLN B C 1
ATOM 6398 O O . GLN B 1 358 ? 3.027 -0.132 13.656 1 96.69 358 GLN B O 1
ATOM 6403 N N . GLY B 1 359 ? 1.918 1.18 15.125 1 96.94 359 GLY B N 1
ATOM 6404 C CA . GLY B 1 359 ? 3.037 2.088 15.32 1 96.94 359 GLY B CA 1
ATOM 6405 C C . GLY B 1 359 ? 3.018 3.268 14.367 1 96.94 359 GLY B C 1
ATOM 6406 O O . GLY B 1 359 ? 3.693 4.273 14.602 1 96.94 359 GLY B O 1
ATOM 6407 N N . CYS B 1 360 ? 2.26 3.094 13.227 1 98.38 360 CYS B N 1
ATOM 6408 C CA . CYS B 1 360 ? 2.201 4.23 12.32 1 98.38 360 CYS B CA 1
ATOM 6409 C C . CYS B 1 360 ? 1.423 5.387 12.938 1 98.38 360 CYS B C 1
ATOM 6411 O O . CYS B 1 360 ? 0.921 5.273 14.055 1 98.38 360 CYS B O 1
ATOM 6413 N N . CYS B 1 361 ? 1.431 6.527 12.305 1 98.81 361 CYS B N 1
ATOM 6414 C CA . CYS B 1 361 ? 0.672 7.68 12.773 1 98.81 361 CYS B CA 1
ATOM 6415 C C . CYS B 1 361 ? -0.741 7.672 12.203 1 98.81 361 CYS B C 1
ATOM 6417 O O . CYS B 1 361 ? -0.924 7.531 10.992 1 98.81 361 CYS B O 1
ATOM 6419 N N . VAL B 1 362 ? -1.749 7.766 13.062 1 98.88 362 VAL B N 1
ATOM 6420 C CA . VAL B 1 362 ? -3.139 7.793 12.617 1 98.88 362 VAL B CA 1
ATOM 6421 C C . VAL B 1 362 ? -3.838 9.031 13.18 1 98.88 362 VAL B C 1
ATOM 6423 O O . VAL B 1 362 ? -3.322 9.672 14.094 1 98.88 362 VAL B O 1
ATOM 6426 N N . GLU B 1 363 ? -4.875 9.414 12.602 1 98.88 363 GLU B N 1
ATOM 6427 C CA . GLU B 1 363 ? -5.727 10.508 13.047 1 98.88 363 GLU B CA 1
ATOM 6428 C C . GLU B 1 363 ? -7.078 9.992 13.539 1 98.88 363 GLU B C 1
ATOM 6430 O O . GLU B 1 363 ? -7.836 9.398 12.766 1 98.88 363 GLU B O 1
ATOM 6435 N N . VAL B 1 364 ? -7.355 10.18 14.812 1 98.88 364 VAL B N 1
ATOM 6436 C CA . VAL B 1 364 ? -8.562 9.641 15.438 1 98.88 364 VAL B CA 1
ATOM 6437 C C . VAL B 1 364 ? -9.125 10.648 16.438 1 98.88 364 VAL B C 1
ATOM 6439 O O . VAL B 1 364 ? -8.461 11.625 16.781 1 98.88 364 VAL B O 1
ATOM 6442 N N . ALA B 1 365 ? -10.359 10.422 16.828 1 98.56 365 ALA B N 1
ATOM 6443 C CA . ALA B 1 365 ? -10.93 11.195 17.922 1 98.56 365 ALA B CA 1
ATOM 6444 C C . ALA B 1 365 ? -10.18 10.938 19.219 1 98.56 365 ALA B C 1
ATOM 6446 O O . ALA B 1 365 ? -9.812 9.797 19.516 1 98.56 365 ALA B O 1
ATOM 6447 N N . CYS B 1 366 ? -9.969 12 19.969 1 98.69 366 CYS B N 1
ATOM 6448 C CA . CYS B 1 366 ? -9.297 11.914 21.25 1 98.69 366 CYS B CA 1
ATOM 6449 C C . CYS B 1 366 ? -10.102 12.625 22.344 1 98.69 366 CYS B C 1
ATOM 6451 O O . CYS B 1 366 ? -10.547 13.758 22.141 1 98.69 366 CYS B O 1
ATOM 6453 N N . LEU B 1 367 ? -10.273 11.945 23.406 1 98.69 367 LEU B N 1
ATOM 6454 C CA . LEU B 1 367 ? -10.734 12.602 24.625 1 98.69 367 LEU B CA 1
ATOM 6455 C C . LEU B 1 367 ? -9.602 13.375 25.281 1 98.69 367 LEU B C 1
ATOM 6457 O O . LEU B 1 367 ? -8.492 12.852 25.453 1 98.69 367 LEU B O 1
ATOM 6461 N N . VAL B 1 368 ? -9.867 14.648 25.594 1 98.69 368 VAL B N 1
ATOM 6462 C CA . VAL B 1 368 ? -8.875 15.438 26.312 1 98.69 368 VAL B CA 1
ATOM 6463 C C . VAL B 1 368 ? -9.461 15.93 27.641 1 98.69 368 VAL B C 1
ATOM 6465 O O . VAL B 1 368 ? -10.555 16.5 27.672 1 98.69 368 VAL B O 1
ATOM 6468 N N . ASP B 1 369 ? -8.836 15.656 28.703 1 98.38 369 ASP B N 1
ATOM 6469 C CA . ASP B 1 369 ? -9.164 16.156 30.031 1 98.38 369 ASP B CA 1
ATOM 6470 C C . ASP B 1 369 ? -7.914 16.266 30.891 1 98.38 369 ASP B C 1
ATOM 6472 O O . ASP B 1 369 ? -6.801 16.359 30.375 1 98.38 369 ASP B O 1
ATOM 6476 N N . ALA B 1 370 ? -8.078 16.328 32.25 1 97.56 370 ALA B N 1
ATOM 6477 C CA . ALA B 1 370 ? -6.945 16.547 33.125 1 97.56 370 ALA B CA 1
ATOM 6478 C C . ALA B 1 370 ? -5.934 15.406 33 1 97.56 370 ALA B C 1
ATOM 6480 O O . ALA B 1 370 ? -4.777 15.547 33.406 1 97.56 370 ALA B O 1
ATOM 6481 N N . ASN B 1 371 ? -6.398 14.281 32.469 1 97.56 371 ASN B N 1
ATOM 6482 C CA . ASN B 1 371 ? -5.512 13.133 32.281 1 97.56 371 ASN B CA 1
ATOM 6483 C C . ASN B 1 371 ? -4.703 13.273 30.984 1 97.56 371 ASN B C 1
ATOM 6485 O O . ASN B 1 371 ? -3.803 12.469 30.719 1 97.56 371 ASN B O 1
ATOM 6489 N N . GLY B 1 372 ? -4.938 14.312 30.156 1 98.25 372 GLY B N 1
ATOM 6490 C CA . GLY B 1 372 ? -4.207 14.508 28.922 1 98.25 372 GLY B CA 1
ATOM 6491 C C . GLY B 1 372 ? -4.969 14.039 27.688 1 98.25 372 GLY B C 1
ATOM 6492 O O . GLY B 1 372 ? -6.199 14.102 27.656 1 98.25 372 GLY B O 1
ATOM 6493 N N . ILE B 1 373 ? -4.281 13.75 26.672 1 98.5 373 ILE B N 1
ATOM 6494 C CA . ILE B 1 373 ? -4.836 13.32 25.406 1 98.5 373 ILE B CA 1
ATOM 6495 C C . ILE B 1 373 ? -5.059 11.812 25.406 1 98.5 373 ILE B C 1
ATOM 6497 O O . ILE B 1 373 ? -4.113 11.039 25.609 1 98.5 373 ILE B O 1
ATOM 6501 N N . GLN B 1 374 ? -6.246 11.367 25.234 1 98.62 374 GLN B N 1
ATOM 6502 C CA . GLN B 1 374 ? -6.609 9.953 25.266 1 98.62 374 GLN B CA 1
ATOM 6503 C C . GLN B 1 374 ? -7.266 9.523 23.953 1 98.62 374 GLN B C 1
ATOM 6505 O O . GLN B 1 374 ? -8.477 9.68 23.781 1 98.62 374 GLN B O 1
ATOM 6510 N N . PRO B 1 375 ? -6.523 8.953 22.984 1 98.69 375 PRO B N 1
ATOM 6511 C CA . PRO B 1 375 ? -7.086 8.531 21.703 1 98.69 375 PRO B CA 1
ATOM 6512 C C . PRO B 1 375 ? -8.156 7.461 21.844 1 98.69 375 PRO B C 1
ATOM 6514 O O . PRO B 1 375 ? -8.07 6.613 22.734 1 98.69 375 PRO B O 1
ATOM 6517 N N . THR B 1 376 ? -9.102 7.441 20.969 1 98.38 376 THR B N 1
ATOM 6518 C CA . THR B 1 376 ? -10.18 6.457 21.016 1 98.38 376 THR B CA 1
ATOM 6519 C C . THR B 1 376 ? -9.984 5.406 19.922 1 98.38 376 THR B C 1
ATOM 6521 O O . THR B 1 376 ? -9.5 5.715 18.828 1 98.38 376 THR B O 1
ATOM 6524 N N . LYS B 1 377 ? -10.383 4.227 20.25 1 98.38 377 LYS B N 1
ATOM 6525 C CA . LYS B 1 377 ? -10.297 3.135 19.281 1 98.38 377 LYS B CA 1
ATOM 6526 C C . LYS B 1 377 ? -11.344 3.287 18.188 1 98.38 377 LYS B C 1
ATOM 6528 O O . LYS B 1 377 ? -12.508 3.58 18.469 1 98.38 377 LYS B O 1
ATOM 6533 N N . VAL B 1 378 ? -10.93 3.078 16.953 1 98.44 378 VAL B N 1
ATOM 6534 C CA . VAL B 1 378 ? -11.797 3.182 15.789 1 98.44 378 VAL B CA 1
ATOM 6535 C C . VAL B 1 378 ? -12.266 1.792 15.359 1 98.44 378 VAL B C 1
ATOM 6537 O O . VAL B 1 378 ? -13.422 1.607 14.984 1 98.44 378 VAL B O 1
ATOM 6540 N N . GLY B 1 379 ? -11.375 0.781 15.539 1 98.38 379 GLY B N 1
ATOM 6541 C CA . GLY B 1 379 ? -11.656 -0.541 15 1 98.38 379 GLY B CA 1
ATOM 6542 C C . GLY B 1 379 ? -11.195 -0.706 13.562 1 98.38 379 GLY B C 1
ATOM 6543 O O . GLY B 1 379 ? -10.133 -0.212 13.18 1 98.38 379 GLY B O 1
ATOM 6544 N N . THR B 1 380 ? -11.906 -1.478 12.805 1 98.38 380 THR B N 1
ATOM 6545 C CA . THR B 1 380 ? -11.523 -1.773 11.43 1 98.38 380 THR B CA 1
ATOM 6546 C C . THR B 1 380 ? -12.133 -0.76 10.469 1 98.38 380 THR B C 1
ATOM 6548 O O . THR B 1 380 ? -13.336 -0.5 10.508 1 98.38 380 THR B O 1
ATOM 6551 N N . LEU B 1 381 ? -11.367 -0.193 9.609 1 98.75 381 LEU B N 1
ATOM 6552 C CA . LEU B 1 381 ? -11.836 0.708 8.562 1 98.75 381 LEU B CA 1
ATOM 6553 C C . LEU B 1 381 ? -12.359 -0.078 7.363 1 98.75 381 LEU B C 1
ATOM 6555 O O . LEU B 1 381 ? -11.969 -1.229 7.148 1 98.75 381 LEU B O 1
ATOM 6559 N N . PRO B 1 382 ? -13.328 0.579 6.594 1 98.5 382 PRO B N 1
ATOM 6560 C CA . PRO B 1 382 ? -13.578 -0.031 5.285 1 98.5 382 PRO B CA 1
ATOM 6561 C C . PRO B 1 382 ? -12.297 -0.325 4.512 1 98.5 382 PRO B C 1
ATOM 6563 O O . PRO B 1 382 ? -11.406 0.527 4.441 1 98.5 382 PRO B O 1
ATOM 6566 N N . SER B 1 383 ? -12.195 -1.503 3.93 1 98.44 383 SER B N 1
ATOM 6567 C CA . SER B 1 383 ? -10.938 -2.023 3.42 1 98.44 383 SER B CA 1
ATOM 6568 C C . SER B 1 383 ? -10.391 -1.146 2.295 1 98.44 383 SER B C 1
ATOM 6570 O O . SER B 1 383 ? -9.18 -0.999 2.148 1 98.44 383 SER B O 1
ATOM 6572 N N . HIS B 1 384 ? -11.336 -0.63 1.48 1 98.69 384 HIS B N 1
ATOM 6573 C CA . HIS B 1 384 ? -10.867 0.171 0.354 1 98.69 384 HIS B CA 1
ATOM 6574 C C . HIS B 1 384 ? -10.242 1.479 0.829 1 98.69 384 HIS B C 1
ATOM 6576 O O . HIS B 1 384 ? -9.305 1.982 0.212 1 98.69 384 HIS B O 1
ATOM 6582 N N . LEU B 1 385 ? -10.742 2.033 1.934 1 98.81 385 LEU B N 1
ATOM 6583 C CA . LEU B 1 385 ? -10.125 3.229 2.506 1 98.81 385 LEU B CA 1
ATOM 6584 C C . LEU B 1 385 ? -8.766 2.902 3.113 1 98.81 385 LEU B C 1
ATOM 6586 O O . LEU B 1 385 ? -7.801 3.646 2.916 1 98.81 385 LEU B O 1
ATOM 6590 N N . ALA B 1 386 ? -8.711 1.799 3.84 1 98.81 386 ALA B N 1
ATOM 6591 C CA . ALA B 1 386 ? -7.445 1.369 4.434 1 98.81 386 ALA B CA 1
ATOM 6592 C C . ALA B 1 386 ? -6.395 1.107 3.355 1 98.81 386 ALA B C 1
ATOM 6594 O O . ALA B 1 386 ? -5.223 1.445 3.529 1 98.81 386 ALA B O 1
ATOM 6595 N N . ALA B 1 387 ? -6.816 0.487 2.273 1 98.69 387 ALA B N 1
ATOM 6596 C CA . ALA B 1 387 ? -5.906 0.22 1.16 1 98.69 387 ALA B CA 1
ATOM 6597 C C . ALA B 1 387 ? -5.328 1.517 0.601 1 98.69 387 ALA B C 1
ATOM 6599 O O . ALA B 1 387 ? -4.137 1.593 0.301 1 98.69 387 ALA B O 1
ATOM 6600 N N . LEU B 1 388 ? -6.191 2.469 0.422 1 98.56 388 LEU B N 1
ATOM 6601 C CA . LEU B 1 388 ? -5.75 3.773 -0.06 1 98.56 388 LEU B CA 1
ATOM 6602 C C . LEU B 1 388 ? -4.77 4.41 0.918 1 98.56 388 LEU B C 1
ATOM 6604 O O . LEU B 1 388 ? -3.73 4.934 0.51 1 98.56 388 LEU B O 1
ATOM 6608 N N . MET B 1 389 ? -5.031 4.348 2.217 1 98.75 389 MET B N 1
ATOM 6609 C CA . MET B 1 389 ? -4.156 4.898 3.248 1 98.75 389 MET B CA 1
ATOM 6610 C C . MET B 1 389 ? -2.801 4.203 3.238 1 98.75 389 MET B C 1
ATOM 6612 O O . MET B 1 389 ? -1.77 4.844 3.457 1 98.75 389 MET B O 1
ATOM 6616 N N . GLN B 1 390 ? -2.826 2.934 2.941 1 98.56 390 GLN B N 1
ATOM 6617 C CA . GLN B 1 390 ? -1.606 2.133 2.967 1 98.56 390 GLN B CA 1
ATOM 6618 C C . GLN B 1 390 ? -0.599 2.629 1.935 1 98.56 390 GLN B C 1
ATOM 6620 O O . GLN B 1 390 ? 0.611 2.568 2.162 1 98.56 390 GLN B O 1
ATOM 6625 N N . THR B 1 391 ? -1.093 3.092 0.828 1 98.5 391 THR B N 1
ATOM 6626 C CA . THR B 1 391 ? -0.183 3.586 -0.2 1 98.5 391 THR B CA 1
ATOM 6627 C C . THR B 1 391 ? 0.632 4.766 0.322 1 98.5 391 THR B C 1
ATOM 6629 O O . THR B 1 391 ? 1.792 4.941 -0.057 1 98.5 391 THR B O 1
ATOM 6632 N N . ASN B 1 392 ? 0.05 5.57 1.178 1 98.5 392 ASN B N 1
ATOM 6633 C CA . ASN B 1 392 ? 0.753 6.703 1.771 1 98.5 392 ASN B CA 1
ATOM 6634 C C . ASN B 1 392 ? 1.605 6.273 2.961 1 98.5 392 ASN B C 1
ATOM 6636 O O . ASN B 1 392 ? 2.715 6.773 3.148 1 98.5 392 ASN B O 1
ATOM 6640 N N . ILE B 1 393 ? 1.086 5.344 3.705 1 98.81 393 ILE B N 1
ATOM 6641 C CA . ILE B 1 393 ? 1.794 4.852 4.883 1 98.81 393 ILE B CA 1
ATOM 6642 C C . ILE B 1 393 ? 3.098 4.18 4.461 1 98.81 393 ILE B C 1
ATOM 6644 O O . ILE B 1 393 ? 4.113 4.289 5.152 1 98.81 393 ILE B O 1
ATOM 6648 N N . ASN B 1 394 ? 3.094 3.557 3.256 1 98.69 394 ASN B N 1
ATOM 6649 C CA . ASN B 1 394 ? 4.32 2.963 2.736 1 98.69 394 ASN B CA 1
ATOM 6650 C C . ASN B 1 394 ? 5.453 3.984 2.662 1 98.69 394 ASN B C 1
ATOM 6652 O O . ASN B 1 394 ? 6.578 3.697 3.068 1 98.69 394 ASN B O 1
ATOM 6656 N N . VAL B 1 395 ? 5.152 5.141 2.168 1 98.81 395 VAL B N 1
ATOM 6657 C CA . VAL B 1 395 ? 6.129 6.219 2.047 1 98.81 395 VAL B CA 1
ATOM 6658 C C . VAL B 1 395 ? 6.562 6.68 3.436 1 98.81 395 VAL B C 1
ATOM 6660 O O . VAL B 1 395 ? 7.758 6.844 3.699 1 98.81 395 VAL B O 1
ATOM 6663 N N . GLN B 1 396 ? 5.594 6.84 4.312 1 98.88 396 GLN B N 1
ATOM 6664 C CA . GLN B 1 396 ? 5.844 7.305 5.672 1 98.88 396 GLN B CA 1
ATOM 6665 C C . GLN B 1 396 ? 6.727 6.324 6.438 1 98.88 396 GLN B C 1
ATOM 6667 O O . GLN B 1 396 ? 7.648 6.73 7.145 1 98.88 396 GLN B O 1
ATOM 6672 N N . THR B 1 397 ? 6.449 5.047 6.238 1 98.81 397 THR B N 1
ATOM 6673 C CA . THR B 1 397 ? 7.227 3.996 6.887 1 98.81 397 THR B CA 1
ATOM 6674 C C . THR B 1 397 ? 8.688 4.059 6.457 1 98.81 397 THR B C 1
ATOM 6676 O O . THR B 1 397 ? 9.586 4.074 7.301 1 98.81 397 THR B O 1
ATOM 6679 N N . LEU B 1 398 ? 8.898 4.141 5.191 1 98.88 398 LEU B N 1
ATOM 6680 C CA . LEU B 1 398 ? 10.25 4.082 4.648 1 98.88 398 LEU B CA 1
ATOM 6681 C C . LEU B 1 398 ? 11.031 5.336 5.004 1 98.88 398 LEU B C 1
ATOM 6683 O O . LEU B 1 398 ? 12.219 5.258 5.34 1 98.88 398 LEU B O 1
ATOM 6687 N N . LEU B 1 399 ? 10.391 6.457 4.957 1 98.88 399 LEU B N 1
ATOM 6688 C CA . LEU B 1 399 ? 11.102 7.691 5.262 1 98.88 399 LEU B CA 1
ATOM 6689 C C . LEU B 1 399 ? 11.43 7.781 6.75 1 98.88 399 LEU B C 1
ATOM 6691 O O . LEU B 1 399 ? 12.508 8.234 7.129 1 98.88 399 LEU B O 1
ATOM 6695 N N . THR B 1 400 ? 10.477 7.422 7.609 1 98.5 400 THR B N 1
ATOM 6696 C CA . THR B 1 400 ? 10.742 7.43 9.047 1 98.5 400 THR B CA 1
ATOM 6697 C C . THR B 1 400 ? 11.898 6.492 9.383 1 98.5 400 THR B C 1
ATOM 6699 O O . THR B 1 400 ? 12.766 6.832 10.188 1 98.5 400 THR B O 1
ATOM 6702 N N . GLU B 1 401 ? 11.883 5.348 8.719 1 98.5 401 GLU B N 1
ATOM 6703 C CA . GLU B 1 401 ? 13 4.426 8.891 1 98.5 401 GLU B CA 1
ATOM 6704 C C . GLU B 1 401 ? 14.305 5.059 8.414 1 98.5 401 GLU B C 1
ATOM 6706 O O . GLU B 1 401 ? 15.344 4.91 9.055 1 98.5 401 GLU B O 1
ATOM 6711 N N . ALA B 1 402 ? 14.242 5.734 7.277 1 98.75 402 ALA B N 1
ATOM 6712 C CA . ALA B 1 402 ? 15.422 6.379 6.715 1 98.75 402 ALA B CA 1
ATOM 6713 C C . ALA B 1 402 ? 16.062 7.332 7.723 1 98.75 402 ALA B C 1
ATOM 6715 O O . ALA B 1 402 ? 17.281 7.32 7.918 1 98.75 402 ALA B O 1
ATOM 6716 N N . ILE B 1 403 ? 15.273 8.125 8.352 1 98.38 403 ILE B N 1
ATOM 6717 C CA . ILE B 1 403 ? 15.781 9.164 9.227 1 98.38 403 ILE B CA 1
ATOM 6718 C C . ILE B 1 403 ? 16.266 8.547 10.539 1 98.38 403 ILE B C 1
ATOM 6720 O O . ILE B 1 403 ? 17.297 8.945 11.078 1 98.38 403 ILE B O 1
ATOM 6724 N N . LEU B 1 404 ? 15.523 7.562 11.062 1 98.31 404 LEU B N 1
ATOM 6725 C CA . LEU B 1 404 ? 15.859 6.926 12.336 1 98.31 404 LEU B CA 1
ATOM 6726 C C . LEU B 1 404 ? 17.156 6.141 12.219 1 98.31 404 LEU B C 1
ATOM 6728 O O . LEU B 1 404 ? 17.906 6.023 13.195 1 98.31 404 LEU B O 1
ATOM 6732 N N . THR B 1 405 ? 17.438 5.617 11.023 1 98.31 405 THR B N 1
ATOM 6733 C CA . THR B 1 405 ? 18.594 4.742 10.859 1 98.31 405 THR B CA 1
ATOM 6734 C C . THR B 1 405 ? 19.656 5.402 9.984 1 98.31 405 THR B C 1
ATOM 6736 O O . THR B 1 405 ? 20.672 4.793 9.664 1 98.31 405 THR B O 1
ATOM 6739 N N . GLU B 1 406 ? 19.438 6.664 9.586 1 98.25 406 GLU B N 1
ATOM 6740 C CA . GLU B 1 406 ? 20.344 7.391 8.695 1 98.25 406 GLU B CA 1
ATOM 6741 C C . GLU B 1 406 ? 20.688 6.562 7.469 1 98.25 406 GLU B C 1
ATOM 6743 O O . GLU B 1 406 ? 21.875 6.387 7.148 1 98.25 406 GLU B O 1
ATOM 6748 N N . ASN B 1 407 ? 19.672 6.016 6.848 1 98 407 ASN B N 1
ATOM 6749 C CA . ASN B 1 407 ? 19.781 5.152 5.68 1 98 407 ASN B CA 1
ATOM 6750 C C . ASN B 1 407 ? 19.344 5.867 4.406 1 98 407 ASN B C 1
ATOM 6752 O O . ASN B 1 407 ? 18.141 5.93 4.109 1 98 407 ASN B O 1
ATOM 6756 N N . ARG B 1 408 ? 20.25 6.281 3.619 1 98 408 ARG B N 1
ATOM 6757 C CA . ARG B 1 408 ? 20 7.059 2.412 1 98 408 ARG B CA 1
ATOM 6758 C C . ARG B 1 408 ? 19.203 6.242 1.396 1 98 408 ARG B C 1
ATOM 6760 O O . ARG B 1 408 ? 18.359 6.789 0.668 1 98 408 ARG B O 1
ATOM 6767 N N . ASP B 1 409 ? 19.422 4.926 1.289 1 98.06 409 ASP B N 1
ATOM 6768 C CA . ASP B 1 409 ? 18.719 4.07 0.339 1 98.06 409 ASP B CA 1
ATOM 6769 C C . ASP B 1 409 ? 17.203 4.105 0.581 1 98.06 409 ASP B C 1
ATOM 6771 O O . ASP B 1 409 ? 16.422 4.066 -0.367 1 98.06 409 ASP B O 1
ATOM 6775 N N . ARG B 1 410 ? 16.844 4.211 1.812 1 98.69 410 ARG B N 1
ATOM 6776 C CA . ARG B 1 410 ? 15.422 4.207 2.166 1 98.69 410 ARG B CA 1
ATOM 6777 C C . ARG B 1 410 ? 14.734 5.484 1.688 1 98.69 410 ARG B C 1
ATOM 6779 O O . ARG B 1 410 ? 13.516 5.508 1.505 1 98.69 410 ARG B O 1
ATOM 6786 N N . VAL B 1 411 ? 15.492 6.559 1.497 1 98.88 411 VAL B N 1
ATOM 6787 C CA . VAL B 1 411 ? 14.922 7.785 0.951 1 98.88 411 VAL B CA 1
ATOM 6788 C C . VAL B 1 411 ? 14.484 7.555 -0.494 1 98.88 411 VAL B C 1
ATOM 6790 O O . VAL B 1 411 ? 13.398 7.973 -0.893 1 98.88 411 VAL B O 1
ATOM 6793 N N . TYR B 1 412 ? 15.352 6.863 -1.261 1 98.81 412 TYR B N 1
ATOM 6794 C CA . TYR B 1 412 ? 15.008 6.527 -2.637 1 98.81 412 TYR B CA 1
ATOM 6795 C C . TYR B 1 412 ? 13.789 5.609 -2.688 1 98.81 412 TYR B C 1
ATOM 6797 O O . TYR B 1 412 ? 12.891 5.809 -3.506 1 98.81 412 TYR B O 1
ATOM 6805 N N . HIS B 1 413 ? 13.789 4.629 -1.809 1 98.88 413 HIS B N 1
ATOM 6806 C CA . HIS B 1 413 ? 12.664 3.691 -1.769 1 98.88 413 HIS B CA 1
ATOM 6807 C C . HIS B 1 413 ? 11.359 4.406 -1.432 1 98.88 413 HIS B C 1
ATOM 6809 O O . HIS B 1 413 ? 10.312 4.074 -1.979 1 98.88 413 HIS B O 1
ATOM 6815 N N . ALA B 1 414 ? 11.43 5.367 -0.497 1 98.88 414 ALA B N 1
ATOM 6816 C CA . ALA B 1 414 ? 10.242 6.152 -0.176 1 98.88 414 ALA B CA 1
ATOM 6817 C C . ALA B 1 414 ? 9.719 6.883 -1.409 1 98.88 414 ALA B C 1
ATOM 6819 O O . ALA B 1 414 ? 8.516 6.879 -1.676 1 98.88 414 ALA B O 1
ATOM 6820 N N . ALA B 1 415 ? 10.641 7.496 -2.125 1 98.88 415 ALA B N 1
ATOM 6821 C CA . ALA B 1 415 ? 10.25 8.211 -3.336 1 98.88 415 ALA B CA 1
ATOM 6822 C C . ALA B 1 415 ? 9.664 7.258 -4.371 1 98.88 415 ALA B C 1
ATOM 6824 O O . ALA B 1 415 ? 8.688 7.594 -5.051 1 98.88 415 ALA B O 1
ATOM 6825 N N . MET B 1 416 ? 10.211 6.055 -4.477 1 98.69 416 MET B N 1
ATOM 6826 C CA . MET B 1 416 ? 9.734 5.043 -5.414 1 98.69 416 MET B CA 1
ATOM 6827 C C . MET B 1 416 ? 8.312 4.617 -5.078 1 98.69 416 MET B C 1
ATOM 6829 O O . MET B 1 416 ? 7.523 4.301 -5.973 1 98.69 416 MET B O 1
ATOM 6833 N N . MET B 1 417 ? 7.984 4.633 -3.797 1 98.69 417 MET B N 1
ATOM 6834 C CA . MET B 1 417 ? 6.695 4.117 -3.346 1 98.69 417 MET B CA 1
ATOM 6835 C C . MET B 1 417 ? 5.625 5.203 -3.412 1 98.69 417 MET B C 1
ATOM 6837 O O . MET B 1 417 ? 4.43 4.91 -3.295 1 98.69 417 MET B O 1
ATOM 6841 N N . ASP B 1 418 ? 6.031 6.48 -3.586 1 98.75 418 ASP B N 1
ATOM 6842 C CA . ASP B 1 418 ? 5.047 7.555 -3.67 1 98.75 418 ASP B CA 1
ATOM 6843 C C . ASP B 1 418 ? 4.164 7.395 -4.906 1 98.75 418 ASP B C 1
ATOM 6845 O O . ASP B 1 418 ? 4.66 7.367 -6.031 1 98.75 418 ASP B O 1
ATOM 6849 N N . PRO B 1 419 ? 2.826 7.336 -4.695 1 98.12 419 PRO B N 1
ATOM 6850 C CA . PRO B 1 419 ? 1.937 6.973 -5.801 1 98.12 419 PRO B CA 1
ATOM 6851 C C . PRO B 1 419 ? 2.035 7.938 -6.98 1 98.12 419 PRO B C 1
ATOM 6853 O O . PRO B 1 419 ? 2.104 7.508 -8.133 1 98.12 419 PRO B O 1
ATOM 6856 N N . HIS B 1 420 ? 2.037 9.227 -6.691 1 98.38 420 HIS B N 1
ATOM 6857 C CA . HIS B 1 420 ? 2.092 10.234 -7.746 1 98.38 420 HIS B CA 1
ATOM 6858 C C . HIS B 1 420 ? 3.43 10.195 -8.477 1 98.38 420 HIS B C 1
ATOM 6860 O O . HIS B 1 420 ? 3.469 10.172 -9.711 1 98.38 420 HIS B O 1
ATOM 6866 N N . THR B 1 421 ? 4.543 10.133 -7.738 1 98.69 421 THR B N 1
ATOM 6867 C CA . THR B 1 421 ? 5.887 10.094 -8.312 1 98.69 421 THR B CA 1
ATOM 6868 C C . THR B 1 421 ? 6.066 8.859 -9.18 1 98.69 421 THR B C 1
ATOM 6870 O O . THR B 1 421 ? 6.594 8.945 -10.289 1 98.69 421 THR B O 1
ATOM 6873 N N . ALA B 1 422 ? 5.594 7.742 -8.664 1 98.5 422 ALA B N 1
ATOM 6874 C CA . ALA B 1 422 ? 5.738 6.461 -9.352 1 98.5 422 ALA B CA 1
ATOM 6875 C C . ALA B 1 422 ? 4.922 6.441 -10.648 1 98.5 422 ALA B C 1
ATOM 6877 O O . ALA B 1 422 ? 5.312 5.793 -11.617 1 98.5 422 ALA B O 1
ATOM 6878 N N . ALA B 1 423 ? 3.756 7.102 -10.633 1 97.62 423 ALA B N 1
ATOM 6879 C CA . ALA B 1 423 ? 2.91 7.152 -11.82 1 97.62 423 ALA B CA 1
ATOM 6880 C C . ALA B 1 423 ? 3.564 7.98 -12.922 1 97.62 423 ALA B C 1
ATOM 6882 O O . ALA B 1 423 ? 3.395 7.688 -14.109 1 97.62 423 ALA B O 1
ATOM 6883 N N . VAL B 1 424 ? 4.41 8.938 -12.57 1 98.06 424 VAL B N 1
ATOM 6884 C CA . VAL B 1 424 ? 4.914 9.93 -13.516 1 98.06 424 VAL B CA 1
ATOM 6885 C C . VAL B 1 424 ? 6.293 9.516 -14.016 1 98.06 424 VAL B C 1
ATOM 6887 O O . VAL B 1 424 ? 6.59 9.625 -15.211 1 98.06 424 VAL B O 1
ATOM 6890 N N . LEU B 1 425 ? 7.16 9.039 -13.133 1 98.38 425 LEU B N 1
ATOM 6891 C CA . LEU B 1 425 ? 8.57 8.867 -13.445 1 98.38 425 LEU B CA 1
ATOM 6892 C C . LEU B 1 425 ? 8.953 7.391 -13.453 1 98.38 425 LEU B C 1
ATOM 6894 O O . LEU B 1 425 ? 8.344 6.582 -12.75 1 98.38 425 LEU B O 1
ATOM 6898 N N . GLY B 1 426 ? 9.922 7.027 -14.32 1 97.62 426 GLY B N 1
ATOM 6899 C CA . GLY B 1 426 ? 10.57 5.73 -14.219 1 97.62 426 GLY B CA 1
ATOM 6900 C C . GLY B 1 426 ? 11.555 5.641 -13.07 1 97.62 426 GLY B C 1
ATOM 6901 O O . GLY B 1 426 ? 11.836 6.641 -12.406 1 97.62 426 GLY B O 1
ATOM 6902 N N . ILE B 1 427 ? 12.117 4.512 -12.828 1 97.5 427 ILE B N 1
ATOM 6903 C CA . ILE B 1 427 ? 12.906 4.234 -11.633 1 97.5 427 ILE B CA 1
ATOM 6904 C C . ILE B 1 427 ? 14.164 5.094 -11.633 1 97.5 427 ILE B C 1
ATOM 6906 O O . ILE B 1 427 ? 14.492 5.723 -10.625 1 97.5 427 ILE B O 1
ATOM 6910 N N . ASP B 1 428 ? 14.906 5.145 -12.719 1 97.81 428 ASP B N 1
ATOM 6911 C CA . ASP B 1 428 ? 16.141 5.922 -12.789 1 97.81 428 ASP B CA 1
ATOM 6912 C C . ASP B 1 428 ? 15.852 7.418 -12.656 1 97.81 428 ASP B C 1
ATOM 6914 O O . ASP B 1 428 ? 16.656 8.164 -12.094 1 97.81 428 ASP B O 1
ATOM 6918 N N . GLU B 1 429 ? 14.766 7.805 -13.203 1 98.56 429 GLU B N 1
ATOM 6919 C CA . GLU B 1 429 ? 14.375 9.203 -13.102 1 98.56 429 GLU B CA 1
ATOM 6920 C C . GLU B 1 429 ? 14.07 9.594 -11.656 1 98.56 429 GLU B C 1
ATOM 6922 O O . GLU B 1 429 ? 14.375 10.711 -11.234 1 98.56 429 GLU B O 1
ATOM 6927 N N . ILE B 1 430 ? 13.46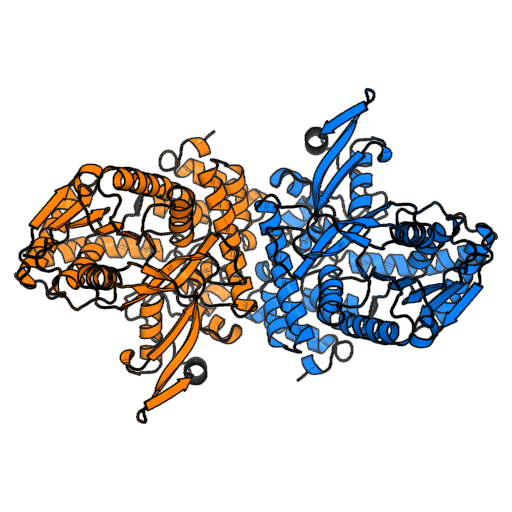9 8.703 -10.938 1 98.81 430 ILE B N 1
ATOM 6928 C CA . ILE B 1 430 ? 13.188 8.945 -9.523 1 98.81 430 ILE B CA 1
ATOM 6929 C C . ILE B 1 430 ? 14.492 9.094 -8.758 1 98.81 430 ILE B C 1
ATOM 6931 O O . ILE B 1 430 ? 14.633 9.992 -7.922 1 98.81 430 ILE B O 1
ATOM 6935 N N . TYR B 1 431 ? 15.461 8.219 -9.016 1 98.62 431 TYR B N 1
ATOM 6936 C CA . TYR B 1 431 ? 16.766 8.305 -8.359 1 98.62 431 TYR B CA 1
ATOM 6937 C C . TYR B 1 431 ? 17.453 9.625 -8.688 1 98.62 431 TYR B C 1
ATOM 6939 O O . TYR B 1 431 ? 18 10.289 -7.801 1 98.62 431 TYR B O 1
ATOM 6947 N N . ALA B 1 432 ? 17.406 10.008 -9.938 1 98.81 432 ALA B N 1
ATOM 6948 C CA . ALA B 1 432 ? 18 11.273 -10.359 1 98.81 432 ALA B CA 1
ATOM 6949 C C . ALA B 1 432 ? 17.328 12.453 -9.672 1 98.81 432 ALA B C 1
ATOM 6951 O O . ALA B 1 432 ? 18 13.414 -9.273 1 98.81 432 ALA B O 1
ATOM 6952 N N . LEU B 1 433 ? 16.047 12.391 -9.594 1 98.88 433 LEU B N 1
ATOM 6953 C CA . LEU B 1 433 ? 15.289 13.43 -8.914 1 98.88 433 LEU B CA 1
ATOM 6954 C C . LEU B 1 433 ? 15.742 13.578 -7.461 1 98.88 433 LEU B C 1
ATOM 6956 O O . LEU B 1 433 ? 16 14.688 -6.992 1 98.88 433 LEU B O 1
ATOM 6960 N N . VAL B 1 434 ? 15.812 12.438 -6.73 1 98.88 434 VAL B N 1
ATOM 6961 C CA . VAL B 1 434 ? 16.188 12.453 -5.324 1 98.88 434 VAL B CA 1
ATOM 6962 C C . VAL B 1 434 ? 17.625 12.977 -5.18 1 98.88 434 VAL B C 1
ATOM 6964 O O . VAL B 1 434 ? 17.906 13.789 -4.297 1 98.88 434 VAL B O 1
ATOM 6967 N N . ASP B 1 435 ? 18.5 12.539 -6.074 1 98.75 435 ASP B N 1
ATOM 6968 C CA . ASP B 1 435 ? 19.875 13.031 -6.059 1 98.75 435 ASP B CA 1
ATOM 6969 C C . ASP B 1 435 ? 19.922 14.547 -6.227 1 98.75 435 ASP B C 1
ATOM 6971 O O . ASP B 1 435 ? 20.625 15.234 -5.492 1 98.75 435 ASP B O 1
ATOM 6975 N N . ASP B 1 436 ? 19.203 15.031 -7.172 1 98.88 436 ASP B N 1
ATOM 6976 C CA . ASP B 1 436 ? 19.203 16.469 -7.457 1 98.88 436 ASP B CA 1
ATOM 6977 C C . ASP B 1 436 ? 18.594 17.25 -6.301 1 98.88 436 ASP B C 1
ATOM 6979 O O . ASP B 1 436 ? 19.047 18.359 -6 1 98.88 436 ASP B O 1
ATOM 6983 N N . LEU B 1 437 ? 17.578 16.703 -5.715 1 98.94 437 LEU B N 1
ATOM 6984 C CA . LEU B 1 437 ? 16.969 17.359 -4.555 1 98.94 437 LEU B CA 1
ATOM 6985 C C . LEU B 1 437 ? 17.969 17.422 -3.4 1 98.94 437 LEU B C 1
ATOM 6987 O O . LEU B 1 437 ? 18.094 18.469 -2.75 1 98.94 437 LEU B O 1
ATOM 6991 N N . ILE B 1 438 ? 18.641 16.328 -3.1 1 98.81 438 ILE B N 1
ATOM 6992 C CA . ILE B 1 438 ? 19.641 16.297 -2.025 1 98.81 438 ILE B CA 1
ATOM 6993 C C . ILE B 1 438 ? 20.734 17.328 -2.303 1 98.81 438 ILE B C 1
ATOM 6995 O O . ILE B 1 438 ? 21.109 18.094 -1.416 1 98.81 438 ILE B O 1
ATOM 6999 N N . ALA B 1 439 ? 21.188 17.359 -3.523 1 98.62 439 ALA B N 1
ATOM 7000 C CA . ALA B 1 439 ? 22.234 18.297 -3.906 1 98.62 439 ALA B CA 1
ATOM 7001 C C . ALA B 1 439 ? 21.75 19.75 -3.791 1 98.62 439 ALA B C 1
ATOM 7003 O O . ALA B 1 439 ? 22.469 20.609 -3.277 1 98.62 439 ALA B O 1
ATOM 7004 N N . ALA B 1 440 ? 20.578 20.031 -4.254 1 98.75 440 ALA B N 1
ATOM 7005 C CA . ALA B 1 440 ? 20.047 21.391 -4.309 1 98.75 440 ALA B CA 1
ATOM 7006 C C . ALA B 1 440 ? 19.781 21.938 -2.908 1 98.75 440 ALA B C 1
ATOM 7008 O O . ALA B 1 440 ? 19.953 23.125 -2.646 1 98.75 440 ALA B O 1
ATOM 7009 N N . HIS B 1 441 ? 19.297 21.094 -2.018 1 98.56 441 HIS B N 1
ATOM 7010 C CA . HIS B 1 441 ? 19 21.547 -0.659 1 98.56 441 HIS B CA 1
ATOM 7011 C C . HIS B 1 441 ? 20.281 21.719 0.149 1 98.56 441 HIS B C 1
ATOM 7013 O O . HIS B 1 441 ? 20.328 22.531 1.084 1 98.56 441 HIS B O 1
ATOM 7019 N N . GLY B 1 442 ? 21.344 20.969 -0.177 1 97.81 442 GLY B N 1
ATOM 7020 C CA . GLY B 1 442 ? 22.641 21.141 0.461 1 97.81 442 GLY B CA 1
ATOM 7021 C C . GLY B 1 442 ? 22.578 21.016 1.972 1 97.81 442 GLY B C 1
ATOM 7022 O O . GLY B 1 442 ? 22.031 20.047 2.5 1 97.81 442 GLY B O 1
ATOM 7023 N N . ASP B 1 443 ? 22.938 22.047 2.68 1 97.12 443 ASP B N 1
ATOM 7024 C CA . ASP B 1 443 ? 23.156 22.016 4.121 1 97.12 443 ASP B CA 1
ATOM 7025 C C . ASP B 1 443 ? 21.844 22.078 4.883 1 97.12 443 ASP B C 1
ATOM 7027 O O . ASP B 1 443 ? 21.812 21.922 6.105 1 97.12 443 ASP B O 1
ATOM 7031 N N . TRP B 1 444 ? 20.781 22.266 4.18 1 97.94 444 TRP B N 1
ATOM 7032 C CA . TRP B 1 444 ? 19.484 22.234 4.836 1 97.94 444 TRP B CA 1
ATOM 7033 C C . TRP B 1 444 ? 19.109 20.812 5.238 1 97.94 444 TRP B C 1
ATOM 7035 O O . TRP B 1 444 ? 18.188 20.609 6.035 1 97.94 444 TRP B O 1
ATOM 7045 N N . LEU B 1 445 ? 19.734 19.828 4.621 1 98.5 445 LEU B N 1
ATOM 7046 C CA . LEU B 1 445 ? 19.469 18.438 4.918 1 98.5 445 LEU B CA 1
ATOM 7047 C C . LEU B 1 445 ? 20.562 17.859 5.828 1 98.5 445 LEU B C 1
ATOM 7049 O O . LEU B 1 445 ? 21.672 18.375 5.879 1 98.5 445 LEU B O 1
ATOM 7053 N N . PRO B 1 446 ? 20.219 16.781 6.543 1 97.88 446 PRO B N 1
ATOM 7054 C CA . PRO B 1 446 ? 21.219 16.156 7.422 1 97.88 446 PRO B CA 1
ATOM 7055 C C . PRO B 1 446 ? 22.469 15.711 6.668 1 97.88 446 PRO B C 1
ATOM 7057 O O . PRO B 1 446 ? 22.375 15.312 5.504 1 97.88 446 PRO B O 1
ATOM 7060 N N . GLY B 1 447 ? 23.578 15.664 7.422 1 97.75 447 GLY B N 1
ATOM 7061 C CA . GLY B 1 447 ? 24.875 15.352 6.852 1 97.75 447 GLY B CA 1
ATOM 7062 C C . GLY B 1 447 ? 24.953 13.953 6.27 1 97.75 447 GLY B C 1
ATOM 7063 O O . GLY B 1 447 ? 25.656 13.727 5.277 1 97.75 447 GLY B O 1
ATOM 7064 N N . TRP B 1 448 ? 24.219 13.023 6.836 1 97.62 448 TRP B N 1
ATOM 7065 C CA . TRP B 1 448 ? 24.312 11.625 6.43 1 97.62 448 TRP B CA 1
ATOM 7066 C C . TRP B 1 448 ? 23.781 11.43 5.016 1 97.62 448 TRP B C 1
ATOM 7068 O O . TRP B 1 448 ? 24.031 10.406 4.383 1 97.62 448 TRP B O 1
ATOM 7078 N N . LEU B 1 449 ? 23.031 12.352 4.461 1 98 449 LEU B N 1
ATOM 7079 C CA . LEU B 1 449 ? 22.469 12.242 3.119 1 98 449 LEU B CA 1
ATOM 7080 C C . LEU B 1 449 ? 23.516 12.555 2.062 1 98 449 LEU B C 1
ATOM 7082 O O . LEU B 1 449 ? 23.328 12.25 0.882 1 98 449 LEU B O 1
ATOM 7086 N N . HIS B 1 450 ? 24.594 13.227 2.492 1 95.06 450 HIS B N 1
ATOM 7087 C CA . HIS B 1 450 ? 25.609 13.672 1.542 1 95.06 450 HIS B CA 1
ATOM 7088 C C . HIS B 1 450 ? 26.766 12.68 1.453 1 95.06 450 HIS B C 1
ATOM 7090 O O . HIS B 1 450 ? 27.734 12.906 0.724 1 95.06 450 HIS B O 1
ATOM 7096 N N . ARG B 1 451 ? 26.844 11.594 2.154 1 84.12 451 ARG B N 1
ATOM 7097 C CA . ARG B 1 451 ? 27.922 10.602 2.176 1 84.12 451 ARG B CA 1
ATOM 7098 C C . ARG B 1 451 ? 27.844 9.695 0.956 1 84.12 451 ARG B C 1
ATOM 7100 O O . ARG B 1 451 ? 26.766 9.453 0.415 1 84.12 451 ARG B O 1
#

Sequence (902 aa):
MMSAPKITFIGAGSTIFVKNILGDVFHREALKTAHIALMDIDPTRLEESHIVVRKLMDSAGASGKITCHTQQKEALEDADFVVVAFQIGGYEPCTVTDFEVCKRHGLEQTIADTLGPGGIMRALRTIPHLWQICEDMTEVCPDATMLNYVNPMAMNTWAMYARYPHIKQVGLCHSVQGTAEELARDLNIDPATLRYRCAGINHMAFYLELERKTADGSYVNLYPELLAAYEAGQAPKPNIHGNTRCQNIVRYEMFKKLGYFVTESSEHFAEYTPWFIKPGREDLIERYKVPLDEYPKRCVEQLANWHKELEEYKKASRIDIKPSREYASTIMNAIWTGEPSVIYGNVRNDGLIDNLPQGCCVEVACLVDANGIQPTKVGTLPSHLAALMQTNINVQTLLTEAILTENRDRVYHAAMMDPHTAAVLGIDEIYALVDDLIAAHGDWLPGWLHRMMSAPKITFIGAGSTIFVKNILGDVFHREALKTAHIALMDIDPTRLEESHIVVRKLMDSAGASGKITCHTQQKEALEDADFVVVAFQIGGYEPCTVTDFEVCKRHGLEQTIADTLGPGGIMRALRTIPHLWQICEDMTEVCPDATMLNYVNPMAMNTWAMYARYPHIKQVGLCHSVQGTAEELARDLNIDPATLRYRCAGINHMAFYLELERKTADGSYVNLYPELLAAYEAGQAPKPNIHGNTRCQNIVRYEMFKKLGYFVTESSEHFAEYTPWFIKPGREDLIERYKVPLDEYPKRCVEQLANWHKELEEYKKASRIDIKPSREYASTIMNAIWTGEPSVIYGNVRNDGLIDNLPQGCCVEVACLVDANGIQPTKVGTLPSHLAALMQTNINVQTLLTEAILTENRDRVYHAAMMDPHTAAVLGIDEIYALVDDLIAAHGDWLPGWLHR

Radius of gyration: 30.91 Å; Cα contacts (8 Å, |Δi|>4): 1858; chains: 2; bounding box: 73×105×76 Å

Organism: Escherichia coli (strain K12) (NCBI:txid83333)

GO terms:
  GO:0070403 NAD+ binding (F, IDA)
  GO:0005829 cytosol (C, IDA)
  GO:0030145 manganese ion binding (F, IDA)
  GO:0004557 alpha-galactosidase activity (F, IDA)
  GO:0005995 melibiose catabolic process (P, IMP)
  GO:0005515 protein binding (F, IPI)

Secondary structure (DSSP, 8-state):
-PPPPEEEEETTT-HHHHHHHHHHHTTSGGGTT-EEEEE-S-HHHHHHHHHHHHHHHHHHT----EEEESSHHHHHTT-SEEEE---TTIIIIIIHHHHHHHHHTT---S--SSSHHHHHHHHHHHHHHHHHHHHHHHHH-TTPEEEE-PSSHHHHHHHHHHH-TTSEEEE--SHHHHHHHHHHHHTT--GGGEEEEEEEETTEEEEEEEEEE-TTS-EEESHHHHHHHHHTT--SPPPSSS-TT---HHHHHHHHHHSS-BSS-HHHHHHHSSSS--TT-HHHHHHHT--TTHHHHHHHHHHHHHHHHHHHHHH-S----PPP--HHHHHHHHHHH---EEEEEEEE-SSSBTTS-TTSEEEEEEEEETTEEEE---BPPPHHHHHHHHHHHHHHHHHHHHHHHT-HHHHHHHHHH-HHHHHHS-HHHHHHHHHHHHHHHGGGS-GGGG-/--PPPEEEEETTT-HHHHHHHHHHHTTSGGGTT-EEEEE-S-HHHHHHHHHHHHHHHHHHT---EEEEESSHHHHHTT-SEEEE---TTIIIIIIHHHHHHHHHTT---S--SSSHHHHHHHHHHHHHHHHHHHHHHHHH-TTPEEEE-PSSHHHHHHHHHHH-TTSEEEE--SHHHHHHHHHHHHTT--GGGEEEEEEEETTEEEEEEEEEE-TTS-EEESHHHHHHHHHTT--SPPPSSS-TT---HHHHHHHHHHSS-BSS-HHHHHHHSSSS--TT-HHHHHHHT--TTHHHHHHHHHHHHHHHHHHHHHH-S----PPP--HHHHHHHHHHH---EEEEEEEE-SSSBTTS-TTSEEEEEEEEETTEEEE---BPPPHHHHHHHHHHHHHHHHHHHHHHHT-HHHHHHHHHH-HHHHHHS-HHHHHHHHHHHHHHHGGGS-GGGG-

InterPro domains:
  IPR001088 Glycoside hydrolase, family 4 [PF02056] (6-188)
  IPR001088 Glycoside hydrolase, family 4 [PR00732] (6-21)
  IPR001088 Glycoside hydrolase, family 4 [PR00732] (75-91)
  IPR001088 Glycoside hydrolase, family 4 [PR00732] (97-110)
  IPR001088 Glycoside hydrolase, family 4 [PR00732] (113-133)
  IPR001088 Glycoside hydrolase, family 4 [PR00732] (142-159)
  IPR001088 Glycoside hydrolase, family 4 [PR00732] (168-179)
  IPR001088 Glycoside hydrolase, family 4 [PR00732] (194-206)
  IPR001088 Glycoside hydrolase, family 4 [PTHR32092] (2-449)
  IPR015955 Lactate dehydrogenase/glycoside hydrolase, family 4, C-terminal [SSF56327] (172-449)
  IPR019802 Glycoside hydrolase, family 4, conserved site [PS01324] (142-173)
  IPR022616 Glycosyl hydrolase, family 4, C-terminal [PF11975] (198-421)
  IPR036291 NAD(P)-binding domain superfamily [SSF51735] (5-171)
  IPR053715 Glycosyl Hydrolase 4 Enzyme Superfamily [G3DSA:3.90.1820.10] (1-444)

pLDDT: mean 95.14, std 6.5, range [37.28, 98.94]

Foldseek 3Di:
DQDAAEEEEAALLVQVVLLQLLLQQLLDPSRLAYEYEYEDLDVVSQVLSVLLNVQSSVQSVRNHHYHYYPDLLVSLAQHQAYEYDHFQCPLPPLVVLQQVLCVVLVFFAQALCAAFSSVLVSLQLPQVVVVVNLVSCVPRPLNHEYEYAHPNQFLNQLLCCVPPVSHHYWYDDCLQVVVLVQLCVLLVHDSVQWDFWWKWAPLQIWTPFIWGQDPVGDTDGCLVVSLVCVVVVSDDDADPVPCRQFRQQQQSVVCVVVVTGTRHGNSVVQQQAAPQDAPPPVVSCVVRSHRTPNNSVVSVVCVVCVVVVSVVSNPDSHDDHDNDPTCNSVQCSQQSVFPKDKDWTWHFADQQEPLADHSGIMTGIWIHHVVHTHGHHDYYDDVVSRVSSVLRSQLSVLSSVCSVVVPLVSSLVSNCSRNNSVSHDDSVSSVVSSVSSCVVCDPSGDPSNVD/DQDAAEEEEAALLVQVVVLQLLLQQLLDPSRLAYEYEYEDLDVVSQVLSVLLNVQSSVQSVRNHHYHYYPDLLVRLAQHQAYEYDHFQCPLPPLVVLQQPLCVVLVFFAQALCAAFSSVLQSLQLPQVVVVVNLVSCVPRPLNHEYEYAHPNQFLNQLLCCVPRVSHHYWYDDCLQVVVLVQLCVLLVHDSVQWDFWWKWAPLFIWTPFIWGQDPVGDTDGCLVVSLVCVVVVSDDDADPVPCNQFRQQQQSVVCVVVVTGTRHGNSVVQQQAAPQDAPPPVVSCVVRSHRTPNNSVVSVVCVVCVVVVSVVSNPDSHDDHDNDPTCNSVQVSQQSVFPKDKDWTWHFADQQEPLADHSGTMTGIWIHHVVHTHGHHDYYDDVVSRVSSVLRSQLSVLSSVCSVVVPLVSSLVSNCSRNNSVSYDDSVSSVVSSVSSCVVCDPSGDPSNVD